Protein 7DEG (pdb70)

Nearest PDB structures (foldseek):
  7deg-assembly1_E  TM=1.007E+00  e=3.283E-31  Aquifex aeolicus
  3qjs-assembly1_B  TM=8.628E-01  e=2.987E-12  Thermus thermophilus HB8
  2qpd-assembly1_B  TM=8.288E-01  e=4.804E-12  Thermus thermophilus HB8
  6ptt-assembly2_B  TM=8.425E-01  e=1.187E-10  Thermus thermophilus
  7jrp-assembly1_b  TM=5.704E-01  e=8.664E-08  Vigna radiata var. radiata

Foldseek 3Di:
DDDVLLVLLLCLLCVLVVLCVLLLVLVLVLLCLQLQNVADQDDPHQGNLLSQQSNQCSQQQLNLLSLLLSVLQQLLCVLLVHDWDNVQSVQLSVQLVQLVVLQVVQSSVVQPSCHVLNQPPAAGALSNLSSSLSNLVSSCSCVVPIPVPSVVPSDVVVPLDFRDLLNLLVVLLVLLSVLLVLLSVLLSVPARSCQHVPPDFWHLSLVSVVSRLLNVQLSLVSLVSNLLSCLQWFPLCLWPNVQFQEDPVLSLVLSLQNNALRRLQSCLLPLPQDFFDPVLLVVNLVSLVSNLVSVVSSVVRSVVSQVVSQCVVPVVCPPPPPPPVPPTLCQDDDDSNLLVVLQVQLVVLVVQLSVLSNQCSPSVSVVLFRQFLLVCLNVCSNCVRRSVSNSLSVSQVLLCQQQAQVWPPSNLSSCLSVLLSVLSVQASVLRNVLCRPVVRGHPDSNNNACPDCPHPNDVPVNSVSSNSNSVSSVSNVSSVVSSVVRSVVSNPDDHDDHRDSDGRTHHCPPDDSDPVRSCVVVSSLSSLVNSLVSCVRRSVTSPPSRDDTTDGRDHPPDDDPVSPVVSSVVSNVCNVVVVVD/DDCVPVVVVVVVPVVVVVVVVVVVVVVVVVPD/DVVVVVVVVVVVVVVVVVVVVVCVCPPVNPPFWDADDDPDPADADWACDVPQAEIEWRFEFEQQEIPGHPRALEEEHEAFHKYWYKYAYDDAWKWWQFPPDRDTDIHHHPGITIDIGTHHDFDKTKGQIDDDRDPSNVRYIGIYGHD/DDDVLLVLLLCLLCVLVVLCVLLLVLVLVLLCLQLQNVADQDDPHQGNLLSQQSNQCSQQQLNLLSLLLSVLQQLLCVLLVHDWDNVQSVQLSVQLVQLVVLQVVQSSVVQPSCHVLNQPPAAGALSNLSSSLSNLVSSCSCVVPIPVPSVVPSDVVVPLDFRDLLNLLVVLLVLLSVLLVLLSVLLSVPARSCQHVPPDFWHLSLVSVVSRLLNVQLSLVSLVSNLLSCLQWFPLCLWPNVQFQEDPVLSLVLSLQNNALRRLQSCLLPLPQDFFDPVLLVVNLVSLVSNLVSVVSSVVRSVVSQVVSQCVVPVVCPPPPPPPVPPTLCQDDDDSNLLVVLQVQLVVLVVQLSVLSNQCSPSVSVVLFRQFLLVCLNVCSNCVRRSVSNSLSVSQVLLCQQQAQVWPPSNLSSCLSVLLSVLSVQASVLRNVLCRPVVRGHPDSNNNACPDCPHPNDVPVNSVSSNSNSVSSVSNVSSVVSSVVRSVVSNPDDHDDHRDSDGRTHHCPPDDSDPVRSCVVVSSLSSLVNSLVSCVRRSVTSPPSRDDTTDGRDHPPDDDPVSPVVSSVVSNVCNVVVVVD/DDCPPVVVVVVVPVVVVVVVVVVVVVVVVVPD/DVVVVVVVVVVVVVVVVVVVVVCVCPPVNPPFWDADDDPDPADADWACDVPQAEIEWRFEFEQQEIPGHPRALEEEHEAFHKYWYKYAYDDAWKWWQFPPDRDTDIHHHPGITIDIGTHHDFDKTKGQIDDDRDPSNVRYIGIYGHD

CATH classification: 1.20.210.10

InterPro domains:
  IPR000883 Cytochrome c oxidase subunit I [PF00115] (15-480)
  IPR000883 Cytochrome c oxidase subunit I [PR01165] (117-129)
  IPR000883 Cytochrome c oxidase subunit I [PR01165] (179-198)
  IPR000883 Cytochrome c oxidase subunit I [PR01165] (347-365)
  IPR000883 Cytochrome c oxidase subunit I [PR01165] (375-394)
  IPR000883 Cytochrome c oxidase subunit I [PTHR10422] (6-512)
  IPR023615 Cytochrome c oxidase, subunit I, copper-binding site [PS00077] (218-274)
  IPR023616 Cytochrome c oxidase-like, subunit I domain [PS50855] (1-520)
  IPR033943 Ba3-like heme-copper oxidase subunit I [cd01660] (9-497)
  IPR036927 Cytochrome c oxidase-like, subunit I superfamily [G3DSA:1.20.210.10] (2-557)
  IPR036927 Cytochrome c oxidase-like, subunit I superfamily [SSF81442] (12-551)

Secondary structure (DSSP, 8-state):
--SSHHHHHHHHHHHHHHHHHHHHHHHHHHHHHTTTSS-TT-STT--HHHHHHHHHHIIIIISHHHHHHHHHHHHHHHHTTPPPPHHHHHHHHHHHHHHHHHHHTTTSSSTT-S-TT--TTS---HHHHHHHHHHHHTTHHHHHHTSSTTTHHHHHTS-S-PPPHHHHHHHHHHHHHHHTTHHHHHHIIIIIHHHTTTS-----TTTTTTTTTTTTTHHHHHHHHHHHHHHHHTHHHHS-TT---S-HHHHHHHHHHHHHSSSTTGGGS-SS-SSS-TTTHHHHHHHHHHHTSHHHHHHHHHHHHHHHHHHHH-GGGTT-SSSTTSSS-TT--SSS-SHHHHHHHHHHHHHHHHHHHHHHHSTTTHHHHTTBTHHHHHHHHTIIIIIHHHHHHHHHHHHHHTT----SSHHHHHHHHHHHHHHHHHHHHHHHHHHHSS--BSS---SSSTT-TTSS---GGGHHHHHSSHHHHHHHHHHHHHHHHHHHHHHHS---S-----------SS----SSSS--TTTHHHHHHTTTTTTHHHHHTTTSSS-SS------TTS---HHHHHHHHHHTTHHHHHHH-/--HHHHHHHHHHHHHHHHHHHHHHHHSS--PPP----S----S--EE--STTSB-EEEEEEETTEEESSTT-S-EEE-TT-B--EEEEESSS-EEEEETTTTEEEEE-TT--EEE--B--S-EEEEEE--S--STT-TT---EEEE-/---HHHHHHHHHTTTSTTTHHHHHHHHHHT--/--SSHHHHHHHHHHHHHHHHHHHHHHHHHHHHHTTTSS-TT-STT--HHHHHHHHHHIIIIISHHHHHHHHHHHHHHHHTTPPPPHHHHHHHHHHHHHHHHHHHTTTSSSTT-S-TT--TTS---HHHHHHHHHHHHTTHHHHHHTSSTTTHHHHHTS-S-PPPHHHHHHHHHHHHHHHTTHHHHHHIIIIIHHHTTTS-----TTTTTTTTTTTTTHHHHHHHHHHHHIIIIIHHHHS-TT---S-HHHHHHHHHHHHHSSSTTGGGS-SS-SSS-TTTHHHHHHHHHHHTSHHHHHHHHHHHHHHHHHHHH-GGGTT-SSSTTSSS-TT--SSS-SHHHHHHHHHHHHHHHHHHHHHHHSTTTHHHHTTBTHHHHHHHHTIIIIIHHHHHHHHHHHHHHTT----SSHHHHHHHHHHHHHHHHHHHHHHHHHHHSS--BSS---SSSTT-TTSS---GGGHHHHHSSHHHHHHHHHHHHHHHHHHHHHHHS---S-----------SS----SSSS--TTTHHHHHHTTTTTTHHHHHTTTSSS-SS------TTS---HHHHHHHHHHTTHHHHHHH-/--HHHHHHHHHHHHHHHHHHHHHHHHSS--PPP----S----S--EE--STTSB-EEEEEEETTEEESSTT-S-EEE-TT-B--EEEEESSS-EEEEETTTTEEEEE-TT--EEE--B--S-EEEEEE--S--STT-TT---EEEE-/---HHHHHHHHHTTTSTTTHHHHHHHHHHT--

Sequence (1520 aa):
VSNAIKFIILTEIIFPTLLLVFGIYHGVMQVFYRSGIIKAESFLGIDYYQGLTLHGVINVIVYTTIFIVGFSNAIVAYSLKKPLREKVQWIALGMMVIGTLMAAWAMFTGRATVLYTFYPPLIAHWTFYLGAVLLVLGSLVPFFFDWIPSAIQWKRENPDQKLPLAVFGTFVNFILWTIMIVPVAIEILFQLLPLSLGLVDEINPLLARTLFWFFGHPVVYFWLLPAYVALYTILPKIVSEKGKLYSDPAARLAFILFLIFSLPVGLHHQFTDPGITNTWKLIHALFTFGVALPSMITAFTVATSLEYSVKAEHPELKNSKFYWWTFLPFMRLEGNKWMFSYFFAGLVLFFIGGITGIVNASYNVNLVVHNTAYVPGHFHTTVGGLVLLVFFALSLYMVSKLRGSEVKLKGLAVLAPYFWMQGMFMFSYAMMVGGVVVGFPRRTNAGLTYLNPDSPLYRPEWTGYAQLAAVGGVLLAIGFAFYFASLIATALAPKVRESTLEFPIADAYHDAPAPLLNNLKTWTVAAIILAVLSYIPPLYDASVRGVFFKSPAYNEKFPMGAEKKEEKKELSKAEGGITQKFFPSGTIAFFIFMMVFYAVLWFMIYWVLLERGRAEKTGLTLALILLLTFFSLIVYAAKGLKIDIPTCVTDVEPFQEGKLIKHGDKRYELHILARMWYFDFNKGATEIKIPVGSVVDIFTTSKDVVHGVHIHGTNYNVMAIPGTVGYMRIKFEKPGVYHVVCHEFCGVGHHAMQGKIIVEVSNAIKFIILTEIIFPTLLLVFGIYHGVMQVFYRSGIIKAESFLGIDYYQGLTLHGVINVIVYTTIFIVGFSNAIVAYSLKKPLREKVQWIALGMMVIGTLMAAWAMFTGRATVLYTFYPPLIAHWTFYLGAVLLVLGSLVPFFFDWIPSAIQWKRENPDQKLPLAVFGTFVNFILWTIMIVPVAIEILFQLLPLSLGLVDEINPLLARTLFWFFGHPVVYFWLLPAYVALYTILPKIVSEKGKLYSDPAARLAFILFLIFSLPVGLHHQFTDPGITNTWKLIHALFTFGVALPSMITAFTVATSLEYSVKAEHPELKNSKFYWWTFLPFMRLEGNKWMFSYFFAGLVLFFIGGITGIVNASYNVNLVVHNTAYVPGHFHTTVGGLVLLVFFALSLYMVSKLRGSEVKLKGLAVLAPYFWMQGMFMFSYAMMVGGVVVGFPRRTNAGLTYLNPDSPLYRPEWTGYAQLAAVGGVLLAIGFAFYFASLIATALAPKVRESTLEFPIADAYHDAPAPLLNNLKTWTVAAIILAVLSYIPPLYDASVRGVFFKSPAYNEKFPMGAEKKEEKKELSKAEGGITQKFFPSGTIAFFIFMMVFYAVLWFMIYWVLLERGRAEKTGLTLALILLLTFFSLIVYAAKGLKIDIPTCVTDVEPFQEGKLIKHGDKRYELHILARMWYFDFNKGATEIKIPVGSVVDIFTTSKDVVHGVHIHGTNYNVMAIPGTVGYMRIKFEKPGVYHVVCHEFCGVGHHAMQGKIIVE

Radius of gyration: 34.76 Å; Cα contacts (8 Å, |Δi|>4): 3144; chains: 6; bounding box: 66×97×76 Å

B-factor: mean 35.41, std 10.67, range [16.81, 74.45]

Organism: Aquifex aeolicus (strain VF5) (NCBI:txid224324)

Solvent-accessible surface area: 48418 Å² total; per-residue (Å²): 79,53,125,30,4,46,110,0,0,26,27,0,0,34,41,0,0,84,34,0,58,32,0,14,76,4,17,19,21,16,10,39,0,23,1,8,95,40,66,62,83,51,76,144,68,24,36,3,5,11,0,23,0,0,30,10,6,2,19,20,16,2,0,1,3,0,0,0,0,0,0,0,0,0,0,2,8,42,16,1,145,46,108,19,92,84,169,24,0,98,94,0,12,32,56,0,36,96,0,0,97,47,1,12,123,0,1,70,73,19,112,0,8,2,5,55,1,11,17,2,0,2,33,7,55,95,10,1,0,56,0,11,12,38,0,10,80,0,1,28,12,0,1,63,129,1,0,11,50,6,3,89,75,32,63,153,93,59,94,142,96,38,18,34,13,2,0,1,1,0,7,0,0,0,0,0,1,19,1,0,8,20,0,7,13,18,0,4,67,105,12,0,32,21,10,8,91,56,136,59,107,72,7,9,1,0,0,0,2,1,0,4,21,1,10,7,11,0,7,33,24,1,10,9,1,1,0,5,0,0,0,1,1,0,0,0,52,1,2,8,146,109,2,68,2,15,5,10,28,5,0,2,50,1,1,3,20,0,0,19,54,0,0,0,0,0,0,18,40,0,0,0,0,2,1,0,28,17,69,90,0,22,66,3,0,79,35,10,11,19,1,22,27,0,23,11,6,2,20,6,2,4,9,0,0,6,0,50,0,0,21,26,46,56,104,130,3,144,127,29,106,121,35,0,58,27,37,9,8,62,58,53,45,91,44,44,58,8,0,0,0,0,0,46,0,0,38,38,0,28,32,33,0,21,0,3,17,9,0,15,1,0,1,0,0,9,0,0,0,15,4,0,0,10,24,18,0,37,60,37,1,8,14,7,0,0,2,6,2,0,0,2,0,0,0,0,4,1,0,4,55,0,47,1,0,66,7,62,87,42,29,59,0,2,65,2,0,40,62,7,35,52,0,5,48,21,24,4,57,2,5,22,32,0,0,12,62,27,2,0,0,30,17,0,0,0,0,40,11,0,9,31,81,128,25,124,34,47,14,29,48,2,13,0,0,0,65,6,0,19,48,0,3,64,37,20,28,75,2,9,55,45,1,37,42,0,0,57,24,0,22,126,49,72,126,78,114,112,11,42,19,76,6,17,46,5,68,19,71,91,88,29,111,29,114,138,25,39,47,14,97,92,59,2,48,39,0,1,69,49,1,9,119,8,1,66,30,0,0,113,3,0,18,74,124,2,26,75,101,120,2,54,13,15,52,1,104,131,78,154,36,82,61,23,90,76,0,6,119,66,1,24,144,19,32,48,45,7,50,167,51,103,118,2,24,0,0,29,9,38,1,97,112,6,10,91,75,10,30,71,39,0,76,114,12,13,148,22,0,66,95,29,41,178,1,17,108,48,3,34,74,50,0,79,102,10,9,114,51,0,34,64,44,0,39,126,0,8,107,32,89,163,24,40,1,0,40,21,35,78,114,118,23,94,12,98,93,7,45,106,110,91,121,32,109,100,48,8,38,0,31,0,4,0,107,11,58,85,0,11,0,68,126,55,42,56,85,17,113,0,54,52,30,0,13,0,10,0,20,0,6,2,88,7,0,0,0,0,0,0,0,26,35,0,6,0,0,0,0,0,0,0,2,2,6,0,47,5,110,10,94,0,102,142,78,39,68,20,31,0,0,0,0,0,4,0,0,36,20,0,11,46,0,10,4,59,0,49,0,134,83,53,125,30,2,47,109,0,0,26,28,0,0,34,42,0,0,86,34,0,58,32,0,14,74,3,16,21,20,16,10,38,0,23,1,9,97,38,66,62,82,50,76,144,70,22,34,3,4,11,0,23,0,0,31,10,6,2,19,19,17,3,0,0,4,0,0,0,0,0,0,0,0,0,0,2,8,41,17,1,146,45,107,20,88,84,167,24,0,100,95,0,12,31,56,0,36,97,0,0,95,48,2,12,121,0,1,72,72,19,113,0,7,2,5,55,1,11,16,2,0,2,34,7,56,95,9,1,0,56,0,12,12,38,0,10,80,0,1,27,13,0,1,64,127,1,0,11,50,7,2,90,77,32,64,155,92,59,93,142,96,39,16,33,14,2,0,2,1,0,8,0,0,0,0,0,1,19,2,0,8,20,0,7,12,18,0,3,67,101,13,0,33,20,10,8,91,59,135,60,103,74,6,9,0,0,0,0,2,1,0,4,19,0,10,7,10,0,8,31,25,1,11,8,0,0,0,4,1,0,0,1,1,0,0,0,53,1,1,6,146,109,2,69,2,15,5,9,28,3,0,2,50,1,1,2,20,0,0,20,54,0,0,0,0,0,0,19,39,0,0,0,0,3,2,0,28,20,69,91,0,22,67,3,0,78,34,9,11,20,1,22,27,0,22,11,6,2,21,6,2,4,10,0,0,7,0,48,0,0,21,26,47,57,104,129,3,148,125,28,106,121,35,0,57,26,38,10,8,61,60,54,45,93,44,43,58,7,0,0,0,0,0,44,0,0,37,39,0,27,30,34,0,21,1,3,16,9,0,15,1,0,1,0,0,9,0,0,0,15,4,0,0,11,23,18,0,38,60,36,0,8,12,6,0,0,3,6,2,0,0,2,0,0,0,0,5,2,0,4,56,0,47,1,0,65,7,63,86,43,30,58,0,1,66,2,0,40,63,7,35,50,0,4,48,21,24,5,59,2,6,22,31,0,0,12,61,28,2,0,0,28,18,0,0,0,0,39,12,0,10,31,84,128,26,121,34,46,14,29,46,1,13,0,0,0,64,6,0,19,49,0,3,62,38,20,28,75,2,9,55,45,1,38,44,0,0,56,24,0,23,126,48,70,124,79,118,113,11,44,19,77,6,15,45,5,68,20,70,90,86,29,111,29,114,137,24,39,49,16,97,92,59,2,50,37,0,2,69,50,1,8,119,8,1,67,29,0,0,113,3,0,18,72,126,2,25,73,102,119,3,56,13,15,53,2,103,132,79,156,36,82,62,23,90,76,0,6,118,67,2,23,145,20,35,48,44,7,52,167,51,105,118,2,22,0,0,30,9,39,2,97,110,6,11,92,73,10,29,70,38,0,76,114,12,12,147,22,0,65,96,27,41,180,1,17,106,47,2,34,74,52,0,80,102,10,9,113,49,0,33,64,44,0,40,124,0,8,106,33,87,163,23,41,0,0,39,22,35,76,115,117,25,96,11,98,92,7,46,105,111,91,123,31,109,99,48,9,38,0,30,0,6,0,108,11,58,82,0,11,0,67,125,54,42,56,84,16,115,0,54,51,31,0,12,0,11,0,20,0,7,2,89,6,0,0,0,0,0,0,0,26,35,0,6,0,0,0,0,0,0,0,1,3,4,0,47,5,109,9,93,0,103,142,80,38,68,18,32,0,0,0,0,0,6,0,0,36,20,0,11,46,0,10,3,58,0,50,0,134

Structure (mmCIF, N/CA/C/O backbone):
data_7DEG
#
_entry.id   7DEG
#
_cell.length_a   1.00
_cell.length_b   1.00
_cell.length_c   1.00
_cell.angle_alpha   90.00
_cell.angle_beta   90.00
_cell.angle_gamma   90.00
#
_symmetry.space_group_name_H-M   'P 1'
#
loop_
_entity.id
_entity.type
_entity.pdbx_description
1 polymer 'Cytochrome c oxidase subunit I'
2 polymer 'Cytochrome oxidase subunit IIa'
3 polymer 'Cytochrome oxidase subunit II'
4 non-polymer HEME-AS
5 non-polymer 'PROTOPORPHYRIN IX CONTAINING FE'
6 non-polymer 'COPPER (II) ION'
7 non-polymer 2-[(2~{E},6~{E},10~{Z},14~{Z},18~{Z},23~{R})-3,7,11,15,19,23,27-heptamethyloctacosa-2,6,10,14,18-pentaenyl]naphthalene-1,4-dione
8 non-polymer '(1R)-2-{[{[(2S)-2,3-DIHYDROXYPROPYL]OXY}(HYDROXY)PHOSPHORYL]OXY}-1-[(PALMITOYLOXY)METHYL]ETHYL (11E)-OCTADEC-11-ENOATE'
9 non-polymer 1,2-Distearoyl-sn-glycerophosphoethanolamine
10 non-polymer 'DINUCLEAR COPPER ION'
#
loop_
_atom_site.group_PDB
_atom_site.id
_atom_site.type_symbol
_atom_site.label_atom_id
_atom_site.label_alt_id
_atom_site.label_comp_id
_atom_site.label_asym_id
_atom_site.label_entity_id
_atom_site.label_seq_id
_atom_site.pdbx_PDB_ins_code
_atom_site.Cartn_x
_atom_site.Cartn_y
_atom_site.Cartn_z
_atom_site.occupancy
_atom_site.B_iso_or_equiv
_atom_site.auth_seq_id
_atom_site.auth_comp_id
_atom_site.auth_asym_id
_atom_site.auth_atom_id
_atom_site.pdbx_PDB_model_num
ATOM 1 N N . VAL A 1 1 ? 127.273 168.069 167.495 1.00 47.97 6 VAL A N 1
ATOM 2 C CA . VAL A 1 1 ? 127.220 168.578 166.132 1.00 47.97 6 VAL A CA 1
ATOM 3 C C . VAL A 1 1 ? 126.208 169.699 166.077 1.00 47.97 6 VAL A C 1
ATOM 4 O O . VAL A 1 1 ? 125.433 169.884 167.005 1.00 47.97 6 VAL A O 1
ATOM 8 N N . SER A 1 2 ? 126.218 170.447 164.982 1.00 46.70 7 SER A N 1
ATOM 9 C CA . SER A 1 2 ? 125.314 171.572 164.808 1.00 46.70 7 SER A CA 1
ATOM 10 C C . SER A 1 2 ? 123.965 171.082 164.308 1.00 46.70 7 SER A C 1
ATOM 11 O O . SER A 1 2 ? 123.652 169.891 164.338 1.00 46.70 7 SER A O 1
ATOM 14 N N . ASN A 1 3 ? 123.142 172.015 163.850 1.00 45.19 8 ASN A N 1
ATOM 15 C CA . ASN A 1 3 ? 121.858 171.686 163.259 1.00 45.19 8 ASN A CA 1
ATOM 16 C C . ASN A 1 3 ? 121.864 171.792 161.751 1.00 45.19 8 ASN A C 1
ATOM 17 O O . ASN A 1 3 ? 121.144 171.048 161.086 1.00 45.19 8 ASN A O 1
ATOM 22 N N . ALA A 1 4 ? 122.655 172.704 161.203 1.00 44.52 9 ALA A N 1
ATOM 23 C CA . ALA A 1 4 ? 122.792 172.826 159.763 1.00 44.52 9 ALA A CA 1
ATOM 24 C C . ALA A 1 4 ? 123.949 172.008 159.225 1.00 44.52 9 ALA A C 1
ATOM 25 O O . ALA A 1 4 ? 123.878 171.518 158.096 1.00 44.52 9 ALA A O 1
ATOM 27 N N . ILE A 1 5 ? 125.016 171.848 160.006 1.00 43.93 10 ILE A N 1
ATOM 28 C CA . ILE A 1 5 ? 126.128 171.015 159.568 1.00 43.93 10 ILE A CA 1
ATOM 29 C C . ILE A 1 5 ? 125.675 169.579 159.395 1.00 43.93 10 ILE A C 1
ATOM 30 O O . ILE A 1 5 ? 126.115 168.882 158.476 1.00 43.93 10 ILE A O 1
ATOM 35 N N . LYS A 1 6 ? 124.790 169.107 160.268 1.00 42.96 11 LYS A N 1
ATOM 36 C CA . LYS A 1 6 ? 124.248 167.776 160.061 1.00 42.96 11 LYS A CA 1
ATOM 37 C C . LYS A 1 6 ? 123.462 167.717 158.772 1.00 42.96 11 LYS A C 1
ATOM 38 O O . LYS A 1 6 ? 123.501 166.704 158.077 1.00 42.96 11 LYS A O 1
ATOM 44 N N . PHE A 1 7 ? 122.800 168.808 158.398 1.00 41.66 12 PHE A N 1
ATOM 45 C CA . PHE A 1 7 ? 122.083 168.809 157.132 1.00 41.66 12 PHE A CA 1
ATOM 46 C C . PHE A 1 7 ? 123.045 168.829 155.956 1.00 41.66 12 PHE A C 1
ATOM 47 O O . PHE A 1 7 ? 122.816 168.153 154.952 1.00 41.66 12 PHE A O 1
ATOM 55 N N . ILE A 1 8 ? 124.128 169.594 156.062 1.00 39.79 13 ILE A N 1
ATOM 56 C CA . ILE A 1 8 ? 125.147 169.598 155.017 1.00 39.79 13 ILE A CA 1
ATOM 57 C C . ILE A 1 8 ? 125.681 168.195 154.799 1.00 39.79 13 ILE A C 1
ATOM 58 O O . ILE A 1 8 ? 125.689 167.681 153.679 1.00 39.79 13 ILE A O 1
ATOM 63 N N . ILE A 1 9 ? 126.175 167.576 155.866 1.00 37.18 14 ILE A N 1
ATOM 64 C CA . ILE A 1 9 ? 126.738 166.239 155.753 1.00 37.18 14 ILE A CA 1
ATOM 65 C C . ILE A 1 9 ? 125.694 165.261 155.242 1.00 37.18 14 ILE A C 1
ATOM 66 O O . ILE A 1 9 ? 125.994 164.377 154.437 1.00 37.18 14 ILE A O 1
ATOM 71 N N . LEU A 1 10 ? 124.447 165.410 155.669 1.00 36.24 15 LEU A N 1
ATOM 72 C CA . LEU A 1 10 ? 123.437 164.480 155.201 1.00 36.24 15 LEU A CA 1
ATOM 73 C C . LEU A 1 10 ? 123.195 164.648 153.717 1.00 36.24 15 LEU A C 1
ATOM 74 O O . LEU A 1 10 ? 123.021 163.661 153.000 1.00 36.24 15 LEU A O 1
ATOM 79 N N . THR A 1 11 ? 123.182 165.882 153.233 1.00 35.76 16 THR A N 1
ATOM 80 C CA . THR A 1 11 ? 123.037 166.077 151.802 1.00 35.76 16 THR A CA 1
ATOM 81 C C . THR A 1 11 ? 124.216 165.473 151.066 1.00 35.76 16 THR A C 1
ATOM 82 O O . THR A 1 11 ? 124.043 164.722 150.108 1.00 35.76 16 THR A O 1
ATOM 86 N N . GLU A 1 12 ? 125.422 165.748 151.525 1.00 34.87 17 GLU A N 1
ATOM 87 C CA . GLU A 1 12 ? 126.566 165.189 150.823 1.00 34.87 17 GLU A CA 1
ATOM 88 C C . GLU A 1 12 ? 126.740 163.704 151.047 1.00 34.87 17 GLU A C 1
ATOM 89 O O . GLU A 1 12 ? 127.701 163.146 150.531 1.00 34.87 17 GLU A O 1
ATOM 95 N N . ILE A 1 13 ? 125.890 163.049 151.821 1.00 33.02 18 ILE A N 1
ATOM 96 C CA . ILE A 1 13 ? 125.959 161.597 151.882 1.00 33.02 18 ILE A CA 1
ATOM 97 C C . ILE A 1 13 ? 124.824 161.001 151.068 1.00 33.02 18 ILE A C 1
ATOM 98 O O . ILE A 1 13 ? 124.958 159.906 150.519 1.00 33.02 18 ILE A O 1
ATOM 103 N N . ILE A 1 14 ? 123.705 161.708 150.967 1.00 31.99 19 ILE A N 1
ATOM 104 C CA . ILE A 1 14 ? 122.503 161.169 150.336 1.00 31.99 19 ILE A CA 1
ATOM 105 C C . ILE A 1 14 ? 122.383 161.590 148.878 1.00 31.99 19 ILE A C 1
ATOM 106 O O . ILE A 1 14 ? 122.119 160.761 148.009 1.00 31.99 19 ILE A O 1
ATOM 111 N N . PHE A 1 15 ? 122.541 162.877 148.592 1.00 31.16 20 PHE A N 1
ATOM 112 C CA . PHE A 1 15 ? 122.562 163.354 147.214 1.00 31.16 20 PHE A CA 1
ATOM 113 C C . PHE A 1 15 ? 123.559 162.625 146.326 1.00 31.16 20 PHE A C 1
ATOM 114 O O . PHE A 1 15 ? 123.191 162.289 145.189 1.00 31.16 20 PHE A O 1
ATOM 122 N N . PRO A 1 16 ? 124.790 162.334 146.751 1.00 28.77 21 PRO A N 1
ATOM 123 C CA . PRO A 1 16 ? 125.666 161.549 145.879 1.00 28.77 21 PRO A CA 1
ATOM 124 C C . PRO A 1 16 ? 125.173 160.144 145.645 1.00 28.77 21 PRO A C 1
ATOM 125 O O . PRO A 1 16 ? 125.307 159.646 144.531 1.00 28.77 21 PRO A O 1
ATOM 129 N N . THR A 1 17 ? 124.595 159.480 146.642 1.00 27.53 22 THR A N 1
ATOM 130 C CA . THR A 1 17 ? 124.113 158.126 146.399 1.00 27.53 22 THR A CA 1
ATOM 131 C C . THR A 1 17 ? 122.765 158.134 145.699 1.00 27.53 22 THR A C 1
ATOM 132 O O . THR A 1 17 ? 122.501 157.286 144.839 1.00 27.53 22 THR A O 1
ATOM 136 N N . LEU A 1 18 ? 121.899 159.081 146.038 1.00 27.09 23 LEU A N 1
ATOM 137 C CA . LEU A 1 18 ? 120.692 159.249 145.248 1.00 27.09 23 LEU A CA 1
ATOM 138 C C . LEU A 1 18 ? 120.999 159.558 143.798 1.00 27.09 23 LEU A C 1
ATOM 139 O O . LEU A 1 18 ? 120.154 159.319 142.936 1.00 27.09 23 LEU A O 1
ATOM 144 N N . LEU A 1 19 ? 122.173 160.094 143.502 1.00 24.29 24 LEU A N 1
ATOM 145 C CA . LEU A 1 19 ? 122.523 160.279 142.107 1.00 24.29 24 LEU A CA 1
ATOM 146 C C . LEU A 1 19 ? 123.215 159.062 141.532 1.00 24.29 24 LEU A C 1
ATOM 147 O O . LEU A 1 19 ? 122.965 158.700 140.386 1.00 24.29 24 LEU A O 1
ATOM 152 N N . LEU A 1 20 ? 124.068 158.412 142.316 1.00 22.50 25 LEU A N 1
ATOM 153 C CA . LEU A 1 20 ? 124.734 157.195 141.885 1.00 22.50 25 LEU A CA 1
ATOM 154 C C . LEU A 1 20 ? 123.755 156.078 141.595 1.00 22.50 25 LEU A C 1
ATOM 155 O O . LEU A 1 20 ? 124.125 155.098 140.948 1.00 22.50 25 LEU A O 1
ATOM 160 N N . VAL A 1 21 ? 122.517 156.176 142.070 1.00 23.44 26 VAL A N 1
ATOM 161 C CA . VAL A 1 21 ? 121.571 155.130 141.698 1.00 23.44 26 VAL A CA 1
ATOM 162 C C . VAL A 1 21 ? 121.409 155.066 140.185 1.00 23.44 26 VAL A C 1
ATOM 163 O O . VAL A 1 21 ? 121.284 153.977 139.619 1.00 23.44 26 VAL A O 1
ATOM 167 N N . PHE A 1 22 ? 121.484 156.201 139.489 1.00 21.15 27 PHE A N 1
ATOM 168 C CA . PHE A 1 22 ? 121.464 156.110 138.036 1.00 21.15 27 PHE A CA 1
ATOM 169 C C . PHE A 1 22 ? 122.778 155.572 137.493 1.00 21.15 27 PHE A C 1
ATOM 170 O O . PHE A 1 22 ? 122.787 154.859 136.488 1.00 21.15 27 PHE A O 1
ATOM 178 N N . GLY A 1 23 ? 123.899 155.945 138.090 1.00 20.56 28 GLY A N 1
ATOM 179 C CA . GLY A 1 23 ? 125.160 155.387 137.642 1.00 20.56 28 GLY A CA 1
ATOM 180 C C . GLY A 1 23 ? 125.146 153.874 137.656 1.00 20.56 28 GLY A C 1
ATOM 181 O O . GLY A 1 23 ? 125.574 153.227 136.705 1.00 20.56 28 GLY A O 1
ATOM 182 N N . ILE A 1 24 ? 124.598 153.293 138.711 1.00 20.88 29 ILE A N 1
ATOM 183 C CA . ILE A 1 24 ? 124.536 151.845 138.787 1.00 20.88 29 ILE A CA 1
ATOM 184 C C . ILE A 1 24 ? 123.489 151.301 137.832 1.00 20.88 29 ILE A C 1
ATOM 185 O O . ILE A 1 24 ? 123.683 150.244 137.218 1.00 20.88 29 ILE A O 1
ATOM 190 N N . TYR A 1 25 ? 122.352 151.987 137.702 1.00 21.17 30 TYR A N 1
ATOM 191 C CA . TYR A 1 25 ? 121.346 151.529 136.752 1.00 21.17 30 TYR A CA 1
ATOM 192 C C . TYR A 1 25 ? 121.939 151.405 135.364 1.00 21.17 30 TYR A C 1
ATOM 193 O O . TYR A 1 25 ? 121.820 150.364 134.709 1.00 21.17 30 TYR A O 1
ATOM 202 N N . HIS A 1 26 ? 122.596 152.450 134.898 1.00 19.02 31 HIS A N 1
ATOM 203 C CA . HIS A 1 26 ? 123.161 152.337 133.574 1.00 19.02 31 HIS A CA 1
ATOM 204 C C . HIS A 1 26 ? 124.412 151.491 133.543 1.00 19.02 31 HIS A C 1
ATOM 205 O O . HIS A 1 26 ? 124.782 151.028 132.473 1.00 19.02 31 HIS A O 1
ATOM 212 N N . GLY A 1 27 ? 125.060 151.233 134.669 1.00 17.88 32 GLY A N 1
ATOM 213 C CA . GLY A 1 27 ? 126.105 150.232 134.644 1.00 17.88 32 GLY A CA 1
ATOM 214 C C . GLY A 1 27 ? 125.550 148.873 134.290 1.00 17.88 32 GLY A C 1
ATOM 215 O O . GLY A 1 27 ? 126.105 148.150 133.460 1.00 17.88 32 GLY A O 1
ATOM 216 N N . VAL A 1 28 ? 124.432 148.517 134.898 1.00 18.62 33 VAL A N 1
ATOM 217 C CA . VAL A 1 28 ? 123.814 147.246 134.563 1.00 18.62 33 VAL A CA 1
ATOM 218 C C . VAL A 1 28 ? 123.370 147.252 133.115 1.00 18.62 33 VAL A C 1
ATOM 219 O O . VAL A 1 28 ? 123.621 146.303 132.364 1.00 18.62 33 VAL A O 1
ATOM 223 N N . MET A 1 29 ? 122.718 148.329 132.687 1.00 19.38 34 MET A N 1
ATOM 224 C CA . MET A 1 29 ? 122.292 148.366 131.297 1.00 19.38 34 MET A CA 1
ATOM 225 C C . MET A 1 29 ? 123.468 148.327 130.347 1.00 19.38 34 MET A C 1
ATOM 226 O O . MET A 1 29 ? 123.319 147.874 129.221 1.00 19.38 34 MET A O 1
ATOM 231 N N . GLN A 1 30 ? 124.645 148.735 130.777 1.00 17.96 35 GLN A N 1
ATOM 232 C CA . GLN A 1 30 ? 125.788 148.630 129.891 1.00 17.96 35 GLN A CA 1
ATOM 233 C C . GLN A 1 30 ? 126.307 147.215 129.808 1.00 17.96 35 GLN A C 1
ATOM 234 O O . GLN A 1 30 ? 126.713 146.761 128.738 1.00 17.96 35 GLN A O 1
ATOM 240 N N . VAL A 1 31 ? 126.325 146.500 130.917 1.00 18.17 36 VAL A N 1
ATOM 241 C CA . VAL A 1 31 ? 126.847 145.147 130.833 1.00 18.17 36 VAL A CA 1
ATOM 242 C C . VAL A 1 31 ? 125.779 144.304 130.166 1.00 18.17 36 VAL A C 1
ATOM 243 O O . VAL A 1 31 ? 125.963 143.108 129.943 1.00 18.17 36 VAL A O 1
ATOM 247 N N . PHE A 1 32 ? 124.637 144.911 129.870 1.00 18.36 37 PHE A N 1
ATOM 248 C CA . PHE A 1 32 ? 123.701 144.240 128.978 1.00 18.36 37 PHE A CA 1
ATOM 249 C C . PHE A 1 32 ? 123.864 144.672 127.533 1.00 18.36 37 PHE A C 1
ATOM 250 O O . PHE A 1 32 ? 123.665 143.863 126.634 1.00 18.36 37 PHE A O 1
ATOM 258 N N . TYR A 1 33 ? 124.234 145.929 127.317 1.00 18.29 38 TYR A N 1
ATOM 259 C CA . TYR A 1 33 ? 124.440 146.449 125.973 1.00 18.29 38 TYR A CA 1
ATOM 260 C C . TYR A 1 33 ? 125.639 145.766 125.343 1.00 18.29 38 TYR A C 1
ATOM 261 O O . TYR A 1 33 ? 125.568 145.260 124.228 1.00 18.29 38 TYR A O 1
ATOM 270 N N . ARG A 1 34 ? 126.743 145.753 126.081 1.00 18.96 39 ARG A N 1
ATOM 271 C CA . ARG A 1 34 ? 127.997 145.166 125.622 1.00 18.96 39 ARG A CA 1
ATOM 272 C C . ARG A 1 34 ? 127.969 143.652 125.443 1.00 18.96 39 ARG A C 1
ATOM 273 O O . ARG A 1 34 ? 128.750 143.106 124.669 1.00 18.96 39 ARG A O 1
ATOM 281 N N . SER A 1 35 ? 127.079 142.972 126.155 1.00 20.65 40 SER A N 1
ATOM 282 C CA . SER A 1 35 ? 126.984 141.521 126.053 1.00 20.65 40 SER A CA 1
ATOM 283 C C . SER A 1 35 ? 125.881 141.090 125.093 1.00 20.65 40 SER A C 1
ATOM 284 O O . SER A 1 35 ? 125.471 139.933 125.084 1.00 20.65 40 SER A O 1
ATOM 287 N N . GLY A 1 36 ? 125.406 142.031 124.286 1.00 19.48 41 GLY A N 1
ATOM 288 C CA . GLY A 1 36 ? 124.664 141.710 123.083 1.00 19.48 41 GLY A CA 1
ATOM 289 C C . GLY A 1 36 ? 123.271 141.177 123.337 1.00 19.48 41 GLY A C 1
ATOM 290 O O . GLY A 1 36 ? 122.746 140.409 122.533 1.00 19.48 41 GLY A O 1
ATOM 291 N N . ILE A 1 37 ? 122.666 141.578 124.450 1.00 19.26 42 ILE A N 1
ATOM 292 C CA . ILE A 1 37 ? 121.319 141.121 124.774 1.00 19.26 42 ILE A CA 1
ATOM 293 C C . ILE A 1 37 ? 120.290 142.244 124.711 1.00 19.26 42 ILE A C 1
ATOM 294 O O . ILE A 1 37 ? 119.099 141.982 124.560 1.00 19.26 42 ILE A O 1
ATOM 299 N N . ILE A 1 38 ? 120.737 143.490 124.833 1.00 19.85 43 ILE A N 1
ATOM 300 C CA . ILE A 1 38 ? 119.808 144.605 124.769 1.00 19.85 43 ILE A CA 1
ATOM 301 C C . ILE A 1 38 ? 120.166 145.418 123.542 1.00 19.85 43 ILE A C 1
ATOM 302 O O . ILE A 1 38 ? 119.983 146.635 123.505 1.00 19.85 43 ILE A O 1
ATOM 307 N N . LYS A 1 39 ? 120.695 144.716 122.544 1.00 21.73 44 LYS A N 1
ATOM 308 C CA . LYS A 1 39 ? 121.110 145.319 121.288 1.00 21.73 44 LYS A CA 1
ATOM 309 C C . LYS A 1 39 ? 120.521 146.708 121.111 1.00 21.73 44 LYS A C 1
ATOM 310 O O . LYS A 1 39 ? 120.758 147.600 121.924 1.00 21.73 44 LYS A O 1
ATOM 316 N N . ALA A 1 40 ? 119.772 146.885 120.028 1.00 23.93 45 ALA A N 1
ATOM 317 C CA . ALA A 1 40 ? 119.356 148.204 119.563 1.00 23.93 45 ALA A CA 1
ATOM 318 C C . ALA A 1 40 ? 120.492 149.224 119.573 1.00 23.93 45 ALA A C 1
ATOM 319 O O . ALA A 1 40 ? 121.594 148.952 119.081 1.00 23.93 45 ALA A O 1
ATOM 321 N N . GLU A 1 41 ? 120.200 150.395 120.133 1.00 26.10 46 GLU A N 1
ATOM 322 C CA . GLU A 1 41 ? 121.140 151.505 120.225 1.00 26.10 46 GLU A CA 1
ATOM 323 C C . GLU A 1 41 ? 120.545 152.551 121.149 1.00 26.10 46 GLU A C 1
ATOM 324 O O . GLU A 1 41 ? 120.735 153.746 120.938 1.00 26.10 46 GLU A O 1
ATOM 330 N N . SER A 1 42 ? 119.829 152.113 122.178 1.00 24.29 47 SER A N 1
ATOM 331 C CA . SER A 1 42 ? 119.182 153.067 123.066 1.00 24.29 47 SER A CA 1
ATOM 332 C C . SER A 1 42 ? 118.287 152.295 124.007 1.00 24.29 47 SER A C 1
ATOM 333 O O . SER A 1 42 ? 118.032 151.106 123.823 1.00 24.29 47 SER A O 1
ATOM 336 N N . PHE A 1 43 ? 117.818 152.990 125.025 1.00 24.33 48 PHE A N 1
ATOM 337 C CA . PHE A 1 43 ? 116.873 152.412 125.957 1.00 24.33 48 PHE A CA 1
ATOM 338 C C . PHE A 1 43 ? 116.264 153.520 126.789 1.00 24.33 48 PHE A C 1
ATOM 339 O O . PHE A 1 43 ? 116.991 154.286 127.419 1.00 24.33 48 PHE A O 1
ATOM 347 N N . LEU A 1 44 ? 114.944 153.620 126.794 1.00 23.81 49 LEU A N 1
ATOM 348 C CA . LEU A 1 44 ? 114.254 154.650 127.555 1.00 23.81 49 LEU A CA 1
ATOM 349 C C . LEU A 1 44 ? 114.785 156.031 127.214 1.00 23.81 49 LEU A C 1
ATOM 350 O O . LEU A 1 44 ? 114.774 156.936 128.044 1.00 23.81 49 LEU A O 1
ATOM 355 N N . GLY A 1 45 ? 115.268 156.193 125.988 1.00 23.40 50 GLY A N 1
ATOM 356 C CA . GLY A 1 45 ? 115.698 157.492 125.520 1.00 23.40 50 GLY A CA 1
ATOM 357 C C . GLY A 1 45 ? 117.060 157.920 125.990 1.00 23.40 50 GLY A C 1
ATOM 358 O O . GLY A 1 45 ? 117.338 159.118 126.028 1.00 23.40 50 GLY A O 1
ATOM 359 N N . ILE A 1 46 ? 117.916 156.976 126.360 1.00 22.59 51 ILE A N 1
ATOM 360 C CA . ILE A 1 46 ? 119.274 157.261 126.811 1.00 22.59 51 ILE A CA 1
ATOM 361 C C . ILE A 1 46 ? 120.177 156.292 126.059 1.00 22.59 51 ILE A C 1
ATOM 362 O O . ILE A 1 46 ? 120.396 155.165 126.501 1.00 22.59 51 ILE A O 1
ATOM 367 N N . ASP A 1 47 ? 120.718 156.726 124.927 1.00 23.32 52 ASP A N 1
ATOM 368 C CA . ASP A 1 47 ? 121.509 155.811 124.125 1.00 23.32 52 ASP A CA 1
ATOM 369 C C . ASP A 1 47 ? 122.777 155.433 124.866 1.00 23.32 52 ASP A C 1
ATOM 370 O O . ASP A 1 47 ? 123.048 155.915 125.960 1.00 23.32 52 ASP A O 1
ATOM 375 N N . TYR A 1 48 ? 123.541 154.522 124.276 1.00 19.15 53 TYR A N 1
ATOM 376 C CA . TYR A 1 48 ? 124.598 153.877 125.037 1.00 19.15 53 TYR A CA 1
ATOM 377 C C . TYR A 1 48 ? 125.658 154.867 125.453 1.00 19.15 53 TYR A C 1
ATOM 378 O O . TYR A 1 48 ? 126.073 154.889 126.605 1.00 19.15 53 TYR A O 1
ATOM 387 N N . TYR A 1 49 ? 126.119 155.693 124.533 1.00 21.04 54 TYR A N 1
ATOM 388 C CA . TYR A 1 49 ? 127.235 156.549 124.879 1.00 21.04 54 TYR A CA 1
ATOM 389 C C . TYR A 1 49 ? 126.820 157.662 125.815 1.00 21.04 54 TYR A C 1
ATOM 390 O O . TYR A 1 49 ? 127.622 158.104 126.632 1.00 21.04 54 TYR A O 1
ATOM 399 N N . GLN A 1 50 ? 125.574 158.101 125.760 1.00 22.32 55 GLN A N 1
ATOM 400 C CA . GLN A 1 50 ? 125.142 159.119 126.709 1.00 22.32 55 GLN A CA 1
ATOM 401 C C . GLN A 1 50 ? 124.927 158.526 128.086 1.00 22.32 55 GLN A C 1
ATOM 402 O O . GLN A 1 50 ? 125.341 159.104 129.092 1.00 22.32 55 GLN A O 1
ATOM 408 N N . GLY A 1 51 ? 124.314 157.357 128.155 1.00 20.06 56 GLY A N 1
ATOM 409 C CA . GLY A 1 51 ? 124.302 156.649 129.409 1.00 20.06 56 GLY A CA 1
ATOM 410 C C . GLY A 1 51 ? 125.681 156.291 129.905 1.00 20.06 56 GLY A C 1
ATOM 411 O O . GLY A 1 51 ? 125.867 156.117 131.103 1.00 20.06 56 GLY A O 1
ATOM 412 N N . LEU A 1 52 ? 126.662 156.205 129.021 1.00 17.89 57 LEU A N 1
ATOM 413 C CA . LEU A 1 52 ? 128.011 155.923 129.477 1.00 17.89 57 LEU A CA 1
ATOM 414 C C . LEU A 1 52 ? 128.664 157.169 130.031 1.00 17.89 57 LEU A C 1
ATOM 415 O O . LEU A 1 52 ? 129.354 157.111 131.049 1.00 17.89 57 LEU A O 1
ATOM 420 N N . THR A 1 53 ? 128.474 158.301 129.368 1.00 19.29 58 THR A N 1
ATOM 421 C CA . THR A 1 53 ? 128.868 159.561 129.968 1.00 19.29 58 THR A CA 1
ATOM 422 C C . THR A 1 53 ? 128.301 159.679 131.356 1.00 19.29 58 THR A C 1
ATOM 423 O O . THR A 1 53 ? 128.974 160.140 132.271 1.00 19.29 58 THR A O 1
ATOM 427 N N . LEU A 1 54 ? 127.065 159.249 131.542 1.00 18.42 59 LEU A N 1
ATOM 428 C CA . LEU A 1 54 ? 126.474 159.345 132.864 1.00 18.42 59 LEU A CA 1
ATOM 429 C C . LEU A 1 54 ? 127.105 158.351 133.823 1.00 18.42 59 LEU A C 1
ATOM 430 O O . LEU A 1 54 ? 127.534 158.725 134.910 1.00 18.42 59 LEU A O 1
ATOM 435 N N . HIS A 1 55 ? 127.189 157.084 133.444 1.00 16.81 60 HIS A N 1
ATOM 436 C CA . HIS A 1 55 ? 127.755 156.101 134.355 1.00 16.81 60 HIS A CA 1
ATOM 437 C C . HIS A 1 55 ? 129.186 156.421 134.708 1.00 16.81 60 HIS A C 1
ATOM 438 O O . HIS A 1 55 ? 129.669 155.962 135.736 1.00 16.81 60 HIS A O 1
ATOM 445 N N . GLY A 1 56 ? 129.860 157.227 133.914 1.00 17.55 61 GLY A N 1
ATOM 446 C CA . GLY A 1 56 ? 131.197 157.632 134.268 1.00 17.55 61 GLY A CA 1
ATOM 447 C C . GLY A 1 56 ? 131.224 158.882 135.105 1.00 17.55 61 GLY A C 1
ATOM 448 O O . GLY A 1 56 ? 131.820 158.891 136.178 1.00 17.55 61 GLY A O 1
ATOM 449 N N . VAL A 1 57 ? 130.593 159.949 134.629 1.00 18.12 62 VAL A N 1
ATOM 450 C CA . VAL A 1 57 ? 130.580 161.197 135.375 1.00 18.12 62 VAL A CA 1
ATOM 451 C C . VAL A 1 57 ? 129.921 160.996 136.726 1.00 18.12 62 VAL A C 1
ATOM 452 O O . VAL A 1 57 ? 130.534 161.213 137.767 1.00 18.12 62 VAL A O 1
ATOM 456 N N . ILE A 1 58 ? 128.664 160.574 136.734 1.00 18.67 63 ILE A N 1
ATOM 457 C CA . ILE A 1 58 ? 127.937 160.426 137.986 1.00 18.67 63 ILE A CA 1
ATOM 458 C C . ILE A 1 58 ? 128.749 159.643 139.002 1.00 18.67 63 ILE A C 1
ATOM 459 O O . ILE A 1 58 ? 128.773 159.980 140.186 1.00 18.67 63 ILE A O 1
ATOM 464 N N . ASN A 1 59 ? 129.465 158.623 138.559 1.00 18.54 64 ASN A N 1
ATOM 465 C CA . ASN A 1 59 ? 130.116 157.728 139.500 1.00 18.54 64 ASN A CA 1
ATOM 466 C C . ASN A 1 59 ? 131.491 158.174 139.945 1.00 18.54 64 ASN A C 1
ATOM 467 O O . ASN A 1 59 ? 131.927 157.775 141.023 1.00 18.54 64 ASN A O 1
ATOM 472 N N . VAL A 1 60 ? 132.230 158.933 139.152 1.00 19.15 65 VAL A N 1
ATOM 473 C CA . VAL A 1 60 ? 133.566 159.251 139.626 1.00 19.15 65 VAL A CA 1
ATOM 474 C C . VAL A 1 60 ? 133.816 160.743 139.613 1.00 19.15 65 VAL A C 1
ATOM 475 O O . VAL A 1 60 ? 134.945 161.192 139.805 1.00 19.15 65 VAL A O 1
ATOM 479 N N . ILE A 1 61 ? 132.788 161.535 139.396 1.00 22.13 66 ILE A N 1
ATOM 480 C CA . ILE A 1 61 ? 132.996 162.967 139.376 1.00 22.13 66 ILE A CA 1
ATOM 481 C C . ILE A 1 61 ? 132.019 163.621 140.331 1.00 22.13 66 ILE A C 1
ATOM 482 O O . ILE A 1 61 ? 132.404 164.483 141.119 1.00 22.13 66 ILE A O 1
ATOM 487 N N . VAL A 1 62 ? 130.749 163.233 140.273 1.00 22.63 67 VAL A N 1
ATOM 488 C CA . VAL A 1 62 ? 129.770 163.831 141.166 1.00 22.63 67 VAL A CA 1
ATOM 489 C C . VAL A 1 62 ? 129.485 162.955 142.366 1.00 22.63 67 VAL A C 1
ATOM 490 O O . VAL A 1 62 ? 128.924 163.451 143.348 1.00 22.63 67 VAL A O 1
ATOM 494 N N . TYR A 1 63 ? 129.807 161.671 142.315 1.00 23.48 68 TYR A N 1
ATOM 495 C CA . TYR A 1 63 ? 129.592 160.868 143.507 1.00 23.48 68 TYR A CA 1
ATOM 496 C C . TYR A 1 63 ? 130.753 161.003 144.469 1.00 23.48 68 TYR A C 1
ATOM 497 O O . TYR A 1 63 ? 130.583 161.467 145.596 1.00 23.48 68 TYR A O 1
ATOM 506 N N . THR A 1 64 ? 131.944 160.595 144.053 1.00 23.84 69 THR A N 1
ATOM 507 C CA . THR A 1 64 ? 133.064 160.655 144.973 1.00 23.84 69 THR A CA 1
ATOM 508 C C . THR A 1 64 ? 133.327 162.089 145.393 1.00 23.84 69 THR A C 1
ATOM 509 O O . THR A 1 64 ? 133.111 162.441 146.545 1.00 23.84 69 THR A O 1
ATOM 513 N N . THR A 1 65 ? 133.677 162.961 144.456 1.00 26.30 70 THR A N 1
ATOM 514 C CA . THR A 1 65 ? 134.068 164.322 144.820 1.00 26.30 70 THR A CA 1
ATOM 515 C C . THR A 1 65 ? 133.081 165.019 145.752 1.00 26.30 70 THR A C 1
ATOM 516 O O . THR A 1 65 ? 133.456 165.987 146.414 1.00 26.30 70 THR A O 1
ATOM 520 N N . ILE A 1 66 ? 131.842 164.553 145.851 1.00 27.32 71 ILE A N 1
ATOM 521 C CA . ILE A 1 66 ? 130.914 165.112 146.834 1.00 27.32 71 ILE A CA 1
ATOM 522 C C . ILE A 1 66 ? 130.940 164.321 148.129 1.00 27.32 71 ILE A C 1
ATOM 523 O O . ILE A 1 66 ? 130.960 164.887 149.224 1.00 27.32 71 ILE A O 1
ATOM 528 N N . PHE A 1 67 ? 130.917 162.999 148.051 1.00 27.13 72 PHE A N 1
ATOM 529 C CA . PHE A 1 67 ? 131.001 162.246 149.286 1.00 27.13 72 PHE A CA 1
ATOM 530 C C . PHE A 1 67 ? 132.303 162.525 150.012 1.00 27.13 72 PHE A C 1
ATOM 531 O O . PHE A 1 67 ? 132.354 162.452 151.236 1.00 27.13 72 PHE A O 1
ATOM 539 N N . ILE A 1 68 ? 133.366 162.832 149.281 1.00 27.55 73 ILE A N 1
ATOM 540 C CA . ILE A 1 68 ? 134.651 163.092 149.908 1.00 27.55 73 ILE A CA 1
ATOM 541 C C . ILE A 1 68 ? 134.569 164.340 150.756 1.00 27.55 73 ILE A C 1
ATOM 542 O O . ILE A 1 68 ? 135.029 164.360 151.896 1.00 27.55 73 ILE A O 1
ATOM 547 N N . VAL A 1 69 ? 133.987 165.407 150.218 1.00 29.91 74 VAL A N 1
ATOM 548 C CA . VAL A 1 69 ? 133.892 166.602 151.036 1.00 29.91 74 VAL A CA 1
ATOM 549 C C . VAL A 1 69 ? 132.915 166.389 152.180 1.00 29.91 74 VAL A C 1
ATOM 550 O O . VAL A 1 69 ? 133.127 166.906 153.279 1.00 29.91 74 VAL A O 1
ATOM 554 N N . GLY A 1 70 ? 131.877 165.583 151.990 1.00 31.13 75 GLY A N 1
ATOM 555 C CA . GLY A 1 70 ? 130.998 165.305 153.114 1.00 31.13 75 GLY A CA 1
ATOM 556 C C . GLY A 1 70 ? 131.697 164.583 154.248 1.00 31.13 75 GLY A C 1
ATOM 557 O O . GLY A 1 70 ? 131.751 165.051 155.390 1.00 31.13 75 GLY A O 1
ATOM 558 N N . PHE A 1 71 ? 132.258 163.428 153.920 1.00 32.17 76 PHE A N 1
ATOM 559 C CA . PHE A 1 71 ? 132.954 162.629 154.909 1.00 32.17 76 PHE A CA 1
ATOM 560 C C . PHE A 1 71 ? 134.143 163.367 155.486 1.00 32.17 76 PHE A C 1
ATOM 561 O O . PHE A 1 71 ? 134.495 163.147 156.643 1.00 32.17 76 PHE A O 1
ATOM 569 N N . SER A 1 72 ? 134.764 164.263 154.724 1.00 33.19 77 SER A N 1
ATOM 570 C CA . SER A 1 72 ? 135.892 164.994 155.276 1.00 33.19 77 SER A CA 1
ATOM 571 C C . SER A 1 72 ? 135.435 166.080 156.227 1.00 33.19 77 SER A C 1
ATOM 572 O O . SER A 1 72 ? 136.054 166.275 157.270 1.00 33.19 77 SER A O 1
ATOM 575 N N . ASN A 1 73 ? 134.372 166.806 155.887 1.00 36.16 78 ASN A N 1
ATOM 576 C CA . ASN A 1 73 ? 133.710 167.640 156.876 1.00 36.16 78 ASN A CA 1
ATOM 577 C C . ASN A 1 73 ? 133.576 166.874 158.175 1.00 36.16 78 ASN A C 1
ATOM 578 O O . ASN A 1 73 ? 134.033 167.320 159.233 1.00 36.16 78 ASN A O 1
ATOM 583 N N . ALA A 1 74 ? 132.993 165.682 158.090 1.00 36.40 79 ALA A N 1
ATOM 584 C CA . ALA A 1 74 ? 132.760 164.884 159.287 1.00 36.40 79 ALA A CA 1
ATOM 585 C C . ALA A 1 74 ? 134.059 164.588 160.020 1.00 36.40 79 ALA A C 1
ATOM 586 O O . ALA A 1 74 ? 134.220 164.940 161.193 1.00 36.40 79 ALA A O 1
ATOM 588 N N . ILE A 1 75 ? 135.003 163.939 159.340 1.00 35.30 80 ILE A N 1
ATOM 589 C CA . ILE A 1 75 ? 136.153 163.383 160.035 1.00 35.30 80 ILE A CA 1
ATOM 590 C C . ILE A 1 75 ? 137.063 164.478 160.536 1.00 35.30 80 ILE A C 1
ATOM 591 O O . ILE A 1 75 ? 137.734 164.309 161.553 1.00 35.30 80 ILE A O 1
ATOM 596 N N . VAL A 1 76 ? 137.085 165.630 159.880 1.00 37.69 81 VAL A N 1
ATOM 597 C CA . VAL A 1 76 ? 137.943 166.693 160.362 1.00 37.69 81 VAL A CA 1
ATOM 598 C C . VAL A 1 76 ? 137.304 167.396 161.538 1.00 37.69 81 VAL A C 1
ATOM 599 O O . VAL A 1 76 ? 137.953 167.609 162.565 1.00 37.69 81 VAL A O 1
ATOM 603 N N . ALA A 1 77 ? 136.027 167.760 161.424 1.00 40.32 82 ALA A N 1
ATOM 604 C CA . ALA A 1 77 ? 135.349 168.332 162.577 1.00 40.32 82 ALA A CA 1
ATOM 605 C C . ALA A 1 77 ? 135.483 167.436 163.792 1.00 40.32 82 ALA A C 1
ATOM 606 O O . ALA A 1 77 ? 135.576 167.921 164.923 1.00 40.32 82 ALA A O 1
ATOM 608 N N . TYR A 1 78 ? 135.498 166.125 163.582 1.00 41.32 83 TYR A N 1
ATOM 609 C CA . TYR A 1 78 ? 135.593 165.215 164.712 1.00 41.32 83 TYR A CA 1
ATOM 610 C C . TYR A 1 78 ? 137.014 165.136 165.246 1.00 41.32 83 TYR A C 1
ATOM 611 O O . TYR A 1 78 ? 137.260 165.420 166.419 1.00 41.32 83 TYR A O 1
ATOM 620 N N . SER A 1 79 ? 137.969 164.752 164.400 1.00 39.35 84 SER A N 1
ATOM 621 C CA . SER A 1 79 ? 139.321 164.518 164.886 1.00 39.35 84 SER A CA 1
ATOM 622 C C . SER A 1 79 ? 139.955 165.786 165.423 1.00 39.35 84 SER A C 1
ATOM 623 O O . SER A 1 79 ? 140.792 165.721 166.326 1.00 39.35 84 SER A O 1
ATOM 626 N N . LEU A 1 80 ? 139.583 166.943 164.894 1.00 42.61 85 LEU A N 1
ATOM 627 C CA . LEU A 1 80 ? 140.029 168.182 165.507 1.00 42.61 85 LEU A CA 1
ATOM 628 C C . LEU A 1 80 ? 139.121 168.626 166.633 1.00 42.61 85 LEU A C 1
ATOM 629 O O . LEU A 1 80 ? 139.446 169.593 167.323 1.00 42.61 85 LEU A O 1
ATOM 634 N N . LYS A 1 81 ? 137.988 167.954 166.819 1.00 44.37 86 LYS A N 1
ATOM 635 C CA . LYS A 1 81 ? 136.992 168.330 167.816 1.00 44.37 86 LYS A CA 1
ATOM 636 C C . LYS A 1 81 ? 136.509 169.761 167.620 1.00 44.37 86 LYS A C 1
ATOM 637 O O . LYS A 1 81 ? 136.035 170.398 168.559 1.00 44.37 86 LYS A O 1
ATOM 643 N N . LYS A 1 82 ? 136.613 170.262 166.420 1.00 46.47 87 LYS A N 1
ATOM 644 C CA . LYS A 1 82 ? 136.166 171.614 166.162 1.00 46.47 87 LYS A CA 1
ATOM 645 C C . LYS A 1 82 ? 134.769 171.611 165.572 1.00 46.47 87 LYS A C 1
ATOM 646 O O . LYS A 1 82 ? 134.354 170.631 164.952 1.00 46.47 87 LYS A O 1
ATOM 652 N N . PRO A 1 83 ? 134.028 172.684 165.760 1.00 47.51 88 PRO A N 1
ATOM 653 C CA . PRO A 1 83 ? 132.732 172.808 165.092 1.00 47.51 88 PRO A CA 1
ATOM 654 C C . PRO A 1 83 ? 132.866 173.441 163.725 1.00 47.51 88 PRO A C 1
ATOM 655 O O . PRO A 1 83 ? 133.499 174.488 163.583 1.00 47.51 88 PRO A O 1
ATOM 659 N N . LEU A 1 84 ? 132.268 172.819 162.716 1.00 46.44 89 LEU A N 1
ATOM 660 C CA . LEU A 1 84 ? 132.378 173.306 161.351 1.00 46.44 89 LEU A CA 1
ATOM 661 C C . LEU A 1 84 ? 131.764 174.693 161.208 1.00 46.44 89 LEU A C 1
ATOM 662 O O . LEU A 1 84 ? 130.989 175.154 162.049 1.00 46.44 89 LEU A O 1
ATOM 667 N N . ARG A 1 85 ? 132.119 175.358 160.115 1.00 46.89 90 ARG A N 1
ATOM 668 C CA . ARG A 1 85 ? 131.652 176.704 159.828 1.00 46.89 90 ARG A CA 1
ATOM 669 C C . ARG A 1 85 ? 130.490 176.616 158.855 1.00 46.89 90 ARG A C 1
ATOM 670 O O . ARG A 1 85 ? 130.636 176.058 157.768 1.00 46.89 90 ARG A O 1
ATOM 678 N N . GLU A 1 86 ? 129.341 177.164 159.236 1.00 47.43 91 GLU A N 1
ATOM 679 C CA . GLU A 1 86 ? 128.161 176.953 158.409 1.00 47.43 91 GLU A CA 1
ATOM 680 C C . GLU A 1 86 ? 128.164 177.846 157.176 1.00 47.43 91 GLU A C 1
ATOM 681 O O . GLU A 1 86 ? 127.863 177.382 156.073 1.00 47.43 91 GLU A O 1
ATOM 687 N N . LYS A 1 87 ? 128.522 179.118 157.324 1.00 46.52 92 LYS A N 1
ATOM 688 C CA . LYS A 1 87 ? 128.471 180.009 156.177 1.00 46.52 92 LYS A CA 1
ATOM 689 C C . LYS A 1 87 ? 129.488 179.646 155.110 1.00 46.52 92 LYS A C 1
ATOM 690 O O . LYS A 1 87 ? 129.491 180.276 154.051 1.00 46.52 92 LYS A O 1
ATOM 696 N N . VAL A 1 88 ? 130.350 178.668 155.366 1.00 42.88 93 VAL A N 1
ATOM 697 C CA . VAL A 1 88 ? 131.268 178.143 154.366 1.00 42.88 93 VAL A CA 1
ATOM 698 C C . VAL A 1 88 ? 130.769 176.837 153.797 1.00 42.88 93 VAL A C 1
ATOM 699 O O . VAL A 1 88 ? 130.745 176.654 152.582 1.00 42.88 93 VAL A O 1
ATOM 703 N N . GLN A 1 89 ? 130.394 175.905 154.671 1.00 42.27 94 GLN A N 1
ATOM 704 C CA . GLN A 1 89 ? 129.770 174.675 154.215 1.00 42.27 94 GLN A CA 1
ATOM 705 C C . GLN A 1 89 ? 128.606 174.971 153.298 1.00 42.27 94 GLN A C 1
ATOM 706 O O . GLN A 1 89 ? 128.375 174.254 152.323 1.00 42.27 94 GLN A O 1
ATOM 712 N N . TRP A 1 90 ? 127.858 176.026 153.591 1.00 41.62 95 TRP A N 1
ATOM 713 C CA . TRP A 1 90 ? 126.671 176.296 152.802 1.00 41.62 95 TRP A CA 1
ATOM 714 C C . TRP A 1 90 ? 127.037 176.646 151.373 1.00 41.62 95 TRP A C 1
ATOM 715 O O . TRP A 1 90 ? 126.465 176.097 150.432 1.00 41.62 95 TRP A O 1
ATOM 726 N N . ILE A 1 91 ? 128.010 177.535 151.184 1.00 38.99 96 ILE A N 1
ATOM 727 C CA . ILE A 1 91 ? 128.357 177.902 149.820 1.00 38.99 96 ILE A CA 1
ATOM 728 C C . ILE A 1 91 ? 129.093 176.764 149.140 1.00 38.99 96 ILE A C 1
ATOM 729 O O . ILE A 1 91 ? 129.002 176.605 147.919 1.00 38.99 96 ILE A O 1
ATOM 734 N N . ALA A 1 92 ? 129.780 175.918 149.905 1.00 37.07 97 ALA A N 1
ATOM 735 C CA . ALA A 1 92 ? 130.419 174.756 149.304 1.00 37.07 97 ALA A CA 1
ATOM 736 C C . ALA A 1 92 ? 129.385 173.801 148.742 1.00 37.07 97 ALA A C 1
ATOM 737 O O . ALA A 1 92 ? 129.470 173.380 147.583 1.00 37.07 97 ALA A O 1
ATOM 739 N N . LEU A 1 93 ? 128.404 173.434 149.556 1.00 37.27 98 LEU A N 1
ATOM 740 C CA . LEU A 1 93 ? 127.348 172.562 149.071 1.00 37.27 98 LEU A CA 1
ATOM 741 C C . LEU A 1 93 ? 126.566 173.222 147.949 1.00 37.27 98 LEU A C 1
ATOM 742 O O . LEU A 1 93 ? 126.155 172.554 146.998 1.00 37.27 98 LEU A O 1
ATOM 747 N N . GLY A 1 94 ? 126.352 174.532 148.032 1.00 36.39 99 GLY A N 1
ATOM 748 C CA . GLY A 1 94 ? 125.636 175.211 146.968 1.00 36.39 99 GLY A CA 1
ATOM 749 C C . GLY A 1 94 ? 126.348 175.092 145.639 1.00 36.39 99 GLY A C 1
ATOM 750 O O . GLY A 1 94 ? 125.734 174.793 144.616 1.00 36.39 99 GLY A O 1
ATOM 751 N N . MET A 1 95 ? 127.662 175.301 145.640 1.00 37.00 100 MET A N 1
ATOM 752 C CA . MET A 1 95 ? 128.397 175.178 144.392 1.00 37.00 100 MET A CA 1
ATOM 753 C C . MET A 1 95 ? 128.438 173.740 143.906 1.00 37.00 100 MET A C 1
ATOM 754 O O . MET A 1 95 ? 128.268 173.491 142.715 1.00 37.00 100 MET A O 1
ATOM 759 N N . MET A 1 96 ? 128.625 172.770 144.791 1.00 35.47 101 MET A N 1
ATOM 760 C CA . MET A 1 96 ? 128.666 171.401 144.290 1.00 35.47 101 MET A CA 1
ATOM 761 C C . MET A 1 96 ? 127.315 170.971 143.749 1.00 35.47 101 MET A C 1
ATOM 762 O O . MET A 1 96 ? 127.241 170.284 142.729 1.00 35.47 101 MET A O 1
ATOM 767 N N . VAL A 1 97 ? 126.232 171.395 144.383 1.00 35.15 102 VAL A N 1
ATOM 768 C CA . VAL A 1 97 ? 124.915 170.993 143.919 1.00 35.15 102 VAL A CA 1
ATOM 769 C C . VAL A 1 97 ? 124.575 171.677 142.603 1.00 35.15 102 VAL A C 1
ATOM 770 O O . VAL A 1 97 ? 124.089 171.036 141.668 1.00 35.15 102 VAL A O 1
ATOM 774 N N . ILE A 1 98 ? 124.818 172.983 142.499 1.00 34.39 103 ILE A N 1
ATOM 775 C CA . ILE A 1 98 ? 124.569 173.671 141.238 1.00 34.39 103 ILE A CA 1
ATOM 776 C C . ILE A 1 98 ? 125.432 173.085 140.134 1.00 34.39 103 ILE A C 1
ATOM 777 O O . ILE A 1 98 ? 124.976 172.898 139.004 1.00 34.39 103 ILE A O 1
ATOM 782 N N . GLY A 1 99 ? 126.687 172.775 140.438 1.00 32.52 104 GLY A N 1
ATOM 783 C CA . GLY A 1 99 ? 127.557 172.232 139.418 1.00 32.52 104 GLY A CA 1
ATOM 784 C C . GLY A 1 99 ? 127.099 170.876 138.938 1.00 32.52 104 GLY A C 1
ATOM 785 O O . GLY A 1 99 ? 127.069 170.610 137.738 1.00 32.52 104 GLY A O 1
ATOM 786 N N . THR A 1 100 ? 126.725 170.003 139.864 1.00 31.53 105 THR A N 1
ATOM 787 C CA . THR A 1 100 ? 126.248 168.694 139.458 1.00 31.53 105 THR A CA 1
ATOM 788 C C . THR A 1 100 ? 124.937 168.796 138.701 1.00 31.53 105 THR A C 1
ATOM 789 O O . THR A 1 100 ? 124.701 168.030 137.769 1.00 31.53 105 THR A O 1
ATOM 793 N N . LEU A 1 101 ? 124.075 169.741 139.061 1.00 32.02 106 LEU A N 1
ATOM 794 C CA . LEU A 1 101 ? 122.824 169.870 138.326 1.00 32.02 106 LEU A CA 1
ATOM 795 C C . LEU A 1 101 ? 123.066 170.399 136.921 1.00 32.02 106 LEU A C 1
ATOM 796 O O . LEU A 1 101 ? 122.415 169.958 135.973 1.00 32.02 106 LEU A O 1
ATOM 801 N N . MET A 1 102 ? 124.008 171.333 136.763 1.00 31.53 107 MET A N 1
ATOM 802 C CA . MET A 1 102 ? 124.350 171.824 135.432 1.00 31.53 107 MET A CA 1
ATOM 803 C C . MET A 1 102 ? 125.052 170.765 134.607 1.00 31.53 107 MET A C 1
ATOM 804 O O . MET A 1 102 ? 124.932 170.761 133.382 1.00 31.53 107 MET A O 1
ATOM 809 N N . ALA A 1 103 ? 125.801 169.876 135.244 1.00 29.02 108 ALA A N 1
ATOM 810 C CA . ALA A 1 103 ? 126.438 168.811 134.491 1.00 29.02 108 ALA A CA 1
ATOM 811 C C . ALA A 1 103 ? 125.464 167.704 134.154 1.00 29.02 108 ALA A C 1
ATOM 812 O O . ALA A 1 103 ? 125.598 167.080 133.106 1.00 29.02 108 ALA A O 1
ATOM 814 N N . ALA A 1 104 ? 124.478 167.449 135.003 1.00 28.01 109 ALA A N 1
ATOM 815 C CA . ALA A 1 104 ? 123.544 166.366 134.757 1.00 28.01 109 ALA A CA 1
ATOM 816 C C . ALA A 1 104 ? 122.430 166.784 133.813 1.00 28.01 109 ALA A C 1
ATOM 817 O O . ALA A 1 104 ? 121.994 165.983 132.988 1.00 28.01 109 ALA A O 1
ATOM 819 N N . TRP A 1 105 ? 121.939 168.010 133.910 1.00 29.43 110 TRP A N 1
ATOM 820 C CA . TRP A 1 105 ? 121.344 168.592 132.730 1.00 29.43 110 TRP A CA 1
ATOM 821 C C . TRP A 1 105 ? 122.419 168.704 131.667 1.00 29.43 110 TRP A C 1
ATOM 822 O O . TRP A 1 105 ? 123.611 168.728 131.963 1.00 29.43 110 TRP A O 1
ATOM 833 N N . ALA A 1 106 ? 121.998 168.746 130.414 1.00 27.66 111 ALA A N 1
ATOM 834 C CA . ALA A 1 106 ? 122.957 168.722 129.319 1.00 27.66 111 ALA A CA 1
ATOM 835 C C . ALA A 1 106 ? 123.890 167.537 129.409 1.00 27.66 111 ALA A C 1
ATOM 836 O O . ALA A 1 106 ? 125.009 167.606 128.912 1.00 27.66 111 ALA A O 1
ATOM 838 N N . MET A 1 107 ? 123.486 166.492 130.105 1.00 24.80 112 MET A N 1
ATOM 839 C CA . MET A 1 107 ? 124.119 165.202 129.921 1.00 24.80 112 MET A CA 1
ATOM 840 C C . MET A 1 107 ? 123.012 164.176 129.850 1.00 24.80 112 MET A C 1
ATOM 841 O O . MET A 1 107 ? 123.152 163.137 129.208 1.00 24.80 112 MET A O 1
ATOM 846 N N . PHE A 1 108 ? 121.897 164.473 130.507 1.00 23.98 113 PHE A N 1
ATOM 847 C CA . PHE A 1 108 ? 120.712 163.648 130.352 1.00 23.98 113 PHE A CA 1
ATOM 848 C C . PHE A 1 108 ? 119.987 163.995 129.071 1.00 23.98 113 PHE A C 1
ATOM 849 O O . PHE A 1 108 ? 119.546 163.105 128.343 1.00 23.98 113 PHE A O 1
ATOM 857 N 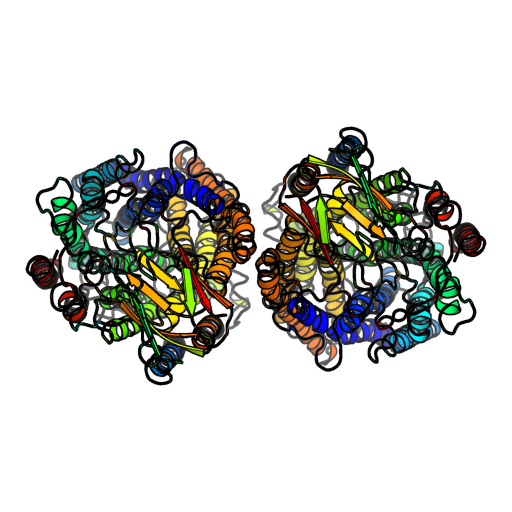N . THR A 1 109 ? 119.871 165.285 128.775 1.00 27.90 114 THR A N 1
ATOM 858 C CA . THR A 1 109 ? 119.150 165.694 127.584 1.00 27.90 114 THR A CA 1
ATOM 859 C C . THR A 1 109 ? 119.877 165.267 126.322 1.00 27.90 114 THR A C 1
ATOM 860 O O . THR A 1 109 ? 119.240 165.028 125.292 1.00 27.90 114 THR A O 1
ATOM 864 N N . GLY A 1 110 ? 121.192 165.154 126.381 1.00 27.99 115 GLY A N 1
ATOM 865 C CA . GLY A 1 110 ? 121.981 164.688 125.271 1.00 27.99 115 GLY A CA 1
ATOM 866 C C . GLY A 1 110 ? 122.935 165.695 124.701 1.00 27.99 115 GLY A C 1
ATOM 867 O O . GLY A 1 110 ? 123.450 165.470 123.606 1.00 27.99 115 GLY A O 1
ATOM 868 N N . ARG A 1 111 ? 123.177 166.799 125.393 1.00 29.46 116 ARG A N 1
ATOM 869 C CA . ARG A 1 111 ? 124.068 167.840 124.914 1.00 29.46 116 ARG A CA 1
ATOM 870 C C . ARG A 1 111 ? 125.533 167.520 125.146 1.00 29.46 116 ARG A C 1
ATOM 871 O O . ARG A 1 111 ? 126.388 168.188 124.566 1.00 29.46 116 ARG A O 1
ATOM 879 N N . ALA A 1 112 ? 125.850 166.532 125.969 1.00 27.78 117 ALA A N 1
ATOM 880 C CA . ALA A 1 112 ? 127.236 166.228 126.285 1.00 27.78 117 ALA A CA 1
ATOM 881 C C . ALA A 1 112 ? 127.467 164.736 126.354 1.00 27.78 117 ALA A C 1
ATOM 882 O O . ALA A 1 112 ? 128.082 164.229 127.288 1.00 27.78 117 ALA A O 1
ATOM 884 N N . THR A 1 113 ? 126.990 163.996 125.369 1.00 27.51 118 THR A N 1
ATOM 885 C CA . THR A 1 113 ? 127.400 162.606 125.332 1.00 27.51 118 THR A CA 1
ATOM 886 C C . THR A 1 113 ? 128.827 162.533 124.823 1.00 27.51 118 THR A C 1
ATOM 887 O O . THR A 1 113 ? 129.120 161.813 123.869 1.00 27.51 118 THR A O 1
ATOM 891 N N . VAL A 1 114 ? 129.741 163.228 125.495 1.00 26.21 119 VAL A N 1
ATOM 892 C CA . VAL A 1 114 ? 131.103 163.294 125.006 1.00 26.21 119 VAL A CA 1
ATOM 893 C C . VAL A 1 114 ? 131.902 162.145 125.582 1.00 26.21 119 VAL A C 1
ATOM 894 O O . VAL A 1 114 ? 132.315 161.261 124.833 1.00 26.21 119 VAL A O 1
ATOM 898 N N . LEU A 1 115 ? 132.163 162.161 126.886 1.00 24.38 120 LEU A N 1
ATOM 899 C CA . LEU A 1 115 ? 132.357 160.972 127.707 1.00 24.38 120 LEU A CA 1
ATOM 900 C C . LEU A 1 115 ? 132.800 161.507 129.053 1.00 24.38 120 LEU A C 1
ATOM 901 O O . LEU A 1 115 ? 132.951 162.722 129.189 1.00 24.38 120 LEU A O 1
ATOM 906 N N . TYR A 1 116 ? 133.033 160.675 130.056 1.00 23.58 121 TYR A N 1
ATOM 907 C CA . TYR A 1 116 ? 133.429 161.316 131.300 1.00 23.58 121 TYR A CA 1
ATOM 908 C C . TYR A 1 116 ? 134.828 161.897 131.254 1.00 23.58 121 TYR A C 1
ATOM 909 O O . TYR A 1 116 ? 135.186 162.652 132.159 1.00 23.58 121 TYR A O 1
ATOM 918 N N . THR A 1 117 ? 135.632 161.565 130.246 1.00 27.47 122 THR A N 1
ATOM 919 C CA . THR A 1 117 ? 136.938 162.178 130.073 1.00 27.47 122 THR A CA 1
ATOM 920 C C . THR A 1 117 ? 136.922 163.341 129.096 1.00 27.47 122 THR A C 1
ATOM 921 O O . THR A 1 117 ? 137.915 164.062 129.009 1.00 27.47 122 THR A O 1
ATOM 925 N N . PHE A 1 118 ? 135.827 163.545 128.379 1.00 29.59 123 PHE A N 1
ATOM 926 C CA . PHE A 1 118 ? 135.683 164.586 127.361 1.00 29.59 123 PHE A CA 1
ATOM 927 C C . PHE A 1 118 ? 136.953 164.768 126.545 1.00 29.59 123 PHE A C 1
ATOM 928 O O . PHE A 1 118 ? 137.492 165.860 126.413 1.00 29.59 123 PHE A O 1
ATOM 936 N N . TYR A 1 119 ? 137.426 163.670 126.006 1.00 31.76 124 TYR A N 1
ATOM 937 C CA . TYR A 1 119 ? 138.495 163.720 125.030 1.00 31.76 124 TYR A CA 1
ATOM 938 C C . TYR A 1 119 ? 138.125 164.653 123.895 1.00 31.76 124 TYR A C 1
ATOM 939 O O . TYR A 1 119 ? 137.255 164.314 123.092 1.00 31.76 124 TYR A O 1
ATOM 948 N N . PRO A 1 120 ? 138.771 165.801 123.763 1.00 33.09 125 PRO A N 1
ATOM 949 C CA . PRO A 1 120 ? 138.514 166.661 122.632 1.00 33.09 125 PRO A CA 1
ATOM 950 C C . PRO A 1 120 ? 138.986 165.990 121.361 1.00 33.09 125 PRO A C 1
ATOM 951 O O . PRO A 1 120 ? 139.625 164.933 121.421 1.00 33.09 125 PRO A O 1
ATOM 955 N N . PRO A 1 121 ? 138.693 166.547 120.191 1.00 33.24 126 PRO A N 1
ATOM 956 C CA . PRO A 1 121 ? 137.969 167.741 119.812 1.00 33.24 126 PRO A CA 1
ATOM 957 C C . PRO A 1 121 ? 136.535 167.394 119.663 1.00 33.24 126 PRO A C 1
ATOM 958 O O . PRO A 1 121 ? 135.924 167.723 118.667 1.00 33.24 126 PRO A O 1
ATOM 962 N N . LEU A 1 122 ? 136.008 166.722 120.671 1.00 31.54 127 LEU A N 1
ATOM 963 C CA . LEU A 1 122 ? 134.703 166.089 120.638 1.00 31.54 127 LEU A CA 1
ATOM 964 C C . LEU A 1 122 ? 133.775 166.834 121.579 1.00 31.54 127 LEU A C 1
ATOM 965 O O . LEU A 1 122 ? 133.097 166.227 122.404 1.00 31.54 127 LEU A O 1
ATOM 970 N N . ILE A 1 123 ? 133.751 168.154 121.464 1.00 31.50 128 ILE A N 1
ATOM 971 C CA . ILE A 1 123 ? 133.265 169.035 122.512 1.00 31.50 128 ILE A CA 1
ATOM 972 C C . ILE A 1 123 ? 131.827 168.764 122.905 1.00 31.50 128 ILE A C 1
ATOM 973 O O . ILE A 1 123 ? 131.089 168.068 122.205 1.00 31.50 128 ILE A O 1
ATOM 978 N N . ALA A 1 124 ? 131.434 169.319 124.042 1.00 31.67 129 ALA A N 1
ATOM 979 C CA . ALA A 1 124 ? 130.120 169.165 124.630 1.00 31.67 129 ALA A CA 1
ATOM 980 C C . ALA A 1 124 ? 129.491 170.539 124.814 1.00 31.67 129 ALA A C 1
ATOM 981 O O . ALA A 1 124 ? 130.001 171.549 124.329 1.00 31.67 129 ALA A O 1
ATOM 983 N N . HIS A 1 125 ? 128.365 170.581 125.511 1.00 31.46 130 HIS A N 1
ATOM 984 C CA . HIS A 1 125 ? 127.714 171.845 125.798 1.00 31.46 130 HIS A CA 1
ATOM 985 C C . HIS A 1 125 ? 128.369 172.502 126.994 1.00 31.46 130 HIS A C 1
ATOM 986 O O . HIS A 1 125 ? 128.674 171.841 127.983 1.00 31.46 130 HIS A O 1
ATOM 993 N N . TRP A 1 126 ? 128.556 173.819 126.912 1.00 31.98 131 TRP A N 1
ATOM 994 C CA . TRP A 1 126 ? 129.329 174.525 127.930 1.00 31.98 131 TRP A CA 1
ATOM 995 C C . TRP A 1 126 ? 128.809 174.273 129.331 1.00 31.98 131 TRP A C 1
ATOM 996 O O . TRP A 1 126 ? 129.580 174.317 130.291 1.00 31.98 131 TRP A O 1
ATOM 1007 N N . THR A 1 127 ? 127.515 174.005 129.477 1.00 32.00 132 THR A N 1
ATOM 1008 C CA . THR A 1 127 ? 126.996 173.667 130.791 1.00 32.00 132 THR A CA 1
ATOM 1009 C C . THR A 1 127 ? 127.506 172.332 131.302 1.00 32.00 132 THR A C 1
ATOM 1010 O O . THR A 1 127 ? 127.245 172.002 132.459 1.00 32.00 132 THR A O 1
ATOM 1014 N N . PHE A 1 128 ? 128.202 171.550 130.483 1.00 28.80 133 PHE A N 1
ATOM 1015 C CA . PHE A 1 128 ? 128.864 170.371 131.020 1.00 28.80 133 PHE A CA 1
ATOM 1016 C C . PHE A 1 128 ? 130.233 170.732 131.557 1.00 28.80 133 PHE A C 1
ATOM 1017 O O . PHE A 1 128 ? 130.627 170.266 132.627 1.00 28.80 133 PHE A O 1
ATOM 1025 N N . TYR A 1 129 ? 130.959 171.585 130.849 1.00 30.94 134 TYR A N 1
ATOM 1026 C CA . TYR A 1 129 ? 132.301 171.934 131.284 1.00 30.94 134 TYR A CA 1
ATOM 1027 C C . TYR A 1 129 ? 132.272 172.901 132.451 1.00 30.94 134 TYR A C 1
ATOM 1028 O O . TYR A 1 129 ? 132.934 172.671 133.464 1.00 30.94 134 TYR A O 1
ATOM 1037 N N . LEU A 1 130 ? 131.531 173.998 132.326 1.00 32.46 135 LEU A N 1
ATOM 1038 C CA . LEU A 1 130 ? 131.369 174.873 133.475 1.00 32.46 135 LEU A CA 1
ATOM 1039 C C . LEU A 1 130 ? 130.746 174.128 134.635 1.00 32.46 135 LEU A C 1
ATOM 1040 O O . LEU A 1 130 ? 131.111 174.359 135.784 1.00 32.46 135 LEU A O 1
ATOM 1045 N N . GLY A 1 131 ? 129.837 173.203 134.354 1.00 30.62 136 GLY A N 1
ATOM 1046 C CA . GLY A 1 131 ? 129.246 172.425 135.425 1.00 30.62 136 GLY A CA 1
ATOM 1047 C C . GLY A 1 131 ? 130.264 171.585 136.165 1.00 30.62 136 GLY A C 1
ATOM 1048 O O . GLY A 1 131 ? 130.316 171.599 137.392 1.00 30.62 136 GLY A O 1
ATOM 1049 N N . ALA A 1 132 ? 131.093 170.846 135.431 1.00 31.87 137 ALA A N 1
ATOM 1050 C CA . ALA A 1 132 ? 132.065 169.983 136.092 1.00 31.87 137 ALA A CA 1
ATOM 1051 C C . ALA A 1 132 ? 133.140 170.800 136.795 1.00 31.87 137 ALA A C 1
ATOM 1052 O O . ALA A 1 132 ? 133.572 170.446 137.896 1.00 31.87 137 ALA A O 1
ATOM 1054 N N . VAL A 1 133 ? 133.573 171.904 136.189 1.00 32.98 138 VAL A N 1
ATOM 1055 C CA . VAL A 1 133 ? 134.548 172.763 136.848 1.00 32.98 138 VAL A CA 1
ATOM 1056 C C . VAL A 1 133 ? 133.969 173.353 138.116 1.00 32.98 138 VAL A C 1
ATOM 1057 O O . VAL A 1 133 ? 134.649 173.430 139.138 1.00 32.98 138 VAL A O 1
ATOM 1061 N N . LEU A 1 134 ? 132.726 173.817 138.072 1.00 33.24 139 LEU A N 1
ATOM 1062 C CA . LEU A 1 134 ? 132.147 174.405 139.264 1.00 33.24 139 LEU A CA 1
ATOM 1063 C C . LEU A 1 134 ? 131.985 173.346 140.335 1.00 33.24 139 LEU A C 1
ATOM 1064 O O . LEU A 1 134 ? 132.299 173.585 141.500 1.00 33.24 139 LEU A O 1
ATOM 1069 N N . LEU A 1 135 ? 131.548 172.149 139.948 1.00 31.80 140 LEU A N 1
ATOM 1070 C CA . LEU A 1 135 ? 131.490 171.025 140.875 1.00 31.80 140 LEU A CA 1
ATOM 1071 C C . LEU A 1 135 ? 132.821 170.809 141.566 1.00 31.80 140 LEU A C 1
ATOM 1072 O O . LEU A 1 135 ? 132.891 170.731 142.794 1.00 31.80 140 LEU A O 1
ATOM 1077 N N . VAL A 1 136 ? 133.891 170.692 140.790 1.00 33.53 141 VAL A N 1
ATOM 1078 C CA . VAL A 1 136 ? 135.185 170.377 141.377 1.00 33.53 141 VAL A CA 1
ATOM 1079 C C . VAL A 1 136 ? 135.680 171.547 142.208 1.00 33.53 141 VAL A C 1
ATOM 1080 O O . VAL A 1 136 ? 135.787 171.463 143.432 1.00 33.53 141 VAL A O 1
ATOM 1084 N N . LEU A 1 137 ? 135.912 172.677 141.563 1.00 35.64 142 LEU A N 1
ATOM 1085 C CA . LEU A 1 137 ? 136.419 173.865 142.219 1.00 35.64 142 LEU A CA 1
ATOM 1086 C C . LEU A 1 137 ? 135.552 174.328 143.380 1.00 35.64 142 LEU A C 1
ATOM 1087 O O . LEU A 1 137 ? 136.005 175.155 144.172 1.00 35.64 142 LEU A O 1
ATOM 1092 N N . GLY A 1 138 ? 134.340 173.816 143.524 1.00 36.59 143 GLY A N 1
ATOM 1093 C CA . GLY A 1 138 ? 133.543 174.199 144.659 1.00 36.59 143 GLY A CA 1
ATOM 1094 C C . GLY A 1 138 ? 133.641 173.289 145.840 1.00 36.59 143 GLY A C 1
ATOM 1095 O O . GLY A 1 138 ? 132.880 173.451 146.795 1.00 36.59 143 GLY A O 1
ATOM 1096 N N . SER A 1 139 ? 134.542 172.317 145.817 1.00 34.98 144 SER A N 1
ATOM 1097 C CA . SER A 1 139 ? 134.816 171.535 147.007 1.00 34.98 144 SER A CA 1
ATOM 1098 C C . SER A 1 139 ? 136.093 171.966 147.698 1.00 34.98 144 SER A C 1
ATOM 1099 O O . SER A 1 139 ? 136.415 171.428 148.754 1.00 34.98 144 SER A O 1
ATOM 1102 N N . LEU A 1 140 ? 136.822 172.918 147.125 1.00 37.18 145 LEU A N 1
ATOM 1103 C CA . LEU A 1 140 ? 137.984 173.471 147.796 1.00 37.18 145 LEU A CA 1
ATOM 1104 C C . LEU A 1 140 ? 137.587 174.473 148.862 1.00 37.18 145 LEU A C 1
ATOM 1105 O O . LEU A 1 140 ? 138.283 174.593 149.872 1.00 37.18 145 LEU A O 1
ATOM 1110 N N . VAL A 1 141 ? 136.484 175.198 148.664 1.00 38.72 146 VAL A N 1
ATOM 1111 C CA . VAL A 1 141 ? 136.107 176.233 149.621 1.00 38.72 146 VAL A CA 1
ATOM 1112 C C . VAL A 1 141 ? 136.005 175.695 151.039 1.00 38.72 146 VAL A C 1
ATOM 1113 O O . VAL A 1 141 ? 136.411 176.406 151.969 1.00 38.72 146 VAL A O 1
ATOM 1117 N N . PRO A 1 142 ? 135.565 174.451 151.291 1.00 39.38 147 PRO A N 1
ATOM 1118 C CA . PRO A 1 142 ? 135.770 173.902 152.630 1.00 39.38 147 PRO A CA 1
ATOM 1119 C C . PRO A 1 142 ? 137.236 173.877 152.995 1.00 39.38 147 PRO A C 1
ATOM 1120 O O . PRO A 1 142 ? 137.629 174.493 153.979 1.00 39.38 147 PRO A O 1
ATOM 1124 N N . PHE A 1 143 ? 138.056 173.196 152.202 1.00 36.99 148 PHE A N 1
ATOM 1125 C CA . PHE A 1 143 ? 139.458 173.039 152.557 1.00 36.99 148 PHE A CA 1
ATOM 1126 C C . PHE A 1 143 ? 140.085 174.367 152.929 1.00 36.99 148 PHE A C 1
ATOM 1127 O O . PHE A 1 143 ? 140.678 174.509 154.000 1.00 36.99 148 PHE A O 1
ATOM 1135 N N . PHE A 1 144 ? 139.937 175.365 152.077 1.00 39.42 149 PHE A N 1
ATOM 1136 C CA . PHE A 1 144 ? 140.704 176.582 152.254 1.00 39.42 149 PHE A CA 1
ATOM 1137 C C . PHE A 1 144 ? 140.048 177.597 153.162 1.00 39.42 149 PHE A C 1
ATOM 1138 O O . PHE A 1 144 ? 140.738 178.503 153.637 1.00 39.42 149 PHE A O 1
ATOM 1146 N N . PHE A 1 145 ? 138.751 177.483 153.429 1.00 41.09 150 PHE A N 1
ATOM 1147 C CA . PHE A 1 145 ? 138.085 178.490 154.231 1.00 41.09 150 PHE A CA 1
ATOM 1148 C C . PHE A 1 145 ? 137.471 177.952 155.506 1.00 41.09 150 PHE A C 1
ATOM 1149 O O . PHE A 1 145 ? 136.949 178.742 156.296 1.00 41.09 150 PHE A O 1
ATOM 1157 N N . ASP A 1 146 ? 137.509 176.648 155.733 1.00 43.55 151 ASP A N 1
ATOM 1158 C CA . ASP A 1 146 ? 136.883 176.031 156.887 1.00 43.55 151 ASP A CA 1
ATOM 1159 C C . ASP A 1 146 ? 137.867 175.275 157.755 1.00 43.55 151 ASP A C 1
ATOM 1160 O O . ASP A 1 146 ? 137.902 175.498 158.967 1.00 43.55 151 ASP A O 1
ATOM 1165 N N . TRP A 1 147 ? 138.655 174.367 157.184 1.00 39.48 152 TRP A N 1
ATOM 1166 C CA . TRP A 1 147 ? 139.504 173.553 158.036 1.00 39.48 152 TRP A CA 1
ATOM 1167 C C . TRP A 1 147 ? 140.969 173.602 157.627 1.00 39.48 152 TRP A C 1
ATOM 1168 O O . TRP A 1 147 ? 141.734 172.703 157.956 1.00 39.48 152 TRP A O 1
ATOM 1179 N N . ILE A 1 148 ? 141.384 174.646 156.924 1.00 42.46 153 ILE A N 1
ATOM 1180 C CA . ILE A 1 148 ? 142.775 175.081 157.013 1.00 42.46 153 ILE A CA 1
ATOM 1181 C C . ILE A 1 148 ? 142.899 175.972 158.242 1.00 42.46 153 ILE A C 1
ATOM 1182 O O . ILE A 1 148 ? 143.822 175.776 159.042 1.00 42.46 153 ILE A O 1
ATOM 1187 N N . PRO A 1 149 ? 142.011 176.942 158.458 1.00 44.11 154 PRO A N 1
ATOM 1188 C CA . PRO A 1 149 ? 141.814 177.424 159.822 1.00 44.11 154 PRO A CA 1
ATOM 1189 C C . PRO A 1 149 ? 141.215 176.299 160.640 1.00 44.11 154 PRO A C 1
ATOM 1190 O O . PRO A 1 149 ? 140.849 175.251 160.114 1.00 44.11 154 PRO A O 1
ATOM 1194 N N . SER A 1 150 ? 141.161 176.488 161.948 1.00 47.49 155 SER A N 1
ATOM 1195 C CA . SER A 1 150 ? 140.583 175.470 162.814 1.00 47.49 155 SER A CA 1
ATOM 1196 C C . SER A 1 150 ? 141.385 174.180 162.740 1.00 47.49 155 SER A C 1
ATOM 1197 O O . SER A 1 150 ? 141.048 173.193 163.394 1.00 47.49 155 SER A O 1
ATOM 1200 N N . ALA A 1 151 ? 142.420 174.169 161.926 1.00 46.33 156 ALA A N 1
ATOM 1201 C CA . ALA A 1 151 ? 143.517 173.237 162.064 1.00 46.33 156 ALA A CA 1
ATOM 1202 C C . ALA A 1 151 ? 144.828 173.957 162.231 1.00 46.33 156 ALA A C 1
ATOM 1203 O O . ALA A 1 151 ? 145.731 173.430 162.873 1.00 46.33 156 ALA A O 1
ATOM 1205 N N . ILE A 1 152 ? 144.949 175.157 161.667 1.00 49.76 157 ILE A N 1
ATOM 1206 C CA . ILE A 1 152 ? 146.020 176.051 162.072 1.00 49.76 157 ILE A CA 1
ATOM 1207 C C . ILE A 1 152 ? 145.749 176.583 163.467 1.00 49.76 157 ILE A C 1
ATOM 1208 O O . ILE A 1 152 ? 146.681 176.887 164.218 1.00 49.76 157 ILE A O 1
ATOM 1213 N N . GLN A 1 153 ? 144.480 176.670 163.856 1.00 50.97 158 GLN A N 1
ATOM 1214 C CA . GLN A 1 153 ? 144.168 177.069 165.219 1.00 50.97 158 GLN A CA 1
ATOM 1215 C C . GLN A 1 153 ? 144.342 175.915 166.189 1.00 50.97 158 GLN A C 1
ATOM 1216 O O . GLN A 1 153 ? 144.875 176.099 167.284 1.00 50.97 158 GLN A O 1
ATOM 1222 N N . TRP A 1 154 ? 143.904 174.721 165.807 1.00 49.31 159 TRP A N 1
ATOM 1223 C CA . TRP A 1 154 ? 144.047 173.577 166.695 1.00 49.31 159 TRP A CA 1
ATOM 1224 C C . TRP A 1 154 ? 145.506 173.212 166.885 1.00 49.31 159 TRP A C 1
ATOM 1225 O O . TRP A 1 154 ? 145.909 172.785 167.970 1.00 49.31 159 TRP A O 1
ATOM 1236 N N . LYS A 1 155 ? 146.309 173.343 165.837 1.00 51.92 160 LYS A N 1
ATOM 1237 C CA . LYS A 1 155 ? 147.724 173.036 165.963 1.00 51.92 160 LYS A CA 1
ATOM 1238 C C . LYS A 1 155 ? 148.389 173.963 166.968 1.00 51.92 160 LYS A C 1
ATOM 1239 O O . LYS A 1 155 ? 148.845 173.528 168.029 1.00 51.92 160 LYS A O 1
ATOM 1245 N N . ARG A 1 156 ? 148.410 175.261 166.662 1.00 56.51 161 ARG A N 1
ATOM 1246 C CA . ARG A 1 156 ? 149.217 176.199 167.432 1.00 56.51 161 ARG A CA 1
ATOM 1247 C C . ARG A 1 156 ? 148.807 176.244 168.893 1.00 56.51 161 ARG A C 1
ATOM 1248 O O . ARG A 1 156 ? 149.616 176.605 169.752 1.00 56.51 161 ARG A O 1
ATOM 1256 N N . GLU A 1 157 ? 147.570 175.889 169.202 1.00 57.86 162 GLU A N 1
ATOM 1257 C CA . GLU A 1 157 ? 147.143 175.989 170.583 1.00 57.86 162 GLU A CA 1
ATOM 1258 C C . GLU A 1 157 ? 147.630 174.831 171.438 1.00 57.86 162 GLU A C 1
ATOM 1259 O O . GLU A 1 157 ? 147.544 174.920 172.664 1.00 57.86 162 GLU A O 1
ATOM 1265 N N . ASN A 1 158 ? 148.160 173.766 170.838 1.00 58.26 163 ASN A N 1
ATOM 1266 C CA . ASN A 1 158 ? 148.529 172.600 171.636 1.00 58.26 163 ASN A CA 1
ATOM 1267 C C . ASN A 1 158 ? 149.841 172.798 172.393 1.00 58.26 163 ASN A C 1
ATOM 1268 O O . ASN A 1 158 ? 149.855 172.635 173.618 1.00 58.26 163 ASN A O 1
ATOM 1273 N N . PRO A 1 159 ? 150.964 173.144 171.740 1.00 61.68 164 PRO A N 1
ATOM 1274 C CA . PRO A 1 159 ? 151.338 173.270 170.330 1.00 61.68 164 PRO A CA 1
ATOM 1275 C C . PRO A 1 159 ? 152.258 172.149 169.864 1.00 61.68 164 PRO A C 1
ATOM 1276 O O . PRO A 1 159 ? 152.479 171.982 168.668 1.00 61.68 164 PRO A O 1
ATOM 1280 N N . ASP A 1 160 ? 152.806 171.397 170.814 1.00 62.99 165 ASP A N 1
ATOM 1281 C CA . ASP A 1 160 ? 153.683 170.276 170.503 1.00 62.99 165 ASP A CA 1
ATOM 1282 C C . ASP A 1 160 ? 152.819 169.025 170.466 1.00 62.99 165 ASP A C 1
ATOM 1283 O O . ASP A 1 160 ? 152.709 168.276 171.435 1.00 62.99 165 ASP A O 1
ATOM 1288 N N . GLN A 1 161 ? 152.192 168.810 169.316 1.00 57.91 166 GLN A N 1
ATOM 1289 C CA . GLN A 1 161 ? 151.327 167.658 169.139 1.00 57.91 166 GLN A CA 1
ATOM 1290 C C . GLN A 1 161 ? 151.162 167.414 167.654 1.00 57.91 166 GLN A C 1
ATOM 1291 O O . GLN A 1 161 ? 150.884 168.349 166.902 1.00 57.91 166 GLN A O 1
ATOM 1297 N N . LYS A 1 162 ? 151.350 166.168 167.237 1.00 50.72 167 LYS A N 1
ATOM 1298 C CA . LYS A 1 162 ? 151.186 165.827 165.837 1.00 50.72 167 LYS A CA 1
ATOM 1299 C C . LYS A 1 162 ? 149.756 166.074 165.397 1.00 50.72 167 LYS A C 1
ATOM 1300 O O . LYS A 1 162 ? 148.814 166.034 166.188 1.00 50.72 167 LYS A O 1
ATOM 1306 N N . LEU A 1 163 ? 149.599 166.315 164.121 1.00 44.14 168 LEU A N 1
ATOM 1307 C CA . LEU A 1 163 ? 148.270 166.428 163.567 1.00 44.14 168 LEU A CA 1
ATOM 1308 C C . LEU A 1 163 ? 147.647 165.039 163.524 1.00 44.14 168 LEU A C 1
ATOM 1309 O O . LEU A 1 163 ? 148.312 164.088 163.105 1.00 44.14 168 LEU A O 1
ATOM 1314 N N . PRO A 1 164 ? 146.405 164.871 163.972 1.00 40.54 169 PRO A N 1
ATOM 1315 C CA . PRO A 1 164 ? 145.801 163.541 163.994 1.00 40.54 169 PRO A CA 1
ATOM 1316 C C . PRO A 1 164 ? 145.900 162.871 162.641 1.00 40.54 169 PRO A C 1
ATOM 1317 O O . PRO A 1 164 ? 145.924 163.529 161.605 1.00 40.54 169 PRO A O 1
ATOM 1321 N N . LEU A 1 165 ? 145.955 161.547 162.653 1.00 36.82 170 LEU A N 1
ATOM 1322 C CA . LEU A 1 165 ? 146.082 160.833 161.394 1.00 36.82 170 LEU A CA 1
ATOM 1323 C C . LEU A 1 165 ? 144.871 161.063 160.509 1.00 36.82 170 LEU A C 1
ATOM 1324 O O . LEU A 1 165 ? 144.998 161.189 159.291 1.00 36.82 170 LEU A O 1
ATOM 1329 N N . ALA A 1 166 ? 143.690 161.151 161.101 1.00 35.25 171 ALA A N 1
ATOM 1330 C CA . ALA A 1 166 ? 142.494 161.291 160.288 1.00 35.25 171 ALA A CA 1
ATOM 1331 C C . ALA A 1 166 ? 142.451 162.623 159.564 1.00 35.25 171 ALA A C 1
ATOM 1332 O O . ALA A 1 166 ? 141.806 162.735 158.521 1.00 35.25 171 ALA A O 1
ATOM 1334 N N . VAL A 1 167 ? 143.116 163.641 160.090 1.00 35.87 172 VAL A N 1
ATOM 1335 C CA . VAL A 1 167 ? 143.031 164.965 159.494 1.00 35.87 172 VAL A CA 1
ATOM 1336 C C . VAL A 1 167 ? 144.306 165.244 158.721 1.00 35.87 172 VAL A C 1
ATOM 1337 O O . VAL A 1 167 ? 144.304 166.010 157.757 1.00 35.87 172 VAL A O 1
ATOM 1341 N N . PHE A 1 168 ? 145.398 164.597 159.101 1.00 36.19 173 PHE A N 1
ATOM 1342 C CA . PHE A 1 168 ? 146.569 164.633 158.241 1.00 36.19 173 PHE A CA 1
ATOM 1343 C C . PHE A 1 168 ? 146.307 163.908 156.936 1.00 36.19 173 PHE A C 1
ATOM 1344 O O . PHE A 1 168 ? 146.826 164.307 155.893 1.00 36.19 173 PHE A O 1
ATOM 1352 N N . GLY A 1 169 ? 145.485 162.861 156.971 1.00 32.85 174 GLY A N 1
ATOM 1353 C CA . GLY A 1 169 ? 145.097 162.196 155.739 1.00 32.85 174 GLY A CA 1
ATOM 1354 C C . GLY A 1 169 ? 144.248 163.080 154.847 1.00 32.85 174 GLY A C 1
ATOM 1355 O O . GLY A 1 169 ? 144.477 163.161 153.642 1.00 32.85 174 GLY A O 1
ATOM 1356 N N . THR A 1 170 ? 143.268 163.768 155.422 1.00 32.71 175 THR A N 1
ATOM 1357 C CA . THR A 1 170 ? 142.483 164.673 154.599 1.00 32.71 175 THR A CA 1
ATOM 1358 C C . THR A 1 170 ? 143.304 165.868 154.143 1.00 32.71 175 THR A C 1
ATOM 1359 O O . THR A 1 170 ? 143.043 166.417 153.075 1.00 32.71 175 THR A O 1
ATOM 1363 N N . PHE A 1 171 ? 144.319 166.270 154.897 1.00 35.08 176 PHE A N 1
ATOM 1364 C CA . PHE A 1 171 ? 145.159 167.355 154.415 1.00 35.08 176 PHE A CA 1
ATOM 1365 C C . PHE A 1 171 ? 146.019 166.918 153.246 1.00 35.08 176 PHE A C 1
ATOM 1366 O O . PHE A 1 171 ? 146.109 167.629 152.247 1.00 35.08 176 PHE A O 1
ATOM 1374 N N . VAL A 1 172 ? 146.695 165.779 153.355 1.00 30.90 177 VAL A N 1
ATOM 1375 C CA . VAL A 1 172 ? 147.430 165.290 152.197 1.00 30.90 177 VAL A CA 1
ATOM 1376 C C . VAL A 1 172 ? 146.496 165.151 151.013 1.00 30.90 177 VAL A C 1
ATOM 1377 O O . VAL A 1 172 ? 146.821 165.553 149.891 1.00 30.90 177 VAL A O 1
ATOM 1381 N N . ASN A 1 173 ? 145.305 164.617 151.251 1.00 28.84 178 ASN A N 1
ATOM 1382 C CA . ASN A 1 173 ? 144.359 164.386 150.173 1.00 28.84 178 ASN A CA 1
ATOM 1383 C C . ASN A 1 173 ? 143.969 165.686 149.488 1.00 28.84 178 ASN A C 1
ATOM 1384 O O . ASN A 1 173 ? 144.024 165.803 148.260 1.00 28.84 178 ASN A O 1
ATOM 1389 N N . PHE A 1 174 ? 143.588 166.688 150.261 1.00 30.37 179 PHE A N 1
ATOM 1390 C CA . PHE A 1 174 ? 143.108 167.894 149.624 1.00 30.37 179 PHE A CA 1
ATOM 1391 C C . PHE A 1 174 ? 144.232 168.785 149.143 1.00 30.37 179 PHE A C 1
ATOM 1392 O O . PHE A 1 174 ? 144.005 169.614 148.268 1.00 30.37 179 PHE A O 1
ATOM 1400 N N . ILE A 1 175 ? 145.447 168.602 149.634 1.00 31.77 180 ILE A N 1
ATOM 1401 C CA . ILE A 1 175 ? 146.580 169.254 149.006 1.00 31.77 180 ILE A CA 1
ATOM 1402 C C . ILE A 1 175 ? 146.805 168.666 147.629 1.00 31.77 180 ILE A C 1
ATOM 1403 O O . ILE A 1 175 ? 146.971 169.395 146.644 1.00 31.77 180 ILE A O 1
ATOM 1408 N N . LEU A 1 176 ? 146.807 167.334 147.542 1.00 31.64 181 LEU A N 1
ATOM 1409 C CA . LEU A 1 176 ? 146.824 166.658 146.250 1.00 31.64 181 LEU A CA 1
ATOM 1410 C C . LEU A 1 176 ? 145.808 167.261 145.312 1.00 31.64 181 LEU A C 1
ATOM 1411 O O . LEU A 1 176 ? 146.130 167.659 144.196 1.00 31.64 181 LEU A O 1
ATOM 1416 N N . TRP A 1 177 ? 144.578 167.368 145.780 1.00 31.16 182 TRP A N 1
ATOM 1417 C CA . TRP A 1 177 ? 143.481 167.795 144.928 1.00 31.16 182 TRP A CA 1
ATOM 1418 C C . TRP A 1 177 ? 143.628 169.257 144.524 1.00 31.16 182 TRP A C 1
ATOM 1419 O O . TRP A 1 177 ? 143.414 169.616 143.361 1.00 31.16 182 TRP A O 1
ATOM 1430 N N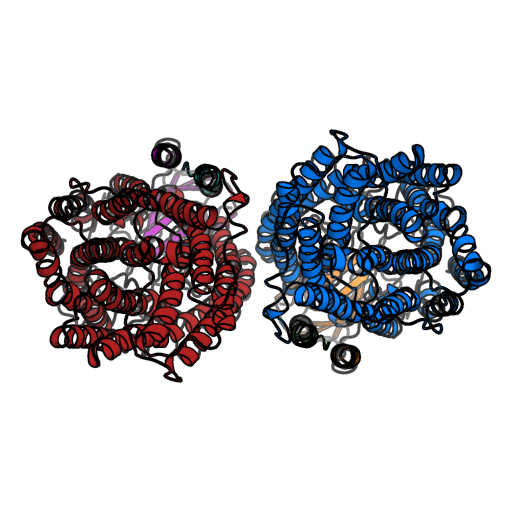 . THR A 1 178 ? 143.974 170.122 145.474 1.00 32.62 183 THR A N 1
ATOM 1431 C CA . THR A 1 178 ? 144.228 171.522 145.162 1.00 32.62 183 THR A CA 1
ATOM 1432 C C . THR A 1 178 ? 145.273 171.662 144.077 1.00 32.62 183 THR A C 1
ATOM 1433 O O . THR A 1 178 ? 145.178 172.546 143.223 1.00 32.62 183 THR A O 1
ATOM 1437 N N . ILE A 1 179 ? 146.285 170.801 144.095 1.00 33.02 184 ILE A N 1
ATOM 1438 C CA . ILE A 1 179 ? 147.309 170.867 143.062 1.00 33.02 184 ILE A CA 1
ATOM 1439 C C . ILE A 1 179 ? 146.755 170.391 141.733 1.00 33.02 184 ILE A C 1
ATOM 1440 O O . ILE A 1 179 ? 146.858 171.083 140.719 1.00 33.02 184 ILE A O 1
ATOM 1445 N N . MET A 1 180 ? 146.163 169.204 141.710 1.00 33.81 185 MET A N 1
ATOM 1446 C CA . MET A 1 180 ? 145.769 168.582 140.454 1.00 33.81 185 MET A CA 1
ATOM 1447 C C . MET A 1 180 ? 144.430 169.068 139.941 1.00 33.81 185 MET A C 1
ATOM 1448 O O . MET A 1 180 ? 143.832 168.411 139.089 1.00 33.81 185 MET A O 1
ATOM 1453 N N . ILE A 1 181 ? 143.908 170.159 140.479 1.00 34.54 186 ILE A N 1
ATOM 1454 C CA . ILE A 1 181 ? 142.839 170.824 139.746 1.00 34.54 186 ILE A CA 1
ATOM 1455 C C . ILE A 1 181 ? 143.409 171.814 138.758 1.00 34.54 186 ILE A C 1
ATOM 1456 O O . ILE A 1 181 ? 142.818 172.046 137.702 1.00 34.54 186 ILE A O 1
ATOM 1461 N N . VAL A 1 182 ? 144.567 172.375 139.058 1.00 37.32 187 VAL A N 1
ATOM 1462 C CA . VAL A 1 182 ? 145.208 173.307 138.139 1.00 37.32 187 VAL A CA 1
ATOM 1463 C C . VAL A 1 182 ? 145.238 172.784 136.707 1.00 37.32 187 VAL A C 1
ATOM 1464 O O . VAL A 1 182 ? 144.821 173.516 135.801 1.00 37.32 187 VAL A O 1
ATOM 1468 N N . PRO A 1 183 ? 145.677 171.558 136.432 1.00 36.11 188 PRO A N 1
ATOM 1469 C CA . PRO A 1 183 ? 145.711 171.097 135.045 1.00 36.11 188 PRO A CA 1
ATOM 1470 C C . PRO A 1 183 ? 144.352 171.108 134.389 1.00 36.11 188 PRO A C 1
ATOM 1471 O O . PRO A 1 183 ? 144.192 171.738 133.347 1.00 36.11 188 PRO A O 1
ATOM 1475 N N . VAL A 1 184 ? 143.368 170.425 134.968 1.00 35.29 189 VAL A N 1
ATOM 1476 C CA . VAL A 1 184 ? 142.098 170.331 134.267 1.00 35.29 189 VAL A CA 1
ATOM 1477 C C . VAL A 1 184 ? 141.356 171.653 134.333 1.00 35.29 189 VAL A C 1
ATOM 1478 O O . VAL A 1 184 ? 140.602 171.986 133.419 1.00 35.29 189 VAL A O 1
ATOM 1482 N N . ALA A 1 185 ? 141.561 172.445 135.376 1.00 35.66 190 ALA A N 1
ATOM 1483 C CA . ALA A 1 185 ? 140.906 173.740 135.374 1.00 35.66 190 ALA A CA 1
ATOM 1484 C C . ALA A 1 185 ? 141.573 174.713 134.428 1.00 35.66 190 ALA A C 1
ATOM 1485 O O . ALA A 1 185 ? 141.012 175.779 134.173 1.00 35.66 190 ALA A O 1
ATOM 1487 N N . ILE A 1 186 ? 142.755 174.392 133.919 1.00 38.06 191 ILE A N 1
ATOM 1488 C CA . ILE A 1 186 ? 143.314 175.155 132.811 1.00 38.06 191 ILE A CA 1
ATOM 1489 C C . ILE A 1 186 ? 142.831 174.605 131.485 1.00 38.06 191 ILE A C 1
ATOM 1490 O O . ILE A 1 186 ? 142.406 175.360 130.610 1.00 38.06 191 ILE A O 1
ATOM 1495 N N . GLU A 1 187 ? 142.865 173.282 131.339 1.00 37.55 192 GLU A N 1
ATOM 1496 C CA . GLU A 1 187 ? 142.413 172.655 130.104 1.00 37.55 192 GLU A CA 1
ATOM 1497 C C . GLU A 1 187 ? 140.985 173.047 129.790 1.00 37.55 192 GLU A C 1
ATOM 1498 O O . GLU A 1 187 ? 140.701 173.556 128.707 1.00 37.55 192 GLU A O 1
ATOM 1504 N N . ILE A 1 188 ? 140.067 172.825 130.726 1.00 34.66 193 ILE A N 1
ATOM 1505 C CA . ILE A 1 188 ? 138.677 173.165 130.471 1.00 34.66 193 ILE A CA 1
ATOM 1506 C C . ILE A 1 188 ? 138.548 174.647 130.182 1.00 34.66 193 ILE A C 1
ATOM 1507 O O . ILE A 1 188 ? 138.237 175.043 129.058 1.00 34.66 193 ILE A O 1
ATOM 1512 N N . LEU A 1 189 ? 138.887 175.480 131.159 1.00 36.77 194 LEU A N 1
ATOM 1513 C CA . LEU A 1 189 ? 138.627 176.906 131.049 1.00 36.77 194 LEU A CA 1
ATOM 1514 C C . LEU A 1 189 ? 139.322 177.564 129.872 1.00 36.77 194 LEU A C 1
ATOM 1515 O O . LEU A 1 189 ? 138.907 178.652 129.471 1.00 36.77 194 LEU A O 1
ATOM 1520 N N . PHE A 1 190 ? 140.374 176.973 129.317 1.00 39.63 195 PHE A N 1
ATOM 1521 C CA . PHE A 1 190 ? 141.120 177.644 128.268 1.00 39.63 195 PHE A CA 1
ATOM 1522 C C . PHE A 1 190 ? 141.137 176.892 126.951 1.00 39.63 195 PHE A C 1
ATOM 1523 O O . PHE A 1 190 ? 141.714 177.390 125.982 1.00 39.63 195 PHE A O 1
ATOM 1531 N N . GLN A 1 191 ? 140.562 175.732 126.885 1.00 37.43 196 GLN A N 1
ATOM 1532 C CA . GLN A 1 191 ? 140.514 175.009 125.633 1.00 37.43 196 GLN A CA 1
ATOM 1533 C C . GLN A 1 191 ? 139.119 174.552 125.278 1.00 37.43 196 GLN A C 1
ATOM 1534 O O . GLN A 1 191 ? 138.753 174.590 124.110 1.00 37.43 196 GLN A O 1
ATOM 1540 N N . LEU A 1 192 ? 138.329 174.122 126.250 1.00 34.00 197 LEU A N 1
ATOM 1541 C CA . LEU A 1 192 ? 137.045 173.531 125.942 1.00 34.00 197 LEU A CA 1
ATOM 1542 C C . LEU A 1 192 ? 135.884 174.436 126.280 1.00 34.00 197 LEU A C 1
ATOM 1543 O O . LEU A 1 192 ? 134.850 174.364 125.626 1.00 34.00 197 LEU A O 1
ATOM 1548 N N . LEU A 1 193 ? 136.019 175.260 127.281 1.00 36.13 198 LEU A N 1
ATOM 1549 C CA . LEU A 1 193 ? 135.054 176.321 127.480 1.00 36.13 198 LEU A CA 1
ATOM 1550 C C . LEU A 1 193 ? 135.217 177.430 126.444 1.00 36.13 198 LEU A C 1
ATOM 1551 O O . LEU A 1 193 ? 134.242 178.131 126.164 1.00 36.13 198 LEU A O 1
ATOM 1556 N N . PRO A 1 194 ? 136.401 177.683 125.886 1.00 36.07 199 PRO A N 1
ATOM 1557 C CA . PRO A 1 194 ? 136.440 178.594 124.744 1.00 36.07 199 PRO A CA 1
ATOM 1558 C C . PRO A 1 194 ? 135.954 177.940 123.469 1.00 36.07 199 PRO A C 1
ATOM 1559 O O . PRO A 1 194 ? 135.282 178.587 122.667 1.00 36.07 199 PRO A O 1
ATOM 1563 N N . LEU A 1 195 ? 136.274 176.666 123.259 1.00 36.13 200 LEU A N 1
ATOM 1564 C CA . LEU A 1 195 ? 135.887 176.028 122.007 1.00 36.13 200 LEU A CA 1
ATOM 1565 C C . LEU A 1 195 ? 134.382 175.849 121.930 1.00 36.13 200 LEU A C 1
ATOM 1566 O O . LEU A 1 195 ? 133.757 176.212 120.931 1.00 36.13 200 LEU A O 1
ATOM 1571 N N . SER A 1 196 ? 133.779 175.286 122.966 1.00 35.59 201 SER A N 1
ATOM 1572 C CA . SER A 1 196 ? 132.340 175.404 123.066 1.00 35.59 201 SER A CA 1
ATOM 1573 C C . SER A 1 196 ? 131.984 176.876 123.171 1.00 35.59 201 SER A C 1
ATOM 1574 O O . SER A 1 196 ? 132.831 177.718 123.465 1.00 35.59 201 SER A O 1
ATOM 1577 N N . LEU A 1 197 ? 130.719 177.186 122.928 1.00 37.25 202 LEU A N 1
ATOM 1578 C CA . LEU A 1 197 ? 130.275 178.565 122.766 1.00 37.25 202 LEU A CA 1
ATOM 1579 C C . LEU A 1 197 ? 131.318 179.335 121.973 1.00 37.25 202 LEU A C 1
ATOM 1580 O O . LEU A 1 197 ? 131.936 180.279 122.453 1.00 37.25 202 LEU A O 1
ATOM 1585 N N . GLY A 1 198 ? 131.513 178.890 120.739 1.00 37.44 203 GLY A N 1
ATOM 1586 C CA . GLY A 1 198 ? 132.746 179.144 120.028 1.00 37.44 203 GLY A CA 1
ATOM 1587 C C . GLY A 1 198 ? 133.291 180.544 120.169 1.00 37.44 203 GLY A C 1
ATOM 1588 O O . GLY A 1 198 ? 132.699 181.511 119.690 1.00 37.44 203 GLY A O 1
ATOM 1589 N N . LEU A 1 199 ? 134.412 180.650 120.872 1.00 38.14 204 LEU A N 1
ATOM 1590 C CA . LEU A 1 199 ? 135.239 181.842 120.905 1.00 38.14 204 LEU A CA 1
ATOM 1591 C C . LEU A 1 199 ? 136.556 181.602 120.197 1.00 38.14 204 LEU A C 1
ATOM 1592 O O . LEU A 1 199 ? 136.991 182.423 119.387 1.00 38.14 204 LEU A O 1
ATOM 1597 N N . VAL A 1 200 ? 137.203 180.495 120.503 1.00 39.29 205 VAL A N 1
ATOM 1598 C CA . VAL A 1 200 ? 138.245 179.963 119.654 1.00 39.29 205 VAL A CA 1
ATOM 1599 C C . VAL A 1 200 ? 137.587 179.037 118.652 1.00 39.29 205 VAL A C 1
ATOM 1600 O O . VAL A 1 200 ? 136.439 178.627 118.811 1.00 39.29 205 VAL A O 1
ATOM 1604 N N . ASP A 1 201 ? 138.316 178.713 117.601 1.00 42.65 206 ASP A N 1
ATOM 1605 C CA . ASP A 1 201 ? 137.821 177.807 116.587 1.00 42.65 206 ASP A CA 1
ATOM 1606 C C . ASP A 1 201 ? 138.723 176.601 116.421 1.00 42.65 206 ASP A C 1
ATOM 1607 O O . ASP A 1 201 ? 138.481 175.779 115.537 1.00 42.65 206 ASP A O 1
ATOM 1612 N N . GLU A 1 202 ? 139.755 176.479 117.245 1.00 42.56 207 GLU A N 1
ATOM 1613 C CA . GLU A 1 202 ? 140.749 175.432 117.137 1.00 42.56 207 GLU A CA 1
ATOM 1614 C C . GLU A 1 202 ? 141.069 174.908 118.524 1.00 42.56 207 GLU A C 1
ATOM 1615 O O . GLU A 1 202 ? 140.662 175.475 119.536 1.00 42.56 207 GLU A O 1
ATOM 1621 N N . ILE A 1 203 ? 141.831 173.820 118.565 1.00 41.14 208 ILE A N 1
ATOM 1622 C CA . ILE A 1 203 ? 142.143 173.141 119.813 1.00 41.14 208 ILE A CA 1
ATOM 1623 C C . ILE A 1 203 ? 143.362 172.282 119.544 1.00 41.14 208 ILE A C 1
ATOM 1624 O O . ILE A 1 203 ? 143.670 171.966 118.400 1.00 41.14 208 ILE A O 1
ATOM 1629 N N . ASN A 1 204 ? 144.080 171.915 120.601 1.00 39.11 209 ASN A N 1
ATOM 1630 C CA . ASN A 1 204 ? 145.242 171.046 120.457 1.00 39.11 209 ASN A CA 1
ATOM 1631 C C . ASN A 1 204 ? 144.884 169.676 120.998 1.00 39.11 209 ASN A C 1
ATOM 1632 O O . ASN A 1 204 ? 145.146 169.375 122.167 1.00 39.11 209 ASN A O 1
ATOM 1637 N N . PRO A 1 205 ? 144.340 168.807 120.192 1.00 38.85 210 PRO A N 1
ATOM 1638 C CA . PRO A 1 205 ? 143.710 167.596 120.715 1.00 38.85 210 PRO A CA 1
ATOM 1639 C C . PRO A 1 205 ? 144.678 166.595 121.297 1.00 38.85 210 PRO A C 1
ATOM 1640 O O . PRO A 1 205 ? 144.285 165.461 121.581 1.00 38.85 210 PRO A O 1
ATOM 1644 N N . LEU A 1 206 ? 145.940 166.975 121.444 1.00 38.50 211 LEU A N 1
ATOM 1645 C CA . LEU A 1 206 ? 146.892 166.219 122.245 1.00 38.50 211 LEU A CA 1
ATOM 1646 C C . LEU A 1 206 ? 147.246 166.923 123.538 1.00 38.50 211 LEU A C 1
ATOM 1647 O O . LEU A 1 206 ? 147.449 166.276 124.563 1.00 38.50 211 LEU A O 1
ATOM 1652 N N . LEU A 1 207 ? 147.320 168.245 123.509 1.00 37.42 212 LEU A N 1
ATOM 1653 C CA . LEU A 1 207 ? 147.547 168.998 124.725 1.00 37.42 212 LEU A CA 1
ATOM 1654 C C . LEU A 1 207 ? 146.346 168.958 125.637 1.00 37.42 212 LEU A C 1
ATOM 1655 O O . LEU A 1 207 ? 146.482 169.217 126.830 1.00 37.42 212 LEU A O 1
ATOM 1660 N N . ALA A 1 208 ? 145.170 168.661 125.112 1.00 34.97 213 ALA A N 1
ATOM 1661 C CA . ALA A 1 208 ? 143.999 168.523 125.951 1.00 34.97 213 ALA A CA 1
ATOM 1662 C C . ALA A 1 208 ? 143.728 167.077 126.310 1.00 34.97 213 ALA A C 1
ATOM 1663 O O . ALA A 1 208 ? 142.697 166.779 126.908 1.00 34.97 213 ALA A O 1
ATOM 1665 N N . ARG A 1 209 ? 144.625 166.174 125.952 1.00 34.68 214 ARG A N 1
ATOM 1666 C CA . ARG A 1 209 ? 144.638 164.819 126.469 1.00 34.68 214 ARG A CA 1
ATOM 1667 C C . ARG A 1 209 ? 145.725 164.646 127.513 1.00 34.68 214 ARG A C 1
ATOM 1668 O O . ARG A 1 209 ? 145.490 164.054 128.570 1.00 34.68 214 ARG A O 1
ATOM 1676 N N . THR A 1 210 ? 146.908 165.191 127.262 1.00 35.01 215 THR A N 1
ATOM 1677 C CA . THR A 1 210 ? 147.681 165.686 128.382 1.00 35.01 215 THR A CA 1
ATOM 1678 C C . THR A 1 210 ? 146.937 166.883 128.963 1.00 35.01 215 THR A C 1
ATOM 1679 O O . THR A 1 210 ? 145.923 167.319 128.422 1.00 35.01 215 THR A O 1
ATOM 1683 N N . LEU A 1 211 ? 147.363 167.348 130.129 1.00 34.95 216 LEU A N 1
ATOM 1684 C CA . LEU A 1 211 ? 146.614 168.351 130.879 1.00 34.95 216 LEU A CA 1
ATOM 1685 C C . LEU A 1 211 ? 145.263 167.804 131.283 1.00 34.95 216 LEU A C 1
ATOM 1686 O O . LEU A 1 211 ? 144.544 168.420 132.069 1.00 34.95 216 LEU A O 1
ATOM 1691 N N . PHE A 1 212 ? 144.899 166.652 130.759 1.00 30.52 217 PHE A N 1
ATOM 1692 C CA . PHE A 1 212 ? 143.833 165.913 131.378 1.00 30.52 217 PHE A CA 1
ATOM 1693 C C . PHE A 1 212 ? 144.406 164.768 132.165 1.00 30.52 217 PHE A C 1
ATOM 1694 O O . PHE A 1 212 ? 144.125 164.649 133.342 1.00 30.52 217 PHE A O 1
ATOM 1702 N N . TRP A 1 213 ? 145.255 163.990 131.577 1.00 30.57 218 TRP A N 1
ATOM 1703 C CA . TRP A 1 213 ? 145.729 162.951 132.476 1.00 30.57 218 TRP A CA 1
ATOM 1704 C C . TRP A 1 213 ? 146.722 163.457 133.506 1.00 30.57 218 TRP A C 1
ATOM 1705 O O . TRP A 1 213 ? 147.353 162.674 134.184 1.00 30.57 218 TRP A O 1
ATOM 1716 N N . PHE A 1 214 ? 146.856 164.770 133.631 1.00 35.10 219 PHE A N 1
ATOM 1717 C CA . PHE A 1 214 ? 147.407 165.423 134.804 1.00 35.10 219 PHE A CA 1
ATOM 1718 C C . PHE A 1 214 ? 146.315 165.738 135.813 1.00 35.10 219 PHE A C 1
ATOM 1719 O O . PHE A 1 214 ? 146.567 166.389 136.821 1.00 35.10 219 PHE A O 1
ATOM 1727 N N . PHE A 1 215 ? 145.130 165.328 135.551 1.00 31.30 220 PHE A N 1
ATOM 1728 C CA . PHE A 1 215 ? 144.056 165.417 136.519 1.00 31.30 220 PHE A CA 1
ATOM 1729 C C . PHE A 1 215 ? 143.343 164.098 136.672 1.00 31.30 220 PHE A C 1
ATOM 1730 O O . PHE A 1 215 ? 142.925 163.746 137.766 1.00 31.30 220 PHE A O 1
ATOM 1738 N N . GLY A 1 216 ? 143.186 163.366 135.587 1.00 28.76 221 GLY A N 1
ATOM 1739 C CA . GLY A 1 216 ? 142.610 162.057 135.651 1.00 28.76 221 GLY A CA 1
ATOM 1740 C C . GLY A 1 216 ? 143.423 161.091 136.457 1.00 28.76 221 GLY A C 1
ATOM 1741 O O . GLY A 1 216 ? 142.871 160.101 136.933 1.00 28.76 221 GLY A O 1
ATOM 1742 N N . HIS A 1 217 ? 144.728 161.284 136.545 1.00 30.05 222 HIS A N 1
ATOM 1743 C CA . HIS A 1 217 ? 145.379 160.308 137.401 1.00 30.05 222 HIS A CA 1
ATOM 1744 C C . HIS A 1 217 ? 145.572 160.661 138.867 1.00 30.05 222 HIS A C 1
ATOM 1745 O O . HIS A 1 217 ? 145.484 159.768 139.708 1.00 30.05 222 HIS A O 1
ATOM 1752 N N . PRO A 1 218 ? 145.938 161.883 139.232 1.00 29.07 223 PRO A N 1
ATOM 1753 C CA . PRO A 1 218 ? 145.887 162.234 140.648 1.00 29.07 223 PRO A CA 1
ATOM 1754 C C . PRO A 1 218 ? 144.508 162.156 141.230 1.00 29.07 223 PRO A C 1
ATOM 1755 O O . PRO A 1 218 ? 144.378 162.179 142.452 1.00 29.07 223 PRO A O 1
ATOM 1759 N N . VAL A 1 219 ? 143.462 162.018 140.426 1.00 25.30 224 VAL A N 1
ATOM 1760 C CA . VAL A 1 219 ? 142.154 161.956 141.045 1.00 25.30 224 VAL A CA 1
ATOM 1761 C C . VAL A 1 219 ? 141.867 160.549 141.541 1.00 25.30 224 VAL A C 1
ATOM 1762 O O . VAL A 1 219 ? 141.113 160.378 142.501 1.00 25.30 224 VAL A O 1
ATOM 1766 N N . VAL A 1 220 ? 142.487 159.519 140.965 1.00 23.88 225 VAL A N 1
ATOM 1767 C CA . VAL A 1 220 ? 142.319 158.195 141.549 1.00 23.88 225 VAL A CA 1
ATOM 1768 C C . VAL A 1 220 ? 142.896 158.174 142.949 1.00 23.88 225 VAL A C 1
ATOM 1769 O O . VAL A 1 220 ? 142.289 157.632 143.872 1.00 23.88 225 VAL A O 1
ATOM 1773 N N . TYR A 1 221 ? 144.053 158.786 143.146 1.00 25.69 226 TYR A N 1
ATOM 1774 C CA . TYR A 1 221 ? 144.622 158.806 144.481 1.00 25.69 226 TYR A CA 1
ATOM 1775 C C . TYR A 1 221 ? 143.941 159.816 145.373 1.00 25.69 226 TYR A C 1
ATOM 1776 O O . TYR A 1 221 ? 143.942 159.640 146.590 1.00 25.69 226 TYR A O 1
ATOM 1785 N N . PHE A 1 222 ? 143.299 160.825 144.803 1.00 24.83 227 PHE A N 1
ATOM 1786 C CA . PHE A 1 222 ? 142.454 161.679 145.617 1.00 24.83 227 PHE A CA 1
ATOM 1787 C C . PHE A 1 222 ? 141.271 160.916 146.180 1.00 24.83 227 PHE A C 1
ATOM 1788 O O . PHE A 1 222 ? 140.861 161.159 147.314 1.00 24.83 227 PHE A O 1
ATOM 1796 N N . TRP A 1 223 ? 140.682 160.013 145.398 1.00 22.26 228 TRP A N 1
ATOM 1797 C CA . TRP A 1 223 ? 139.645 159.154 145.961 1.00 22.26 228 TRP A CA 1
ATOM 1798 C C . TRP A 1 223 ? 140.240 158.155 146.931 1.00 22.26 228 TRP A C 1
ATOM 1799 O O . TRP A 1 223 ? 139.696 157.927 148.008 1.00 22.26 228 TRP A O 1
ATOM 1810 N N . LEU A 1 224 ? 141.359 157.550 146.560 1.00 23.98 229 LEU A N 1
ATOM 1811 C CA . LEU A 1 224 ? 141.939 156.475 147.349 1.00 23.98 229 LEU A CA 1
ATOM 1812 C C . LEU A 1 224 ? 142.379 156.936 148.723 1.00 23.98 229 LEU A C 1
ATOM 1813 O O . LEU A 1 224 ? 142.438 156.127 149.645 1.00 23.98 229 LEU A O 1
ATOM 1818 N N . LEU A 1 225 ? 142.710 158.200 148.887 1.00 25.13 230 LEU A N 1
ATOM 1819 C CA . LEU A 1 225 ? 143.238 158.590 150.184 1.00 25.13 230 LEU A CA 1
ATOM 1820 C C . LEU A 1 225 ? 142.194 158.618 151.294 1.00 25.13 230 LEU A C 1
ATOM 1821 O O . LEU A 1 225 ? 142.531 158.318 152.439 1.00 25.13 230 LEU A O 1
ATOM 1826 N N . PRO A 1 226 ? 140.944 158.995 151.048 1.00 25.05 231 PRO A N 1
ATOM 1827 C CA . PRO A 1 226 ? 139.955 158.808 152.111 1.00 25.05 231 PRO A CA 1
ATOM 1828 C C . PRO A 1 226 ? 139.631 157.359 152.386 1.00 25.05 231 PRO A C 1
ATOM 1829 O O . PRO A 1 226 ? 139.422 156.990 153.544 1.00 25.05 231 PRO A O 1
ATOM 1833 N N . ALA A 1 227 ? 139.583 156.514 151.369 1.00 23.31 232 ALA A N 1
ATOM 1834 C CA . ALA A 1 227 ? 139.490 155.095 151.656 1.00 23.31 232 ALA A CA 1
ATOM 1835 C C . ALA A 1 227 ? 140.625 154.661 152.566 1.00 23.31 232 ALA A C 1
ATOM 1836 O O . ALA A 1 227 ? 140.435 153.822 153.446 1.00 23.31 232 ALA A O 1
ATOM 1838 N N . TYR A 1 228 ? 141.802 155.255 152.407 1.00 25.70 233 TYR A N 1
ATOM 1839 C CA . TYR A 1 228 ? 142.921 154.849 153.240 1.00 25.70 233 TYR A CA 1
ATOM 1840 C C . TYR A 1 228 ? 142.870 155.451 154.623 1.00 25.70 233 TYR A C 1
ATOM 1841 O O . TYR A 1 228 ? 143.323 154.816 155.572 1.00 25.70 233 TYR A O 1
ATOM 1850 N N . VAL A 1 229 ? 142.339 156.659 154.780 1.00 26.24 234 VAL A N 1
ATOM 1851 C CA . VAL A 1 229 ? 142.225 157.163 156.137 1.00 26.24 234 VAL A CA 1
ATOM 1852 C C . VAL A 1 229 ? 141.165 156.379 156.883 1.00 26.24 234 VAL A C 1
ATOM 1853 O O . VAL A 1 229 ? 141.295 156.144 158.086 1.00 26.24 234 VAL A O 1
ATOM 1857 N N . ALA A 1 230 ? 140.147 155.889 156.185 1.00 25.46 235 ALA A N 1
ATOM 1858 C CA . ALA A 1 230 ? 139.265 154.908 156.798 1.00 25.46 235 ALA A CA 1
ATOM 1859 C C . ALA A 1 230 ? 140.041 153.663 157.197 1.00 25.46 235 ALA A C 1
ATOM 1860 O O . ALA A 1 230 ? 140.135 153.335 158.375 1.00 25.46 235 ALA A O 1
ATOM 1862 N N . LEU A 1 231 ? 140.643 152.976 156.232 1.00 26.34 236 LEU A N 1
ATOM 1863 C CA . LEU A 1 231 ? 141.373 151.750 156.541 1.00 26.34 236 LEU A CA 1
ATOM 1864 C C . LEU A 1 231 ? 142.386 151.918 157.657 1.00 26.34 236 LEU A C 1
ATOM 1865 O O . LEU A 1 231 ? 142.742 150.936 158.304 1.00 26.34 236 LEU A O 1
ATOM 1870 N N . TYR A 1 232 ? 142.881 153.121 157.887 1.00 30.33 237 TYR A N 1
ATOM 1871 C CA . TYR A 1 232 ? 143.871 153.287 158.937 1.00 30.33 237 TYR A CA 1
ATOM 1872 C C . TYR A 1 232 ? 143.232 153.568 160.281 1.00 30.33 237 TYR A C 1
ATOM 1873 O O . TYR A 1 232 ? 143.621 152.974 161.282 1.00 30.33 237 TYR A O 1
ATOM 1882 N N . THR A 1 233 ? 142.260 154.466 160.332 1.00 30.15 238 THR A N 1
ATOM 1883 C CA . THR A 1 233 ? 141.733 154.887 161.616 1.00 30.15 238 THR A CA 1
ATOM 1884 C C . THR A 1 233 ? 140.480 154.141 162.038 1.00 30.15 238 THR A C 1
ATOM 1885 O O . THR A 1 233 ? 140.294 153.903 163.229 1.00 30.15 238 THR A O 1
ATOM 1889 N N . ILE A 1 234 ? 139.616 153.760 161.105 1.00 28.88 239 ILE A N 1
ATOM 1890 C CA . ILE A 1 234 ? 138.330 153.173 161.437 1.00 28.88 239 ILE A CA 1
ATOM 1891 C C . ILE A 1 234 ? 138.306 151.655 161.338 1.00 28.88 239 ILE A C 1
ATOM 1892 O O . ILE A 1 234 ? 137.483 151.020 162.006 1.00 28.88 239 ILE A O 1
ATOM 1897 N N . LEU A 1 235 ? 139.177 151.049 160.548 1.00 29.44 240 LEU A N 1
ATOM 1898 C CA . LEU A 1 235 ? 139.146 149.591 160.460 1.00 29.44 240 LEU A CA 1
ATOM 1899 C C . LEU A 1 235 ? 139.597 148.930 161.751 1.00 29.44 240 LEU A C 1
ATOM 1900 O O . LEU A 1 235 ? 138.867 148.061 162.263 1.00 29.44 240 LEU A O 1
ATOM 1905 N N . PRO A 1 236 ? 140.752 149.263 162.332 1.00 32.18 241 PRO A N 1
ATOM 1906 C CA . PRO A 1 236 ? 141.157 148.589 163.560 1.00 32.18 241 PRO A CA 1
ATOM 1907 C C . PRO A 1 236 ? 140.275 148.882 164.747 1.00 32.18 241 PRO A C 1
ATOM 1908 O O . PRO A 1 236 ? 140.534 148.344 165.819 1.00 32.18 241 PRO A O 1
ATOM 1912 N N . LYS A 1 237 ? 139.236 149.691 164.628 1.00 33.23 242 LYS A N 1
ATOM 1913 C CA . LYS A 1 237 ? 138.302 149.803 165.731 1.00 33.23 242 LYS A CA 1
ATOM 1914 C C . LYS A 1 237 ? 136.955 149.173 165.441 1.00 33.23 242 LYS A C 1
ATOM 1915 O O . LYS A 1 237 ? 136.206 148.901 166.380 1.00 33.23 242 LYS A O 1
ATOM 1921 N N . ILE A 1 238 ? 136.619 148.933 164.175 1.00 31.15 243 ILE A N 1
ATOM 1922 C CA . ILE A 1 238 ? 135.451 148.109 163.890 1.00 31.15 243 ILE A CA 1
ATOM 1923 C C . ILE A 1 238 ? 135.792 146.636 163.925 1.00 31.15 243 ILE A C 1
ATOM 1924 O O . ILE A 1 238 ? 134.891 145.800 163.933 1.00 31.15 243 ILE A O 1
ATOM 1929 N N . VAL A 1 239 ? 137.070 146.296 163.914 1.00 34.29 244 VAL A N 1
ATOM 1930 C CA . VAL A 1 239 ? 137.496 145.015 164.447 1.00 34.29 244 VAL A CA 1
ATOM 1931 C C . VAL A 1 239 ? 137.510 145.245 165.949 1.00 34.29 244 VAL A C 1
ATOM 1932 O O . VAL A 1 239 ? 137.238 146.364 166.398 1.00 34.29 244 VAL A O 1
ATOM 1936 N N . SER A 1 240 ? 137.765 144.197 166.731 1.00 41.57 245 SER A N 1
ATOM 1937 C CA . SER A 1 240 ? 137.678 144.260 168.188 1.00 41.57 245 SER A CA 1
ATOM 1938 C C . SER A 1 240 ? 138.190 145.566 168.761 1.00 41.57 245 SER A C 1
ATOM 1939 O O . SER A 1 240 ? 139.211 146.082 168.316 1.00 41.57 245 SER A O 1
ATOM 1942 N N . GLU A 1 241 ? 137.541 146.028 169.814 1.00 47.66 246 GLU A N 1
ATOM 1943 C CA . GLU A 1 241 ? 137.790 147.337 170.420 1.00 47.66 246 GLU A CA 1
ATOM 1944 C C . GLU A 1 241 ? 139.142 147.448 171.066 1.00 47.66 246 GLU A C 1
ATOM 1945 O O . GLU A 1 241 ? 139.411 148.394 171.800 1.00 47.66 246 GLU A O 1
ATOM 1951 N N . LYS A 1 242 ? 140.047 146.498 170.877 1.00 47.37 247 LYS A N 1
ATOM 1952 C CA . LYS A 1 242 ? 141.432 146.670 171.273 1.00 47.37 247 LYS A CA 1
ATOM 1953 C C . LYS A 1 242 ? 142.341 146.947 170.089 1.00 47.37 247 LYS A C 1
ATOM 1954 O O . LYS A 1 242 ? 143.558 146.834 170.226 1.00 47.37 247 LYS A O 1
ATOM 1960 N N . GLY A 1 243 ? 141.783 147.296 168.932 1.00 43.33 248 GLY A N 1
ATOM 1961 C CA . GLY A 1 243 ? 142.605 147.512 167.758 1.00 43.33 248 GLY A CA 1
ATOM 1962 C C . GLY A 1 243 ? 143.394 148.801 167.848 1.00 43.33 248 GLY A C 1
ATOM 1963 O O . GLY A 1 243 ? 143.018 149.738 168.545 1.00 43.33 248 GLY A O 1
ATOM 1964 N N . LYS A 1 244 ? 144.513 148.851 167.129 1.00 42.53 249 LYS A N 1
ATOM 1965 C CA . LYS A 1 244 ? 145.489 149.875 167.454 1.00 42.53 249 LYS A CA 1
ATOM 1966 C C . LYS A 1 244 ? 146.143 150.593 166.289 1.00 42.53 249 LYS A C 1
ATOM 1967 O O . LYS A 1 244 ? 146.814 151.595 166.545 1.00 42.53 249 LYS A O 1
ATOM 1973 N N . LEU A 1 245 ? 146.003 150.149 165.042 1.00 40.99 250 LEU A N 1
ATOM 1974 C CA . LEU A 1 245 ? 146.701 150.796 163.930 1.00 40.99 250 LEU A CA 1
ATOM 1975 C C . LEU A 1 245 ? 148.213 150.772 164.154 1.00 40.99 250 LEU A C 1
ATOM 1976 O O . LEU A 1 245 ? 148.836 151.755 164.539 1.00 40.99 250 LEU A O 1
ATOM 1981 N N . TYR A 1 246 ? 148.760 149.574 164.016 1.00 43.44 251 TYR A N 1
ATOM 1982 C CA . TYR A 1 246 ? 150.200 149.394 164.009 1.00 43.44 251 TYR A CA 1
ATOM 1983 C C . TYR A 1 246 ? 150.889 150.466 163.176 1.00 43.44 251 TYR A C 1
ATOM 1984 O O . TYR A 1 246 ? 150.515 150.714 162.032 1.00 43.44 251 TYR A O 1
ATOM 1993 N N . SER A 1 247 ? 151.890 151.109 163.770 1.00 42.49 252 SER A N 1
ATOM 1994 C CA . SER A 1 247 ? 152.834 151.973 163.065 1.00 42.49 252 SER A CA 1
ATOM 1995 C C . SER A 1 247 ? 152.147 153.175 162.417 1.00 42.49 252 SER A C 1
ATOM 1996 O O . SER A 1 247 ? 152.081 153.304 161.202 1.00 42.49 252 SER A O 1
ATOM 1999 N N . ASP A 1 248 ? 151.639 154.053 163.269 1.00 42.38 253 ASP A N 1
ATOM 2000 C CA . ASP A 1 248 ? 151.215 155.373 162.810 1.00 42.38 253 ASP A CA 1
ATOM 2001 C C . ASP A 1 248 ? 152.230 156.078 161.908 1.00 42.38 253 ASP A C 1
ATOM 2002 O O . ASP A 1 248 ? 151.808 156.645 160.884 1.00 42.38 253 ASP A O 1
ATOM 2007 N N . PRO A 1 249 ? 153.535 156.109 162.202 1.00 41.17 254 PRO A N 1
ATOM 2008 C CA . PRO A 1 249 ? 154.462 156.713 161.240 1.00 41.17 254 PRO A CA 1
ATOM 2009 C C . PRO A 1 249 ? 154.441 156.045 159.888 1.00 41.17 254 PRO A C 1
ATOM 2010 O O . PRO A 1 249 ? 154.699 156.711 158.884 1.00 41.17 254 PRO A O 1
ATOM 2014 N N . ALA A 1 250 ? 154.127 154.755 159.811 1.00 39.01 255 ALA A N 1
ATOM 2015 C CA . ALA A 1 250 ? 154.038 154.124 158.502 1.00 39.01 255 ALA A CA 1
ATOM 2016 C C . ALA A 1 250 ? 152.843 154.646 157.728 1.00 39.01 255 ALA A C 1
ATOM 2017 O O . ALA A 1 250 ? 152.916 154.833 156.511 1.00 39.01 255 ALA A O 1
ATOM 2019 N N . ALA A 1 251 ? 151.740 154.906 158.411 1.00 36.28 256 ALA A N 1
ATOM 2020 C CA . ALA A 1 251 ? 150.614 155.514 157.725 1.00 36.28 256 ALA A CA 1
ATOM 2021 C C . ALA A 1 251 ? 150.959 156.917 157.250 1.00 36.28 256 ALA A C 1
ATOM 2022 O O . ALA A 1 251 ? 150.650 157.290 156.111 1.00 36.28 256 ALA A O 1
ATOM 2024 N N . ARG A 1 252 ? 151.599 157.712 158.102 1.00 38.60 257 ARG A N 1
ATOM 2025 C CA . ARG A 1 252 ? 151.976 159.054 157.676 1.00 38.60 257 ARG A CA 1
ATOM 2026 C C . ARG A 1 252 ? 152.936 159.011 156.496 1.00 38.60 257 ARG A C 1
ATOM 2027 O O . ARG A 1 252 ? 152.862 159.852 155.592 1.00 38.60 257 ARG A O 1
ATOM 2035 N N . LEU A 1 253 ? 153.830 158.024 156.469 1.00 35.74 258 LEU A N 1
ATOM 2036 C CA . LEU A 1 253 ? 154.732 157.885 155.335 1.00 35.74 258 LEU A CA 1
ATOM 2037 C C . LEU A 1 253 ? 153.972 157.544 154.064 1.00 35.74 258 LEU A C 1
ATOM 2038 O O . LEU A 1 253 ? 154.247 158.108 153.004 1.00 35.74 258 LEU A O 1
ATOM 2043 N N . ALA A 1 254 ? 153.033 156.600 154.141 1.00 32.42 259 ALA A N 1
ATOM 2044 C CA . ALA A 1 254 ? 152.252 156.263 152.956 1.00 32.42 259 ALA A CA 1
ATOM 2045 C C . ALA A 1 254 ? 151.517 157.481 152.428 1.00 32.42 259 ALA A C 1
ATOM 2046 O O . ALA A 1 254 ? 151.426 157.694 151.213 1.00 32.42 259 ALA A O 1
ATOM 2048 N N . PHE A 1 255 ? 151.001 158.310 153.321 1.00 31.97 260 PHE A N 1
ATOM 2049 C CA . PHE A 1 255 ? 150.342 159.515 152.843 1.00 31.97 260 PHE A CA 1
ATOM 2050 C C . PHE A 1 255 ? 151.333 160.460 152.183 1.00 31.97 260 PHE A C 1
ATOM 2051 O O . PHE A 1 255 ? 151.023 161.073 151.160 1.00 31.97 260 PHE A O 1
ATOM 2059 N N . ILE A 1 256 ? 152.533 160.592 152.739 1.00 32.34 261 ILE A N 1
ATOM 2060 C CA . ILE A 1 256 ? 153.499 161.492 152.118 1.00 32.34 261 ILE A CA 1
ATOM 2061 C C . ILE A 1 256 ? 153.897 160.990 150.739 1.00 32.34 261 ILE A C 1
ATOM 2062 O O . ILE A 1 256 ? 154.145 161.784 149.820 1.00 32.34 261 ILE A O 1
ATOM 2067 N N . LEU A 1 257 ? 153.938 159.674 150.555 1.00 30.99 262 LEU A N 1
ATOM 2068 C CA . LEU A 1 257 ? 154.198 159.133 149.225 1.00 30.99 262 LEU A CA 1
ATOM 2069 C C . LEU A 1 257 ? 153.064 159.451 148.268 1.00 30.99 262 LEU A C 1
ATOM 2070 O O . LEU A 1 257 ? 153.301 159.877 147.139 1.00 30.99 262 LEU A O 1
ATOM 2075 N N . PHE A 1 258 ? 151.823 159.258 148.691 1.00 28.81 263 PHE A N 1
ATOM 2076 C CA . PHE A 1 258 ? 150.737 159.627 147.794 1.00 28.81 263 PHE A CA 1
ATOM 2077 C C . PHE A 1 258 ? 150.716 161.109 147.532 1.00 28.81 263 PHE A C 1
ATOM 2078 O O . PHE A 1 258 ? 150.058 161.550 146.594 1.00 28.81 263 PHE A O 1
ATOM 2086 N N . LEU A 1 259 ? 151.386 161.890 148.360 1.00 31.83 264 LEU A N 1
ATOM 2087 C CA . LEU A 1 259 ? 151.504 163.305 148.059 1.00 31.83 264 LEU A CA 1
ATOM 2088 C C . LEU A 1 259 ? 152.518 163.543 146.954 1.00 31.83 264 LEU A C 1
ATOM 2089 O O . LEU A 1 259 ? 152.227 164.237 145.980 1.00 31.83 264 LEU A O 1
ATOM 2094 N N . ILE A 1 260 ? 153.715 162.971 147.083 1.00 32.46 265 ILE A N 1
ATOM 2095 C CA . ILE A 1 260 ? 154.767 163.330 146.135 1.00 32.46 265 ILE A CA 1
ATOM 2096 C C . ILE A 1 260 ? 154.619 162.570 144.825 1.00 32.46 265 ILE A C 1
ATOM 2097 O O . ILE A 1 260 ? 154.781 163.146 143.749 1.00 32.46 265 ILE A O 1
ATOM 2102 N N . PHE A 1 261 ? 154.299 161.286 144.879 1.00 32.58 266 PHE A N 1
ATOM 2103 C CA . PHE A 1 261 ? 154.405 160.422 143.715 1.00 32.58 266 PHE A CA 1
ATOM 2104 C C . PHE A 1 261 ? 153.099 160.187 142.985 1.00 32.58 266 PHE A C 1
ATOM 2105 O O . PHE A 1 261 ? 153.077 159.387 142.053 1.00 32.58 266 PHE A O 1
ATOM 2113 N N . SER A 1 262 ? 152.008 160.824 143.380 1.00 31.31 267 SER A N 1
ATOM 2114 C CA . SER A 1 262 ? 150.763 160.600 142.664 1.00 31.31 267 SER A CA 1
ATOM 2115 C C . SER A 1 262 ? 150.545 161.658 141.604 1.00 31.31 267 SER A C 1
ATOM 2116 O O . SER A 1 262 ? 149.707 161.493 140.717 1.00 31.31 267 SER A O 1
ATOM 2119 N N . LEU A 1 263 ? 151.265 162.771 141.698 1.00 33.22 268 LEU A N 1
ATOM 2120 C CA . LEU A 1 263 ? 151.102 163.837 140.710 1.00 33.22 268 LEU A CA 1
ATOM 2121 C C . LEU A 1 263 ? 151.891 163.591 139.428 1.00 33.22 268 LEU A C 1
ATOM 2122 O O . LEU A 1 263 ? 151.331 163.775 138.335 1.00 33.22 268 LEU A O 1
ATOM 2127 N N . PRO A 1 264 ? 153.170 163.202 139.468 1.00 33.05 269 PRO A N 1
ATOM 2128 C CA . PRO A 1 264 ? 153.938 163.117 138.225 1.00 33.05 269 PRO A CA 1
ATOM 2129 C C . PRO A 1 264 ? 153.640 161.904 137.384 1.00 33.05 269 PRO A C 1
ATOM 2130 O O . PRO A 1 264 ? 154.346 161.682 136.401 1.00 33.05 269 PRO A O 1
ATOM 2134 N N . VAL A 1 265 ? 152.629 161.105 137.720 1.00 32.81 270 VAL A N 1
ATOM 2135 C CA . VAL A 1 265 ? 152.490 159.782 137.131 1.00 32.81 270 VAL A CA 1
ATOM 2136 C C . VAL A 1 265 ? 151.499 159.752 135.978 1.00 32.81 270 VAL A C 1
ATOM 2137 O O . VAL A 1 265 ? 151.379 158.731 135.294 1.00 32.81 270 VAL A O 1
ATOM 2141 N N . GLY A 1 266 ? 150.841 160.862 135.685 1.00 32.06 271 GLY A N 1
ATOM 2142 C CA . GLY A 1 266 ? 149.661 160.800 134.845 1.00 32.06 271 GLY A CA 1
ATOM 2143 C C . GLY A 1 266 ? 149.940 160.511 133.384 1.00 32.06 271 GLY A C 1
ATOM 2144 O O . GLY A 1 266 ? 149.014 160.432 132.581 1.00 32.06 271 GLY A O 1
ATOM 2145 N N . LEU A 1 267 ? 151.203 160.366 133.007 1.00 34.52 272 LEU A N 1
ATOM 2146 C CA . LEU A 1 267 ? 151.471 160.140 131.590 1.00 34.52 272 LEU A CA 1
ATOM 2147 C C . LEU A 1 267 ? 151.357 158.670 131.249 1.00 34.52 272 LEU A C 1
ATOM 2148 O O . LEU A 1 267 ? 151.508 158.283 130.091 1.00 34.52 272 LEU A O 1
ATOM 2153 N N . HIS A 1 268 ? 151.102 157.842 132.240 1.00 32.62 273 HIS A N 1
ATOM 2154 C CA . HIS A 1 268 ? 150.955 156.429 131.971 1.00 32.62 273 HIS A CA 1
ATOM 2155 C C . HIS A 1 268 ? 149.542 156.048 131.608 1.00 32.62 273 HIS A C 1
ATOM 2156 O O . HIS A 1 268 ? 149.244 154.861 131.537 1.00 32.62 273 HIS A O 1
ATOM 2163 N N . HIS A 1 269 ? 148.673 157.019 131.387 1.00 30.52 274 HIS A N 1
ATOM 2164 C CA . HIS A 1 269 ? 147.371 156.745 130.812 1.00 30.52 274 HIS A CA 1
ATOM 2165 C C . HIS A 1 269 ? 147.405 156.905 129.309 1.00 30.52 274 HIS A C 1
ATOM 2166 O O . HIS A 1 269 ? 146.714 156.185 128.593 1.00 30.52 274 HIS A O 1
ATOM 2173 N N . GLN A 1 270 ? 148.186 157.853 128.812 1.00 34.05 275 GLN A N 1
ATOM 2174 C CA . GLN A 1 270 ? 148.437 157.963 127.386 1.00 34.05 275 GLN A CA 1
ATOM 2175 C C . GLN A 1 270 ? 149.814 157.385 127.090 1.00 34.05 275 GLN A C 1
ATOM 2176 O O . GLN A 1 270 ? 150.781 158.098 126.853 1.00 34.05 275 GLN A O 1
ATOM 2182 N N . PHE A 1 271 ? 149.898 156.061 127.103 1.00 33.05 276 PHE A N 1
ATOM 2183 C CA . PHE A 1 271 ? 151.130 155.423 126.671 1.00 33.05 276 PHE A CA 1
ATOM 2184 C C . PHE A 1 271 ? 151.194 155.264 125.178 1.00 33.05 276 PHE A C 1
ATOM 2185 O O . PHE A 1 271 ? 152.290 155.228 124.611 1.00 33.05 276 PHE A O 1
ATOM 2193 N N . THR A 1 272 ? 150.053 155.155 124.532 1.00 32.98 277 THR A N 1
ATOM 2194 C CA . THR A 1 272 ? 150.003 154.882 123.115 1.00 32.98 277 THR A CA 1
ATOM 2195 C C . THR A 1 272 ? 149.733 156.120 122.287 1.00 32.98 277 THR A C 1
ATOM 2196 O O . THR A 1 272 ? 149.749 156.038 121.062 1.00 32.98 277 THR A O 1
ATOM 2200 N N . ASP A 1 273 ? 149.480 157.254 122.915 1.00 38.47 278 ASP A N 1
ATOM 2201 C CA . ASP A 1 273 ? 149.375 158.485 122.156 1.00 38.47 278 ASP A CA 1
ATOM 2202 C C . ASP A 1 273 ? 150.678 158.742 121.408 1.00 38.47 278 ASP A C 1
ATOM 2203 O O . ASP A 1 273 ? 151.764 158.519 121.952 1.00 38.47 278 ASP A O 1
ATOM 2208 N N . PRO A 1 274 ? 150.607 159.200 120.186 1.00 39.88 279 PRO A N 1
ATOM 2209 C CA . PRO A 1 274 ? 151.789 159.215 119.331 1.00 39.88 279 PRO A CA 1
ATOM 2210 C C . PRO A 1 274 ? 152.634 160.464 119.444 1.00 39.88 279 PRO A C 1
ATOM 2211 O O . PRO A 1 274 ? 153.785 160.472 119.002 1.00 39.88 279 PRO A O 1
ATOM 2215 N N . GLY A 1 275 ? 152.087 161.529 120.001 1.00 43.92 280 GLY A N 1
ATOM 2216 C CA . GLY A 1 275 ? 152.860 162.745 120.113 1.00 43.92 280 GLY A CA 1
ATOM 2217 C C . GLY A 1 275 ? 153.963 162.644 121.141 1.00 43.92 280 GLY A C 1
ATOM 2218 O O . GLY A 1 275 ? 155.141 162.729 120.796 1.00 43.92 280 GLY A O 1
ATOM 2219 N N . ILE A 1 276 ? 153.577 162.445 122.402 1.00 42.37 281 ILE A N 1
ATOM 2220 C CA . ILE A 1 276 ? 154.489 162.464 123.539 1.00 42.37 281 ILE A CA 1
ATOM 2221 C C . ILE A 1 276 ? 155.745 161.685 123.220 1.00 42.37 281 ILE A C 1
ATOM 2222 O O . ILE A 1 276 ? 155.680 160.542 122.766 1.00 42.37 281 ILE A O 1
ATOM 2227 N N . THR A 1 277 ? 156.893 162.301 123.440 1.00 45.47 282 THR A N 1
ATOM 2228 C CA . THR A 1 277 ? 158.146 161.619 123.172 1.00 45.47 282 THR A CA 1
ATOM 2229 C C . THR A 1 277 ? 158.295 160.441 124.106 1.00 45.47 282 THR A C 1
ATOM 2230 O O . THR A 1 277 ? 158.266 160.604 125.326 1.00 45.47 282 THR A O 1
ATOM 2234 N N . ASN A 1 278 ? 158.462 159.258 123.536 1.00 43.98 283 ASN A N 1
ATOM 2235 C CA . ASN A 1 278 ? 158.831 158.095 124.320 1.00 43.98 283 ASN A CA 1
ATOM 2236 C C . ASN A 1 278 ? 160.103 158.416 125.095 1.00 43.98 283 ASN A C 1
ATOM 2237 O O . ASN A 1 278 ? 160.806 159.372 124.755 1.00 43.98 283 ASN A O 1
ATOM 2242 N N . THR A 1 279 ? 160.414 157.628 126.126 1.00 43.39 284 THR A N 1
ATOM 2243 C CA . THR A 1 279 ? 161.416 157.879 127.165 1.00 43.39 284 THR A CA 1
ATOM 2244 C C . THR A 1 279 ? 160.987 158.973 128.118 1.00 43.39 284 THR A C 1
ATOM 2245 O O . THR A 1 279 ? 161.745 159.306 129.020 1.00 43.39 284 THR A O 1
ATOM 2249 N N . TRP A 1 280 ? 159.823 159.577 127.921 1.00 40.84 285 TRP A N 1
ATOM 2250 C CA . TRP A 1 280 ? 159.113 160.225 129.008 1.00 40.84 285 TRP A CA 1
ATOM 2251 C C . TRP A 1 280 ? 157.995 159.347 129.522 1.00 40.84 285 TRP A C 1
ATOM 2252 O O . TRP A 1 280 ? 157.764 159.271 130.734 1.00 40.84 285 TRP A O 1
ATOM 2263 N N . LYS A 1 281 ? 157.312 158.659 128.615 1.00 37.20 286 LYS A N 1
ATOM 2264 C CA . LYS A 1 281 ? 156.408 157.610 129.043 1.00 37.20 286 LYS A CA 1
ATOM 2265 C C . LYS A 1 281 ? 157.139 156.578 129.878 1.00 37.20 286 LYS A C 1
ATOM 2266 O O . LYS A 1 281 ? 156.538 155.963 130.755 1.00 37.20 286 LYS A O 1
ATOM 2272 N N . LEU A 1 282 ? 158.442 156.402 129.665 1.00 37.66 287 LEU A N 1
ATOM 2273 C CA . LEU A 1 282 ? 159.176 155.437 130.478 1.00 37.66 287 LEU A CA 1
ATOM 2274 C C . LEU A 1 282 ? 159.407 155.970 131.885 1.00 37.66 287 LEU A C 1
ATOM 2275 O O . LEU A 1 282 ? 159.221 155.247 132.868 1.00 37.66 287 LEU A O 1
ATOM 2280 N N . ILE A 1 283 ? 159.794 157.237 132.004 1.00 36.92 288 ILE A N 1
ATOM 2281 C CA . ILE A 1 283 ? 159.929 157.847 133.321 1.00 36.92 288 ILE A CA 1
ATOM 2282 C C . ILE A 1 283 ? 158.615 157.770 134.079 1.00 36.92 288 ILE A C 1
ATOM 2283 O O . ILE A 1 283 ? 158.599 157.585 135.298 1.00 36.92 288 ILE A O 1
ATOM 2288 N N . HIS A 1 284 ? 157.493 157.897 133.380 1.00 35.22 289 HIS A N 1
ATOM 2289 C CA . HIS A 1 284 ? 156.230 157.836 134.104 1.00 35.22 289 HIS A CA 1
ATOM 2290 C C . HIS A 1 284 ? 155.754 156.416 134.358 1.00 35.22 289 HIS A C 1
ATOM 2291 O O . HIS A 1 284 ? 155.045 156.185 135.336 1.00 35.22 289 HIS A O 1
ATOM 2298 N N . ALA A 1 285 ? 156.163 155.451 133.553 1.00 34.45 290 ALA A N 1
ATOM 2299 C CA . ALA A 1 285 ? 155.990 154.068 133.958 1.00 34.45 290 ALA A CA 1
ATOM 2300 C C . ALA A 1 285 ? 156.984 153.656 135.028 1.00 34.45 290 ALA A C 1
ATOM 2301 O O . ALA A 1 285 ? 156.931 152.517 135.489 1.00 34.45 290 ALA A O 1
ATOM 2303 N N . LEU A 1 286 ? 157.917 154.533 135.389 1.00 34.99 291 LEU A N 1
ATOM 2304 C CA . LEU A 1 286 ? 158.734 154.349 136.584 1.00 34.99 291 LEU A CA 1
ATOM 2305 C C . LEU A 1 286 ? 158.089 154.982 137.808 1.00 34.99 291 LEU A C 1
ATOM 2306 O O . LEU A 1 286 ? 157.988 154.358 138.864 1.00 34.99 291 LEU A O 1
ATOM 2311 N N . PHE A 1 287 ? 157.647 156.228 137.683 1.00 33.43 292 PHE A N 1
ATOM 2312 C CA . PHE A 1 287 ? 156.911 156.851 138.774 1.00 33.43 292 PHE A CA 1
ATOM 2313 C C . PHE A 1 287 ? 155.615 156.133 139.063 1.00 33.43 292 PHE A C 1
ATOM 2314 O O . PHE A 1 287 ? 155.086 156.271 140.162 1.00 33.43 292 PHE A O 1
ATOM 2322 N N . THR A 1 288 ? 155.090 155.353 138.124 1.00 32.31 293 THR A N 1
ATOM 2323 C CA . THR A 1 288 ? 153.917 154.561 138.458 1.00 32.31 293 THR A CA 1
ATOM 2324 C C . THR A 1 288 ? 154.281 153.375 139.325 1.00 32.31 293 THR A C 1
ATOM 2325 O O . THR A 1 288 ? 153.589 153.078 140.302 1.00 32.31 293 THR A O 1
ATOM 2329 N N . PHE A 1 289 ? 155.358 152.680 138.992 1.00 32.98 294 PHE A N 1
ATOM 2330 C CA . PHE A 1 289 ? 155.843 151.666 139.907 1.00 32.98 294 PHE A CA 1
ATOM 2331 C C . PHE A 1 289 ? 156.370 152.270 141.195 1.00 32.98 294 PHE A C 1
ATOM 2332 O O . PHE A 1 289 ? 156.690 151.531 142.124 1.00 32.98 294 PHE A O 1
ATOM 2340 N N . GLY A 1 290 ? 156.490 153.582 141.261 1.00 31.37 295 GLY A N 1
ATOM 2341 C CA . GLY A 1 290 ? 156.812 154.224 142.514 1.00 31.37 295 GLY A CA 1
ATOM 2342 C C . GLY A 1 290 ? 155.595 154.579 143.339 1.00 31.37 295 GLY A C 1
ATOM 2343 O O . GLY A 1 290 ? 155.625 154.464 144.562 1.00 31.37 295 GLY A O 1
ATOM 2344 N N . VAL A 1 291 ? 154.522 155.037 142.695 1.00 30.37 296 VAL A N 1
ATOM 2345 C CA . VAL A 1 291 ? 153.308 155.374 143.434 1.00 30.37 296 VAL A CA 1
ATOM 2346 C C . VAL A 1 291 ? 152.471 154.146 143.723 1.00 30.37 296 VAL A C 1
ATOM 2347 O O . VAL A 1 291 ? 151.512 154.223 144.493 1.00 30.37 296 VAL A O 1
ATOM 2351 N N . ALA A 1 292 ? 152.789 153.016 143.119 1.00 30.93 297 ALA A N 1
ATOM 2352 C CA . ALA A 1 292 ? 152.178 151.782 143.563 1.00 30.93 297 ALA A CA 1
ATOM 2353 C C . ALA A 1 292 ? 152.900 151.191 144.739 1.00 30.93 297 ALA A C 1
ATOM 2354 O O . ALA A 1 292 ? 152.583 150.075 145.141 1.00 30.93 297 ALA A O 1
ATOM 2356 N N . LEU A 1 293 ? 153.889 151.882 145.266 1.00 32.94 298 LEU A N 1
ATOM 2357 C CA . LEU A 1 293 ? 154.580 151.423 146.456 1.00 32.94 298 LEU A CA 1
ATOM 2358 C C . LEU A 1 293 ? 153.814 151.783 147.721 1.00 32.94 298 LEU A C 1
ATOM 2359 O O . LEU A 1 293 ? 153.580 150.899 148.548 1.00 32.94 298 LEU A O 1
ATOM 2364 N N . PRO A 1 294 ? 153.394 153.036 147.921 1.00 31.79 299 PRO A N 1
ATOM 2365 C CA . PRO A 1 294 ? 152.662 153.347 149.149 1.00 31.79 299 PRO A CA 1
ATOM 2366 C C . PRO A 1 294 ? 151.449 152.485 149.347 1.00 31.79 299 PRO A C 1
ATOM 2367 O O . PRO A 1 294 ? 151.081 152.202 150.488 1.00 31.79 299 PRO A O 1
ATOM 2371 N N . SER A 1 295 ? 150.810 152.038 148.278 1.00 30.74 300 SER A N 1
ATOM 2372 C CA . SER A 1 295 ? 149.721 151.110 148.481 1.00 30.74 300 SER A CA 1
ATOM 2373 C C . SER A 1 295 ? 150.220 149.748 148.919 1.00 30.74 300 SER A C 1
ATOM 2374 O O . SER A 1 295 ? 149.501 149.042 149.620 1.00 30.74 300 SER A O 1
ATOM 2377 N N . MET A 1 296 ? 151.450 149.380 148.599 1.00 33.71 301 MET A N 1
ATOM 2378 C CA . MET A 1 296 ? 151.998 148.151 149.151 1.00 33.71 301 MET A CA 1
ATOM 2379 C C . MET A 1 296 ? 152.630 148.352 150.516 1.00 33.71 301 MET A C 1
ATOM 2380 O O . MET A 1 296 ? 153.097 147.383 151.113 1.00 33.71 301 MET A O 1
ATOM 2385 N N . ILE A 1 297 ? 152.704 149.585 150.995 1.00 33.48 302 ILE A N 1
ATOM 2386 C CA . ILE A 1 297 ? 152.979 149.834 152.402 1.00 33.48 302 ILE A CA 1
ATOM 2387 C C . ILE A 1 297 ? 151.683 149.834 153.190 1.00 33.48 302 ILE A C 1
ATOM 2388 O O . ILE A 1 297 ? 151.654 149.416 154.350 1.00 33.48 302 ILE A O 1
ATOM 2393 N N . THR A 1 298 ? 150.607 150.296 152.577 1.00 31.24 303 THR A N 1
ATOM 2394 C CA . THR A 1 298 ? 149.312 150.205 153.221 1.00 31.24 303 THR A CA 1
ATOM 2395 C C . THR A 1 298 ? 148.850 148.762 153.309 1.00 31.24 303 THR A C 1
ATOM 2396 O O . THR A 1 298 ? 148.273 148.355 154.315 1.00 31.24 303 THR A O 1
ATOM 2400 N N . ALA A 1 299 ? 149.131 147.958 152.294 1.00 33.27 304 ALA A N 1
ATOM 2401 C CA . ALA A 1 299 ? 148.813 146.545 152.388 1.00 33.27 304 ALA A CA 1
ATOM 2402 C C . ALA A 1 299 ? 149.556 145.849 153.508 1.00 33.27 304 ALA A C 1
ATOM 2403 O O . ALA A 1 299 ? 149.266 144.683 153.782 1.00 33.27 304 ALA A O 1
ATOM 2405 N N . PHE A 1 300 ? 150.524 146.504 154.130 1.00 36.78 305 PHE A N 1
ATOM 2406 C CA . PHE A 1 300 ? 151.245 145.961 155.267 1.00 36.78 305 PHE A CA 1
ATOM 2407 C C . PHE A 1 300 ? 150.749 146.563 156.563 1.00 36.78 305 PHE A C 1
ATOM 2408 O O . PHE A 1 300 ? 150.504 145.853 157.531 1.00 36.78 305 PHE A O 1
ATOM 2416 N N . THR A 1 301 ? 150.575 147.873 156.591 1.00 34.20 306 THR A N 1
ATOM 2417 C CA . THR A 1 301 ? 150.107 148.493 157.817 1.00 34.20 306 THR A CA 1
ATOM 2418 C C . THR A 1 301 ? 148.681 148.077 158.142 1.00 34.20 306 THR A C 1
ATOM 2419 O O . THR A 1 301 ? 148.370 147.790 159.298 1.00 34.20 306 THR A O 1
ATOM 2423 N N . VAL A 1 302 ? 147.797 148.005 157.143 1.00 31.94 307 VAL A N 1
ATOM 2424 C CA . VAL A 1 302 ? 146.412 147.639 157.398 1.00 31.94 307 VAL A CA 1
ATOM 2425 C C . VAL A 1 302 ? 146.196 146.144 157.342 1.00 31.94 307 VAL A C 1
ATOM 2426 O O . VAL A 1 302 ? 145.056 145.680 157.440 1.00 31.94 307 VAL A O 1
ATOM 2430 N N . ALA A 1 303 ? 147.246 145.367 157.163 1.00 33.83 308 ALA A N 1
ATOM 2431 C CA . ALA A 1 303 ? 147.170 143.940 157.397 1.00 33.83 308 ALA A CA 1
ATOM 2432 C C . ALA A 1 303 ? 147.886 143.541 158.664 1.00 33.83 308 ALA A C 1
ATOM 2433 O O . ALA A 1 303 ? 147.785 142.388 159.069 1.00 33.83 308 ALA A O 1
ATOM 2435 N N . THR A 1 304 ? 148.633 144.454 159.271 1.00 36.39 309 THR A N 1
ATOM 2436 C CA . THR A 1 304 ? 149.135 144.252 160.618 1.00 36.39 309 THR A CA 1
ATOM 2437 C C . THR A 1 304 ? 148.161 144.787 161.651 1.00 36.39 309 THR A C 1
ATOM 2438 O O . THR A 1 304 ? 147.848 144.103 162.625 1.00 36.39 309 THR A O 1
ATOM 2442 N N . SER A 1 305 ? 147.670 146.005 161.458 1.00 34.85 310 SER A N 1
ATOM 2443 C CA . SER A 1 305 ? 146.633 146.506 162.337 1.00 34.85 310 SER A CA 1
ATOM 2444 C C . SER A 1 305 ? 145.411 145.614 162.320 1.00 34.85 310 SER A C 1
ATOM 2445 O O . SER A 1 305 ? 144.609 145.663 163.252 1.00 34.85 310 SER A O 1
ATOM 2448 N N . LEU A 1 306 ? 145.245 144.801 161.287 1.00 35.55 311 LEU A N 1
ATOM 2449 C CA . LEU A 1 306 ? 144.244 143.754 161.337 1.00 35.55 311 LEU A CA 1
ATOM 2450 C C . LEU A 1 306 ? 144.728 142.553 162.111 1.00 35.55 311 LEU A C 1
ATOM 2451 O O . LEU A 1 306 ? 143.909 141.824 162.668 1.00 35.55 311 LEU A O 1
ATOM 2456 N N . GLU A 1 307 ? 146.029 142.317 162.147 1.00 39.18 312 GLU A N 1
ATOM 2457 C CA . GLU A 1 307 ? 146.535 141.211 162.939 1.00 39.18 312 GLU A CA 1
ATOM 2458 C C . GLU A 1 307 ? 146.703 141.597 164.390 1.00 39.18 312 GLU A C 1
ATOM 2459 O O . GLU A 1 307 ? 146.337 140.826 165.274 1.00 39.18 312 GLU A O 1
ATOM 2465 N N . TYR A 1 308 ? 147.236 142.782 164.665 1.00 42.28 313 TYR A N 1
ATOM 2466 C CA . TYR A 1 308 ? 147.352 143.188 166.052 1.00 42.28 313 TYR A CA 1
ATOM 2467 C C . TYR A 1 308 ? 145.992 143.263 166.709 1.00 42.28 313 TYR A C 1
ATOM 2468 O O . TYR A 1 308 ? 145.845 142.911 167.880 1.00 42.28 313 TYR A O 1
ATOM 2477 N N . SER A 1 309 ? 144.988 143.743 165.990 1.00 40.54 314 SER A N 1
ATOM 2478 C CA . SER A 1 309 ? 143.679 143.869 166.606 1.00 40.54 314 SER A CA 1
ATOM 2479 C C . SER A 1 309 ? 143.098 142.502 166.911 1.00 40.54 314 SER A C 1
ATOM 2480 O O . SER A 1 309 ? 142.605 142.262 168.016 1.00 40.54 314 SER A O 1
ATOM 2483 N N . VAL A 1 310 ? 143.154 141.586 165.949 1.00 39.97 315 VAL A N 1
ATOM 2484 C CA . VAL A 1 310 ? 142.588 140.260 166.165 1.00 39.97 315 VAL A CA 1
ATOM 2485 C C . VAL A 1 310 ? 143.360 139.523 167.244 1.00 39.97 315 VAL A C 1
ATOM 2486 O O . VAL A 1 310 ? 142.778 139.032 168.214 1.00 39.97 315 VAL A O 1
ATOM 2490 N N . LYS A 1 311 ? 144.659 139.459 167.118 1.00 41.58 316 LYS A N 1
ATOM 2491 C CA . LYS A 1 311 ? 145.404 138.761 168.150 1.00 41.58 316 LYS A CA 1
ATOM 2492 C C . LYS A 1 311 ? 145.473 139.495 169.418 1.00 41.58 316 LYS A C 1
ATOM 2493 O O . LYS A 1 311 ? 146.193 139.038 170.295 1.00 41.58 316 LYS A O 1
ATOM 2499 N N . ALA A 1 312 ? 144.805 140.624 169.592 1.00 44.06 317 ALA A N 1
ATOM 2500 C CA . ALA A 1 312 ? 144.675 141.205 170.915 1.00 44.06 317 ALA A CA 1
ATOM 2501 C C . ALA A 1 312 ? 143.422 140.729 171.618 1.00 44.06 317 ALA A C 1
ATOM 2502 O O . ALA A 1 312 ? 143.413 140.644 172.847 1.00 44.06 317 ALA A O 1
ATOM 2504 N N . GLU A 1 313 ? 142.367 140.404 170.874 1.00 47.22 318 GLU A N 1
ATOM 2505 C CA . GLU A 1 313 ? 141.153 139.876 171.477 1.00 47.22 318 GLU A CA 1
ATOM 2506 C C . GLU A 1 313 ? 141.120 138.361 171.503 1.00 47.22 318 GLU A C 1
ATOM 2507 O O . GLU A 1 313 ? 140.105 137.787 171.903 1.00 47.22 318 GLU A O 1
ATOM 2513 N N . HIS A 1 314 ? 142.183 137.695 171.077 1.00 47.26 319 HIS A N 1
ATOM 2514 C CA . HIS A 1 314 ? 142.229 136.236 171.054 1.00 47.26 319 HIS A CA 1
ATOM 2515 C C . HIS A 1 314 ? 143.631 135.788 171.407 1.00 47.26 319 HIS A C 1
ATOM 2516 O O . HIS A 1 314 ? 144.345 135.212 170.584 1.00 47.26 319 HIS A O 1
ATOM 2523 N N . PRO A 1 315 ? 144.039 135.996 172.641 1.00 49.50 320 PRO A N 1
ATOM 2524 C CA . PRO A 1 315 ? 145.414 135.680 173.035 1.00 49.50 320 PRO A CA 1
ATOM 2525 C C . PRO A 1 315 ? 145.807 134.253 172.715 1.00 49.50 320 PRO A C 1
ATOM 2526 O O . PRO A 1 315 ? 146.991 133.913 172.731 1.00 49.50 320 PRO A O 1
ATOM 2530 N N . GLU A 1 316 ? 144.823 133.405 172.429 1.00 50.13 321 GLU A N 1
ATOM 2531 C CA . GLU A 1 316 ? 145.127 132.074 171.925 1.00 50.13 321 GLU A CA 1
ATOM 2532 C C . GLU A 1 316 ? 145.915 132.163 170.627 1.00 50.13 321 GLU A C 1
ATOM 2533 O O . GLU A 1 316 ? 146.944 131.502 170.461 1.00 50.13 321 GLU A O 1
ATOM 2539 N N . LEU A 1 317 ? 145.464 133.014 169.712 1.00 44.78 322 LEU A N 1
ATOM 2540 C CA . LEU A 1 317 ? 146.021 133.109 168.372 1.00 44.78 322 LEU A CA 1
ATOM 2541 C C . LEU A 1 317 ? 147.438 133.642 168.360 1.00 44.78 322 LEU A C 1
ATOM 2542 O O . LEU A 1 317 ? 148.019 133.812 167.286 1.00 44.78 322 LEU A O 1
ATOM 2547 N N . LYS A 1 318 ? 147.982 133.948 169.529 1.00 46.23 323 LYS A N 1
ATOM 2548 C CA . LYS A 1 318 ? 149.301 134.548 169.594 1.00 46.23 323 LYS A CA 1
ATOM 2549 C C . LYS A 1 318 ? 150.286 133.733 168.772 1.00 46.23 323 LYS A C 1
ATOM 2550 O O . LYS A 1 318 ? 150.199 132.508 168.711 1.00 46.23 323 LYS A O 1
ATOM 2556 N N . ASN A 1 319 ? 151.189 134.435 168.093 1.00 46.23 324 ASN A N 1
ATOM 2557 C CA . ASN A 1 319 ? 152.231 133.843 167.261 1.00 46.23 324 ASN A CA 1
ATOM 2558 C C . ASN A 1 319 ? 151.706 132.755 166.335 1.00 46.23 324 ASN A C 1
ATOM 2559 O O . ASN A 1 319 ? 152.376 131.742 166.114 1.00 46.23 324 ASN A O 1
ATOM 2564 N N . SER A 1 320 ? 150.531 132.964 165.758 1.00 42.29 325 SER A N 1
ATOM 2565 C CA . SER A 1 320 ? 149.973 132.045 164.778 1.00 42.29 325 SER A CA 1
ATOM 2566 C C . SER A 1 320 ? 149.778 132.795 163.476 1.00 42.29 325 SER A C 1
ATOM 2567 O O . SER A 1 320 ? 148.973 133.723 163.409 1.00 42.29 325 SER A O 1
ATOM 2570 N N . LYS A 1 321 ? 150.504 132.390 162.447 1.00 42.73 326 LYS A N 1
ATOM 2571 C CA . LYS A 1 321 ? 150.314 132.932 161.117 1.00 42.73 326 LYS A CA 1
ATOM 2572 C C . LYS A 1 321 ? 149.309 132.094 160.347 1.00 42.73 326 LYS A C 1
ATOM 2573 O O . LYS A 1 321 ? 149.353 130.865 160.387 1.00 42.73 326 LYS A O 1
ATOM 2579 N N . PHE A 1 322 ? 148.418 132.770 159.632 1.00 42.52 327 PHE A N 1
ATOM 2580 C CA . PHE A 1 322 ? 147.352 132.263 158.778 1.00 42.52 327 PHE A CA 1
ATOM 2581 C C . PHE A 1 322 ? 146.109 131.784 159.502 1.00 42.52 327 PHE A C 1
ATOM 2582 O O . PHE A 1 322 ? 145.118 131.544 158.836 1.00 42.52 327 PHE A O 1
ATOM 2590 N N . TYR A 1 323 ? 146.092 131.631 160.817 1.00 38.10 328 TYR A N 1
ATOM 2591 C CA . TYR A 1 323 ? 144.846 131.111 161.364 1.00 38.10 328 TYR A CA 1
ATOM 2592 C C . TYR A 1 323 ? 143.895 132.209 161.769 1.00 38.10 328 TYR A C 1
ATOM 2593 O O . TYR A 1 323 ? 142.682 132.012 161.723 1.00 38.10 328 TYR A O 1
ATOM 2602 N N . TRP A 1 324 ? 144.402 133.375 162.127 1.00 38.17 329 TRP A N 1
ATOM 2603 C CA . TRP A 1 324 ? 143.555 134.548 162.076 1.00 38.17 329 TRP A CA 1
ATOM 2604 C C . TRP A 1 324 ? 143.268 134.777 160.598 1.00 38.17 329 TRP A C 1
ATOM 2605 O O . TRP A 1 324 ? 143.713 133.985 159.769 1.00 38.17 329 TRP A O 1
ATOM 2616 N N . TRP A 1 325 ? 142.540 135.829 160.249 1.00 38.22 330 TRP A N 1
ATOM 2617 C CA . TRP A 1 325 ? 141.868 135.954 158.957 1.00 38.22 330 TRP A CA 1
ATOM 2618 C C . TRP A 1 325 ? 140.664 135.048 158.958 1.00 38.22 330 TRP A C 1
ATOM 2619 O O . TRP A 1 325 ? 139.852 135.088 158.035 1.00 38.22 330 TRP A O 1
ATOM 2630 N N . THR A 1 326 ? 140.542 134.220 159.979 1.00 36.70 331 THR A N 1
ATOM 2631 C CA . THR A 1 326 ? 139.340 133.447 160.185 1.00 36.70 331 THR A CA 1
ATOM 2632 C C . THR A 1 326 ? 138.542 133.958 161.361 1.00 36.70 331 THR A C 1
ATOM 2633 O O . THR A 1 326 ? 137.325 133.772 161.393 1.00 36.70 331 THR A O 1
ATOM 2637 N N . PHE A 1 327 ? 139.190 134.640 162.294 1.00 37.28 332 PHE A N 1
ATOM 2638 C CA . PHE A 1 327 ? 138.519 135.253 163.419 1.00 37.28 332 PHE A CA 1
ATOM 2639 C C . PHE A 1 327 ? 138.156 136.690 163.162 1.00 37.28 332 PHE A C 1
ATOM 2640 O O . PHE A 1 327 ? 137.941 137.441 164.115 1.00 37.28 332 PHE A O 1
ATOM 2648 N N . LEU A 1 328 ? 138.088 137.059 162.002 1.00 33.01 333 LEU A N 1
ATOM 2649 C CA . LEU A 1 328 ? 137.669 138.414 161.724 1.00 33.01 333 LEU A CA 1
ATOM 2650 C C . LEU A 1 328 ? 136.159 138.460 161.542 1.00 33.01 333 LEU A C 1
ATOM 2651 O O . LEU A 1 328 ? 135.559 137.502 161.057 1.00 33.01 333 LEU A O 1
ATOM 2656 N N . PRO A 1 329 ? 135.512 139.534 161.931 1.00 32.69 334 PRO A N 1
ATOM 2657 C CA . PRO A 1 329 ? 134.062 139.607 161.768 1.00 32.69 334 PRO A CA 1
ATOM 2658 C C . PRO A 1 329 ? 133.648 139.796 160.325 1.00 32.69 334 PRO A C 1
ATOM 2659 O O . PRO A 1 329 ? 133.289 140.908 159.934 1.00 32.69 334 PRO A O 1
ATOM 2663 N N . PHE A 1 330 ? 133.681 138.727 159.527 1.00 32.60 335 PHE A N 1
ATOM 2664 C CA . PHE A 1 330 ? 133.347 138.858 158.116 1.00 32.60 335 PHE A CA 1
ATOM 2665 C C . PHE A 1 330 ? 131.898 139.248 157.935 1.00 32.60 335 PHE A C 1
ATOM 2666 O O . PHE A 1 330 ? 131.582 140.150 157.161 1.00 32.60 335 PHE A O 1
ATOM 2674 N N . MET A 1 331 ? 130.998 138.581 158.634 1.00 36.64 336 MET A N 1
ATOM 2675 C CA . MET A 1 331 ? 129.576 138.824 158.462 1.00 36.64 336 MET A CA 1
ATOM 2676 C C . MET A 1 331 ? 128.896 138.978 159.803 1.00 36.64 336 MET A C 1
ATOM 2677 O O . MET A 1 331 ? 127.887 138.338 160.088 1.00 36.64 336 MET A O 1
ATOM 2682 N N . ARG A 1 332 ? 129.445 139.825 160.659 1.00 36.64 337 ARG A N 1
ATOM 2683 C CA . ARG A 1 332 ? 128.841 140.100 161.950 1.00 36.64 337 ARG A CA 1
ATOM 2684 C C . ARG A 1 332 ? 127.978 141.340 161.869 1.00 36.64 337 ARG A C 1
ATOM 2685 O O . ARG A 1 332 ? 128.402 142.367 161.340 1.00 36.64 337 ARG A O 1
ATOM 2693 N N . LEU A 1 333 ? 126.778 141.240 162.408 1.00 36.76 338 LEU A N 1
ATOM 2694 C CA . LEU A 1 333 ? 125.940 142.390 162.684 1.00 36.76 338 LEU A CA 1
ATOM 2695 C C . LEU A 1 333 ? 126.431 143.015 163.973 1.00 36.76 338 LEU A C 1
ATOM 2696 O O . LEU A 1 333 ? 127.599 142.865 164.328 1.00 36.76 338 LEU A O 1
ATOM 2701 N N . GLU A 1 334 ? 125.572 143.779 164.629 1.00 39.18 339 GLU A N 1
ATOM 2702 C CA . GLU A 1 334 ? 125.720 144.117 166.040 1.00 39.18 339 GLU A CA 1
ATOM 2703 C C . GLU A 1 334 ? 126.942 144.972 166.351 1.00 39.18 339 GLU A C 1
ATOM 2704 O O . GLU A 1 334 ? 127.864 144.561 167.059 1.00 39.18 339 GLU A O 1
ATOM 2710 N N . GLY A 1 335 ? 126.947 146.177 165.802 1.00 36.62 340 GLY A N 1
ATOM 2711 C CA . GLY A 1 335 ? 127.646 147.286 166.414 1.00 36.62 340 GLY A CA 1
ATOM 2712 C C . GLY A 1 335 ? 128.992 147.568 165.807 1.00 36.62 340 GLY A C 1
ATOM 2713 O O . GLY A 1 335 ? 129.992 146.968 166.203 1.00 36.62 340 GLY A O 1
ATOM 2714 N N . ASN A 1 336 ? 129.026 148.523 164.885 1.00 35.13 341 ASN A N 1
ATOM 2715 C CA . ASN A 1 336 ? 130.225 148.852 164.135 1.00 35.13 341 ASN A CA 1
ATOM 2716 C C . ASN A 1 336 ? 130.988 147.595 163.776 1.00 35.13 341 ASN A C 1
ATOM 2717 O O . ASN A 1 336 ? 132.204 147.545 163.931 1.00 35.13 341 ASN A O 1
ATOM 2722 N N . LYS A 1 337 ? 130.290 146.561 163.353 1.00 31.75 342 LYS A N 1
ATOM 2723 C CA . LYS A 1 337 ? 130.947 145.379 162.858 1.00 31.75 342 LYS A CA 1
ATOM 2724 C C . LYS A 1 337 ? 130.345 144.887 161.572 1.00 31.75 342 LYS A C 1
ATOM 2725 O O . LYS A 1 337 ? 130.881 143.948 160.988 1.00 31.75 342 LYS A O 1
ATOM 2731 N N . TRP A 1 338 ? 129.234 145.453 161.129 1.00 29.97 343 TRP A N 1
ATOM 2732 C CA . TRP A 1 338 ? 128.847 145.235 159.751 1.00 29.97 343 TRP A CA 1
ATOM 2733 C C . TRP A 1 338 ? 129.865 145.867 158.829 1.00 29.97 343 TRP A C 1
ATOM 2734 O O . TRP A 1 338 ? 130.209 145.301 157.790 1.00 29.97 343 TRP A O 1
ATOM 2745 N N . MET A 1 339 ? 130.400 147.016 159.231 1.00 28.54 344 MET A N 1
ATOM 2746 C CA . MET A 1 339 ? 131.335 147.747 158.400 1.00 28.54 344 MET A CA 1
ATOM 2747 C C . MET A 1 339 ? 132.542 146.916 158.028 1.00 28.54 344 MET A C 1
ATOM 2748 O O . MET A 1 339 ? 133.206 147.219 157.034 1.00 28.54 344 MET A O 1
ATOM 2753 N N . PHE A 1 340 ? 132.852 145.868 158.773 1.00 27.48 345 PHE A N 1
ATOM 2754 C CA . PHE A 1 340 ? 133.975 145.074 158.325 1.00 27.48 345 PHE A CA 1
ATOM 2755 C C . PHE A 1 340 ? 133.637 144.318 157.064 1.00 27.48 345 PHE A C 1
ATOM 2756 O O . PHE A 1 340 ? 134.530 144.037 156.269 1.00 27.48 345 PHE A O 1
ATOM 2764 N N . SER A 1 341 ? 132.375 143.986 156.842 1.00 24.91 346 SER A N 1
ATOM 2765 C CA . SER A 1 341 ? 132.043 143.349 155.578 1.00 24.91 346 SER A CA 1
ATOM 2766 C C . SER A 1 341 ? 132.431 144.240 154.414 1.00 24.91 346 SER A C 1
ATOM 2767 O O . SER A 1 341 ? 133.017 143.774 153.434 1.00 24.91 346 SER A O 1
ATOM 2770 N N . TYR A 1 342 ? 132.153 145.535 154.521 1.00 23.60 347 TYR A N 1
ATOM 2771 C CA . TYR A 1 342 ? 132.517 146.449 153.451 1.00 23.60 347 TYR A CA 1
ATOM 2772 C C . TYR A 1 342 ? 134.018 146.584 153.350 1.00 23.60 347 TYR A C 1
ATOM 2773 O O . TYR A 1 342 ? 134.581 146.494 152.260 1.00 23.60 347 TYR A O 1
ATOM 2782 N N . PHE A 1 343 ? 134.693 146.787 154.472 1.00 23.75 348 PHE A N 1
ATOM 2783 C CA . PHE A 1 343 ? 136.121 147.027 154.359 1.00 23.75 348 PHE A CA 1
ATOM 2784 C C . PHE A 1 343 ? 136.834 145.809 153.808 1.00 23.75 348 PHE A C 1
ATOM 2785 O O . PHE A 1 343 ? 137.794 145.949 153.052 1.00 23.75 348 PHE A O 1
ATOM 2793 N N . PHE A 1 344 ? 136.335 144.612 154.081 1.00 25.53 349 PHE A N 1
ATOM 2794 C CA . PHE A 1 344 ? 137.027 143.434 153.583 1.00 25.53 349 PHE A CA 1
ATOM 2795 C C . PHE A 1 344 ? 136.649 143.102 152.149 1.00 25.53 349 PHE A C 1
ATOM 2796 O O . PHE A 1 344 ? 137.522 142.777 151.336 1.00 25.53 349 PHE A O 1
ATOM 2804 N N . ALA A 1 345 ? 135.366 143.146 151.804 1.00 23.85 350 ALA A N 1
ATOM 2805 C CA . ALA A 1 345 ? 135.035 142.962 150.403 1.00 23.85 350 ALA A CA 1
ATOM 2806 C C . ALA A 1 345 ? 135.551 144.093 149.547 1.00 23.85 350 ALA A C 1
ATOM 2807 O O . ALA A 1 345 ? 135.455 144.011 148.326 1.00 23.85 350 ALA A O 1
ATOM 2809 N N . GLY A 1 346 ? 136.058 145.152 150.150 1.00 22.38 351 GLY A N 1
ATOM 2810 C CA . GLY A 1 346 ? 136.723 146.171 149.385 1.00 22.38 351 GLY A CA 1
ATOM 2811 C C . GLY A 1 346 ? 138.190 145.862 149.290 1.00 22.38 351 GLY A C 1
ATOM 2812 O O . GLY A 1 346 ? 138.807 146.076 148.253 1.00 22.38 351 GLY A O 1
ATOM 2813 N N . LEU A 1 347 ? 138.765 145.338 150.361 1.00 23.78 352 LEU A N 1
ATOM 2814 C CA . LEU A 1 347 ? 140.180 145.030 150.313 1.00 23.78 352 LEU A CA 1
ATOM 2815 C C . LEU A 1 347 ? 140.482 143.888 149.355 1.00 23.78 352 LEU A C 1
ATOM 2816 O O . LEU A 1 347 ? 141.552 143.869 148.755 1.00 23.78 352 LEU A O 1
ATOM 2821 N N . VAL A 1 348 ? 139.566 142.945 149.165 1.00 23.45 353 VAL A N 1
ATOM 2822 C CA . VAL A 1 348 ? 139.833 141.879 148.199 1.00 23.45 353 VAL A CA 1
ATOM 2823 C C . VAL A 1 348 ? 139.815 142.424 146.775 1.00 23.45 353 VAL A C 1
ATOM 2824 O O . VAL A 1 348 ? 140.744 142.207 145.981 1.00 23.45 353 VAL A O 1
ATOM 2828 N N . LEU A 1 349 ? 138.741 143.114 146.419 1.00 21.35 354 LEU A N 1
ATOM 2829 C CA . LEU A 1 349 ? 138.692 143.774 145.132 1.00 21.35 354 LEU A CA 1
ATOM 2830 C C . LEU A 1 349 ? 139.886 144.682 144.931 1.00 21.35 354 LEU A C 1
ATOM 2831 O O . LEU A 1 349 ? 140.361 144.839 143.808 1.00 21.35 354 LEU A O 1
ATOM 2836 N N . PHE A 1 350 ? 140.406 145.275 145.992 1.00 21.81 355 PHE A N 1
ATOM 2837 C CA . PHE A 1 350 ? 141.567 146.113 145.775 1.00 21.81 355 PHE A CA 1
ATOM 2838 C C . PHE A 1 350 ? 142.809 145.278 145.566 1.00 21.81 355 PHE A C 1
ATOM 2839 O O . PHE A 1 350 ? 143.682 145.660 144.795 1.00 21.81 355 PHE A O 1
ATOM 2847 N N . PHE A 1 351 ? 142.922 144.152 146.259 1.00 27.04 356 PHE A N 1
ATOM 2848 C CA . PHE A 1 351 ? 143.987 143.205 145.968 1.00 27.04 356 PHE A CA 1
ATOM 2849 C C . PHE A 1 351 ? 144.072 142.955 144.485 1.00 27.04 356 PHE A C 1
ATOM 2850 O O . PHE A 1 351 ? 145.164 142.896 143.920 1.00 27.04 356 PHE A O 1
ATOM 2858 N N . ILE A 1 352 ? 142.926 142.809 143.832 1.00 25.25 357 ILE A N 1
ATOM 2859 C CA . ILE A 1 352 ? 142.966 142.517 142.398 1.00 25.25 357 ILE A CA 1
ATOM 2860 C C . ILE A 1 352 ? 143.204 143.775 141.574 1.00 25.25 357 ILE A C 1
ATOM 2861 O O . ILE A 1 352 ? 143.940 143.750 140.580 1.00 25.25 357 ILE A O 1
ATOM 2866 N N . GLY A 1 353 ? 142.567 144.881 141.941 1.00 21.78 358 GLY A N 1
ATOM 2867 C CA . GLY A 1 353 ? 142.790 146.118 141.230 1.00 21.78 358 GLY A CA 1
ATOM 2868 C C . GLY A 1 353 ? 144.217 146.586 141.289 1.00 21.78 358 GLY A C 1
ATOM 2869 O O . GLY A 1 353 ? 144.667 147.281 140.385 1.00 21.78 358 GLY A O 1
ATOM 2870 N N . GLY A 1 354 ? 144.963 146.155 142.295 1.00 24.28 359 GLY A N 1
ATOM 2871 C CA . GLY A 1 354 ? 146.338 146.576 142.396 1.00 24.28 359 GLY A CA 1
ATOM 2872 C C . GLY A 1 354 ? 147.234 145.875 141.403 1.00 24.28 359 GLY A C 1
ATOM 2873 O O . GLY A 1 354 ? 148.027 146.513 140.713 1.00 24.28 359 GLY A O 1
ATOM 2874 N N . ILE A 1 355 ? 147.143 144.551 141.325 1.00 26.16 360 ILE A N 1
ATOM 2875 C CA . ILE A 1 355 ? 147.937 143.878 140.304 1.00 26.16 360 ILE A CA 1
ATOM 2876 C C . ILE A 1 355 ? 147.496 144.291 138.926 1.00 26.16 360 ILE A C 1
ATOM 2877 O O . ILE A 1 355 ? 148.315 144.417 138.017 1.00 26.16 360 ILE A O 1
ATOM 2882 N N . THR A 1 356 ? 146.208 144.518 138.735 1.00 22.60 361 THR A N 1
ATOM 2883 C CA . THR A 1 356 ? 145.770 144.921 137.417 1.00 22.60 361 THR A CA 1
ATOM 2884 C C . THR A 1 356 ? 146.321 146.290 137.064 1.00 22.60 361 THR A C 1
ATOM 2885 O O . THR A 1 356 ? 146.722 146.528 135.925 1.0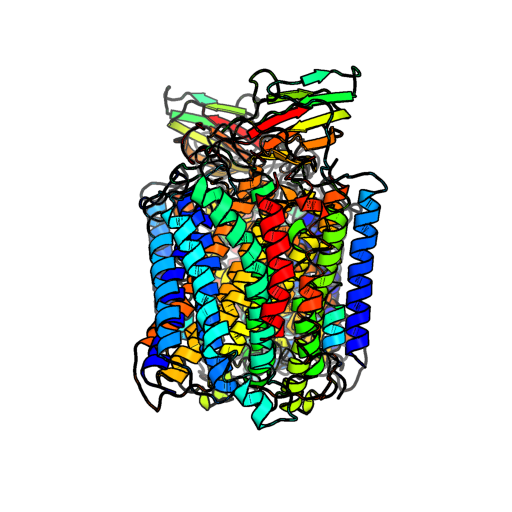0 22.60 361 THR A O 1
ATOM 2889 N N . GLY A 1 357 ? 146.406 147.191 138.032 1.00 23.23 362 GLY A N 1
ATOM 2890 C CA . GLY A 1 357 ? 147.004 148.481 137.751 1.00 23.23 362 GLY A CA 1
ATOM 2891 C C . GLY A 1 357 ? 148.496 148.396 137.513 1.00 23.23 362 GLY A C 1
ATOM 2892 O O . GLY A 1 357 ? 149.033 149.075 136.635 1.00 23.23 362 GLY A O 1
ATOM 2893 N N . ILE A 1 358 ? 149.186 147.563 138.288 1.00 25.12 363 ILE A N 1
ATOM 2894 C CA . ILE A 1 358 ? 150.617 147.359 138.091 1.00 25.12 363 ILE A CA 1
ATOM 2895 C C . ILE A 1 358 ? 150.889 146.869 136.685 1.00 25.12 363 ILE A C 1
ATOM 2896 O O . ILE A 1 358 ? 151.804 147.348 136.011 1.00 25.12 363 ILE A O 1
ATOM 2901 N N . VAL A 1 359 ? 150.114 145.885 136.232 1.00 24.46 364 VAL A N 1
ATOM 2902 C CA . VAL A 1 359 ? 150.195 145.428 134.848 1.00 24.46 364 VAL A CA 1
ATOM 2903 C C . VAL A 1 359 ? 149.985 146.593 133.900 1.00 24.46 364 VAL A C 1
ATOM 2904 O O . VAL A 1 359 ? 150.882 146.971 133.144 1.00 24.46 364 VAL A O 1
ATOM 2908 N N . ASN A 1 360 ? 148.804 147.202 133.964 1.00 23.18 365 ASN A N 1
ATOM 2909 C CA . ASN A 1 360 ? 148.450 148.293 133.072 1.00 23.18 365 ASN A CA 1
ATOM 2910 C C . ASN A 1 360 ? 149.554 149.317 132.928 1.00 23.18 365 ASN A C 1
ATOM 2911 O O . ASN A 1 360 ? 149.684 149.936 131.872 1.00 23.18 365 ASN A O 1
ATOM 2916 N N . ALA A 1 361 ? 150.345 149.532 133.967 1.00 24.98 366 ALA A N 1
ATOM 2917 C CA . ALA A 1 361 ? 151.378 150.551 133.878 1.00 24.98 366 ALA A CA 1
ATOM 2918 C C . ALA A 1 361 ? 152.663 150.064 133.243 1.00 24.98 366 ALA A C 1
ATOM 2919 O O . ALA A 1 361 ? 153.493 150.892 132.872 1.00 24.98 366 ALA A O 1
ATOM 2921 N N . SER A 1 362 ? 152.850 148.760 133.084 1.00 27.77 367 SER A N 1
ATOM 2922 C CA . SER A 1 362 ? 154.115 148.263 132.562 1.00 27.77 367 SER A CA 1
ATOM 2923 C C . SER A 1 362 ? 154.246 148.614 131.091 1.00 27.77 367 SER A C 1
ATOM 2924 O O . SER A 1 362 ? 153.997 147.773 130.227 1.00 27.77 367 SER A O 1
ATOM 2927 N N . TYR A 1 363 ? 154.725 149.825 130.811 1.00 31.97 368 TYR A N 1
ATOM 2928 C CA . TYR A 1 363 ? 154.351 150.539 129.595 1.00 31.97 368 TYR A CA 1
ATOM 2929 C C . TYR A 1 363 ? 154.443 149.689 128.338 1.00 31.97 368 TYR A C 1
ATOM 2930 O O . TYR A 1 363 ? 153.642 149.860 127.416 1.00 31.97 368 TYR A O 1
ATOM 2939 N N . ASN A 1 364 ? 155.387 148.764 128.274 1.00 30.13 369 ASN A N 1
ATOM 2940 C CA . ASN A 1 364 ? 155.303 147.758 127.231 1.00 30.13 369 ASN A CA 1
ATOM 2941 C C . ASN A 1 364 ? 153.963 147.056 127.288 1.00 30.13 369 ASN A C 1
ATOM 2942 O O . ASN A 1 364 ? 153.193 147.075 126.326 1.00 30.13 369 ASN A O 1
ATOM 2947 N N . VAL A 1 365 ? 153.660 146.450 128.434 1.00 26.04 370 VAL A N 1
ATOM 2948 C CA . VAL A 1 365 ? 152.463 145.654 128.616 1.00 26.04 370 VAL A CA 1
ATOM 2949 C C . VAL A 1 365 ? 151.200 146.474 128.488 1.00 26.04 370 VAL A C 1
ATOM 2950 O O . VAL A 1 365 ? 150.109 145.923 128.454 1.00 26.04 370 VAL A O 1
ATOM 2954 N N . ASN A 1 366 ? 151.318 147.781 128.396 1.00 23.50 371 ASN A N 1
ATOM 2955 C CA . ASN A 1 366 ? 150.136 148.583 128.170 1.00 23.50 371 ASN A CA 1
ATOM 2956 C C . ASN A 1 366 ? 149.707 148.587 126.724 1.00 23.50 371 ASN A C 1
ATOM 2957 O O . ASN A 1 366 ? 148.773 149.304 126.387 1.00 23.50 371 ASN A O 1
ATOM 2962 N N . LEU A 1 367 ? 150.386 147.852 125.855 1.00 24.47 372 LEU A N 1
ATOM 2963 C CA . LEU A 1 367 ? 149.918 147.671 124.492 1.00 24.47 372 LEU A CA 1
ATOM 2964 C C . LEU A 1 367 ? 148.973 146.498 124.383 1.00 24.47 372 LEU A C 1
ATOM 2965 O O . LEU A 1 367 ? 148.087 146.494 123.527 1.00 24.47 372 LEU A O 1
ATOM 2970 N N . VAL A 1 368 ? 149.154 145.501 125.239 1.00 23.47 373 VAL A N 1
ATOM 2971 C CA . VAL A 1 368 ? 148.270 144.350 125.253 1.00 23.47 373 VAL A CA 1
ATOM 2972 C C . VAL A 1 368 ? 146.862 144.767 125.621 1.00 23.47 373 VAL A C 1
ATOM 2973 O O . VAL A 1 368 ? 145.887 144.235 125.089 1.00 23.47 373 VAL A O 1
ATOM 2977 N N . VAL A 1 369 ? 146.728 145.724 126.534 1.00 20.61 374 VAL A N 1
ATOM 2978 C CA . VAL A 1 369 ? 145.476 145.933 127.247 1.00 20.61 374 VAL A CA 1
ATOM 2979 C C . VAL A 1 369 ? 144.928 147.339 127.128 1.00 20.61 374 VAL A C 1
ATOM 2980 O O . VAL A 1 369 ? 143.851 147.599 127.666 1.00 20.61 374 VAL A O 1
ATOM 2984 N N . HIS A 1 370 ? 145.604 148.259 126.466 1.00 22.79 375 HIS A N 1
ATOM 2985 C CA . HIS A 1 370 ? 145.137 149.634 126.496 1.00 22.79 375 HIS A CA 1
ATOM 2986 C C . HIS A 1 370 ? 143.778 149.739 125.851 1.00 22.79 375 HIS A C 1
ATOM 2987 O O . HIS A 1 370 ? 143.555 149.215 124.765 1.00 22.79 375 HIS A O 1
ATOM 2994 N N . ASN A 1 371 ? 142.865 150.403 126.532 1.00 22.56 376 ASN A N 1
ATOM 2995 C CA . ASN A 1 371 ? 141.503 150.597 126.061 1.00 22.56 376 ASN A CA 1
ATOM 2996 C C . ASN A 1 371 ? 140.846 149.308 125.601 1.00 22.56 376 ASN A C 1
ATOM 2997 O O . ASN A 1 371 ? 139.900 149.342 124.828 1.00 22.56 376 ASN A O 1
ATOM 3002 N N . THR A 1 372 ? 141.302 148.160 126.069 1.00 19.22 377 THR A N 1
ATOM 3003 C CA . THR A 1 372 ? 140.520 146.950 125.919 1.00 19.22 377 THR A CA 1
ATOM 3004 C C . THR A 1 372 ? 139.541 146.886 127.075 1.00 19.22 377 THR A C 1
ATOM 3005 O O . THR A 1 372 ? 139.366 147.853 127.808 1.00 19.22 377 THR A O 1
ATOM 3009 N N . ALA A 1 373 ? 138.874 145.761 127.252 1.00 18.65 378 ALA A N 1
ATOM 3010 C CA . ALA A 1 373 ? 137.985 145.640 128.392 1.00 18.65 378 ALA A CA 1
ATOM 3011 C C . ALA A 1 373 ? 138.739 145.345 129.661 1.00 18.65 378 ALA A C 1
ATOM 3012 O O . ALA A 1 373 ? 138.123 145.184 130.710 1.00 18.65 378 ALA A O 1
ATOM 3014 N N . TYR A 1 374 ? 140.056 145.255 129.581 1.00 19.52 379 TYR A N 1
ATOM 3015 C CA . TYR A 1 374 ? 140.859 145.072 130.775 1.00 19.52 379 TYR A CA 1
ATOM 3016 C C . TYR A 1 374 ? 140.729 146.258 131.703 1.00 19.52 379 TYR A C 1
ATOM 3017 O O . TYR A 1 374 ? 140.559 146.101 132.916 1.00 19.52 379 TYR A O 1
ATOM 3026 N N . VAL A 1 375 ? 140.801 147.461 131.150 1.00 18.97 380 VAL A N 1
ATOM 3027 C CA . VAL A 1 375 ? 140.846 148.644 131.990 1.00 18.97 380 VAL A CA 1
ATOM 3028 C C . VAL A 1 375 ? 139.597 148.795 132.839 1.00 18.97 380 VAL A C 1
ATOM 3029 O O . VAL A 1 375 ? 139.720 149.226 133.991 1.00 18.97 380 VAL A O 1
ATOM 3033 N N . PRO A 1 376 ? 138.389 148.474 132.378 1.00 17.64 381 PRO A N 1
ATOM 3034 C CA . PRO A 1 376 ? 137.278 148.445 133.327 1.00 17.64 381 PRO A CA 1
ATOM 3035 C C . PRO A 1 376 ? 137.477 147.411 134.401 1.00 17.64 381 PRO A C 1
ATOM 3036 O O . PRO A 1 376 ? 136.998 147.595 135.520 1.00 17.64 381 PRO A O 1
ATOM 3040 N N . GLY A 1 377 ? 138.217 146.350 134.123 1.00 18.01 382 GLY A N 1
ATOM 3041 C CA . GLY A 1 377 ? 138.610 145.463 135.192 1.00 18.01 382 GLY A CA 1
ATOM 3042 C C . GLY A 1 377 ? 139.498 146.152 136.206 1.00 18.01 382 GLY A C 1
ATOM 3043 O O . GLY A 1 377 ? 139.398 145.898 137.401 1.00 18.01 382 GLY A O 1
ATOM 3044 N N . HIS A 1 378 ? 140.388 147.020 135.749 1.00 19.15 383 HIS A N 1
ATOM 3045 C CA . HIS A 1 378 ? 141.245 147.712 136.703 1.00 19.15 383 HIS A CA 1
ATOM 3046 C C . HIS A 1 378 ? 140.440 148.653 137.573 1.00 19.15 383 HIS A C 1
ATOM 3047 O O . HIS A 1 378 ? 140.466 148.564 138.803 1.00 19.15 383 HIS A O 1
ATOM 3054 N N . PHE A 1 379 ? 139.708 149.561 136.959 1.00 17.93 384 PHE A N 1
ATOM 3055 C CA . PHE A 1 379 ? 139.084 150.615 137.737 1.00 17.93 384 PHE A CA 1
ATOM 3056 C C . PHE A 1 379 ? 137.682 150.298 138.178 1.00 17.93 384 PHE A C 1
ATOM 3057 O O . PHE A 1 379 ? 136.994 151.193 138.660 1.00 17.93 384 PHE A O 1
ATOM 3065 N N . HIS A 1 380 ? 137.225 149.069 138.035 1.00 17.25 385 HIS A N 1
ATOM 3066 C CA . HIS A 1 380 ? 136.068 148.690 138.811 1.00 17.25 385 HIS A CA 1
ATOM 3067 C C . HIS A 1 380 ? 136.466 148.009 140.091 1.00 17.25 385 HIS A C 1
ATOM 3068 O O . HIS A 1 380 ? 135.962 148.380 141.139 1.00 17.25 385 HIS A O 1
ATOM 3075 N N . THR A 1 381 ? 137.430 147.101 140.046 1.00 17.84 386 THR A N 1
ATOM 3076 C CA . THR A 1 381 ? 137.914 146.535 141.285 1.00 17.84 386 THR A CA 1
ATOM 3077 C C . THR A 1 381 ? 138.676 147.539 142.132 1.00 17.84 386 THR A C 1
ATOM 3078 O O . THR A 1 381 ? 138.727 147.361 143.344 1.00 17.84 386 THR A O 1
ATOM 3082 N N . THR A 1 382 ? 139.262 148.597 141.569 1.00 19.48 387 THR A N 1
ATOM 3083 C CA . THR A 1 382 ? 139.792 149.619 142.473 1.00 19.48 387 THR A CA 1
ATOM 3084 C C . THR A 1 382 ? 138.693 150.554 142.949 1.00 19.48 387 THR A C 1
ATOM 3085 O O . THR A 1 382 ? 138.355 150.555 144.131 1.00 19.48 387 THR A O 1
ATOM 3089 N N . VAL A 1 383 ? 138.096 151.329 142.040 1.00 20.08 388 VAL A N 1
ATOM 3090 C CA . VAL A 1 383 ? 137.104 152.312 142.465 1.00 20.08 388 VAL A CA 1
ATOM 3091 C C . VAL A 1 383 ? 135.926 151.596 143.083 1.00 20.08 388 VAL A C 1
ATOM 3092 O O . VAL A 1 383 ? 135.767 151.612 144.305 1.00 20.08 388 VAL A O 1
ATOM 3096 N N . GLY A 1 384 ? 135.167 150.875 142.275 1.00 19.54 389 GLY A N 1
ATOM 3097 C CA . GLY A 1 384 ? 133.982 150.272 142.800 1.00 19.54 389 GLY A CA 1
ATOM 3098 C C . GLY A 1 384 ? 134.238 149.095 143.681 1.00 19.54 389 GLY A C 1
ATOM 3099 O O . GLY A 1 384 ? 133.289 148.444 144.113 1.00 19.54 389 GLY A O 1
ATOM 3100 N N . GLY A 1 385 ? 135.490 148.760 143.921 1.00 19.95 390 GLY A N 1
ATOM 3101 C CA . GLY A 1 385 ? 135.772 147.746 144.899 1.00 19.95 390 GLY A CA 1
ATOM 3102 C C . GLY A 1 385 ? 136.123 148.301 146.254 1.00 19.95 390 GLY A C 1
ATOM 3103 O O . GLY A 1 385 ? 135.437 148.023 147.230 1.00 19.95 390 GLY A O 1
ATOM 3104 N N . LEU A 1 386 ? 137.160 149.115 146.342 1.00 21.39 391 LEU A N 1
ATOM 3105 C CA . LEU A 1 386 ? 137.526 149.631 147.643 1.00 21.39 391 LEU A CA 1
ATOM 3106 C C . LEU A 1 386 ? 136.933 150.998 147.881 1.00 21.39 391 LEU A C 1
ATOM 3107 O O . LEU A 1 386 ? 136.315 151.227 148.914 1.00 21.39 391 LEU A O 1
ATOM 3112 N N . VAL A 1 387 ? 137.111 151.921 146.949 1.00 20.37 392 VAL A N 1
ATOM 3113 C CA . VAL A 1 387 ? 136.713 153.279 147.242 1.00 20.37 392 VAL A CA 1
ATOM 3114 C C . VAL A 1 387 ? 135.211 153.336 147.420 1.00 20.37 392 VAL A C 1
ATOM 3115 O O . VAL A 1 387 ? 134.701 153.921 148.379 1.00 20.37 392 VAL A O 1
ATOM 3119 N N . LEU A 1 388 ? 134.485 152.631 146.571 1.00 19.65 393 LEU A N 1
ATOM 3120 C CA . LEU A 1 388 ? 133.041 152.676 146.660 1.00 19.65 393 LEU A CA 1
ATOM 3121 C C . LEU A 1 388 ? 132.531 151.916 147.867 1.00 19.65 393 LEU A C 1
ATOM 3122 O O . LEU A 1 388 ? 131.575 152.347 148.508 1.00 19.65 393 LEU A O 1
ATOM 3127 N N . LEU A 1 389 ? 133.130 150.777 148.198 1.00 20.58 394 LEU A N 1
ATOM 3128 C CA . LEU A 1 389 ? 132.600 150.010 149.319 1.00 20.58 394 LEU A CA 1
ATOM 3129 C C . LEU A 1 389 ? 132.919 150.682 150.641 1.00 20.58 394 LEU A C 1
ATOM 3130 O O . LEU A 1 389 ? 132.093 150.686 151.554 1.00 20.58 394 LEU A O 1
ATOM 3135 N N . VAL A 1 390 ? 134.101 151.263 150.770 1.00 20.50 395 VAL A N 1
ATOM 3136 C CA . VAL A 1 390 ? 134.397 152.013 151.973 1.00 20.50 395 VAL A CA 1
ATOM 3137 C C . VAL A 1 390 ? 133.499 153.233 152.068 1.00 20.50 395 VAL A C 1
ATOM 3138 O O . VAL A 1 390 ? 133.030 153.589 153.154 1.00 20.50 395 VAL A O 1
ATOM 3142 N N . PHE A 1 391 ? 133.208 153.882 150.941 1.00 21.56 396 PHE A N 1
ATOM 3143 C CA . PHE A 1 391 ? 132.311 155.024 151.008 1.00 21.56 396 PHE A CA 1
ATOM 3144 C C . PHE A 1 391 ? 130.902 154.597 151.348 1.00 21.56 396 PHE A C 1
ATOM 3145 O O . PHE A 1 391 ? 130.183 155.331 152.020 1.00 21.56 396 PHE A O 1
ATOM 3153 N N . PHE A 1 392 ? 130.502 153.404 150.929 1.00 22.84 397 PHE A N 1
ATOM 3154 C CA . PHE A 1 392 ? 129.203 152.874 151.318 1.00 22.84 397 PHE A CA 1
ATOM 3155 C C . PHE A 1 392 ? 129.150 152.618 152.815 1.00 22.84 397 PHE A C 1
ATOM 3156 O O . PHE A 1 392 ? 128.171 152.967 153.486 1.00 22.84 397 PHE A O 1
ATOM 3164 N N . ALA A 1 393 ? 130.184 151.984 153.351 1.00 23.67 398 ALA A N 1
ATOM 3165 C CA . ALA A 1 393 ? 130.193 151.704 154.774 1.00 23.67 398 ALA A CA 1
ATOM 3166 C C . ALA A 1 393 ? 130.096 152.987 155.558 1.00 23.67 398 ALA A C 1
ATOM 3167 O O . ALA A 1 393 ? 129.281 153.106 156.473 1.00 23.67 398 ALA A O 1
ATOM 3169 N N . LEU A 1 394 ? 130.909 153.972 155.205 1.00 25.86 399 LEU A N 1
ATOM 3170 C CA . LEU A 1 394 ? 130.883 155.214 155.957 1.00 25.86 399 LEU A CA 1
ATOM 3171 C C . LEU A 1 394 ? 129.592 155.980 155.734 1.00 25.86 399 LEU A C 1
ATOM 3172 O O . LEU A 1 394 ? 129.159 156.709 156.621 1.00 25.86 399 LEU A O 1
ATOM 3177 N N . SER A 1 395 ? 128.945 155.815 154.584 1.00 27.76 400 SER A N 1
ATOM 3178 C CA . SER A 1 395 ? 127.642 156.432 154.400 1.00 27.76 400 SER A CA 1
ATOM 3179 C C . SER A 1 395 ? 126.642 155.866 155.384 1.00 27.76 400 SER A C 1
ATOM 3180 O O . SER A 1 395 ? 125.959 156.612 156.087 1.00 27.76 400 SER A O 1
ATOM 3183 N N . LEU A 1 396 ? 126.519 154.543 155.430 1.00 29.91 401 LEU A N 1
ATOM 3184 C CA . LEU A 1 396 ? 125.610 153.931 156.393 1.00 29.91 401 LEU A CA 1
ATOM 3185 C C . LEU A 1 396 ? 125.940 154.384 157.800 1.00 29.91 401 LEU A C 1
ATOM 3186 O O . LEU A 1 396 ? 125.060 154.805 158.557 1.00 29.91 401 LEU A O 1
ATOM 3191 N N . TYR A 1 397 ? 127.217 154.334 158.157 1.00 34.27 402 TYR A N 1
ATOM 3192 C CA . TYR A 1 397 ? 127.606 154.633 159.523 1.00 34.27 402 TYR A CA 1
ATOM 3193 C C . TYR A 1 397 ? 127.307 156.071 159.886 1.00 34.27 402 TYR A C 1
ATOM 3194 O O . TYR A 1 397 ? 126.785 156.334 160.966 1.00 34.27 402 TYR A O 1
ATOM 3203 N N . MET A 1 398 ? 127.621 157.022 159.011 1.00 35.29 403 MET A N 1
ATOM 3204 C CA . MET A 1 398 ? 127.421 158.417 159.370 1.00 35.29 403 MET A CA 1
ATOM 3205 C C . MET A 1 398 ? 125.958 158.799 159.322 1.00 35.29 403 MET A C 1
ATOM 3206 O O . MET A 1 398 ? 125.494 159.550 160.176 1.00 35.29 403 MET A O 1
ATOM 3211 N N . VAL A 1 399 ? 125.212 158.315 158.331 1.00 34.62 404 VAL A N 1
ATOM 3212 C CA . VAL A 1 399 ? 123.782 158.592 158.302 1.00 34.62 404 VAL A CA 1
ATOM 3213 C C . VAL A 1 399 ? 123.111 158.042 159.546 1.00 34.62 404 VAL A C 1
ATOM 3214 O O . VAL A 1 399 ? 122.184 158.649 160.091 1.00 34.62 404 VAL A O 1
ATOM 3218 N N . SER A 1 400 ? 123.569 156.898 160.024 1.00 37.98 405 SER A N 1
ATOM 3219 C CA . SER A 1 400 ? 123.117 156.446 161.322 1.00 37.98 405 SER A CA 1
ATOM 3220 C C . SER A 1 400 ? 123.512 157.443 162.391 1.00 37.98 405 SER A C 1
ATOM 3221 O O . SER A 1 400 ? 122.661 158.131 162.953 1.00 37.98 405 SER A O 1
ATOM 3224 N N . LYS A 1 401 ? 124.815 157.579 162.609 1.00 39.60 406 LYS A N 1
ATOM 3225 C CA . LYS A 1 401 ? 125.321 158.185 163.830 1.00 39.60 406 LYS A CA 1
ATOM 3226 C C . LYS A 1 401 ? 124.924 159.641 163.961 1.00 39.60 406 LYS A C 1
ATOM 3227 O O . LYS A 1 401 ? 124.798 160.146 165.077 1.00 39.60 406 LYS A O 1
ATOM 3233 N N . LEU A 1 402 ? 124.733 160.345 162.856 1.00 40.40 407 LEU A N 1
ATOM 3234 C CA . LEU A 1 402 ? 124.408 161.756 162.975 1.00 40.40 407 LEU A CA 1
ATOM 3235 C C . LEU A 1 402 ? 122.945 162.047 162.727 1.00 40.40 407 LEU A C 1
ATOM 3236 O O . LEU A 1 402 ? 122.562 163.215 162.698 1.00 40.40 407 LEU A O 1
ATOM 3241 N N . ARG A 1 403 ? 122.117 161.026 162.567 1.00 42.27 408 ARG A N 1
ATOM 3242 C CA . ARG A 1 403 ? 120.680 161.232 162.554 1.00 42.27 408 ARG A CA 1
ATOM 3243 C C . ARG A 1 403 ? 119.988 160.586 163.738 1.00 42.27 408 ARG A C 1
ATOM 3244 O O . ARG A 1 403 ? 118.910 161.033 164.128 1.00 42.27 408 ARG A O 1
ATOM 3252 N N . GLY A 1 404 ? 120.588 159.557 164.323 1.00 44.94 409 GLY A N 1
ATOM 3253 C CA . GLY A 1 404 ? 120.006 158.884 165.460 1.00 44.94 409 GLY A CA 1
ATOM 3254 C C . GLY A 1 404 ? 119.683 157.434 165.188 1.00 44.94 409 GLY A C 1
ATOM 3255 O O . GLY A 1 404 ? 119.904 156.582 166.048 1.00 44.94 409 GLY A O 1
ATOM 3256 N N . SER A 1 405 ? 119.152 157.146 164.003 1.00 44.84 410 SER A N 1
ATOM 3257 C CA . SER A 1 405 ? 118.810 155.780 163.636 1.00 44.84 410 SER A CA 1
ATOM 3258 C C . SER A 1 405 ? 119.981 154.858 163.918 1.00 44.84 410 SER A C 1
ATOM 3259 O O . SER A 1 405 ? 121.129 155.192 163.627 1.00 44.84 410 SER A O 1
ATOM 3262 N N . GLU A 1 406 ? 119.699 153.714 164.532 1.00 44.67 411 GLU A N 1
ATOM 3263 C CA . GLU A 1 406 ? 120.799 152.829 164.880 1.00 44.67 411 GLU A CA 1
ATOM 3264 C C . GLU A 1 406 ? 121.474 152.322 163.610 1.00 44.67 411 GLU A C 1
ATOM 3265 O O . GLU A 1 406 ? 122.598 152.729 163.313 1.00 44.67 411 GLU A O 1
ATOM 3271 N N . VAL A 1 407 ? 120.802 151.444 162.869 1.00 38.36 412 VAL A N 1
ATOM 3272 C CA . VAL A 1 407 ? 120.965 151.183 161.443 1.00 38.36 412 VAL A CA 1
ATOM 3273 C C . VAL A 1 407 ? 119.809 150.252 161.134 1.00 38.36 412 VAL A C 1
ATOM 3274 O O . VAL A 1 407 ? 119.478 149.387 161.948 1.00 38.36 412 VAL A O 1
ATOM 3278 N N . LYS A 1 408 ? 119.183 150.393 159.983 1.00 37.65 413 LYS A N 1
ATOM 3279 C CA . LYS A 1 408 ? 118.035 149.565 159.684 1.00 37.65 413 LYS A CA 1
ATOM 3280 C C . LYS A 1 408 ? 118.399 148.551 158.617 1.00 37.65 413 LYS A C 1
ATOM 3281 O O . LYS A 1 408 ? 119.300 148.776 157.812 1.00 37.65 413 LYS A O 1
ATOM 3287 N N . LEU A 1 409 ? 117.706 147.421 158.640 1.00 34.31 414 LEU A N 1
ATOM 3288 C CA . LEU A 1 409 ? 117.955 146.330 157.705 1.00 34.31 414 LEU A CA 1
ATOM 3289 C C . LEU A 1 409 ? 119.417 145.919 157.708 1.00 34.31 414 LEU A C 1
ATOM 3290 O O . LEU A 1 409 ? 119.953 145.507 156.685 1.00 34.31 414 LEU A O 1
ATOM 3295 N N . LYS A 1 410 ? 120.063 146.010 158.868 1.00 34.38 415 LYS A N 1
ATOM 3296 C CA . LYS A 1 410 ? 121.501 145.798 158.947 1.00 34.38 415 LYS A CA 1
ATOM 3297 C C . LYS A 1 410 ? 121.940 144.498 158.307 1.00 34.38 415 LYS A C 1
ATOM 3298 O O . LYS A 1 410 ? 123.086 144.400 157.869 1.00 34.38 415 LYS A O 1
ATOM 3304 N N . GLY A 1 411 ? 121.058 143.510 158.205 1.00 32.76 416 GLY A N 1
ATOM 3305 C CA . GLY A 1 411 ? 121.443 142.268 157.560 1.00 32.76 416 GLY A CA 1
ATOM 3306 C C . GLY A 1 411 ? 121.611 142.417 156.063 1.00 32.76 416 GLY A C 1
ATOM 3307 O O . GLY A 1 411 ? 122.564 141.895 155.478 1.00 32.76 416 GLY A O 1
ATOM 3308 N N . LEU A 1 412 ? 120.689 143.126 155.422 1.00 31.29 417 LEU A N 1
ATOM 3309 C CA . LEU A 1 412 ? 120.854 143.420 154.009 1.00 31.29 417 LEU A CA 1
ATOM 3310 C C . LEU A 1 412 ? 122.151 144.172 153.773 1.00 31.29 417 LEU A C 1
ATOM 3311 O O . LEU A 1 412 ? 122.887 143.881 152.825 1.00 31.29 417 LEU A O 1
ATOM 3316 N N . ALA A 1 413 ? 122.443 145.148 154.626 1.00 29.69 418 ALA A N 1
ATOM 3317 C CA . ALA A 1 413 ? 123.715 145.846 154.555 1.00 29.69 418 ALA A CA 1
ATOM 3318 C C . ALA A 1 413 ? 124.869 144.863 154.569 1.00 29.69 418 ALA A C 1
ATOM 3319 O O . ALA A 1 413 ? 125.639 144.789 153.615 1.00 29.69 418 ALA A O 1
ATOM 3321 N N . VAL A 1 414 ? 124.981 144.072 155.635 1.00 29.70 419 VAL A N 1
ATOM 3322 C CA . VAL A 1 414 ? 126.100 143.143 155.756 1.00 29.70 419 VAL A CA 1
ATOM 3323 C C . VAL A 1 414 ? 126.229 142.250 154.538 1.00 29.70 419 VAL A C 1
ATOM 3324 O O . VAL A 1 414 ? 127.336 141.852 154.170 1.00 29.70 419 VAL A O 1
ATOM 3328 N N . LEU A 1 415 ? 125.117 141.895 153.902 1.00 29.92 420 LEU A N 1
ATOM 3329 C CA . LEU A 1 415 ? 125.230 141.042 152.725 1.00 29.92 420 LEU A CA 1
ATOM 3330 C C . LEU A 1 415 ? 125.750 141.816 151.530 1.00 29.92 420 LEU A C 1
ATOM 3331 O O . LEU A 1 415 ? 126.513 141.275 150.729 1.00 29.92 420 LEU A O 1
ATOM 3336 N N . ALA A 1 416 ? 125.350 143.076 151.392 1.00 26.01 421 ALA A N 1
ATOM 3337 C CA . ALA A 1 416 ? 125.667 143.837 150.185 1.00 26.01 421 ALA A CA 1
ATOM 3338 C C . ALA A 1 416 ? 127.116 143.736 149.733 1.00 26.01 421 ALA A C 1
ATOM 3339 O O . ALA A 1 416 ? 127.341 143.526 148.536 1.00 26.01 421 ALA A O 1
ATOM 3341 N N . PRO A 1 417 ? 128.127 143.859 150.588 1.00 25.21 422 PRO A N 1
ATOM 3342 C CA . PRO A 1 417 ? 129.494 143.785 150.083 1.00 25.21 422 PRO A CA 1
ATOM 3343 C C . PRO A 1 417 ? 129.830 142.472 149.453 1.00 25.21 422 PRO A C 1
ATOM 3344 O O . PRO A 1 417 ? 130.715 142.437 148.605 1.00 25.21 422 PRO A O 1
ATOM 3348 N N . TYR A 1 418 ? 129.161 141.386 149.809 1.00 26.31 423 TYR A N 1
ATOM 3349 C CA . TYR A 1 418 ? 129.548 140.113 149.222 1.00 26.31 423 TYR A CA 1
ATOM 3350 C C . TYR A 1 418 ? 128.887 139.881 147.885 1.00 26.31 423 TYR A C 1
ATOM 3351 O O . TYR A 1 418 ? 129.528 139.378 146.963 1.00 26.31 423 TYR A O 1
ATOM 3360 N N . PHE A 1 419 ? 127.628 140.263 147.736 1.00 26.63 424 PHE A N 1
ATOM 3361 C CA . PHE A 1 419 ? 127.071 140.306 146.398 1.00 26.63 424 PHE A CA 1
ATOM 3362 C C . PHE A 1 419 ? 127.890 141.216 145.520 1.00 26.63 424 PHE A C 1
ATOM 3363 O O . PHE A 1 419 ? 128.104 140.923 144.349 1.00 26.63 424 PHE A O 1
ATOM 3371 N N . TRP A 1 420 ? 128.392 142.306 146.073 1.00 22.95 425 TRP A N 1
ATOM 3372 C CA . TRP A 1 420 ? 129.154 143.240 145.264 1.00 22.95 425 TRP A CA 1
ATOM 3373 C C . TRP A 1 420 ? 130.494 142.658 144.867 1.00 22.95 425 TRP A C 1
ATOM 3374 O O . TRP A 1 420 ? 130.877 142.712 143.703 1.00 22.95 425 TRP A O 1
ATOM 3385 N N . MET A 1 421 ? 131.229 142.103 145.820 1.00 26.51 426 MET A N 1
ATOM 3386 C CA . MET A 1 421 ? 132.514 141.507 145.496 1.00 26.51 426 MET A CA 1
ATOM 3387 C C . MET A 1 421 ? 132.356 140.355 144.525 1.00 26.51 426 MET A C 1
ATOM 3388 O O . MET A 1 421 ? 133.185 140.173 143.634 1.00 26.51 426 MET A O 1
ATOM 3393 N N . GLN A 1 422 ? 131.281 139.587 144.635 1.00 27.25 427 GLN A N 1
ATOM 3394 C CA . GLN A 1 422 ? 131.166 138.465 143.721 1.00 27.25 427 GLN A CA 1
ATOM 3395 C C . GLN A 1 422 ? 130.645 138.877 142.363 1.00 27.25 427 GLN A C 1
ATOM 3396 O O . GLN A 1 422 ? 131.036 138.287 141.362 1.00 27.25 427 GLN A O 1
ATOM 3402 N N . GLY A 1 423 ? 129.768 139.861 142.283 1.00 23.71 428 GLY A N 1
ATOM 3403 C CA . GLY A 1 423 ? 129.442 140.405 140.986 1.00 23.71 428 GLY A CA 1
ATOM 3404 C C . GLY A 1 423 ? 130.666 140.966 140.309 1.00 23.71 428 GLY A C 1
ATOM 3405 O O . GLY A 1 423 ? 130.913 140.699 139.136 1.00 23.71 428 GLY A O 1
ATOM 3406 N N . MET A 1 424 ? 131.473 141.713 141.050 1.00 22.29 429 MET A N 1
ATOM 3407 C CA . MET A 1 424 ? 132.650 142.303 140.444 1.00 22.29 429 MET A CA 1
ATOM 3408 C C . MET A 1 424 ? 133.649 141.242 140.046 1.00 22.29 429 MET A C 1
ATOM 3409 O O . MET A 1 424 ? 134.345 141.410 139.055 1.00 22.29 429 MET A O 1
ATOM 3414 N N . PHE A 1 425 ? 133.702 140.126 140.757 1.00 27.87 430 PHE A N 1
ATOM 3415 C CA . PHE A 1 425 ? 134.561 139.037 140.320 1.00 27.87 430 PHE A CA 1
ATOM 3416 C C . PHE A 1 425 ? 134.022 138.383 139.061 1.00 27.87 430 PHE A C 1
ATOM 3417 O O . PHE A 1 425 ? 134.722 138.292 138.054 1.00 27.87 430 PHE A O 1
ATOM 3425 N N . MET A 1 426 ? 132.774 137.922 139.095 1.00 27.30 431 MET A N 1
ATOM 3426 C CA . MET A 1 426 ? 132.186 137.245 137.946 1.00 27.30 431 MET A CA 1
ATOM 3427 C C . MET A 1 426 ? 132.159 138.122 136.710 1.00 27.30 431 MET A C 1
ATOM 3428 O O . MET A 1 426 ? 132.015 137.604 135.605 1.00 27.30 431 MET A O 1
ATOM 3433 N N . PHE A 1 427 ? 132.276 139.433 136.867 1.00 21.62 432 PHE A N 1
ATOM 3434 C CA . PHE A 1 427 ? 132.209 140.348 135.742 1.00 21.62 432 PHE A CA 1
ATOM 3435 C C . PHE A 1 427 ? 133.584 140.819 135.295 1.00 21.62 432 PHE A C 1
ATOM 3436 O O . PHE A 1 427 ? 133.917 140.730 134.112 1.00 21.62 432 PHE A O 1
ATOM 3444 N N . SER A 1 428 ? 134.400 141.305 136.220 1.00 21.14 433 SER A N 1
ATOM 3445 C CA . SER A 1 428 ? 135.752 141.688 135.884 1.00 21.14 433 SER A CA 1
ATOM 3446 C C . SER A 1 428 ? 136.553 140.516 135.378 1.00 21.14 433 SER A C 1
ATOM 3447 O O . SER A 1 428 ? 137.430 140.699 134.546 1.00 21.14 433 SER A O 1
ATOM 3450 N N . TYR A 1 429 ? 136.281 139.305 135.835 1.00 23.71 434 TYR A N 1
ATOM 3451 C CA . TYR A 1 429 ? 137.063 138.187 135.342 1.00 23.71 434 TYR A CA 1
ATOM 3452 C C . TYR A 1 429 ? 136.799 137.952 133.868 1.00 23.71 434 TYR A C 1
ATOM 3453 O O . TYR A 1 429 ? 137.735 137.874 133.062 1.00 23.71 434 TYR A O 1
ATOM 3462 N N . ALA A 1 430 ? 135.526 137.823 133.499 1.00 21.22 435 ALA A N 1
ATOM 3463 C CA . ALA A 1 430 ? 135.183 137.619 132.102 1.00 21.22 435 ALA A CA 1
ATOM 3464 C C . ALA A 1 430 ? 135.693 138.758 131.258 1.00 21.22 435 ALA A C 1
ATOM 3465 O O . ALA A 1 430 ? 136.265 138.531 130.194 1.00 21.22 435 ALA A O 1
ATOM 3467 N N . MET A 1 431 ? 135.539 139.992 131.727 1.00 20.92 436 MET A N 1
ATOM 3468 C CA . MET A 1 431 ? 135.957 141.111 130.896 1.00 20.92 436 MET A CA 1
ATOM 3469 C C . MET A 1 431 ? 137.469 141.199 130.781 1.00 20.92 436 MET A C 1
ATOM 3470 O O . MET A 1 431 ? 137.984 141.518 129.715 1.00 20.92 436 MET A O 1
ATOM 3475 N N . MET A 1 432 ? 138.205 140.907 131.844 1.00 20.88 437 MET A N 1
ATOM 3476 C CA . MET A 1 432 ? 139.654 140.971 131.759 1.00 20.88 437 MET A CA 1
ATOM 3477 C C . MET A 1 432 ? 140.190 139.917 130.814 1.00 20.88 437 MET A C 1
ATOM 3478 O O . MET A 1 432 ? 141.052 140.205 129.979 1.00 20.88 437 MET A O 1
ATOM 3483 N N . VAL A 1 433 ? 139.702 138.684 130.922 1.00 20.71 438 VAL A N 1
ATOM 3484 C CA . VAL A 1 433 ? 140.180 137.667 129.996 1.00 20.71 438 VAL A CA 1
ATOM 3485 C C . VAL A 1 433 ? 139.763 138.004 128.578 1.00 20.71 438 VAL A C 1
ATOM 3486 O O . VAL A 1 433 ? 140.540 137.849 127.633 1.00 20.71 438 VAL A O 1
ATOM 3490 N N . GLY A 1 434 ? 138.543 138.487 128.399 1.00 20.44 439 GLY A N 1
ATOM 3491 C CA . GLY A 1 434 ? 138.106 138.815 127.070 1.00 20.44 439 GLY A CA 1
ATOM 3492 C C . GLY A 1 434 ? 138.700 140.073 126.521 1.00 20.44 439 GLY A C 1
ATOM 3493 O O . GLY A 1 434 ? 138.513 140.353 125.340 1.00 20.44 439 GLY A O 1
ATOM 3494 N N . GLY A 1 435 ? 139.389 140.844 127.334 1.00 19.30 440 GLY A N 1
ATOM 3495 C CA . GLY A 1 435 ? 140.027 142.026 126.815 1.00 19.30 440 GLY A CA 1
ATOM 3496 C C . GLY A 1 435 ? 141.479 141.756 126.541 1.00 19.30 440 GLY A C 1
ATOM 3497 O O . GLY A 1 435 ? 142.098 142.406 125.703 1.00 19.30 440 GLY A O 1
ATOM 3498 N N . VAL A 1 436 ? 142.041 140.788 127.244 1.00 21.75 441 VAL A N 1
ATOM 3499 C CA . VAL A 1 436 ? 143.411 140.420 126.944 1.00 21.75 441 VAL A CA 1
ATOM 3500 C C . VAL A 1 436 ? 143.471 139.529 125.717 1.00 21.75 441 VAL A C 1
ATOM 3501 O O . VAL A 1 436 ? 144.254 139.788 124.801 1.00 21.75 441 VAL A O 1
ATOM 3505 N N . VAL A 1 437 ? 142.652 138.479 125.654 1.00 21.24 442 VAL A N 1
ATOM 3506 C CA . VAL A 1 437 ? 142.869 137.467 124.623 1.00 21.24 442 VAL A CA 1
ATOM 3507 C C . VAL A 1 437 ? 142.170 137.816 123.319 1.00 21.24 442 VAL A C 1
ATOM 3508 O O . VAL A 1 437 ? 142.695 137.525 122.245 1.00 21.24 442 VAL A O 1
ATOM 3512 N N . VAL A 1 438 ? 140.995 138.434 123.345 1.00 19.76 443 VAL A N 1
ATOM 3513 C CA . VAL A 1 438 ? 140.302 138.737 122.101 1.00 19.76 443 VAL A CA 1
ATOM 3514 C C . VAL A 1 438 ? 140.043 140.228 121.940 1.00 19.76 443 VAL A C 1
ATOM 3515 O O . VAL A 1 438 ? 139.171 140.617 121.194 1.00 19.76 443 VAL A O 1
ATOM 3519 N N . GLY A 1 439 ? 140.796 141.062 122.642 1.00 20.34 444 GLY A N 1
ATOM 3520 C CA . GLY A 1 439 ? 140.764 142.493 122.417 1.00 20.34 444 GLY A CA 1
ATOM 3521 C C . GLY A 1 439 ? 139.416 143.156 122.559 1.00 20.34 444 GLY A C 1
ATOM 3522 O O . GLY A 1 439 ? 139.176 144.178 121.919 1.00 20.34 444 GLY A O 1
ATOM 3523 N N . PHE A 1 440 ? 138.546 142.629 123.389 1.00 19.48 445 PHE A N 1
ATOM 3524 C CA . PHE A 1 440 ? 137.193 143.148 123.533 1.00 19.48 445 PHE A CA 1
ATOM 3525 C C . PHE A 1 440 ? 137.270 144.605 123.944 1.00 19.48 445 PHE A C 1
ATOM 3526 O O . PHE A 1 440 ? 137.612 144.892 125.088 1.00 19.48 445 PHE A O 1
ATOM 3534 N N . PRO A 1 441 ? 136.968 145.546 123.067 1.00 20.12 446 PRO A N 1
ATOM 3535 C CA . PRO A 1 441 ? 137.380 146.925 123.281 1.00 20.12 446 PRO A CA 1
ATOM 3536 C C . PRO A 1 441 ? 136.476 147.629 124.280 1.00 20.12 446 PRO A C 1
ATOM 3537 O O . PRO A 1 441 ? 135.470 147.104 124.733 1.00 20.12 446 PRO A O 1
ATOM 3541 N N . ARG A 1 442 ? 136.864 148.842 124.617 1.00 22.17 447 ARG A N 1
ATOM 3542 C CA . ARG A 1 442 ? 136.266 149.592 125.699 1.00 22.17 447 ARG A CA 1
ATOM 3543 C C . ARG A 1 442 ? 135.586 150.817 125.122 1.00 22.17 447 ARG A C 1
ATOM 3544 O O . ARG A 1 442 ? 136.049 151.379 124.134 1.00 22.17 447 ARG A O 1
ATOM 3552 N N . ARG A 1 443 ? 134.479 151.223 125.730 1.00 23.02 448 ARG A N 1
ATOM 3553 C CA . ARG A 1 443 ? 133.639 152.270 125.171 1.00 23.02 448 ARG A CA 1
ATOM 3554 C C . ARG A 1 443 ? 133.182 151.890 123.772 1.00 23.02 448 ARG A C 1
ATOM 3555 O O . ARG A 1 443 ? 133.492 152.560 122.791 1.00 23.02 448 ARG A O 1
ATOM 3563 N N . THR A 1 444 ? 132.459 150.791 123.672 1.00 21.44 449 THR A N 1
ATOM 3564 C CA . THR A 1 444 ? 131.899 150.417 122.391 1.00 21.44 449 THR A CA 1
ATOM 3565 C C . THR A 1 444 ? 130.606 149.663 122.610 1.00 21.44 449 THR A C 1
ATOM 3566 O O . THR A 1 444 ? 130.536 148.773 123.456 1.00 21.44 449 THR A O 1
ATOM 3570 N N . ASN A 1 445 ? 129.575 150.054 121.863 1.00 20.31 450 ASN A N 1
ATOM 3571 C CA . ASN A 1 445 ? 128.260 149.459 122.050 1.00 20.31 450 ASN A CA 1
ATOM 3572 C C . ASN A 1 445 ? 128.332 147.957 121.909 1.00 20.31 450 ASN A C 1
ATOM 3573 O O . ASN A 1 445 ? 127.655 147.229 122.631 1.00 20.31 450 ASN A O 1
ATOM 3578 N N . ALA A 1 446 ? 129.101 147.475 120.948 1.00 20.69 451 ALA A N 1
ATOM 3579 C CA . ALA A 1 446 ? 129.600 146.107 120.938 1.00 20.69 451 ALA A CA 1
ATOM 3580 C C . ALA A 1 446 ? 128.525 145.066 121.146 1.00 20.69 451 ALA A C 1
ATOM 3581 O O . ALA A 1 446 ? 128.836 143.905 121.395 1.00 20.69 451 ALA A O 1
ATOM 3583 N N . GLY A 1 447 ? 127.274 145.455 121.064 1.00 21.31 452 GLY A N 1
ATOM 3584 C CA . GLY A 1 447 ? 126.218 144.499 121.239 1.00 21.31 452 GLY A CA 1
ATOM 3585 C C . GLY A 1 447 ? 125.244 144.716 120.129 1.00 21.31 452 GLY A C 1
ATOM 3586 O O . GLY A 1 447 ? 124.362 143.899 119.886 1.00 21.31 452 GLY A O 1
ATOM 3587 N N . LEU A 1 448 ? 125.401 145.840 119.451 1.00 22.76 453 LEU A N 1
ATOM 3588 C CA . LEU A 1 448 ? 124.623 146.145 118.266 1.00 22.76 453 LEU A CA 1
ATOM 3589 C C . LEU A 1 448 ? 125.325 145.684 117.003 1.00 22.76 453 LEU A C 1
ATOM 3590 O O . LEU A 1 448 ? 124.665 145.215 116.078 1.00 22.76 453 LEU A O 1
ATOM 3595 N N . THR A 1 449 ? 126.646 145.803 116.929 1.00 24.34 454 THR A N 1
ATOM 3596 C CA . THR A 1 449 ? 127.360 145.293 115.770 1.00 24.34 454 THR A CA 1
ATOM 3597 C C . THR A 1 449 ? 128.326 144.173 116.107 1.00 24.34 454 THR A C 1
ATOM 3598 O O . THR A 1 449 ? 128.131 143.055 115.643 1.00 24.34 454 THR A O 1
ATOM 3602 N N . TYR A 1 450 ? 129.318 144.409 116.952 1.00 21.27 455 TYR A N 1
ATOM 3603 C CA . TYR A 1 450 ? 130.355 143.410 117.160 1.00 21.27 455 TYR A CA 1
ATOM 3604 C C . TYR A 1 450 ? 129.826 142.142 117.801 1.00 21.27 455 TYR A C 1
ATOM 3605 O O . TYR A 1 450 ? 130.598 141.238 118.098 1.00 21.27 455 TYR A O 1
ATOM 3614 N N . LEU A 1 451 ? 128.540 142.080 118.080 1.00 21.14 456 LEU A N 1
ATOM 3615 C CA . LEU A 1 451 ? 127.968 140.863 118.634 1.00 21.14 456 LEU A CA 1
ATOM 3616 C C . LEU A 1 451 ? 126.600 140.593 118.036 1.00 21.14 456 LEU A C 1
ATOM 3617 O O . LEU A 1 451 ? 125.836 139.805 118.592 1.00 21.14 456 LEU A O 1
ATOM 3622 N N . ASN A 1 452 ? 126.274 141.240 116.929 1.00 25.60 457 ASN A N 1
ATOM 3623 C CA . ASN A 1 452 ? 125.025 140.999 116.231 1.00 25.60 457 ASN A CA 1
ATOM 3624 C C . ASN A 1 452 ? 125.273 139.864 115.257 1.00 25.60 457 ASN A C 1
ATOM 3625 O O . ASN A 1 452 ? 125.955 140.075 114.248 1.00 25.60 457 ASN A O 1
ATOM 3630 N N . PRO A 1 453 ? 124.723 138.683 115.470 1.00 26.47 458 PRO A N 1
ATOM 3631 C CA . PRO A 1 453 ? 125.132 137.541 114.654 1.00 26.47 458 PRO A CA 1
ATOM 3632 C C . PRO A 1 453 ? 124.672 137.692 113.221 1.00 26.47 458 PRO A C 1
ATOM 3633 O O . PRO A 1 453 ? 124.770 136.768 112.413 1.00 26.47 458 PRO A O 1
ATOM 3637 N N . ASP A 1 454 ? 124.167 138.872 112.900 1.00 30.19 459 ASP A N 1
ATOM 3638 C CA . ASP A 1 454 ? 123.762 139.202 111.551 1.00 30.19 459 ASP A CA 1
ATOM 3639 C C . ASP A 1 454 ? 124.579 140.314 110.931 1.00 30.19 459 ASP A C 1
ATOM 3640 O O . ASP A 1 454 ? 124.716 140.348 109.710 1.00 30.19 459 ASP A O 1
ATOM 3645 N N . SER A 1 455 ? 125.135 141.208 111.734 1.00 28.21 460 SER A N 1
ATOM 3646 C CA . SER A 1 455 ? 125.829 142.351 111.172 1.00 28.21 460 SER A CA 1
ATOM 3647 C C . SER A 1 455 ? 127.119 141.899 110.494 1.00 28.21 460 SER A C 1
ATOM 3648 O O . SER A 1 455 ? 127.768 140.961 110.956 1.00 28.21 460 SER A O 1
ATOM 3651 N N . PRO A 1 456 ? 127.511 142.531 109.386 1.00 27.06 461 PRO A N 1
ATOM 3652 C CA . PRO A 1 456 ? 128.757 142.140 108.724 1.00 27.06 461 PRO A CA 1
ATOM 3653 C C . PRO A 1 456 ? 129.996 142.428 109.541 1.00 27.06 461 PRO A C 1
ATOM 3654 O O . PRO A 1 456 ? 131.099 142.131 109.079 1.00 27.06 461 PRO A O 1
ATOM 3658 N N . LEU A 1 457 ? 129.860 143.006 110.729 1.00 25.41 462 LEU A N 1
ATOM 3659 C CA . LEU A 1 457 ? 130.965 143.171 111.661 1.00 25.41 462 LEU A CA 1
ATOM 3660 C C . LEU A 1 457 ? 130.634 142.281 112.841 1.00 25.41 462 LEU A C 1
ATOM 3661 O O . LEU A 1 457 ? 130.192 142.758 113.877 1.00 25.41 462 LEU A O 1
ATOM 3666 N N . TYR A 1 458 ? 130.884 140.990 112.710 1.00 23.68 463 TYR A N 1
ATOM 3667 C CA . TYR A 1 458 ? 130.359 140.130 113.752 1.00 23.68 463 TYR A CA 1
ATOM 3668 C C . TYR A 1 458 ? 131.385 139.807 114.818 1.00 23.68 463 TYR A C 1
ATOM 3669 O O . TYR A 1 458 ? 131.108 140.000 115.995 1.00 23.68 463 TYR A O 1
ATOM 3678 N N . ARG A 1 459 ? 132.553 139.340 114.444 1.00 23.20 464 ARG A N 1
ATOM 3679 C CA . ARG A 1 459 ? 133.542 138.947 115.439 1.00 23.20 464 ARG A CA 1
ATOM 3680 C C . ARG A 1 459 ? 132.957 137.961 116.433 1.00 23.20 464 ARG A C 1
ATOM 3681 O O . ARG A 1 459 ? 132.649 138.340 117.563 1.00 23.20 464 ARG A O 1
ATOM 3689 N N . PRO A 1 460 ? 132.769 136.703 116.050 1.00 21.59 465 PRO A N 1
ATOM 3690 C CA . PRO A 1 460 ? 132.085 135.778 116.950 1.00 21.59 465 PRO A CA 1
ATOM 3691 C C . PRO A 1 460 ? 132.806 135.567 118.258 1.00 21.59 465 PRO A C 1
ATOM 3692 O O . PRO A 1 460 ? 132.145 135.459 119.291 1.00 21.59 465 PRO A O 1
ATOM 3696 N N . GLU A 1 461 ? 134.138 135.526 118.260 1.00 20.47 466 GLU A N 1
ATOM 3697 C CA . GLU A 1 461 ? 134.855 135.061 119.440 1.00 20.47 466 GLU A CA 1
ATOM 3698 C C . GLU A 1 461 ? 134.508 135.842 120.688 1.00 20.47 466 GLU A C 1
ATOM 3699 O O . GLU A 1 461 ? 134.810 135.380 121.784 1.00 20.47 466 GLU A O 1
ATOM 3705 N N . TRP A 1 462 ? 133.894 137.008 120.555 1.00 19.32 467 TRP A N 1
ATOM 3706 C CA . TRP A 1 462 ? 133.640 137.861 121.701 1.00 19.32 467 TRP A CA 1
ATOM 3707 C C . TRP A 1 462 ? 132.375 137.510 122.452 1.00 19.32 467 TRP A C 1
ATOM 3708 O O . TRP A 1 462 ? 132.156 138.068 123.526 1.00 19.32 467 TRP A O 1
ATOM 3719 N N . THR A 1 463 ? 131.516 136.650 121.917 1.00 19.47 468 THR A N 1
ATOM 3720 C CA . THR A 1 463 ? 130.229 136.451 122.563 1.00 19.47 468 THR A CA 1
ATOM 3721 C C . THR A 1 463 ? 130.381 135.760 123.901 1.00 19.47 468 THR A C 1
ATOM 3722 O O . THR A 1 463 ? 129.640 136.055 124.839 1.00 19.47 468 THR A O 1
ATOM 3726 N N . GLY A 1 464 ? 131.306 134.823 124.008 1.00 19.68 469 GLY A N 1
ATOM 3727 C CA . GLY A 1 464 ? 131.484 134.138 125.266 1.00 19.68 469 GLY A CA 1
ATOM 3728 C C . GLY A 1 464 ? 131.786 135.081 126.404 1.00 19.68 469 GLY A C 1
ATOM 3729 O O . GLY A 1 464 ? 131.071 135.123 127.409 1.00 19.68 469 GLY A O 1
ATOM 3730 N N . TYR A 1 465 ? 132.868 135.835 126.255 1.00 19.98 470 TYR A N 1
ATOM 3731 C CA . TYR A 1 465 ? 133.310 136.750 127.288 1.00 19.98 470 TYR A CA 1
ATOM 3732 C C . TYR A 1 465 ? 132.329 137.861 127.544 1.00 19.98 470 TYR A C 1
ATOM 3733 O O . TYR A 1 465 ? 132.466 138.562 128.543 1.00 19.98 470 TYR A O 1
ATOM 3742 N N . ALA A 1 466 ? 131.364 138.068 126.669 1.00 20.47 471 ALA A N 1
ATOM 3743 C CA . ALA A 1 466 ? 130.410 139.131 126.890 1.00 20.47 471 ALA A CA 1
ATOM 3744 C C . ALA A 1 466 ? 129.089 138.634 127.435 1.00 20.47 471 ALA A C 1
ATOM 3745 O O . ALA A 1 466 ? 128.334 139.430 127.993 1.00 20.47 471 ALA A O 1
ATOM 3747 N N . GLN A 1 467 ? 128.791 137.348 127.286 1.00 21.98 472 GLN A N 1
ATOM 3748 C CA . GLN A 1 467 ? 127.599 136.753 127.864 1.00 21.98 472 GLN A CA 1
ATOM 3749 C C . GLN A 1 467 ? 127.876 136.035 129.167 1.00 21.98 472 GLN A C 1
ATOM 3750 O O . GLN A 1 467 ? 126.934 135.551 129.792 1.00 21.98 472 GLN A O 1
ATOM 3756 N N . LEU A 1 468 ? 129.138 135.923 129.567 1.00 22.19 473 LEU A N 1
ATOM 3757 C CA . LEU A 1 468 ? 129.493 135.461 130.901 1.00 22.19 473 LEU A CA 1
ATOM 3758 C C . LEU A 1 468 ? 129.782 136.607 131.854 1.00 22.19 473 LEU A C 1
ATOM 3759 O O . LEU A 1 468 ? 130.344 136.384 132.925 1.00 22.19 473 LEU A O 1
ATOM 3764 N N . ALA A 1 469 ? 129.439 137.830 131.476 1.00 23.48 474 ALA A N 1
ATOM 3765 C CA . ALA A 1 469 ? 129.553 138.969 132.364 1.00 23.48 474 ALA A CA 1
ATOM 3766 C C . ALA A 1 469 ? 128.210 139.552 132.749 1.00 23.48 474 ALA A C 1
ATOM 3767 O O . ALA A 1 469 ? 128.127 140.274 133.746 1.00 23.48 474 ALA A O 1
ATOM 3769 N N . ALA A 1 470 ? 127.169 139.269 131.978 1.00 23.85 475 ALA A N 1
ATOM 3770 C CA . ALA A 1 470 ? 125.838 139.685 132.369 1.00 23.85 475 ALA A CA 1
ATOM 3771 C C . ALA A 1 470 ? 125.495 139.210 133.765 1.00 23.85 475 ALA A C 1
ATOM 3772 O O . ALA A 1 470 ? 124.756 139.892 134.481 1.00 23.85 475 ALA A O 1
ATOM 3774 N N . VAL A 1 471 ? 126.021 138.060 134.190 1.00 24.42 476 VAL A N 1
ATOM 3775 C CA . VAL A 1 471 ? 125.675 137.620 135.533 1.00 24.42 476 VAL A CA 1
ATOM 3776 C C . VAL A 1 471 ? 126.387 138.472 136.560 1.00 24.42 476 VAL A C 1
ATOM 3777 O O . VAL A 1 471 ? 125.844 138.731 137.631 1.00 24.42 476 VAL A O 1
ATOM 3781 N N . GLY A 1 472 ? 127.594 138.935 136.269 1.00 23.10 477 GLY A N 1
ATOM 3782 C CA . GLY A 1 472 ? 128.221 139.870 137.177 1.00 23.10 477 GLY A CA 1
ATOM 3783 C C . GLY A 1 472 ? 127.433 141.155 137.264 1.00 23.10 477 GLY A C 1
ATOM 3784 O O . GLY A 1 472 ? 127.245 141.715 138.343 1.00 23.10 477 GLY A O 1
ATOM 3785 N N . GLY A 1 473 ? 126.948 141.628 136.128 1.00 22.40 478 GLY A N 1
ATOM 3786 C CA . GLY A 1 473 ? 126.135 142.828 136.146 1.00 22.40 478 GLY A CA 1
ATOM 3787 C C . GLY A 1 473 ? 124.910 142.668 137.018 1.00 22.40 478 GLY A C 1
ATOM 3788 O O . GLY A 1 473 ? 124.631 143.502 137.876 1.00 22.40 478 GLY A O 1
ATOM 3789 N N . VAL A 1 474 ? 124.178 141.575 136.824 1.00 23.58 479 VAL A N 1
ATOM 3790 C CA . VAL A 1 474 ? 122.995 141.307 137.637 1.00 23.58 479 VAL A CA 1
ATOM 3791 C C . VAL A 1 474 ? 123.361 141.207 139.105 1.00 23.58 479 VAL A C 1
ATOM 3792 O O . VAL A 1 474 ? 122.685 141.759 139.981 1.00 23.58 479 VAL A O 1
ATOM 3796 N N . LEU A 1 475 ? 124.429 140.481 139.393 1.00 22.75 480 LEU A N 1
ATOM 3797 C CA . LEU A 1 475 ? 124.758 140.150 140.765 1.00 22.75 480 LEU A CA 1
ATOM 3798 C C . LEU A 1 475 ? 125.141 141.394 141.537 1.00 22.75 480 LEU A C 1
ATOM 3799 O O . LEU A 1 475 ? 124.712 141.581 142.674 1.00 22.75 480 LEU A O 1
ATOM 3804 N N . LEU A 1 476 ? 125.892 142.295 140.924 1.00 22.32 481 LEU A N 1
ATOM 3805 C CA . LEU A 1 476 ? 126.189 143.514 141.652 1.00 22.32 481 LEU A CA 1
ATOM 3806 C C . LEU A 1 476 ? 125.071 144.535 141.563 1.00 22.32 481 LEU A C 1
ATOM 3807 O O . LEU A 1 476 ? 125.029 145.441 142.390 1.00 22.32 481 LEU A O 1
ATOM 3812 N N . ALA A 1 477 ? 124.130 144.399 140.634 1.00 23.93 482 ALA A N 1
ATOM 3813 C CA . ALA A 1 477 ? 122.925 145.207 140.756 1.00 23.93 482 ALA A CA 1
ATOM 3814 C C . ALA A 1 477 ? 122.168 144.842 142.015 1.00 23.93 482 ALA A C 1
ATOM 3815 O O . ALA A 1 477 ? 121.692 145.718 142.737 1.00 23.93 482 ALA A O 1
ATOM 3817 N N . ILE A 1 478 ? 122.048 143.546 142.296 1.00 25.23 483 ILE A N 1
ATOM 3818 C CA . ILE A 1 478 ? 121.427 143.120 143.548 1.00 25.23 483 ILE A CA 1
ATOM 3819 C C . ILE A 1 478 ? 122.264 143.569 144.733 1.00 25.23 483 ILE A C 1
ATOM 3820 O O . ILE A 1 478 ? 121.736 144.017 145.754 1.00 25.23 483 ILE A O 1
ATOM 3825 N N . GLY A 1 479 ? 123.579 143.464 144.615 1.00 23.69 484 GLY A N 1
ATOM 3826 C CA . GLY A 1 479 ? 124.438 143.871 145.705 1.00 23.69 484 GLY A CA 1
ATOM 3827 C C . GLY A 1 479 ? 124.353 145.344 146.022 1.00 23.69 484 GLY A C 1
ATOM 3828 O O . GLY A 1 479 ? 124.530 145.742 147.169 1.00 23.69 484 GLY A O 1
ATOM 3829 N N . PHE A 1 480 ? 124.100 146.173 145.025 1.00 24.26 485 PHE A N 1
ATOM 3830 C CA . PHE A 1 480 ? 123.905 147.576 145.337 1.00 24.26 485 PHE A CA 1
ATOM 3831 C C . PHE A 1 480 ? 122.493 147.861 145.795 1.00 24.26 485 PHE A C 1
ATOM 3832 O O . PHE A 1 480 ? 122.293 148.749 146.621 1.00 24.26 485 PHE A O 1
ATOM 3840 N N . ALA A 1 481 ? 121.498 147.156 145.262 1.00 26.42 486 ALA A N 1
ATOM 3841 C CA . ALA A 1 481 ? 120.139 147.374 145.735 1.00 26.42 486 ALA A CA 1
ATOM 3842 C C . ALA A 1 481 ? 120.027 147.057 147.213 1.00 26.42 486 ALA A C 1
ATOM 3843 O O . ALA A 1 481 ? 119.275 147.710 147.937 1.00 26.42 486 ALA A O 1
ATOM 3845 N N . PHE A 1 482 ? 120.778 146.066 147.684 1.00 27.06 487 PHE A N 1
ATOM 3846 C CA . PHE A 1 482 ? 120.784 145.762 149.109 1.00 27.06 487 PHE A CA 1
ATOM 3847 C C . PHE A 1 482 ? 121.254 146.952 149.925 1.00 27.06 487 PHE A C 1
ATOM 3848 O O . PHE A 1 482 ? 120.552 147.421 150.826 1.00 27.06 487 PHE A O 1
ATOM 3856 N N . TYR A 1 483 ? 122.460 147.432 149.646 1.00 25.48 488 TYR A N 1
ATOM 3857 C CA . TYR A 1 483 ? 122.976 148.568 150.390 1.00 25.48 488 TYR A CA 1
ATOM 3858 C C . TYR A 1 483 ? 122.052 149.755 150.279 1.00 25.48 488 TYR A C 1
ATOM 3859 O O . TYR A 1 483 ? 121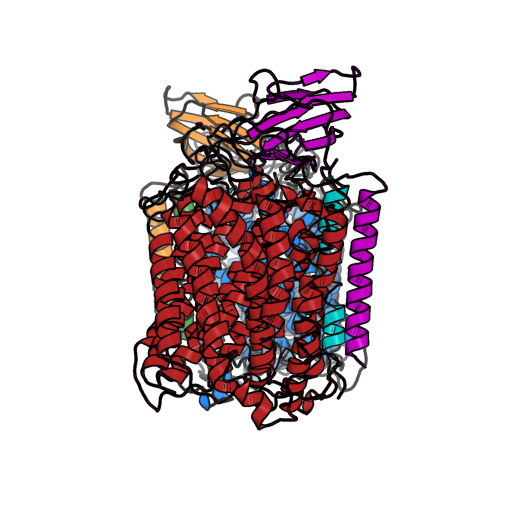.928 150.536 151.218 1.00 25.48 488 TYR A O 1
ATOM 3868 N N . PHE A 1 484 ? 121.411 149.927 149.134 1.00 28.17 489 PHE A N 1
ATOM 3869 C CA . PHE A 1 484 ? 120.562 151.096 148.965 1.00 28.17 489 PHE A CA 1
ATOM 3870 C C . PHE A 1 484 ? 119.299 150.989 149.800 1.00 28.17 489 PHE A C 1
ATOM 3871 O O . PHE A 1 484 ? 118.858 151.976 150.392 1.00 28.17 489 PHE A O 1
ATOM 3879 N N . ALA A 1 485 ? 118.686 149.809 149.842 1.00 30.14 490 ALA A N 1
ATOM 3880 C CA . ALA A 1 485 ? 117.587 149.598 150.771 1.00 30.14 490 ALA A CA 1
ATOM 3881 C C . ALA A 1 485 ? 118.026 149.893 152.191 1.00 30.14 490 ALA A C 1
ATOM 3882 O O . ALA A 1 485 ? 117.307 150.545 152.951 1.00 30.14 490 ALA A O 1
ATOM 3884 N N . SER A 1 486 ? 119.215 149.435 152.561 1.00 29.96 491 SER A N 1
ATOM 3885 C CA . SER A 1 486 ? 119.685 149.658 153.919 1.00 29.96 491 SER A CA 1
ATOM 3886 C C . SER A 1 486 ? 119.888 151.138 154.195 1.00 29.96 491 SER A C 1
ATOM 3887 O O . SER A 1 486 ? 119.500 151.634 155.254 1.00 29.96 491 SER A O 1
ATOM 3890 N N . LEU A 1 487 ? 120.457 151.868 153.243 1.00 29.79 492 LEU A N 1
ATOM 3891 C CA . LEU A 1 487 ? 120.677 153.297 153.426 1.00 29.79 492 LEU A CA 1
ATOM 3892 C C . LEU A 1 487 ? 119.372 154.063 153.507 1.00 29.79 492 LEU A C 1
ATOM 3893 O O . LEU A 1 487 ? 119.240 154.977 154.319 1.00 29.79 492 LEU A O 1
ATOM 3898 N N . ILE A 1 488 ? 118.405 153.736 152.654 1.00 32.36 493 ILE A N 1
ATOM 3899 C CA . ILE A 1 488 ? 117.145 154.465 152.685 1.00 32.36 493 ILE A CA 1
ATOM 3900 C C . ILE A 1 488 ? 116.399 154.169 153.973 1.00 32.36 493 ILE A C 1
ATOM 3901 O O . ILE A 1 488 ? 115.839 155.070 154.603 1.00 32.36 493 ILE A O 1
ATOM 3906 N N . ALA A 1 489 ? 116.395 152.912 154.403 1.00 34.10 494 ALA A N 1
ATOM 3907 C CA . ALA A 1 489 ? 115.752 152.593 155.663 1.00 34.10 494 ALA A CA 1
ATOM 3908 C C . ALA A 1 489 ? 116.469 153.242 156.830 1.00 34.10 494 ALA A C 1
ATOM 3909 O O . ALA A 1 489 ? 115.839 153.565 157.838 1.00 34.10 494 ALA A O 1
ATOM 3911 N N . THR A 1 490 ? 117.779 153.445 156.719 1.00 35.57 495 THR A N 1
ATOM 3912 C CA . THR A 1 490 ? 118.512 154.089 157.799 1.00 35.57 495 THR A CA 1
ATOM 3913 C C . THR A 1 490 ? 118.228 155.575 157.838 1.00 35.57 495 THR A C 1
ATOM 3914 O O . THR A 1 490 ? 117.987 156.145 158.905 1.00 35.57 495 THR A O 1
ATOM 3918 N N . ALA A 1 491 ? 118.257 156.222 156.683 1.00 36.32 496 ALA A N 1
ATOM 3919 C CA . ALA A 1 491 ? 117.985 157.646 156.639 1.00 36.32 496 ALA A CA 1
ATOM 3920 C C . ALA A 1 491 ? 116.571 157.937 157.097 1.00 36.32 496 ALA A C 1
ATOM 3921 O O . ALA A 1 491 ? 116.337 158.916 157.810 1.00 36.32 496 ALA A O 1
ATOM 3923 N N . LEU A 1 492 ? 115.615 157.091 156.716 1.00 38.24 497 LEU A N 1
ATOM 3924 C CA . LEU A 1 492 ? 114.213 157.417 156.946 1.00 38.24 497 LEU A CA 1
ATOM 3925 C C . LEU A 1 492 ? 113.892 157.522 158.428 1.00 38.24 497 LEU A C 1
ATOM 3926 O O . LEU A 1 492 ? 113.529 158.596 158.919 1.00 38.24 497 LEU A O 1
ATOM 3931 N N . ALA A 1 493 ? 114.017 156.432 159.161 1.00 42.59 498 ALA A N 1
ATOM 3932 C CA . ALA A 1 493 ? 113.453 156.503 160.497 1.00 42.59 498 ALA A CA 1
ATOM 3933 C C . ALA A 1 493 ? 113.996 155.411 161.402 1.00 42.59 498 ALA A C 1
ATOM 3934 O O . ALA A 1 493 ? 114.676 154.498 160.923 1.00 42.59 498 ALA A O 1
ATOM 3936 N N . PRO A 1 494 ? 113.719 155.458 162.715 1.00 48.72 499 PRO A N 1
ATOM 3937 C CA . PRO A 1 494 ? 113.222 156.564 163.536 1.00 48.72 499 PRO A CA 1
ATOM 3938 C C . PRO A 1 494 ? 114.275 157.087 164.492 1.00 48.72 499 PRO A C 1
ATOM 3939 O O . PRO A 1 494 ? 115.129 156.319 164.914 1.00 48.72 499 PRO A O 1
ATOM 3943 N N . LYS A 1 495 ? 114.207 158.358 164.865 1.00 53.80 500 LYS A N 1
ATOM 3944 C CA . LYS A 1 495 ? 115.235 158.910 165.737 1.00 53.80 500 LYS A CA 1
ATOM 3945 C C . LYS A 1 495 ? 115.098 158.343 167.142 1.00 53.80 500 LYS A C 1
ATOM 3946 O O . LYS A 1 495 ? 114.007 158.346 167.719 1.00 53.80 500 LYS A O 1
ATOM 3952 N N . VAL A 1 496 ? 116.206 157.855 167.694 1.00 54.02 501 VAL A N 1
ATOM 3953 C CA . VAL A 1 496 ? 116.167 157.209 168.998 1.00 54.02 501 VAL A CA 1
ATOM 3954 C C . VAL A 1 496 ? 117.002 157.969 170.020 1.00 54.02 501 VAL A C 1
ATOM 3955 O O . VAL A 1 496 ? 116.688 157.956 171.214 1.00 54.02 501 VAL A O 1
ATOM 3959 N N . ARG A 1 497 ? 118.055 158.648 169.578 1.00 54.85 502 ARG A N 1
ATOM 3960 C CA . ARG A 1 497 ? 118.969 159.272 170.522 1.00 54.85 502 ARG A CA 1
ATOM 3961 C C . ARG A 1 497 ? 119.594 160.512 169.899 1.00 54.85 502 ARG A C 1
ATOM 3962 O O . ARG A 1 497 ? 119.271 160.906 168.777 1.00 54.85 502 ARG A O 1
ATOM 3970 N N . GLU A 1 498 ? 120.498 161.127 170.652 1.00 53.39 503 GLU A N 1
ATOM 3971 C CA . GLU A 1 498 ? 121.106 162.378 170.238 1.00 53.39 503 GLU A CA 1
ATOM 3972 C C . GLU A 1 498 ? 121.948 162.177 168.989 1.00 53.39 503 GLU A C 1
ATOM 3973 O O . GLU A 1 498 ? 122.729 161.229 168.888 1.00 53.39 503 GLU A O 1
ATOM 3979 N N . SER A 1 499 ? 121.815 163.105 168.054 1.00 48.84 504 SER A N 1
ATOM 3980 C CA . SER A 1 499 ? 122.524 163.048 166.781 1.00 48.84 504 SER A CA 1
ATOM 3981 C C . SER A 1 499 ? 123.931 163.591 166.967 1.00 48.84 504 SER A C 1
ATOM 3982 O O . SER A 1 499 ? 124.150 164.801 166.935 1.00 48.84 504 SER A O 1
ATOM 3985 N N . THR A 1 500 ? 124.893 162.698 167.154 1.00 48.26 505 THR A N 1
ATOM 3986 C CA . THR A 1 500 ? 126.284 163.063 167.366 1.00 48.26 505 THR A CA 1
ATOM 3987 C C . THR A 1 500 ? 127.098 162.765 166.119 1.00 48.26 505 THR A C 1
ATOM 3988 O O . THR A 1 500 ? 126.592 162.240 165.134 1.00 48.26 505 THR A O 1
ATOM 3992 N N . LEU A 1 501 ? 128.383 163.077 166.175 1.00 46.13 506 LEU A N 1
ATOM 3993 C CA . LEU A 1 501 ? 129.262 162.930 165.026 1.00 46.13 506 LEU A CA 1
ATOM 3994 C C . LEU A 1 501 ? 130.400 161.970 165.324 1.00 46.13 506 LEU A C 1
ATOM 3995 O O . LEU A 1 501 ? 131.548 162.209 164.957 1.00 46.13 506 LEU A O 1
ATOM 4000 N N . GLU A 1 502 ? 130.093 160.863 165.986 1.00 45.31 507 GLU A N 1
ATOM 4001 C CA . GLU A 1 502 ? 131.136 159.956 166.418 1.00 45.31 507 GLU A CA 1
ATOM 4002 C C . GLU A 1 502 ? 131.811 159.292 165.226 1.00 45.31 507 GLU A C 1
ATOM 4003 O O . GLU A 1 502 ? 131.395 159.422 164.076 1.00 45.31 507 GLU A O 1
ATOM 4009 N N . PHE A 1 503 ? 132.883 158.589 165.529 1.00 38.95 508 PHE A N 1
ATOM 4010 C CA . PHE A 1 503 ? 133.689 157.834 164.590 1.00 38.95 508 PHE A CA 1
ATOM 4011 C C . PHE A 1 503 ? 134.593 156.931 165.409 1.00 38.95 508 PHE A C 1
ATOM 4012 O O . PHE A 1 503 ? 135.260 157.410 166.328 1.00 38.95 508 PHE A O 1
ATOM 4020 N N . PRO A 1 504 ? 134.648 155.657 165.137 1.00 35.48 509 PRO A N 1
ATOM 4021 C CA . PRO A 1 504 ? 135.632 154.814 165.817 1.00 35.48 509 PRO A CA 1
ATOM 4022 C C . PRO A 1 504 ? 137.005 155.079 165.229 1.00 35.48 509 PRO A C 1
ATOM 4023 O O . PRO A 1 504 ? 137.313 154.636 164.121 1.00 35.48 509 PRO A O 1
ATOM 4027 N N . ILE A 1 505 ? 137.836 155.802 165.964 1.00 36.73 510 ILE A N 1
ATOM 4028 C CA . ILE A 1 505 ? 139.174 156.134 165.502 1.00 36.73 510 ILE A CA 1
ATOM 4029 C C . ILE A 1 505 ? 140.183 155.336 166.310 1.00 36.73 510 ILE A C 1
ATOM 4030 O O . ILE A 1 505 ? 140.363 155.574 167.508 1.00 36.73 510 ILE A O 1
ATOM 4035 N N . ALA A 1 506 ? 140.848 154.391 165.652 1.00 37.98 511 ALA A N 1
ATOM 4036 C CA . ALA A 1 506 ? 141.909 153.639 166.291 1.00 37.98 511 ALA A CA 1
ATOM 4037 C C . ALA A 1 506 ? 143.120 154.529 166.505 1.00 37.98 511 ALA A C 1
ATOM 4038 O O . ALA A 1 506 ? 143.222 155.621 165.946 1.00 37.98 511 ALA A O 1
ATOM 4040 N N . ASP A 1 507 ? 144.063 154.049 167.316 1.00 42.95 512 ASP A N 1
ATOM 4041 C CA . ASP A 1 507 ? 145.132 154.951 167.738 1.00 42.95 512 ASP A CA 1
ATOM 4042 C C . ASP A 1 507 ? 146.443 154.198 167.972 1.00 42.95 512 ASP A C 1
ATOM 4043 O O . ASP A 1 507 ? 146.723 153.744 169.080 1.00 42.95 512 ASP A O 1
ATOM 4048 N N . ALA A 1 508 ? 147.252 154.108 166.920 1.00 46.17 513 ALA A N 1
ATOM 4049 C CA . ALA A 1 508 ? 148.697 154.254 167.038 1.00 46.17 513 ALA A CA 1
ATOM 4050 C C . ALA A 1 508 ? 149.318 153.247 168.009 1.00 46.17 513 ALA A C 1
ATOM 4051 O O . ALA A 1 508 ? 149.681 153.581 169.136 1.00 46.17 513 ALA A O 1
ATOM 4053 N N . TYR A 1 509 ? 149.385 151.992 167.576 1.00 47.55 514 TYR A N 1
ATOM 4054 C CA . TYR A 1 509 ? 150.200 151.062 168.345 1.00 47.55 514 TYR A CA 1
ATOM 4055 C C . TYR A 1 509 ? 151.617 151.591 168.482 1.00 47.55 514 TYR A C 1
ATOM 4056 O O . TYR A 1 509 ? 152.042 151.962 169.578 1.00 47.55 514 TYR A O 1
ATOM 4065 N N . HIS A 1 510 ? 152.346 151.662 167.377 1.00 49.30 515 HIS A N 1
ATOM 4066 C CA . HIS A 1 510 ? 153.671 152.269 167.367 1.00 49.30 515 HIS A CA 1
ATOM 4067 C C . HIS A 1 510 ? 153.526 153.729 166.987 1.00 49.30 515 HIS A C 1
ATOM 4068 O O . HIS A 1 510 ? 153.309 154.053 165.820 1.00 49.30 515 HIS A O 1
ATOM 4075 N N . ASP A 1 511 ? 153.655 154.609 167.960 1.00 52.77 516 ASP A N 1
ATOM 4076 C CA . ASP A 1 511 ? 153.523 156.033 167.726 1.00 52.77 516 ASP A CA 1
ATOM 4077 C C . ASP A 1 511 ? 154.900 156.676 167.690 1.00 52.77 516 ASP A C 1
ATOM 4078 O O . ASP A 1 511 ? 155.829 156.225 168.363 1.00 52.77 516 ASP A O 1
ATOM 4083 N N . ALA A 1 512 ? 155.031 157.732 166.892 1.00 55.75 517 ALA A N 1
ATOM 4084 C CA . ALA A 1 512 ? 156.296 158.426 166.815 1.00 55.75 517 ALA A CA 1
ATOM 4085 C C . ALA A 1 512 ? 156.034 159.877 166.461 1.00 55.75 517 ALA A C 1
ATOM 4086 O O . ALA A 1 512 ? 155.137 160.154 165.656 1.00 55.75 517 ALA A O 1
ATOM 4088 N N . PRO A 1 513 ? 156.773 160.805 167.042 1.00 53.82 518 PRO A N 1
ATOM 4089 C CA . PRO A 1 513 ? 156.567 162.226 166.745 1.00 53.82 518 PRO A CA 1
ATOM 4090 C C . PRO A 1 513 ? 157.321 162.700 165.514 1.00 53.82 518 PRO A C 1
ATOM 4091 O O . PRO A 1 513 ? 157.580 163.899 165.383 1.00 53.82 518 PRO A O 1
ATOM 4095 N N . ALA A 1 514 ? 157.702 161.768 164.626 1.00 53.26 519 ALA A N 1
ATOM 4096 C CA . ALA A 1 514 ? 158.581 161.991 163.479 1.00 53.26 519 ALA A CA 1
ATOM 4097 C C . ALA A 1 514 ? 158.303 163.307 162.774 1.00 53.26 519 ALA A C 1
ATOM 4098 O O . ALA A 1 514 ? 157.241 163.479 162.171 1.00 53.26 519 ALA A O 1
ATOM 4100 N N . PRO A 1 515 ? 159.239 164.251 162.821 1.00 54.16 520 PRO A N 1
ATOM 4101 C CA . PRO A 1 515 ? 159.026 165.569 162.208 1.00 54.16 520 PRO A CA 1
ATOM 4102 C C . PRO A 1 515 ? 159.592 165.736 160.804 1.00 54.16 520 PRO A C 1
ATOM 4103 O O . PRO A 1 515 ? 159.388 166.8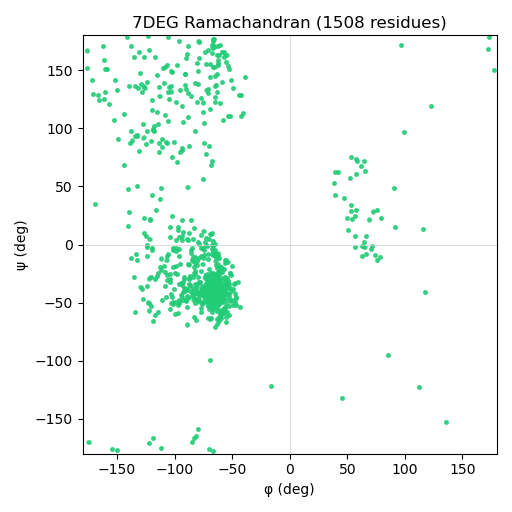01 160.217 1.00 54.16 520 PRO A O 1
ATOM 4107 N N . LEU A 1 516 ? 160.285 164.741 160.256 1.00 50.84 521 LEU A N 1
ATOM 4108 C CA . LEU A 1 516 ? 160.664 164.812 158.851 1.00 50.84 521 LEU A CA 1
ATOM 4109 C C . LEU A 1 516 ? 159.427 164.837 157.972 1.00 50.84 521 LEU A C 1
ATOM 4110 O O . LEU A 1 516 ? 159.269 165.717 157.122 1.00 50.84 521 LEU A O 1
ATOM 4115 N N . LEU A 1 517 ? 158.555 163.852 158.147 1.00 50.47 522 LEU A N 1
ATOM 4116 C CA . LEU A 1 517 ? 157.159 163.936 157.744 1.00 50.47 522 LEU A CA 1
ATOM 4117 C C . LEU A 1 517 ? 156.408 164.694 158.826 1.00 50.47 522 LEU A C 1
ATOM 4118 O O . LEU A 1 517 ? 157.043 165.381 159.626 1.00 50.47 522 LEU A O 1
ATOM 4123 N N . ASN A 1 518 ? 155.077 164.636 158.830 1.00 50.38 523 ASN A N 1
ATOM 4124 C CA . ASN A 1 518 ? 154.261 165.509 159.676 1.00 50.38 523 ASN A CA 1
ATOM 4125 C C . ASN A 1 518 ? 154.436 166.956 159.252 1.00 50.38 523 ASN A C 1
ATOM 4126 O O . ASN A 1 518 ? 153.870 167.862 159.867 1.00 50.38 523 ASN A O 1
ATOM 4131 N N . ASN A 1 519 ? 155.230 167.172 158.210 1.00 49.73 524 ASN A N 1
ATOM 4132 C CA . ASN A 1 519 ? 155.647 168.488 157.751 1.00 49.73 524 ASN A CA 1
ATOM 4133 C C . ASN A 1 519 ? 155.143 168.606 156.325 1.00 49.73 524 ASN A C 1
ATOM 4134 O O . ASN A 1 519 ? 155.837 168.238 155.381 1.00 49.73 524 ASN A O 1
ATOM 4139 N N . LEU A 1 520 ? 153.919 169.089 156.167 1.00 44.47 525 LEU A N 1
ATOM 4140 C CA . LEU A 1 520 ? 153.336 169.123 154.837 1.00 44.47 525 LEU A CA 1
ATOM 4141 C C . LEU A 1 520 ? 153.978 170.209 153.995 1.00 44.47 525 LEU A C 1
ATOM 4142 O O . LEU A 1 520 ? 154.146 170.046 152.782 1.00 44.47 525 LEU A O 1
ATOM 4147 N N . LYS A 1 521 ? 154.342 171.320 154.614 1.00 50.20 526 LYS A N 1
ATOM 4148 C CA . LYS A 1 521 ? 155.323 172.191 154.001 1.00 50.20 526 LYS A CA 1
ATOM 4149 C C . LYS A 1 521 ? 156.635 171.429 153.879 1.00 50.20 526 LYS A C 1
ATOM 4150 O O . LYS A 1 521 ? 156.962 170.590 154.718 1.00 50.20 526 LYS A O 1
ATOM 4156 N N . THR A 1 522 ? 157.389 171.711 152.823 1.00 48.96 527 THR A N 1
ATOM 4157 C CA . THR A 1 522 ? 158.617 170.997 152.479 1.00 48.96 527 THR A CA 1
ATOM 4158 C C . THR A 1 522 ? 158.366 169.555 152.087 1.00 48.96 527 THR A C 1
ATOM 4159 O O . THR A 1 522 ? 159.318 168.789 151.954 1.00 48.96 527 THR A O 1
ATOM 4163 N N . TRP A 1 523 ? 157.114 169.155 151.955 1.00 45.22 528 TRP A N 1
ATOM 4164 C CA . TRP A 1 523 ? 156.715 167.976 151.203 1.00 45.22 528 TRP A CA 1
ATOM 4165 C C . TRP A 1 523 ? 155.697 168.315 150.134 1.00 45.22 528 TRP A C 1
ATOM 4166 O O . TRP A 1 523 ? 155.741 167.753 149.040 1.00 45.22 528 TRP A O 1
ATOM 4177 N N . THR A 1 524 ? 154.799 169.255 150.412 1.00 42.61 529 THR A N 1
ATOM 4178 C CA . THR A 1 524 ? 154.001 169.832 149.344 1.00 42.61 529 THR A CA 1
ATOM 4179 C C . THR A 1 524 ? 154.882 170.477 148.296 1.00 42.61 529 THR A C 1
ATOM 4180 O O . THR A 1 524 ? 154.619 170.361 147.097 1.00 42.61 529 THR A O 1
ATOM 4184 N N . VAL A 1 525 ? 155.918 171.190 148.728 1.00 43.50 530 VAL A N 1
ATOM 4185 C CA . VAL A 1 525 ? 156.835 171.803 147.778 1.00 43.50 530 VAL A CA 1
ATOM 4186 C C . VAL A 1 525 ? 157.511 170.738 146.938 1.00 43.50 530 VAL A C 1
ATOM 4187 O O . VAL A 1 525 ? 157.723 170.916 145.737 1.00 43.50 530 VAL A O 1
ATOM 4191 N N . ALA A 1 526 ? 157.863 169.615 147.552 1.00 41.48 531 ALA A N 1
ATOM 4192 C CA . ALA A 1 526 ? 158.418 168.519 146.777 1.00 41.48 531 ALA A CA 1
ATOM 4193 C C . ALA A 1 526 ? 157.417 168.035 145.747 1.00 41.48 531 ALA A C 1
ATOM 4194 O O . ALA A 1 526 ? 157.754 167.842 144.576 1.00 41.48 531 ALA A O 1
ATOM 4196 N N . ALA A 1 527 ? 156.173 167.838 146.165 1.00 40.91 532 ALA A N 1
ATOM 4197 C CA . ALA A 1 527 ? 155.163 167.331 145.247 1.00 40.91 532 ALA A CA 1
ATOM 4198 C C . ALA A 1 527 ? 154.872 168.311 144.122 1.00 40.91 532 ALA A C 1
ATOM 4199 O O . ALA A 1 527 ? 154.427 167.901 143.049 1.00 40.91 532 ALA A O 1
ATOM 4201 N N . ILE A 1 528 ? 155.099 169.599 144.347 1.00 42.71 533 ILE A N 1
ATOM 4202 C CA . ILE A 1 528 ? 154.857 170.579 143.299 1.00 42.71 533 ILE A CA 1
ATOM 4203 C C . ILE A 1 528 ? 156.061 170.741 142.386 1.00 42.71 533 ILE A C 1
ATOM 4204 O O . ILE A 1 528 ? 155.898 170.956 141.185 1.00 42.71 533 ILE A O 1
ATOM 4209 N N . ILE A 1 529 ? 157.276 170.640 142.914 1.00 40.17 534 ILE A N 1
ATOM 4210 C CA . ILE A 1 529 ? 158.447 170.769 142.058 1.00 40.17 534 ILE A CA 1
ATOM 4211 C C . ILE A 1 529 ? 158.608 169.528 141.199 1.00 40.17 534 ILE A C 1
ATOM 4212 O O . ILE A 1 529 ? 158.803 169.623 139.982 1.00 40.17 534 ILE A O 1
ATOM 4217 N N . LEU A 1 530 ? 158.546 168.351 141.808 1.00 36.80 535 LEU A N 1
ATOM 4218 C CA . LEU A 1 530 ? 158.216 167.185 141.020 1.00 36.80 535 LEU A CA 1
ATOM 4219 C C . LEU A 1 530 ? 156.820 167.385 140.457 1.00 36.80 535 LEU A C 1
ATOM 4220 O O . LEU A 1 530 ? 156.044 168.197 140.955 1.00 36.80 535 LEU A O 1
ATOM 4225 N N . ALA A 1 531 ? 156.511 166.665 139.387 1.00 37.75 536 ALA A N 1
ATOM 4226 C CA . ALA A 1 531 ? 155.269 166.801 138.638 1.00 37.75 536 ALA A CA 1
ATOM 4227 C C . ALA A 1 531 ? 155.204 168.097 137.865 1.00 37.75 536 ALA A C 1
ATOM 4228 O O . ALA A 1 531 ? 154.228 168.333 137.167 1.00 37.75 536 ALA A O 1
ATOM 4230 N N . VAL A 1 532 ? 156.185 168.964 138.005 1.00 39.30 537 VAL A N 1
ATOM 4231 C CA . VAL A 1 532 ? 156.500 169.970 137.011 1.00 39.30 537 VAL A CA 1
ATOM 4232 C C . VAL A 1 532 ? 157.780 169.608 136.287 1.00 39.30 537 VAL A C 1
ATOM 4233 O O . VAL A 1 532 ? 157.848 169.645 135.057 1.00 39.30 537 VAL A O 1
ATOM 4237 N N . LEU A 1 533 ? 158.795 169.195 137.039 1.00 39.50 538 LEU A N 1
ATOM 4238 C CA . LEU A 1 533 ? 159.976 168.625 136.417 1.00 39.50 538 LEU A CA 1
ATOM 4239 C C . LEU A 1 533 ? 159.692 167.303 135.750 1.00 39.50 538 LEU A C 1
ATOM 4240 O O . LEU A 1 533 ? 160.630 166.663 135.272 1.00 39.50 538 LEU A O 1
ATOM 4245 N N . SER A 1 534 ? 158.445 166.856 135.746 1.00 39.02 539 SER A N 1
ATOM 4246 C CA . SER A 1 534 ? 158.053 165.652 135.042 1.00 39.02 539 SER A CA 1
ATOM 4247 C C . SER A 1 534 ? 156.919 165.881 134.067 1.00 39.02 539 SER A C 1
ATOM 4248 O O . SER A 1 534 ? 156.373 164.911 133.540 1.00 39.02 539 SER A O 1
ATOM 4251 N N . TYR A 1 535 ? 156.525 167.125 133.847 1.00 39.09 540 TYR A N 1
ATOM 4252 C CA . TYR A 1 535 ? 155.610 167.491 132.786 1.00 39.09 540 TYR A CA 1
ATOM 4253 C C . TYR A 1 535 ? 156.157 168.538 131.845 1.00 39.09 540 TYR A C 1
ATOM 4254 O O . TYR A 1 535 ? 155.539 168.783 130.808 1.00 39.09 540 TYR A O 1
ATOM 4263 N N . ILE A 1 536 ? 157.281 169.161 132.160 1.00 41.34 541 ILE A N 1
ATOM 4264 C CA . ILE A 1 536 ? 157.947 169.978 131.153 1.00 41.34 541 ILE A CA 1
ATOM 4265 C C . ILE A 1 536 ? 158.131 169.226 129.838 1.00 41.34 541 ILE A C 1
ATOM 4266 O O . ILE A 1 536 ? 157.810 169.791 128.787 1.00 41.34 541 ILE A O 1
ATOM 4271 N N . PRO A 1 537 ? 158.614 167.989 129.812 1.00 41.42 542 PRO A N 1
ATOM 4272 C CA . PRO A 1 537 ? 158.818 167.321 128.525 1.00 41.42 542 PRO A CA 1
ATOM 4273 C C . PRO A 1 537 ? 157.514 167.038 127.795 1.00 41.42 542 PRO A C 1
ATOM 4274 O O . PRO A 1 537 ? 157.374 167.433 126.627 1.00 41.42 542 PRO A O 1
ATOM 4278 N N . PRO A 1 538 ? 156.541 166.347 128.405 1.00 42.07 543 PRO A N 1
ATOM 4279 C CA . PRO A 1 538 ? 155.329 166.033 127.648 1.00 42.07 543 PRO A CA 1
ATOM 4280 C C . PRO A 1 538 ? 154.521 167.247 127.294 1.00 42.07 543 PRO A C 1
ATOM 4281 O O . PRO A 1 538 ? 153.794 167.209 126.299 1.00 42.07 543 PRO A O 1
ATOM 4285 N N . LEU A 1 539 ? 154.606 168.319 128.064 1.00 43.18 544 LEU A N 1
ATOM 4286 C CA . LEU A 1 539 ? 153.925 169.539 127.674 1.00 43.18 544 LEU A CA 1
ATOM 4287 C C . LEU A 1 539 ? 154.727 170.360 126.685 1.00 43.18 544 LEU A C 1
ATOM 4288 O O . LEU A 1 539 ? 154.153 171.202 125.993 1.00 43.18 544 LEU A O 1
ATOM 4293 N N . TYR A 1 540 ? 156.033 170.138 126.590 1.00 48.19 545 TYR A N 1
ATOM 4294 C CA . TYR A 1 540 ? 156.758 170.689 125.461 1.00 48.19 545 TYR A CA 1
ATOM 4295 C C . TYR A 1 540 ? 156.300 170.016 124.190 1.00 48.19 545 TYR A C 1
ATOM 4296 O O . TYR A 1 540 ? 155.979 170.683 123.203 1.00 48.19 545 TYR A O 1
ATOM 4305 N N . ASP A 1 541 ? 156.259 168.689 124.200 1.00 47.28 546 ASP A N 1
ATOM 4306 C CA . ASP A 1 541 ? 155.481 167.996 123.192 1.00 47.28 546 ASP A CA 1
ATOM 4307 C C . ASP A 1 541 ? 154.018 168.375 123.352 1.00 47.28 546 ASP A C 1
ATOM 4308 O O . ASP A 1 541 ? 153.632 169.089 124.275 1.00 47.28 546 ASP A O 1
ATOM 4313 N N . ALA A 1 542 ? 153.210 167.963 122.388 1.00 46.60 547 ALA A N 1
ATOM 4314 C CA . ALA A 1 542 ? 151.777 168.184 122.473 1.00 46.60 547 ALA A CA 1
ATOM 4315 C C . ALA A 1 542 ? 151.456 169.667 122.408 1.00 46.60 547 ALA A C 1
ATOM 4316 O O . ALA A 1 542 ? 150.292 170.056 122.303 1.00 46.60 547 ALA A O 1
ATOM 4318 N N . SER A 1 543 ? 152.483 170.499 122.451 1.00 48.66 548 SER A N 1
ATOM 4319 C CA . SER A 1 543 ? 152.357 171.935 122.284 1.00 48.66 548 SER A CA 1
ATOM 4320 C C . SER A 1 543 ? 153.197 172.433 121.124 1.00 48.66 548 SER A C 1
ATOM 4321 O O . SER A 1 543 ? 152.695 173.159 120.260 1.00 48.66 548 SER A O 1
ATOM 4324 N N . VAL A 1 544 ? 154.469 172.052 121.079 1.00 51.35 549 VAL A N 1
ATOM 4325 C CA . VAL A 1 544 ? 155.279 172.140 119.879 1.00 51.35 549 VAL A CA 1
ATOM 4326 C C . VAL A 1 544 ? 155.931 170.778 119.730 1.00 51.35 549 VAL A C 1
ATOM 4327 O O . VAL A 1 544 ? 155.892 169.952 120.640 1.00 51.35 549 VAL A O 1
ATOM 4331 N N . ARG A 1 545 ? 156.485 170.515 118.556 1.00 54.99 550 ARG A N 1
ATOM 4332 C CA . ARG A 1 545 ? 157.185 169.266 118.294 1.00 54.99 550 ARG A CA 1
ATOM 4333 C C . ARG A 1 545 ? 156.256 168.062 118.352 1.00 54.99 550 ARG A C 1
ATOM 4334 O O . ARG A 1 545 ? 156.703 166.940 118.109 1.00 54.99 550 ARG A O 1
ATOM 4342 N N . GLY A 1 546 ? 154.977 168.252 118.655 1.00 54.76 551 GLY A N 1
ATOM 4343 C CA . GLY A 1 546 ? 154.067 167.132 118.781 1.00 54.76 551 GLY A CA 1
ATOM 4344 C C . GLY A 1 546 ? 152.888 167.155 117.833 1.00 54.76 551 GLY A C 1
ATOM 4345 O O . GLY A 1 546 ? 152.362 166.102 117.476 1.00 54.76 551 GLY A O 1
ATOM 4346 N N . VAL A 1 547 ? 152.454 168.340 117.423 1.00 54.75 552 VAL A N 1
ATOM 4347 C CA . VAL A 1 547 ? 151.318 168.469 116.526 1.00 54.75 552 VAL A CA 1
ATOM 4348 C C . VAL A 1 547 ? 151.715 169.307 115.321 1.00 54.75 552 VAL A C 1
ATOM 4349 O O . VAL A 1 547 ? 152.700 170.049 115.338 1.00 54.75 552 VAL A O 1
ATOM 4353 N N . PHE A 1 548 ? 150.922 169.181 114.263 1.00 57.66 553 PHE A N 1
ATOM 4354 C CA . PHE A 1 548 ? 151.187 169.866 113.012 1.00 57.66 553 PHE A CA 1
ATOM 4355 C C . PHE A 1 548 ? 150.031 170.730 112.550 1.00 57.66 553 PHE A C 1
ATOM 4356 O O . PHE A 1 548 ? 150.137 171.356 111.490 1.00 57.66 553 PHE A O 1
ATOM 4364 N N . PHE A 1 549 ? 148.932 170.764 113.297 1.00 51.84 554 PHE A N 1
ATOM 4365 C CA . PHE A 1 549 ? 147.844 171.713 113.107 1.00 51.84 554 PHE A CA 1
ATOM 4366 C C . PHE A 1 549 ? 146.830 171.483 114.214 1.00 51.84 554 PHE A C 1
ATOM 4367 O O . PHE A 1 549 ? 146.884 170.483 114.930 1.00 51.84 554 PHE A O 1
ATOM 4375 N N . LYS A 1 550 ? 145.917 172.427 114.352 1.00 45.97 555 LYS A N 1
ATOM 4376 C CA . LYS A 1 550 ? 144.895 172.369 115.378 1.00 45.97 555 LYS A CA 1
ATOM 4377 C C . LYS A 1 550 ? 143.556 172.025 114.750 1.00 45.97 555 LYS A C 1
ATOM 4378 O O . LYS A 1 550 ? 143.311 172.292 113.576 1.00 45.97 555 LYS A O 1
ATOM 4384 N N . SER A 1 551 ? 142.685 171.433 115.556 1.00 40.07 556 SER A N 1
ATOM 4385 C CA . SER A 1 551 ? 141.511 170.740 115.071 1.00 40.07 556 SER A CA 1
ATOM 4386 C C . SER A 1 551 ? 140.227 171.437 115.493 1.00 40.07 556 SER A C 1
ATOM 4387 O O . SER A 1 551 ? 140.093 171.828 116.651 1.00 40.07 556 SER A O 1
ATOM 4390 N N . PRO A 1 552 ? 139.270 171.594 114.598 1.00 37.00 557 PRO A N 1
ATOM 4391 C CA . PRO A 1 552 ? 137.983 172.165 114.996 1.00 37.00 557 PRO A CA 1
ATOM 4392 C C . PRO A 1 552 ? 137.213 171.203 115.875 1.00 37.00 557 PRO A C 1
ATOM 4393 O O . PRO A 1 552 ? 137.725 170.138 116.219 1.00 37.00 557 PRO A O 1
ATOM 4397 N N . ALA A 1 553 ? 135.988 171.549 116.240 1.00 34.18 558 ALA A N 1
ATOM 4398 C CA . ALA A 1 553 ? 135.224 170.786 117.209 1.00 34.18 558 ALA A CA 1
ATOM 4399 C C . ALA A 1 553 ? 134.142 169.991 116.509 1.00 34.18 558 ALA A C 1
ATOM 4400 O O . ALA A 1 553 ? 133.386 170.548 115.713 1.00 34.18 558 ALA A O 1
ATOM 4402 N N . TYR A 1 554 ? 134.048 168.707 116.826 1.00 33.98 559 TYR A N 1
ATOM 4403 C CA . TYR A 1 554 ? 133.081 167.814 116.212 1.00 33.98 559 TYR A CA 1
ATOM 4404 C C . TYR A 1 554 ? 132.064 167.366 117.239 1.00 33.98 559 TYR A C 1
ATOM 4405 O O . TYR A 1 554 ? 132.432 166.870 118.302 1.00 33.98 559 TYR A O 1
ATOM 4414 N N . ASN A 1 555 ? 130.793 167.523 116.914 1.00 33.87 560 ASN A N 1
ATOM 4415 C CA . ASN A 1 555 ? 129.744 166.914 117.703 1.00 33.87 560 ASN A CA 1
ATOM 4416 C C . ASN A 1 555 ? 129.814 165.402 117.551 1.00 33.87 560 ASN A C 1
ATOM 4417 O O . ASN A 1 555 ? 130.468 164.875 116.656 1.00 33.87 560 ASN A O 1
ATOM 4422 N N . GLU A 1 556 ? 129.139 164.699 118.439 1.00 32.78 561 GLU A N 1
ATOM 4423 C CA . GLU A 1 556 ? 129.228 163.251 118.450 1.00 32.78 561 GLU A CA 1
ATOM 4424 C C . GLU A 1 556 ? 128.411 162.588 117.357 1.00 32.78 561 GLU A C 1
ATOM 4425 O O . GLU A 1 556 ? 128.544 161.380 117.169 1.00 32.78 561 GLU A O 1
ATOM 4431 N N . LYS A 1 557 ? 127.568 163.325 116.642 1.00 35.03 562 LYS A N 1
ATOM 4432 C CA . LYS A 1 557 ? 126.678 162.731 115.652 1.00 35.03 562 LYS A CA 1
ATOM 4433 C C . LYS A 1 557 ? 126.881 163.293 114.257 1.00 35.03 562 LYS A C 1
ATOM 4434 O O . LYS A 1 557 ? 125.967 163.211 113.437 1.00 35.03 562 LYS A O 1
ATOM 4440 N N . PHE A 1 558 ? 128.025 163.862 113.968 1.00 36.51 563 PHE A N 1
ATOM 4441 C CA . PHE A 1 558 ? 128.190 164.584 112.721 1.00 36.51 563 PHE A CA 1
ATOM 4442 C C . PHE A 1 558 ? 129.662 164.750 112.398 1.00 36.51 563 PHE A C 1
ATOM 4443 O O . PHE A 1 558 ? 130.408 165.302 113.211 1.00 36.51 563 PHE A O 1
ATOM 4451 N N . PRO A 1 559 ? 130.115 164.335 111.247 1.00 35.24 564 PRO A N 1
ATOM 4452 C CA . PRO A 1 559 ? 131.467 164.720 110.822 1.00 35.24 564 PRO A CA 1
ATOM 4453 C C . PRO A 1 559 ? 131.559 166.179 110.380 1.00 35.24 564 PRO A C 1
ATOM 4454 O O . PRO A 1 559 ? 131.377 166.496 109.202 1.00 35.24 564 PRO A O 1
ATOM 4458 N N . MET A 1 560 ? 131.804 167.075 111.337 1.00 35.03 565 MET A N 1
ATOM 4459 C CA . MET A 1 560 ? 131.998 168.506 111.087 1.00 35.03 565 MET A CA 1
ATOM 4460 C C . MET A 1 560 ? 133.301 168.791 110.369 1.00 35.03 565 MET A C 1
ATOM 4461 O O . MET A 1 560 ? 134.144 169.528 110.872 1.00 35.03 565 MET A O 1
ATOM 4466 N N . GLY A 1 567 ? 151.404 176.063 124.038 1.00 47.24 572 GLY A N 1
ATOM 4467 C CA . GLY A 1 567 ? 152.113 177.327 124.078 1.00 47.24 572 GLY A CA 1
ATOM 4468 C C . GLY A 1 567 ? 151.839 178.073 125.364 1.00 47.24 572 GLY A C 1
ATOM 4469 O O . GLY A 1 567 ? 152.082 177.555 126.458 1.00 47.24 572 GLY A O 1
ATOM 4470 N N . ALA A 1 568 ? 151.336 179.301 125.237 1.00 47.38 573 ALA A N 1
ATOM 4471 C CA . ALA A 1 568 ? 150.916 180.038 126.420 1.00 47.38 573 ALA A CA 1
ATOM 4472 C C . ALA A 1 568 ? 149.900 179.246 127.219 1.00 47.38 573 ALA A C 1
ATOM 4473 O O . ALA A 1 568 ? 149.917 179.277 128.451 1.00 47.38 573 ALA A O 1
ATOM 4475 N N . GLU A 1 569 ? 149.026 178.516 126.537 1.00 46.73 574 GLU A N 1
ATOM 4476 C CA . GLU A 1 569 ? 148.047 177.634 127.158 1.00 46.73 574 GLU A CA 1
ATOM 4477 C C . GLU A 1 569 ? 148.682 176.508 127.964 1.00 46.73 574 GLU A C 1
ATOM 4478 O O . GLU A 1 569 ? 147.956 175.769 128.632 1.00 46.73 574 GLU A O 1
ATOM 4484 N N . LYS A 1 570 ? 150.004 176.347 127.894 1.00 48.68 575 LYS A N 1
ATOM 4485 C CA . LYS A 1 570 ? 150.776 175.479 128.775 1.00 48.68 575 LYS A CA 1
ATOM 4486 C C . LYS A 1 570 ? 151.541 176.263 129.825 1.00 48.68 575 LYS A C 1
ATOM 4487 O O . LYS A 1 570 ? 151.412 175.995 131.027 1.00 48.68 575 LYS A O 1
ATOM 4493 N N . LYS A 1 571 ? 152.359 177.218 129.382 1.00 49.42 576 LYS A N 1
ATOM 4494 C CA . LYS A 1 571 ? 153.123 178.030 130.317 1.00 49.42 576 LYS A CA 1
ATOM 4495 C C . LYS A 1 571 ? 152.234 178.613 131.394 1.00 49.42 576 LYS A C 1
ATOM 4496 O O . LYS A 1 571 ? 152.697 178.864 132.508 1.00 49.42 576 LYS A O 1
ATOM 4502 N N . GLU A 1 572 ? 150.951 178.804 131.101 1.00 50.89 577 GLU A N 1
ATOM 4503 C CA . GLU A 1 572 ? 150.058 179.303 132.130 1.00 50.89 577 GLU A CA 1
ATOM 4504 C C . GLU A 1 572 ? 149.894 178.289 133.243 1.00 50.89 577 GLU A C 1
ATOM 4505 O O . GLU A 1 572 ? 150.007 178.635 134.421 1.00 50.89 577 GLU A O 1
ATOM 4511 N N . GLU A 1 573 ? 149.675 177.023 132.906 1.00 49.85 578 GLU A N 1
ATOM 4512 C CA . GLU A 1 573 ? 149.490 176.056 133.977 1.00 49.85 578 GLU A CA 1
ATOM 4513 C C . GLU A 1 573 ? 150.813 175.762 134.666 1.00 49.85 578 GLU A C 1
ATOM 4514 O O . GLU A 1 573 ? 150.841 175.420 135.851 1.00 49.85 578 GLU A O 1
ATOM 4520 N N . LYS A 1 574 ? 151.923 175.930 133.952 1.00 48.95 579 LYS A N 1
ATOM 4521 C CA . LYS A 1 574 ? 153.227 175.740 134.580 1.00 48.95 579 LYS A CA 1
ATOM 4522 C C . LYS A 1 574 ? 153.498 176.816 135.618 1.00 48.95 579 LYS A C 1
ATOM 4523 O O . LYS A 1 574 ? 153.765 176.516 136.787 1.00 48.95 579 LYS A O 1
ATOM 4529 N N . LYS A 1 575 ? 153.466 178.078 135.197 1.00 53.19 580 LYS A N 1
ATOM 4530 C CA . LYS A 1 575 ? 153.610 179.202 136.104 1.00 53.19 580 LYS A CA 1
ATOM 4531 C C . LYS A 1 575 ? 152.409 179.378 136.996 1.00 53.19 580 LYS A C 1
ATOM 4532 O O . LYS A 1 575 ? 152.341 180.374 137.710 1.00 53.19 580 LYS A O 1
ATOM 4538 N N . GLU A 1 576 ? 151.437 178.479 136.934 1.00 50.01 581 GLU A N 1
ATOM 4539 C CA . GLU A 1 576 ? 150.383 178.438 137.928 1.00 50.01 581 GLU A CA 1
ATOM 4540 C C . GLU A 1 576 ? 150.672 177.421 139.023 1.00 50.01 581 GLU A C 1
ATOM 4541 O O . GLU A 1 576 ? 150.549 177.736 140.210 1.00 50.01 581 GLU A O 1
ATOM 4547 N N . LEU A 1 577 ? 151.055 176.199 138.650 1.00 48.96 582 LEU A N 1
ATOM 4548 C CA . LEU A 1 577 ? 151.507 175.237 139.646 1.00 48.96 582 LEU A CA 1
ATOM 4549 C C . LEU A 1 577 ? 152.673 175.794 140.441 1.00 48.96 582 LEU A C 1
ATOM 4550 O O . LEU A 1 577 ? 152.624 175.860 141.671 1.00 48.96 582 LEU A O 1
ATOM 4555 N N . SER A 1 578 ? 153.728 176.228 139.753 1.00 48.37 583 SER A N 1
ATOM 4556 C CA . SER A 1 578 ? 154.924 176.649 140.470 1.00 48.37 583 SER A CA 1
ATOM 4557 C C . SER A 1 578 ? 154.653 177.867 141.337 1.00 48.37 583 SER A C 1
ATOM 4558 O O . SER A 1 578 ? 155.493 178.256 142.152 1.00 48.37 583 SER A O 1
ATOM 4561 N N . LYS A 1 579 ? 153.492 178.496 141.171 1.00 50.18 584 LYS A N 1
ATOM 4562 C CA . LYS A 1 579 ? 153.168 179.622 142.037 1.00 50.18 584 LYS A CA 1
ATOM 4563 C C . LYS A 1 579 ? 152.125 179.243 143.076 1.00 50.18 584 LYS A C 1
ATOM 4564 O O . LYS A 1 579 ? 151.841 180.022 143.991 1.00 50.18 584 LYS A O 1
ATOM 4570 N N . ALA A 1 580 ? 151.545 178.051 142.956 1.00 51.79 585 ALA A N 1
ATOM 4571 C CA . ALA A 1 580 ? 150.713 177.526 144.035 1.00 51.79 585 ALA A CA 1
ATOM 4572 C C . ALA A 1 580 ? 151.542 177.262 145.289 1.00 51.79 585 ALA A C 1
ATOM 4573 O O . ALA A 1 580 ? 150.995 176.912 146.341 1.00 51.79 585 ALA A O 1
ATOM 4575 N N . GLU A 1 581 ? 152.861 177.443 145.203 1.00 52.19 586 GLU A N 1
ATOM 4576 C CA . GLU A 1 581 ? 153.712 177.200 146.363 1.00 52.19 586 GLU A CA 1
ATOM 4577 C C . GLU A 1 581 ? 153.567 178.289 147.409 1.00 52.19 586 GLU A C 1
ATOM 4578 O O . GLU A 1 581 ? 153.526 177.991 148.603 1.00 52.19 586 GLU A O 1
ATOM 4584 N N . GLY A 1 582 ? 153.529 179.553 147.000 1.00 52.80 587 GLY A N 1
ATOM 4585 C CA . GLY A 1 582 ? 153.207 180.595 147.959 1.00 52.80 587 GLY A CA 1
ATOM 4586 C C . GLY A 1 582 ? 151.921 180.292 148.702 1.00 52.80 587 GLY A C 1
ATOM 4587 O O . GLY A 1 582 ? 151.852 180.397 149.932 1.00 52.80 587 GLY A O 1
ATOM 4588 N N . GLY A 1 583 ? 150.892 179.871 147.961 1.00 52.17 588 GLY A N 1
ATOM 4589 C CA . GLY A 1 583 ? 149.628 179.523 148.580 1.00 52.17 588 GLY A CA 1
ATOM 4590 C C . GLY A 1 583 ? 149.767 178.424 149.610 1.00 52.17 588 GLY A C 1
ATOM 4591 O O . GLY A 1 583 ? 149.440 178.617 150.782 1.00 52.17 588 GLY A O 1
ATOM 4592 N N . ILE A 1 584 ? 150.282 177.264 149.202 1.00 49.80 589 ILE A N 1
ATOM 4593 C CA . ILE A 1 584 ? 150.327 176.123 150.107 1.00 49.80 589 ILE A CA 1
ATOM 4594 C C . ILE A 1 584 ? 151.457 176.231 151.129 1.00 49.80 589 ILE A C 1
ATOM 4595 O O . ILE A 1 584 ? 151.558 175.382 152.021 1.00 49.80 589 ILE A O 1
ATOM 4600 N N . THR A 1 585 ? 152.289 177.267 151.054 1.00 52.08 590 THR A N 1
ATOM 4601 C CA . THR A 1 585 ? 153.265 177.507 152.111 1.00 52.08 590 THR A CA 1
ATOM 4602 C C . THR A 1 585 ? 152.738 178.449 153.176 1.00 52.08 590 THR A C 1
ATOM 4603 O O . THR A 1 585 ? 152.873 178.163 154.367 1.00 52.08 590 THR A O 1
ATOM 4607 N N . GLN A 1 586 ? 152.157 179.581 152.779 1.00 54.18 591 GLN A N 1
ATOM 4608 C CA . GLN A 1 586 ? 151.464 180.395 153.767 1.00 54.18 591 GLN A CA 1
ATOM 4609 C C . GLN A 1 586 ? 150.366 179.592 154.441 1.00 54.18 591 GLN A C 1
ATOM 4610 O O . GLN A 1 586 ? 150.074 179.798 155.623 1.00 54.18 591 GLN A O 1
ATOM 4616 N N . LYS A 1 587 ? 149.753 178.669 153.706 1.00 48.72 592 LYS A N 1
ATOM 4617 C CA . LYS A 1 587 ? 148.809 177.711 154.264 1.00 48.72 592 LYS A CA 1
ATOM 4618 C C . LYS A 1 587 ? 147.598 178.409 154.837 1.00 48.72 592 LYS A C 1
ATOM 4619 O O . LYS A 1 587 ? 146.971 179.212 154.152 1.00 48.72 592 LYS A O 1
ATOM 4625 N N . PHE B 2 1 ? 155.678 142.444 169.977 1.00 48.86 10 PHE C N 1
ATOM 4626 C CA . PHE B 2 1 ? 154.753 141.895 168.993 1.00 48.86 10 PHE C CA 1
ATOM 4627 C C . PHE B 2 1 ? 155.312 141.981 167.586 1.00 48.86 10 PHE C C 1
ATOM 4628 O O . PHE B 2 1 ? 155.660 143.053 167.114 1.00 48.86 10 PHE C O 1
ATOM 4636 N N . PHE B 2 2 ? 155.378 140.844 166.911 1.00 48.73 11 PHE C N 1
ATOM 4637 C CA . PHE B 2 2 ? 155.973 140.762 165.585 1.00 48.73 11 PHE C CA 1
ATOM 4638 C C . PHE B 2 2 ? 154.904 140.374 164.581 1.00 48.73 11 PHE C C 1
ATOM 4639 O O . PHE B 2 2 ? 154.391 139.247 164.641 1.00 48.73 11 PHE C O 1
ATOM 4647 N N . PRO B 2 3 ? 154.552 141.237 163.639 1.00 45.47 12 PRO C N 1
ATOM 4648 C CA . PRO B 2 3 ? 153.469 140.912 162.708 1.00 45.47 12 PRO C CA 1
ATOM 4649 C C . PRO B 2 3 ? 153.847 139.786 161.775 1.00 45.47 12 PRO C C 1
ATOM 4650 O O . PRO B 2 3 ? 154.073 139.994 160.583 1.00 45.47 12 PRO C O 1
ATOM 4654 N N . SER B 2 4 ? 153.914 138.579 162.325 1.00 42.61 13 SER C N 1
ATOM 4655 C CA . SER B 2 4 ? 154.346 137.412 161.581 1.00 42.61 13 SER C CA 1
ATOM 4656 C C . SER B 2 4 ? 153.333 136.954 160.550 1.00 42.61 13 SER C C 1
ATOM 4657 O O . SER B 2 4 ? 153.651 136.078 159.747 1.00 42.61 13 SER C O 1
ATOM 4660 N N . GLY B 2 5 ? 152.138 137.514 160.539 1.00 39.52 14 GLY C N 1
ATOM 4661 C CA . GLY B 2 5 ? 151.151 137.050 159.594 1.00 39.52 14 GLY C CA 1
ATOM 4662 C C . GLY B 2 5 ? 151.166 137.815 158.292 1.00 39.52 14 GLY C C 1
ATOM 4663 O O . GLY B 2 5 ? 151.014 137.235 157.214 1.00 39.52 14 GLY C O 1
ATOM 4664 N N . THR B 2 6 ? 151.347 139.129 158.374 1.00 38.81 15 THR C N 1
ATOM 4665 C CA . THR B 2 6 ? 151.328 139.932 157.164 1.00 38.81 15 THR C CA 1
ATOM 4666 C C . THR B 2 6 ? 152.521 139.645 156.282 1.00 38.81 15 THR C C 1
ATOM 4667 O O . THR B 2 6 ? 152.438 139.829 155.074 1.00 38.81 15 THR C O 1
ATOM 4671 N N . ILE B 2 7 ? 153.648 139.238 156.856 1.00 40.11 16 ILE C N 1
ATOM 4672 C CA . ILE B 2 7 ? 154.797 138.891 156.028 1.00 40.11 16 ILE C CA 1
ATOM 4673 C C . ILE B 2 7 ? 154.460 137.715 155.127 1.00 40.11 16 ILE C C 1
ATOM 4674 O O . ILE B 2 7 ? 154.784 137.709 153.934 1.00 40.11 16 ILE C O 1
ATOM 4679 N N . ALA B 2 8 ? 153.775 136.718 155.669 1.00 38.17 17 ALA C N 1
ATOM 4680 C CA . ALA B 2 8 ? 153.362 135.604 154.836 1.00 38.17 17 ALA C CA 1
ATOM 4681 C C . ALA B 2 8 ? 152.240 136.001 153.892 1.00 38.17 17 ALA C C 1
ATOM 4682 O O . ALA B 2 8 ? 152.170 135.507 152.762 1.00 38.17 17 ALA C O 1
ATOM 4684 N N . PHE B 2 9 ? 151.374 136.917 154.311 1.00 34.97 18 PHE C N 1
ATOM 4685 C CA . PHE B 2 9 ? 150.358 137.406 153.387 1.00 34.97 18 PHE C CA 1
ATOM 4686 C C . PHE B 2 9 ? 150.991 138.149 152.221 1.00 34.97 18 PHE C C 1
ATOM 4687 O O . PHE B 2 9 ? 150.528 138.041 151.086 1.00 34.97 18 PHE C O 1
ATOM 4695 N N . PHE B 2 10 ? 152.050 138.909 152.472 1.00 37.53 19 PHE C N 1
ATOM 4696 C CA . PHE B 2 10 ? 152.781 139.503 151.365 1.00 37.53 19 PHE C CA 1
ATOM 4697 C C . PHE B 2 10 ? 153.388 138.443 150.477 1.00 37.53 19 PHE C C 1
ATOM 4698 O O . PHE B 2 10 ? 153.218 138.484 149.264 1.00 37.53 19 PHE C O 1
ATOM 4706 N N . ILE B 2 11 ? 154.111 137.496 151.055 1.00 37.55 20 ILE C N 1
ATOM 4707 C CA . ILE B 2 11 ? 154.692 136.433 150.249 1.00 37.55 20 ILE C CA 1
ATOM 4708 C C . ILE B 2 11 ? 153.617 135.865 149.332 1.00 37.55 20 ILE C C 1
ATOM 4709 O O . ILE B 2 11 ? 153.896 135.511 148.186 1.00 37.55 20 ILE C O 1
ATOM 4714 N N . PHE B 2 12 ? 152.368 135.831 149.798 1.00 38.86 21 PHE C N 1
ATOM 4715 C CA . PHE B 2 12 ? 151.282 135.391 148.921 1.00 38.86 21 PHE C CA 1
ATOM 4716 C C . PHE B 2 12 ? 150.955 136.439 147.864 1.00 38.86 21 PHE C C 1
ATOM 4717 O O . PHE B 2 12 ? 150.792 136.114 146.683 1.00 38.86 21 PHE C O 1
ATOM 4725 N N . MET B 2 13 ? 150.836 137.699 148.262 1.00 37.24 22 MET C N 1
ATOM 4726 C CA . MET B 2 13 ? 150.909 138.768 147.281 1.00 37.24 22 MET C CA 1
ATOM 4727 C C . MET B 2 13 ? 152.236 138.667 146.537 1.00 37.24 22 MET C C 1
ATOM 4728 O O . MET B 2 13 ? 153.115 137.882 146.885 1.00 37.24 22 MET C O 1
ATOM 4733 N N . MET B 2 14 ? 152.338 139.379 145.427 1.00 38.72 23 MET C N 1
ATOM 4734 C CA . MET B 2 14 ? 153.610 139.532 144.733 1.00 38.72 23 MET C CA 1
ATOM 4735 C C . MET B 2 14 ? 154.227 138.187 144.354 1.00 38.72 23 MET C C 1
ATOM 4736 O O . MET B 2 14 ? 155.288 138.130 143.729 1.00 38.72 23 MET C O 1
ATOM 4741 N N . VAL B 2 15 ? 153.558 137.104 144.731 1.00 35.70 24 VAL C N 1
ATOM 4742 C CA . VAL B 2 15 ? 153.580 135.859 143.978 1.00 35.70 24 VAL C CA 1
ATOM 4743 C C . VAL B 2 15 ? 152.226 135.574 143.360 1.00 35.70 24 VAL C C 1
ATOM 4744 O O . VAL B 2 15 ? 152.121 134.692 142.502 1.00 35.70 24 VAL C O 1
ATOM 4748 N N . PHE B 2 16 ? 151.188 136.298 143.758 1.00 34.81 25 PHE C N 1
ATOM 4749 C CA . PHE B 2 16 ? 150.009 136.382 142.911 1.00 34.81 25 PHE C CA 1
ATOM 4750 C C . PHE B 2 16 ? 150.211 137.417 141.820 1.00 34.81 25 PHE C C 1
ATOM 4751 O O . PHE B 2 16 ? 149.935 137.163 140.641 1.00 34.81 25 PHE C O 1
ATOM 4759 N N . TYR B 2 17 ? 150.705 138.588 142.201 1.00 32.42 26 TYR C N 1
ATOM 4760 C CA . TYR B 2 17 ? 151.382 139.454 141.256 1.00 32.42 26 TYR C CA 1
ATOM 4761 C C . TYR B 2 17 ? 152.557 138.630 140.766 1.00 32.42 26 TYR C C 1
ATOM 4762 O O . TYR B 2 17 ? 152.810 137.552 141.307 1.00 32.42 26 TYR C O 1
ATOM 4771 N N . ALA B 2 18 ? 153.286 139.069 139.758 1.00 33.60 27 ALA C N 1
ATOM 4772 C CA . ALA B 2 18 ? 154.398 138.276 139.249 1.00 33.60 27 ALA C CA 1
ATOM 4773 C C . ALA B 2 18 ? 153.963 136.887 138.819 1.00 33.60 27 ALA C C 1
ATOM 4774 O O . ALA B 2 18 ? 154.810 136.032 138.565 1.00 33.60 27 ALA C O 1
ATOM 4776 N N . VAL B 2 19 ? 152.659 136.631 138.810 1.00 32.76 28 VAL C N 1
ATOM 4777 C CA . VAL B 2 19 ? 152.042 135.558 138.046 1.00 32.76 28 VAL C CA 1
ATOM 4778 C C . VAL B 2 19 ? 150.983 136.110 137.109 1.00 32.76 28 VAL C C 1
ATOM 4779 O O . VAL B 2 19 ? 151.001 135.838 135.910 1.00 32.76 28 VAL C O 1
ATOM 4783 N N . LEU B 2 20 ? 150.079 136.936 137.634 1.00 32.04 29 LEU C N 1
ATOM 4784 C CA . LEU B 2 20 ? 149.182 137.674 136.751 1.00 32.04 29 LEU C CA 1
ATOM 4785 C C . LEU B 2 20 ? 149.973 138.563 135.806 1.00 32.04 29 LEU C C 1
ATOM 4786 O O . LEU B 2 20 ? 149.756 138.558 134.583 1.00 32.04 29 LEU C O 1
ATOM 4791 N N . TRP B 2 21 ? 150.903 139.334 136.358 1.00 31.96 30 TRP C N 1
ATOM 4792 C CA . TRP B 2 21 ? 151.710 140.198 135.518 1.00 31.96 30 TRP C CA 1
ATOM 4793 C C . TRP B 2 21 ? 152.492 139.389 134.507 1.00 31.96 30 TRP C C 1
ATOM 4794 O O . TRP B 2 21 ? 152.639 139.807 133.361 1.00 31.96 30 TRP C O 1
ATOM 4805 N N . PHE B 2 22 ? 153.000 138.229 134.900 1.00 32.96 31 PHE C N 1
ATOM 4806 C CA . PHE B 2 22 ? 153.804 137.478 133.952 1.00 32.96 31 PHE C CA 1
ATOM 4807 C C . PHE B 2 22 ? 152.952 136.839 132.879 1.00 32.96 31 PHE C C 1
ATOM 4808 O O . PHE B 2 22 ? 153.420 136.666 131.756 1.00 32.96 31 PHE C O 1
ATOM 4816 N N . MET B 2 23 ? 151.697 136.521 133.176 1.00 31.72 32 MET C N 1
ATOM 4817 C CA . MET B 2 23 ? 150.816 136.039 132.122 1.00 31.72 32 MET C CA 1
ATOM 4818 C C . MET B 2 23 ? 150.555 137.129 131.098 1.00 31.72 32 MET C C 1
ATOM 4819 O O . MET B 2 23 ? 150.623 136.888 129.889 1.00 31.72 32 MET C O 1
ATOM 4824 N N . ILE B 2 24 ? 150.272 138.345 131.554 1.00 28.41 33 ILE C N 1
ATOM 4825 C CA . ILE B 2 24 ? 150.014 139.377 130.554 1.00 28.41 33 ILE C CA 1
ATOM 4826 C C . ILE B 2 24 ? 151.294 139.760 129.828 1.00 28.41 33 ILE C C 1
ATOM 4827 O O . ILE B 2 24 ? 151.269 140.065 128.635 1.00 28.41 33 ILE C O 1
ATOM 4832 N N . TYR B 2 25 ? 152.435 139.708 130.501 1.00 32.19 34 TYR C N 1
ATOM 4833 C CA . TYR B 2 25 ? 153.694 139.943 129.811 1.00 32.19 34 TYR C CA 1
ATOM 4834 C C . TYR B 2 25 ? 153.946 138.886 128.754 1.00 32.19 34 TYR C C 1
ATOM 4835 O O . TYR B 2 25 ? 154.467 139.182 127.674 1.00 32.19 34 TYR C O 1
ATOM 4844 N N . TRP B 2 26 ? 153.615 137.640 129.046 1.00 32.86 35 TRP C N 1
ATOM 4845 C CA . TRP B 2 26 ? 153.834 136.625 128.037 1.00 32.86 35 TRP C CA 1
ATOM 4846 C C . TRP B 2 26 ? 152.854 136.773 126.889 1.00 32.86 35 TRP C C 1
ATOM 4847 O O . TRP B 2 26 ? 153.181 136.413 125.759 1.00 32.86 35 TRP C O 1
ATOM 4858 N N . VAL B 2 27 ? 151.660 137.304 127.143 1.00 29.91 36 VAL C N 1
ATOM 4859 C CA . VAL B 2 27 ? 150.793 137.677 126.027 1.00 29.91 36 VAL C CA 1
ATOM 4860 C C . VAL B 2 27 ? 151.446 138.767 125.204 1.00 29.91 36 VAL C C 1
ATOM 4861 O O . VAL B 2 27 ? 151.330 138.792 123.978 1.00 29.91 36 VAL C O 1
ATOM 4865 N N . LEU B 2 28 ? 152.148 139.682 125.859 1.00 29.33 37 LEU C N 1
ATOM 4866 C CA . LEU B 2 28 ? 152.841 140.725 125.114 1.00 29.33 37 LEU C CA 1
ATOM 4867 C C . LEU B 2 28 ? 153.877 140.126 124.186 1.00 29.33 37 LEU C C 1
ATOM 4868 O O . LEU B 2 28 ? 153.927 140.453 123.001 1.00 29.33 37 LEU C O 1
ATOM 4873 N N . LEU B 2 29 ? 154.709 139.236 124.706 1.00 30.15 38 LEU C N 1
ATOM 4874 C CA . LEU B 2 29 ? 155.760 138.660 123.873 1.00 30.15 38 LEU C CA 1
ATOM 4875 C C . LEU B 2 29 ? 155.187 137.775 122.773 1.00 30.15 38 LEU C C 1
ATOM 4876 O O . LEU B 2 29 ? 155.655 137.818 121.634 1.00 30.15 38 LEU C O 1
ATOM 4881 N N . GLU B 2 30 ? 154.177 136.968 123.091 1.00 33.44 39 GLU C N 1
ATOM 4882 C CA . GLU B 2 30 ? 153.591 136.032 122.138 1.00 33.44 39 GLU C CA 1
ATOM 4883 C C . GLU B 2 30 ? 152.861 136.727 120.998 1.00 33.44 39 GLU C C 1
ATOM 4884 O O . GLU B 2 30 ? 152.390 136.054 120.078 1.00 33.44 39 GLU C O 1
ATOM 4890 N N . ARG B 2 31 ? 152.765 138.047 121.015 1.00 32.08 40 ARG C N 1
ATOM 4891 C CA . ARG B 2 31 ? 152.025 138.786 120.004 1.00 32.08 40 ARG C CA 1
ATOM 4892 C C . ARG B 2 31 ? 153.002 139.467 119.060 1.00 32.08 40 ARG C C 1
ATOM 4893 O O . ARG B 2 31 ? 153.640 140.460 119.419 1.00 32.08 40 ARG C O 1
ATOM 4901 N N . GLY B 2 32 ? 153.110 138.935 117.852 1.00 40.96 41 GLY C N 1
ATOM 4902 C CA . GLY B 2 32 ? 153.898 139.562 116.814 1.00 40.96 41 GLY C CA 1
ATOM 4903 C C . GLY B 2 32 ? 153.075 139.870 115.580 1.00 40.96 41 GLY C C 1
ATOM 4904 O O . GLY B 2 32 ? 152.222 139.087 115.165 1.00 40.96 41 GLY C O 1
ATOM 4906 N N . ARG C 3 1 ? 163.003 145.378 161.431 1.00 61.74 3 ARG B N 1
ATOM 4907 C CA . ARG C 3 1 ? 161.610 145.149 161.780 1.00 61.74 3 ARG B CA 1
ATOM 4908 C C . ARG C 3 1 ? 160.979 144.149 160.845 1.00 61.74 3 ARG B C 1
ATOM 4909 O O . ARG C 3 1 ? 161.645 143.271 160.303 1.00 61.74 3 ARG B O 1
ATOM 4917 N N . ALA C 3 2 ? 159.671 144.300 160.669 1.00 55.21 4 ALA B N 1
ATOM 4918 C CA . ALA C 3 2 ? 158.928 143.595 159.640 1.00 55.21 4 ALA B CA 1
ATOM 4919 C C . ALA C 3 2 ? 158.515 144.492 158.491 1.00 55.21 4 ALA B C 1
ATOM 4920 O O . ALA C 3 2 ? 158.328 143.998 157.375 1.00 55.21 4 ALA B O 1
ATOM 4922 N N . GLU C 3 3 ? 158.358 145.795 158.737 1.00 55.15 5 GLU B N 1
ATOM 4923 C CA . GLU C 3 3 ? 158.076 146.707 157.638 1.00 55.15 5 GLU B CA 1
ATOM 4924 C C . GLU C 3 3 ? 159.210 146.698 156.626 1.00 55.15 5 GLU B C 1
ATOM 4925 O O . GLU C 3 3 ? 158.977 146.809 155.422 1.00 55.15 5 GLU B O 1
ATOM 4931 N N . LYS C 3 4 ? 160.445 146.545 157.096 1.00 56.82 6 LYS B N 1
ATOM 4932 C CA . LYS C 3 4 ? 161.565 146.468 156.172 1.00 56.82 6 LYS B CA 1
ATOM 4933 C C . LYS C 3 4 ? 161.498 145.210 155.329 1.00 56.82 6 LYS B C 1
ATOM 4934 O O . LYS C 3 4 ? 161.889 145.236 154.161 1.00 56.82 6 LYS B O 1
ATOM 4940 N N . THR C 3 5 ? 160.990 144.110 155.882 1.00 52.07 7 THR B N 1
ATOM 4941 C CA . THR C 3 5 ? 160.855 142.897 155.085 1.00 52.07 7 THR B CA 1
ATOM 4942 C C . THR C 3 5 ? 159.755 143.048 154.047 1.00 52.07 7 THR B C 1
ATOM 4943 O O . THR C 3 5 ? 159.934 142.696 152.873 1.00 52.07 7 THR B O 1
ATOM 4947 N N . GLY C 3 6 ? 158.611 143.581 154.455 1.00 49.40 8 GLY B N 1
ATOM 4948 C CA . GLY C 3 6 ? 157.574 143.867 153.480 1.00 49.40 8 GLY B CA 1
ATOM 4949 C C . GLY C 3 6 ? 158.066 144.794 152.387 1.00 49.40 8 GLY B C 1
ATOM 4950 O O . GLY C 3 6 ? 157.756 144.606 151.209 1.00 49.40 8 GLY B O 1
ATOM 4951 N N . LEU C 3 7 ? 158.878 145.780 152.761 1.00 48.19 9 LEU B N 1
ATOM 4952 C CA . LEU C 3 7 ? 159.323 146.782 151.805 1.00 48.19 9 LEU B CA 1
ATOM 4953 C C . LEU C 3 7 ? 160.372 146.222 150.862 1.00 48.19 9 LEU B C 1
ATOM 4954 O O . LEU C 3 7 ? 160.368 146.546 149.675 1.00 48.19 9 LEU B O 1
ATOM 4959 N N . THR C 3 8 ? 161.277 145.379 151.356 1.00 47.60 10 THR B N 1
ATOM 4960 C CA . THR C 3 8 ? 162.231 144.785 150.433 1.00 47.60 10 THR B CA 1
ATOM 4961 C C . THR C 3 8 ? 161.548 143.783 149.521 1.00 47.60 10 THR B C 1
ATOM 4962 O O . THR C 3 8 ? 161.972 143.610 148.375 1.00 47.60 10 THR B O 1
ATOM 4966 N N . LEU C 3 9 ? 160.465 143.157 149.983 1.00 44.81 11 LEU B N 1
ATOM 4967 C CA . LEU C 3 9 ? 159.701 142.288 149.095 1.00 44.81 11 LEU B CA 1
ATOM 4968 C C . LEU C 3 9 ? 159.025 143.090 147.988 1.00 44.81 11 LEU B C 1
ATOM 4969 O O . LEU C 3 9 ? 159.143 142.757 146.804 1.00 44.81 11 LEU B O 1
ATOM 4974 N N . ALA C 3 10 ? 158.315 144.155 148.353 1.00 44.43 12 ALA B N 1
ATOM 4975 C CA . ALA C 3 10 ? 157.688 144.995 147.338 1.00 44.43 12 ALA B CA 1
ATOM 4976 C C . ALA C 3 10 ? 158.726 145.564 146.384 1.00 44.43 12 ALA B C 1
ATOM 4977 O O . ALA C 3 10 ? 158.496 145.646 145.172 1.00 44.43 12 ALA B O 1
ATOM 4979 N N . LEU C 3 11 ? 159.884 145.944 146.906 1.00 44.10 13 LEU B N 1
ATOM 4980 C CA . LEU C 3 11 ? 160.890 146.552 146.057 1.00 44.10 13 LEU B CA 1
ATOM 4981 C C . LEU C 3 11 ? 161.495 145.539 145.100 1.00 44.10 13 LEU B C 1
ATOM 4982 O O . LEU C 3 11 ? 161.670 145.845 143.922 1.00 44.10 13 LEU B O 1
ATOM 4987 N N . ILE C 3 12 ? 161.815 144.326 145.562 1.00 44.15 14 ILE B N 1
ATOM 4988 C CA . ILE C 3 12 ? 162.351 143.341 144.625 1.00 44.15 14 ILE B CA 1
ATOM 4989 C C . ILE C 3 12 ? 161.301 142.989 143.584 1.00 44.15 14 ILE B C 1
ATOM 4990 O O . ILE C 3 12 ? 161.615 142.817 142.398 1.00 44.15 14 ILE B O 1
ATOM 4995 N N . LEU C 3 13 ? 160.031 142.958 143.984 1.00 39.94 15 LEU B N 1
ATOM 4996 C CA . LEU C 3 13 ? 158.970 142.715 143.016 1.00 39.94 15 LEU B CA 1
ATOM 4997 C C . LEU C 3 13 ? 158.976 143.772 141.922 1.00 39.94 15 LEU B C 1
ATOM 4998 O O . LEU C 3 13 ? 159.138 143.461 140.737 1.00 39.94 15 LEU B O 1
ATOM 5003 N N . LEU C 3 14 ? 158.802 145.035 142.305 1.00 39.02 16 LEU B N 1
ATOM 5004 C CA . LEU C 3 14 ? 158.662 146.084 141.306 1.00 39.02 16 LEU B CA 1
ATOM 5005 C C . LEU C 3 14 ? 159.944 146.287 140.506 1.00 39.02 16 LEU B C 1
ATOM 5006 O O . LEU C 3 14 ? 159.876 146.602 139.315 1.00 39.02 16 LEU B O 1
ATOM 5011 N N . LEU C 3 15 ? 161.115 146.091 141.111 1.00 39.91 17 LEU B N 1
ATOM 5012 C CA . LEU C 3 15 ? 162.343 146.158 140.331 1.00 39.91 17 LEU B CA 1
ATOM 5013 C C . LEU C 3 15 ? 162.387 145.057 139.289 1.00 39.91 17 LEU B C 1
ATOM 5014 O O . LEU C 3 15 ? 162.873 145.277 138.178 1.00 39.91 17 LEU B O 1
ATOM 5019 N N . THR C 3 16 ? 161.887 143.864 139.617 1.00 38.32 18 THR B N 1
ATOM 5020 C CA . THR C 3 16 ? 161.857 142.804 138.617 1.00 38.32 18 THR B CA 1
ATOM 5021 C C . THR C 3 16 ? 160.903 143.146 137.485 1.00 38.32 18 THR B C 1
ATOM 5022 O O . THR C 3 16 ? 161.239 142.997 136.301 1.00 38.32 18 THR B O 1
ATOM 5026 N N . PHE C 3 17 ? 159.703 143.604 137.838 1.00 36.18 19 PHE B N 1
ATOM 5027 C CA . PHE C 3 17 ? 158.736 144.047 136.842 1.00 36.18 19 PHE B CA 1
ATOM 5028 C C . PHE C 3 17 ? 159.351 145.057 135.893 1.00 36.18 19 PHE B C 1
ATOM 5029 O O . PHE C 3 17 ? 159.243 144.936 134.668 1.00 36.18 19 PHE B O 1
ATOM 5037 N N . PHE C 3 18 ? 160.027 146.055 136.448 1.00 37.29 20 PHE B N 1
ATOM 5038 C CA . PHE C 3 18 ? 160.536 147.141 135.631 1.00 37.29 20 PHE B CA 1
ATOM 5039 C C . PHE C 3 18 ? 161.753 146.734 134.819 1.00 37.29 20 PHE B C 1
ATOM 5040 O O . PHE C 3 18 ? 161.886 147.139 133.662 1.00 37.29 20 PHE B O 1
ATOM 5048 N N . SER C 3 19 ? 162.662 145.961 135.403 1.00 37.25 21 SER B N 1
ATOM 5049 C CA . SER C 3 19 ? 163.781 145.470 134.621 1.00 37.25 21 SER B CA 1
ATOM 5050 C C . SER C 3 19 ? 163.290 144.690 133.420 1.00 37.25 21 SER B C 1
ATOM 5051 O O . SER C 3 19 ? 163.833 144.830 132.323 1.00 37.25 21 SER B O 1
ATOM 5054 N N . LEU C 3 20 ? 162.235 143.896 133.587 1.00 35.88 22 LEU B N 1
ATOM 5055 C CA . LEU C 3 20 ? 161.734 143.150 132.437 1.00 35.88 22 LEU B CA 1
ATOM 5056 C C . LEU C 3 20 ? 161.042 144.044 131.413 1.00 35.88 22 LEU B C 1
ATOM 5057 O O . LEU C 3 20 ? 161.187 143.821 130.209 1.00 35.88 22 LEU B O 1
ATOM 5062 N N . ILE C 3 21 ? 160.258 145.032 131.843 1.00 36.42 23 ILE B N 1
ATOM 5063 C CA . ILE C 3 21 ? 159.611 145.824 130.800 1.00 36.42 23 ILE B CA 1
ATOM 5064 C C . ILE C 3 21 ? 160.637 146.648 130.050 1.00 36.42 23 ILE B C 1
ATOM 5065 O O . ILE C 3 21 ? 160.522 146.824 128.835 1.00 36.42 23 ILE B O 1
ATOM 5070 N N . VAL C 3 22 ? 161.682 147.124 130.722 1.00 38.59 24 VAL B N 1
ATOM 5071 C CA . VAL C 3 22 ? 162.710 147.848 129.989 1.00 38.59 24 VAL B CA 1
ATOM 5072 C C . VAL C 3 22 ? 163.514 146.899 129.118 1.00 38.59 24 VAL B C 1
ATOM 5073 O O . VAL C 3 22 ? 163.942 147.268 128.019 1.00 38.59 24 VAL B O 1
ATOM 5077 N N . TYR C 3 23 ? 163.706 145.658 129.558 1.00 39.80 25 TYR B N 1
ATOM 5078 C CA . TYR C 3 23 ? 164.365 144.684 128.703 1.00 39.80 25 TYR B CA 1
ATOM 5079 C C . TYR C 3 23 ? 163.563 144.446 127.436 1.00 39.80 25 TYR B C 1
ATOM 5080 O O . TYR C 3 23 ? 164.097 144.517 126.328 1.00 39.80 25 TYR B O 1
ATOM 5089 N N . ALA C 3 24 ? 162.273 144.167 127.575 1.00 39.13 26 ALA B N 1
ATOM 5090 C CA . ALA C 3 24 ? 161.463 143.914 126.392 1.00 39.13 26 ALA B CA 1
ATOM 5091 C C . ALA C 3 24 ? 161.349 145.146 125.514 1.00 39.13 26 ALA B C 1
ATOM 5092 O O . ALA C 3 24 ? 161.164 145.020 124.303 1.00 39.13 26 ALA B O 1
ATOM 5094 N N . ALA C 3 25 ? 161.448 146.337 126.090 1.00 39.29 27 ALA B N 1
ATOM 5095 C CA . ALA C 3 25 ? 161.340 147.534 125.276 1.00 39.29 27 ALA B CA 1
ATOM 5096 C C . ALA C 3 25 ? 162.639 147.896 124.587 1.00 39.29 27 ALA B C 1
ATOM 5097 O O . ALA C 3 25 ? 162.603 148.609 123.584 1.00 39.29 27 ALA B O 1
ATOM 5099 N N . LYS C 3 26 ? 163.782 147.450 125.102 1.00 40.96 28 LYS B N 1
ATOM 5100 C CA . LYS C 3 26 ? 165.052 147.760 124.459 1.00 40.96 28 LYS B CA 1
ATOM 5101 C C . LYS C 3 26 ? 165.550 146.602 123.604 1.00 40.96 28 LYS B C 1
ATOM 5102 O O . LYS C 3 26 ? 165.740 146.760 122.396 1.00 40.96 28 LYS B O 1
ATOM 5108 N N . GLY C 3 27 ? 165.769 145.440 124.204 1.00 42.36 29 GLY B N 1
ATOM 5109 C CA . GLY C 3 27 ? 166.003 144.254 123.417 1.00 42.36 29 GLY B CA 1
ATOM 5110 C C . GLY C 3 27 ? 164.695 143.678 122.934 1.00 42.36 29 GLY B C 1
ATOM 5111 O O . GLY C 3 27 ? 163.649 143.911 123.532 1.00 42.36 29 GLY B O 1
ATOM 5112 N N . LEU C 3 28 ? 164.760 142.926 121.843 1.00 42.74 30 LEU B N 1
ATOM 5113 C CA . LEU C 3 28 ? 163.576 142.476 121.111 1.00 42.74 30 LEU B CA 1
ATOM 5114 C C . LEU C 3 28 ? 162.555 143.604 121.003 1.00 42.74 30 LEU B C 1
ATOM 5115 O O . LEU C 3 28 ? 161.433 143.517 121.492 1.00 42.74 30 LEU B O 1
ATOM 5120 N N . LYS C 3 29 ? 162.968 144.676 120.329 1.00 42.32 31 LYS B N 1
ATOM 5121 C CA . LYS C 3 29 ? 162.290 145.958 120.451 1.00 42.32 31 LYS B CA 1
ATOM 5122 C C . LYS C 3 29 ? 160.794 145.863 120.223 1.00 42.32 31 LYS B C 1
ATOM 5123 O O . LYS C 3 29 ? 160.345 145.636 119.099 1.00 42.32 31 LYS B O 1
ATOM 5129 N N . ILE C 3 30 ? 160.015 146.051 121.282 1.00 38.35 32 ILE B N 1
ATOM 5130 C CA . ILE C 3 30 ? 158.584 146.267 121.136 1.00 38.35 32 ILE B CA 1
ATOM 5131 C C . ILE C 3 30 ? 158.333 147.710 121.526 1.00 38.35 32 ILE B C 1
ATOM 5132 O O . ILE C 3 30 ? 157.898 148.000 122.643 1.00 38.35 32 ILE B O 1
ATOM 5137 N N . ASP C 3 31 ? 158.523 148.617 120.586 1.00 43.30 33 ASP B N 1
ATOM 5138 C CA . ASP C 3 31 ? 158.619 150.018 120.939 1.00 43.30 33 ASP B CA 1
ATOM 5139 C C . ASP C 3 31 ? 157.227 150.605 121.016 1.00 43.30 33 ASP B C 1
ATOM 5140 O O . ASP C 3 31 ? 156.427 150.451 120.092 1.00 43.30 33 ASP B O 1
ATOM 5145 N N . ILE C 3 32 ? 156.929 151.251 122.131 1.00 39.32 34 ILE B N 1
ATOM 5146 C CA . ILE C 3 32 ? 155.665 151.954 122.290 1.00 39.32 34 ILE B CA 1
ATOM 5147 C C . ILE C 3 32 ? 155.681 153.098 121.280 1.00 39.32 34 ILE B C 1
ATOM 5148 O O . ILE C 3 32 ? 156.765 153.530 120.872 1.00 39.32 34 ILE B O 1
ATOM 5153 N N . PRO C 3 33 ? 154.541 153.579 120.798 1.00 42.35 35 PRO B N 1
ATOM 5154 C CA . PRO C 3 33 ? 154.565 154.613 119.761 1.00 42.35 35 PRO B CA 1
ATOM 5155 C C . PRO C 3 33 ? 155.165 155.910 120.268 1.00 42.35 35 PRO B C 1
ATOM 5156 O O . PRO C 3 33 ? 154.728 156.461 121.278 1.00 42.35 35 PRO B O 1
ATOM 5160 N N . THR C 3 34 ? 156.151 156.406 119.543 1.00 49.94 36 THR B N 1
ATOM 5161 C CA . THR C 3 34 ? 156.871 157.615 119.889 1.00 49.94 36 THR B CA 1
ATOM 5162 C C . THR C 3 34 ? 156.568 158.726 118.895 1.00 49.94 36 THR B C 1
ATOM 5163 O O . THR C 3 34 ? 155.742 158.581 117.988 1.00 49.94 36 THR B O 1
ATOM 5167 N N . CYS C 3 35 ? 157.259 159.844 119.067 1.00 55.15 37 CYS B N 1
ATOM 5168 C CA . CYS C 3 35 ? 157.089 160.987 118.190 1.00 55.15 37 CYS B CA 1
ATOM 5169 C C . CYS C 3 35 ? 157.891 160.770 116.921 1.00 55.15 37 CYS B C 1
ATOM 5170 O O . CYS C 3 35 ? 159.106 160.563 116.978 1.00 55.15 37 CYS B O 1
ATOM 5173 N N . VAL C 3 36 ? 157.219 160.804 115.778 1.00 59.90 38 VAL B N 1
ATOM 5174 C CA . VAL C 3 36 ? 157.884 160.741 114.487 1.00 59.90 38 VAL B CA 1
ATOM 5175 C C . VAL C 3 36 ? 157.466 161.956 113.683 1.00 59.90 38 VAL B C 1
ATOM 5176 O O . VAL C 3 36 ? 156.304 162.373 113.730 1.00 59.90 38 VAL B O 1
ATOM 5180 N N . THR C 3 37 ? 158.418 162.544 112.962 1.00 68.49 39 THR B N 1
ATOM 5181 C CA . THR C 3 37 ? 158.144 163.769 112.215 1.00 68.49 39 THR B CA 1
ATOM 5182 C C . THR C 3 37 ? 159.098 163.832 111.030 1.00 68.49 39 THR B C 1
ATOM 5183 O O . THR C 3 37 ? 160.292 164.080 111.213 1.00 68.49 39 THR B O 1
ATOM 5187 N N . ASP C 3 38 ? 158.580 163.600 109.825 1.00 74.45 40 ASP B N 1
ATOM 5188 C CA . ASP C 3 38 ? 159.304 163.960 108.612 1.00 74.45 40 ASP B CA 1
ATOM 5189 C C . ASP C 3 38 ? 158.535 164.977 107.776 1.00 74.45 40 ASP B C 1
ATOM 5190 O O . ASP C 3 38 ? 158.987 166.115 107.629 1.00 74.45 40 ASP B O 1
ATOM 5195 N N . VAL C 3 39 ? 157.375 164.612 107.228 1.00 70.35 41 VAL B N 1
ATOM 5196 C CA . VAL C 3 39 ? 156.451 165.583 106.645 1.00 70.35 41 VAL B CA 1
ATOM 5197 C C . VAL C 3 39 ? 155.019 165.300 107.094 1.00 70.35 41 VAL B C 1
ATOM 5198 O O . VAL C 3 39 ? 154.353 166.154 107.692 1.00 70.35 41 VAL B O 1
ATOM 5202 N N . GLU C 3 40 ? 154.550 164.093 106.796 1.00 66.10 42 GLU B N 1
ATOM 5203 C CA . GLU C 3 40 ? 153.316 163.535 107.336 1.00 66.10 42 GLU B CA 1
ATOM 5204 C C . GLU C 3 40 ? 152.056 164.395 107.195 1.00 66.10 42 GLU B C 1
ATOM 5205 O O . GLU C 3 40 ? 151.396 164.707 108.195 1.00 66.10 42 GLU B O 1
ATOM 5211 N N . PRO C 3 41 ? 151.678 164.779 105.958 1.00 62.72 43 PRO B N 1
ATOM 5212 C CA . PRO C 3 41 ? 150.348 165.372 105.733 1.00 62.72 43 PRO B CA 1
ATOM 5213 C C . PRO C 3 41 ? 149.217 164.357 105.869 1.00 62.72 43 PRO B C 1
ATOM 5214 O O . PRO C 3 41 ? 148.245 164.582 106.597 1.00 62.72 43 PRO B O 1
ATOM 5218 N N . PHE C 3 42 ? 149.341 163.235 105.160 1.00 52.29 44 PHE B N 1
ATOM 5219 C CA . PHE C 3 42 ? 148.598 162.030 105.492 1.00 52.29 44 PHE B CA 1
ATOM 5220 C C . PHE C 3 42 ? 147.078 162.045 105.375 1.00 52.29 44 PHE B C 1
ATOM 5221 O O . PHE C 3 42 ? 146.401 162.086 106.403 1.00 52.29 44 PHE B O 1
ATOM 5229 N N . GLN C 3 43 ? 146.511 162.056 104.149 1.00 54.59 45 GLN B N 1
ATOM 5230 C CA . GLN C 3 43 ? 145.151 161.520 103.927 1.00 54.59 45 GLN B CA 1
ATOM 5231 C C . GLN C 3 43 ? 145.149 160.570 102.728 1.00 54.59 45 GLN B C 1
ATOM 5232 O O . GLN C 3 43 ? 144.670 160.955 101.661 1.00 54.59 45 GLN B O 1
ATOM 5238 N N . GLU C 3 44 ? 145.573 159.322 102.925 1.00 51.61 46 GLU B N 1
ATOM 5239 C CA . GLU C 3 44 ? 145.915 158.441 101.804 1.00 51.61 46 GLU B CA 1
ATOM 5240 C C . GLU C 3 44 ? 146.241 157.043 102.336 1.00 51.61 46 GLU B C 1
ATOM 5241 O O . GLU C 3 44 ? 145.942 156.711 103.488 1.00 51.61 46 GLU B O 1
ATOM 5247 N N . GLY C 3 45 ? 146.779 156.197 101.445 1.00 49.84 47 GLY B N 1
ATOM 5248 C CA . GLY C 3 45 ? 148.009 155.474 101.734 1.00 49.84 47 GLY B CA 1
ATOM 5249 C C . GLY C 3 45 ? 148.160 153.969 101.723 1.00 49.84 47 GLY B C 1
ATOM 5250 O O . GLY C 3 45 ? 147.513 153.286 102.510 1.00 49.84 47 GLY B O 1
ATOM 5251 N N . LYS C 3 46 ? 149.034 153.450 100.850 1.00 51.98 48 LYS B N 1
ATOM 5252 C CA . LYS C 3 46 ? 149.731 152.175 101.046 1.00 51.98 48 LYS B CA 1
ATOM 5253 C C . LYS C 3 46 ? 150.818 151.938 99.999 1.00 51.98 48 LYS B C 1
ATOM 5254 O O . LYS C 3 46 ? 150.542 152.021 98.800 1.00 51.98 48 LYS B O 1
ATOM 5260 N N . LEU C 3 47 ? 152.038 151.596 100.410 1.00 56.43 49 LEU B N 1
ATOM 5261 C CA . LEU C 3 47 ? 153.135 151.430 99.467 1.00 56.43 49 LEU B CA 1
ATOM 5262 C C . LEU C 3 47 ? 153.874 150.125 99.708 1.00 56.43 49 LEU B C 1
ATOM 5263 O O . LEU C 3 47 ? 154.209 149.791 100.844 1.00 56.43 49 LEU B O 1
ATOM 5268 N N . ILE C 3 48 ? 154.154 149.413 98.625 1.00 64.33 50 ILE B N 1
ATOM 5269 C CA . ILE C 3 48 ? 154.889 148.151 98.663 1.00 64.33 50 ILE B CA 1
ATOM 5270 C C . ILE C 3 48 ? 156.369 148.512 98.580 1.00 64.33 50 ILE B C 1
ATOM 5271 O O . ILE C 3 48 ? 156.985 148.503 97.516 1.00 64.33 50 ILE B O 1
ATOM 5276 N N . LYS C 3 49 ? 156.956 148.815 99.735 1.00 63.86 51 LYS B N 1
ATOM 5277 C CA . LYS C 3 49 ? 158.227 149.533 99.764 1.00 63.86 51 LYS B CA 1
ATOM 5278 C C . LYS C 3 49 ? 159.381 148.678 99.244 1.00 63.86 51 LYS B C 1
ATOM 5279 O O . LYS C 3 49 ? 159.997 149.005 98.224 1.00 63.86 51 LYS B O 1
ATOM 5285 N N . HIS C 3 50 ? 159.699 147.580 99.935 1.00 68.37 52 HIS B N 1
ATOM 5286 C CA . HIS C 3 50 ? 160.777 146.679 99.534 1.00 68.37 52 HIS B CA 1
ATOM 5287 C C . HIS C 3 50 ? 160.253 145.422 98.860 1.00 68.37 52 HIS B C 1
ATOM 5288 O O . HIS C 3 50 ? 160.906 144.376 98.906 1.00 68.37 52 HIS B O 1
ATOM 5295 N N . GLY C 3 51 ? 159.067 145.481 98.273 1.00 68.71 53 GLY B N 1
ATOM 5296 C CA . GLY C 3 51 ? 158.646 144.362 97.465 1.00 68.71 53 GLY B CA 1
ATOM 5297 C C . GLY C 3 51 ? 157.987 143.250 98.245 1.00 68.71 53 GLY B C 1
ATOM 5298 O O . GLY C 3 51 ? 156.780 143.276 98.488 1.00 68.71 53 GLY B O 1
ATOM 5299 N N . ASP C 3 52 ? 158.770 142.245 98.619 1.00 65.24 54 ASP B N 1
ATOM 5300 C CA . ASP C 3 52 ? 158.173 141.027 99.144 1.00 65.24 54 ASP B CA 1
ATOM 5301 C C . ASP C 3 52 ? 157.742 141.179 100.596 1.00 65.24 54 ASP B C 1
ATOM 5302 O O . ASP C 3 52 ? 156.648 140.743 100.968 1.00 65.24 54 ASP B O 1
ATOM 5307 N N . LYS C 3 53 ? 158.574 141.784 101.436 1.00 60.13 55 LYS B N 1
ATOM 5308 C CA . LYS C 3 53 ? 158.283 141.812 102.861 1.00 60.13 55 LYS B CA 1
ATOM 5309 C C . LYS C 3 53 ? 158.005 143.215 103.373 1.00 60.13 55 LYS B C 1
ATOM 5310 O O . LYS C 3 53 ? 156.924 143.455 103.909 1.00 60.13 55 LYS B O 1
ATOM 5316 N N . ARG C 3 54 ? 158.932 144.152 103.223 1.00 59.49 56 ARG B N 1
ATOM 5317 C CA . ARG C 3 54 ? 158.725 145.465 103.809 1.00 59.49 56 ARG B CA 1
ATOM 5318 C C . ARG C 3 54 ? 157.542 146.143 103.143 1.00 59.49 56 ARG B C 1
ATOM 5319 O O . ARG C 3 54 ? 157.305 145.974 101.948 1.00 59.49 56 ARG B O 1
ATOM 5327 N N . TYR C 3 55 ? 156.795 146.911 103.922 1.00 56.55 57 TYR B N 1
ATOM 5328 C CA . TYR C 3 55 ? 155.688 147.691 103.406 1.00 56.55 57 TYR B CA 1
ATOM 5329 C C . TYR C 3 55 ? 155.678 149.028 104.121 1.00 56.55 57 TYR B C 1
ATOM 5330 O O . TYR C 3 55 ? 156.512 149.302 104.985 1.00 56.55 57 TYR B O 1
ATOM 5339 N N . GLU C 3 56 ? 154.737 149.878 103.742 1.00 51.35 58 GLU B N 1
ATOM 5340 C CA . GLU C 3 56 ? 154.452 151.088 104.497 1.00 51.35 58 GLU B CA 1
ATOM 5341 C C . GLU C 3 56 ? 152.957 151.314 104.414 1.00 51.35 58 GLU B C 1
ATOM 5342 O O . GLU C 3 56 ? 152.427 151.604 103.341 1.00 51.35 58 GLU B O 1
ATOM 5348 N N . LEU C 3 57 ? 152.288 151.179 105.541 1.00 44.66 59 LEU B N 1
ATOM 5349 C CA . LEU C 3 57 ? 150.844 151.240 105.612 1.00 44.66 59 LEU B CA 1
ATOM 5350 C C . LEU C 3 57 ? 150.432 152.572 106.208 1.00 44.66 59 LEU B C 1
ATOM 5351 O O . LEU C 3 57 ? 151.015 153.024 107.192 1.00 44.66 59 LEU B O 1
ATOM 5356 N N . HIS C 3 58 ? 149.441 153.210 105.607 1.00 43.51 60 HIS B N 1
ATOM 5357 C CA . HIS C 3 58 ? 148.999 154.529 106.046 1.00 43.51 60 HIS B CA 1
ATOM 5358 C C . HIS C 3 58 ? 147.506 154.432 106.318 1.00 43.51 60 HIS B C 1
ATOM 5359 O O . HIS C 3 58 ? 146.705 154.717 105.430 1.00 43.51 60 HIS B O 1
ATOM 5366 N N . ILE C 3 59 ? 147.124 154.031 107.525 1.00 38.38 61 ILE B N 1
ATOM 5367 C CA . ILE C 3 59 ? 145.709 153.789 107.830 1.00 38.38 61 ILE B CA 1
ATOM 5368 C C . ILE C 3 59 ? 145.154 155.077 108.418 1.00 38.38 61 ILE B C 1
ATOM 5369 O O . ILE C 3 59 ? 144.971 155.230 109.622 1.00 38.38 61 ILE B O 1
ATOM 5374 N N . LEU C 3 60 ? 144.814 156.007 107.539 1.00 38.47 62 LEU B N 1
ATOM 5375 C CA . LEU C 3 60 ? 144.055 157.163 107.982 1.00 38.47 62 LEU B CA 1
ATOM 5376 C C . LEU C 3 60 ? 142.694 156.724 108.475 1.00 38.47 62 LEU B C 1
ATOM 5377 O O . LEU C 3 60 ? 142.035 155.901 107.848 1.00 38.47 62 LEU B O 1
ATOM 5382 N N . ALA C 3 61 ? 142.263 157.291 109.592 1.00 36.01 63 ALA B N 1
ATOM 5383 C CA . ALA C 3 61 ? 141.047 156.872 110.272 1.00 36.01 63 ALA B CA 1
ATOM 5384 C C . ALA C 3 61 ? 140.025 157.990 110.190 1.00 36.01 63 ALA B C 1
ATOM 5385 O O . ALA C 3 61 ? 139.932 158.813 111.097 1.00 36.01 63 ALA B O 1
ATOM 5387 N N . ARG C 3 62 ? 139.244 158.012 109.118 1.00 36.04 64 ARG B N 1
ATOM 5388 C CA . ARG C 3 62 ? 138.172 158.987 109.007 1.00 36.04 64 ARG B CA 1
ATOM 5389 C C . ARG C 3 62 ? 137.138 158.716 110.074 1.00 36.04 64 ARG B C 1
ATOM 5390 O O . ARG C 3 62 ? 137.251 157.742 110.814 1.00 36.04 64 ARG B O 1
ATOM 5398 N N . MET C 3 63 ? 136.119 159.552 110.163 1.00 34.88 65 MET B N 1
ATOM 5399 C CA . MET C 3 63 ? 135.095 159.332 111.166 1.00 34.88 65 MET B CA 1
ATOM 5400 C C . MET C 3 63 ? 134.206 158.179 110.728 1.00 34.88 65 MET B C 1
ATOM 5401 O O . MET C 3 63 ? 133.492 158.278 109.727 1.00 34.88 65 MET B O 1
ATOM 5406 N N . TRP C 3 64 ? 134.263 157.091 111.494 1.00 31.38 66 TRP B N 1
ATOM 5407 C CA . TRP C 3 64 ? 133.403 155.917 111.419 1.00 31.38 66 TRP B CA 1
ATOM 5408 C C . TRP C 3 64 ? 133.730 155.000 110.257 1.00 31.38 66 TRP B C 1
ATOM 5409 O O . TRP C 3 64 ? 132.834 154.325 109.746 1.00 31.38 66 TRP B O 1
ATOM 5420 N N . TYR C 3 65 ? 134.995 154.967 109.841 1.00 31.01 67 TYR B N 1
ATOM 5421 C CA . TYR C 3 65 ? 135.548 153.861 109.064 1.00 31.01 67 TYR B CA 1
ATOM 5422 C C . TYR C 3 65 ? 137.024 154.107 108.837 1.00 31.01 67 TYR B C 1
ATOM 5423 O O . TYR C 3 65 ? 137.451 155.259 108.805 1.00 31.01 67 TYR B O 1
ATOM 5432 N N . PHE C 3 66 ? 137.811 153.055 108.683 1.00 30.81 68 PHE B N 1
ATOM 5433 C CA . PHE C 3 66 ? 139.225 153.235 108.418 1.00 30.81 68 PHE B CA 1
ATOM 5434 C C . PHE C 3 66 ? 139.452 153.342 106.922 1.00 30.81 68 PHE B C 1
ATOM 5435 O O . PHE C 3 66 ? 138.556 153.117 106.120 1.00 30.81 68 PHE B O 1
ATOM 5443 N N . ASP C 3 67 ? 140.664 153.702 106.538 1.00 39.50 69 ASP B N 1
ATOM 5444 C CA . ASP C 3 67 ? 140.961 153.960 105.131 1.00 39.50 69 ASP B CA 1
ATOM 5445 C C . ASP C 3 67 ? 142.320 153.352 104.806 1.00 39.50 69 ASP B C 1
ATOM 5446 O O . ASP C 3 67 ? 143.333 154.043 104.841 1.00 39.50 69 ASP B O 1
ATOM 5451 N N . PHE C 3 68 ? 142.338 152.078 104.439 1.00 39.39 70 PHE B N 1
ATOM 5452 C CA . PHE C 3 68 ? 143.613 151.391 104.297 1.00 39.39 70 PHE B CA 1
ATOM 5453 C C . PHE C 3 68 ? 144.251 151.627 102.944 1.00 39.39 70 PHE B C 1
ATOM 5454 O O . PHE C 3 68 ? 145.462 151.802 102.854 1.00 39.39 70 PHE B O 1
ATOM 5462 N N . ASN C 3 69 ? 143.467 151.580 101.890 1.00 45.57 71 ASN B N 1
ATOM 5463 C CA . ASN C 3 69 ? 143.852 152.043 100.569 1.00 45.57 71 ASN B CA 1
ATOM 5464 C C . ASN C 3 69 ? 142.892 153.165 100.221 1.00 45.57 71 ASN B C 1
ATOM 5465 O O . ASN C 3 69 ? 142.180 153.664 101.086 1.00 45.57 71 ASN B O 1
ATOM 5470 N N . LYS C 3 70 ? 142.857 153.573 98.962 1.00 47.77 72 LYS B N 1
ATOM 5471 C CA . LYS C 3 70 ? 142.097 154.780 98.673 1.00 47.77 72 LYS B CA 1
ATOM 5472 C C . LYS C 3 70 ? 140.606 154.553 98.867 1.00 47.77 72 LYS B C 1
ATOM 5473 O O . LYS C 3 70 ? 139.837 154.569 97.904 1.00 47.77 72 LYS B O 1
ATOM 5479 N N . GLY C 3 71 ? 140.195 154.353 100.123 1.00 49.66 73 GLY B N 1
ATOM 5480 C CA . GLY C 3 71 ? 138.810 154.122 100.483 1.00 49.66 73 GLY B CA 1
ATOM 5481 C C . GLY C 3 71 ? 138.402 152.665 100.501 1.00 49.66 73 GLY B C 1
ATOM 5482 O O . GLY C 3 71 ? 137.373 152.304 99.927 1.00 49.66 73 GLY B O 1
ATOM 5483 N N . ALA C 3 72 ? 139.183 151.812 101.154 1.00 45.29 74 ALA B N 1
ATOM 5484 C CA . ALA C 3 72 ? 138.937 150.374 101.116 1.00 45.29 74 ALA B CA 1
ATOM 5485 C C . ALA C 3 72 ? 139.142 149.824 102.517 1.00 45.29 74 ALA B C 1
ATOM 5486 O O . ALA C 3 72 ? 140.271 149.527 102.906 1.00 45.29 74 ALA B O 1
ATOM 5488 N N . THR C 3 73 ? 138.047 149.649 103.249 1.00 42.60 75 THR B N 1
ATOM 5489 C CA . THR C 3 73 ? 138.121 149.237 104.641 1.00 42.60 75 THR B CA 1
ATOM 5490 C C . THR C 3 73 ? 138.892 147.946 104.856 1.00 42.60 75 THR B C 1
ATOM 5491 O O . THR C 3 73 ? 139.219 147.640 106.002 1.00 42.60 75 THR B O 1
ATOM 5495 N N . GLU C 3 74 ? 139.188 147.182 103.817 1.00 45.63 76 GLU B N 1
ATOM 5496 C CA . GLU C 3 74 ? 139.962 145.962 103.965 1.00 45.63 76 GLU B CA 1
ATOM 5497 C C . GLU C 3 74 ? 141.201 146.032 103.095 1.00 45.63 76 GLU B C 1
ATOM 5498 O O . GLU C 3 74 ? 141.327 146.893 102.225 1.00 45.63 76 GLU B O 1
ATOM 5504 N N . ILE C 3 75 ? 142.122 145.103 103.331 1.00 44.56 77 ILE B N 1
ATOM 5505 C CA . ILE C 3 75 ? 143.406 145.122 102.648 1.00 44.56 77 ILE B CA 1
ATOM 5506 C C . ILE C 3 75 ? 143.991 143.726 102.700 1.00 44.56 77 ILE B C 1
ATOM 5507 O O . ILE C 3 75 ? 143.723 142.960 103.629 1.00 44.56 77 ILE B O 1
ATOM 5512 N N . LYS C 3 76 ? 144.796 143.391 101.697 1.00 48.39 78 LYS B N 1
ATOM 5513 C CA . LYS C 3 76 ? 145.400 142.073 101.605 1.00 48.39 78 LYS B CA 1
ATOM 5514 C C . LYS C 3 76 ? 146.903 142.221 101.461 1.00 48.39 78 LYS B C 1
ATOM 5515 O O . LYS C 3 76 ? 147.385 143.040 100.679 1.00 48.39 78 LYS B O 1
ATOM 5521 N N . ILE C 3 77 ? 147.637 141.425 102.226 1.00 51.27 79 ILE B N 1
ATOM 5522 C CA . ILE C 3 77 ? 149.073 141.600 102.388 1.00 51.27 79 ILE B CA 1
ATOM 5523 C C . ILE C 3 77 ? 149.736 140.230 102.385 1.00 51.27 79 ILE B C 1
ATOM 5524 O O . ILE C 3 77 ? 149.226 139.305 103.025 1.00 51.27 79 ILE B O 1
ATOM 5529 N N . PRO C 3 78 ? 150.854 140.041 101.698 1.00 52.92 80 PRO B N 1
ATOM 5530 C CA . PRO C 3 78 ? 151.488 138.723 101.689 1.00 52.92 80 PRO B CA 1
ATOM 5531 C C . PRO C 3 78 ? 152.025 138.355 103.060 1.00 52.92 80 PRO B C 1
ATOM 5532 O O . PRO C 3 78 ? 152.381 139.218 103.863 1.00 52.92 80 PRO B O 1
ATOM 5536 N N . VAL C 3 79 ? 152.090 137.043 103.313 1.00 53.94 81 VAL B N 1
ATOM 5537 C CA . VAL C 3 79 ? 152.427 136.537 104.642 1.00 53.94 81 VAL B CA 1
ATOM 5538 C C . VAL C 3 79 ? 153.885 136.830 104.959 1.00 53.94 81 VAL B C 1
ATOM 5539 O O . VAL C 3 79 ? 154.730 136.988 104.073 1.00 53.94 81 VAL B O 1
ATOM 5543 N N . GLY C 3 80 ? 154.179 136.901 106.255 1.00 52.20 82 GLY B N 1
ATOM 5544 C CA . GLY C 3 80 ? 155.514 137.158 106.728 1.00 52.20 82 GLY B CA 1
ATOM 5545 C C . GLY C 3 80 ? 155.960 138.587 106.591 1.00 52.20 82 GLY B C 1
ATOM 5546 O O . GLY C 3 80 ? 156.960 138.966 107.203 1.00 52.20 82 GLY B O 1
ATOM 5547 N N . SER C 3 81 ? 155.239 139.395 105.825 1.00 51.77 83 SER B N 1
ATOM 5548 C CA . SER C 3 81 ? 155.649 140.758 105.565 1.00 51.77 83 SER B CA 1
ATOM 5549 C C . SER C 3 81 ? 155.815 141.528 106.864 1.00 51.77 83 SER B C 1
ATOM 5550 O O . SER C 3 81 ? 155.319 141.138 107.918 1.00 51.77 83 SER B O 1
ATOM 5553 N N . VAL C 3 82 ? 156.538 142.630 106.778 1.00 50.48 84 VAL B N 1
ATOM 5554 C CA . VAL C 3 82 ? 156.861 143.459 107.932 1.00 50.48 84 VAL B CA 1
ATOM 5555 C C . VAL C 3 82 ? 156.440 144.883 107.596 1.00 50.48 84 VAL B C 1
ATOM 5556 O O . VAL C 3 82 ? 157.188 145.675 107.027 1.00 50.48 84 VAL B O 1
ATOM 5560 N N . VAL C 3 83 ? 155.222 145.225 107.959 1.00 47.18 85 VAL B N 1
ATOM 5561 C CA . VAL C 3 83 ? 154.680 146.507 107.565 1.00 47.18 85 VAL B CA 1
ATOM 5562 C C . VAL C 3 83 ? 155.233 147.600 108.468 1.00 47.18 85 VAL B C 1
ATOM 5563 O O . VAL C 3 83 ? 155.741 147.354 109.557 1.00 47.18 85 VAL B O 1
ATOM 5567 N N . ASP C 3 84 ? 155.144 148.825 107.983 1.00 48.29 86 ASP B N 1
ATOM 5568 C CA . ASP C 3 84 ? 155.475 150.027 108.735 1.00 48.29 86 ASP B CA 1
ATOM 5569 C C . ASP C 3 84 ? 154.179 150.814 108.808 1.00 48.29 86 ASP B C 1
ATOM 5570 O O . ASP C 3 84 ? 153.826 151.516 107.860 1.00 48.29 86 ASP B O 1
ATOM 5575 N N . ILE C 3 85 ? 153.462 150.696 109.912 1.00 41.31 87 ILE B N 1
ATOM 5576 C CA . ILE C 3 85 ? 152.106 151.212 109.996 1.00 41.31 87 ILE B CA 1
ATOM 5577 C C . ILE C 3 85 ? 152.127 152.614 110.573 1.00 41.31 87 ILE B C 1
ATOM 5578 O O . ILE C 3 85 ? 152.567 152.815 111.707 1.00 41.31 87 ILE B O 1
ATOM 5583 N N . PHE C 3 86 ? 151.650 153.582 109.800 1.00 43.04 88 PHE B N 1
ATOM 5584 C CA . PHE C 3 86 ? 151.449 154.944 110.266 1.00 43.04 88 PHE B CA 1
ATOM 5585 C C . PHE C 3 86 ? 149.961 155.207 110.382 1.00 43.04 88 PHE B C 1
ATOM 5586 O O . PHE C 3 86 ? 149.195 154.824 109.502 1.00 43.04 88 PHE B O 1
ATOM 5594 N N . THR C 3 87 ? 149.552 155.889 111.441 1.00 39.86 89 THR B N 1
ATOM 5595 C CA . THR C 3 87 ? 148.136 156.108 111.680 1.00 39.86 89 THR B CA 1
ATOM 5596 C C . THR C 3 87 ? 147.900 157.556 112.062 1.00 39.86 89 THR B C 1
ATOM 5597 O O . THR C 3 87 ? 148.640 158.114 112.871 1.00 39.86 89 THR B O 1
ATOM 5601 N N . THR C 3 88 ? 146.868 158.159 111.489 1.00 41.96 90 THR B N 1
ATOM 5602 C CA . THR C 3 88 ? 146.562 159.559 111.759 1.00 41.96 90 THR B CA 1
ATOM 5603 C C . THR C 3 88 ? 145.103 159.798 111.463 1.00 41.96 90 THR B C 1
ATOM 5604 O O . THR C 3 88 ? 144.676 159.610 110.327 1.00 41.96 90 THR B O 1
ATOM 5608 N N . SER C 3 89 ? 144.347 160.236 112.450 1.00 37.11 91 SER B N 1
ATOM 5609 C CA . SER C 3 89 ? 142.953 160.461 112.167 1.00 37.11 91 SER B CA 1
ATOM 5610 C C . SER C 3 89 ? 142.773 161.716 111.336 1.00 37.11 91 SER B C 1
ATOM 5611 O O . SER C 3 89 ? 143.672 162.540 111.193 1.00 37.11 91 SER B O 1
ATOM 5614 N N . LYS C 3 90 ? 141.580 161.849 110.780 1.00 36.19 92 LYS B N 1
ATOM 5615 C CA . LYS C 3 90 ? 141.217 163.053 110.060 1.00 36.19 92 LYS B CA 1
ATOM 5616 C C . LYS C 3 90 ? 140.605 164.086 110.984 1.00 36.19 92 LYS B C 1
ATOM 5617 O O . LYS C 3 90 ? 140.938 165.270 110.897 1.00 36.19 92 LYS B O 1
ATOM 5623 N N . ASP C 3 91 ? 139.707 163.669 111.870 1.00 36.01 93 ASP B N 1
ATOM 5624 C CA . ASP C 3 91 ? 138.930 164.623 112.644 1.00 36.01 93 ASP B CA 1
ATOM 5625 C C . ASP C 3 91 ? 139.078 164.479 114.151 1.00 36.01 93 ASP B C 1
ATOM 5626 O O . ASP C 3 91 ? 139.440 165.455 114.810 1.00 36.01 93 ASP B O 1
ATOM 5631 N N . VAL C 3 92 ? 138.798 163.315 114.732 1.00 33.30 94 VAL B N 1
ATOM 5632 C CA . VAL C 3 92 ? 138.775 163.223 116.187 1.00 33.30 94 VAL B CA 1
ATOM 5633 C C . VAL C 3 92 ? 139.745 162.163 116.663 1.00 33.30 94 VAL B C 1
ATOM 5634 O O . VAL C 3 92 ? 140.405 161.508 115.856 1.00 33.30 94 VAL B O 1
ATOM 5638 N N . VAL C 3 93 ? 139.830 161.981 117.976 1.00 32.84 95 VAL B N 1
ATOM 5639 C CA . VAL C 3 93 ? 140.769 161.034 118.562 1.00 32.84 95 VAL B CA 1
ATOM 5640 C C . VAL C 3 93 ? 140.220 159.633 118.343 1.00 32.84 95 VAL B C 1
ATOM 5641 O O . VAL C 3 93 ? 139.106 159.321 118.755 1.00 32.84 95 VAL B O 1
ATOM 5645 N N . HIS C 3 94 ? 140.999 158.795 117.681 1.00 31.07 96 HIS B N 1
ATOM 5646 C CA . HIS C 3 94 ? 140.553 157.524 117.148 1.00 31.07 96 HIS B CA 1
ATOM 5647 C C . HIS C 3 94 ? 141.487 156.435 117.618 1.00 31.07 96 HIS B C 1
ATOM 5648 O O . HIS C 3 94 ? 142.699 156.556 117.471 1.00 31.07 96 HIS B O 1
ATOM 5655 N N . GLY C 3 95 ? 140.941 155.361 118.140 1.00 27.25 97 GLY B N 1
ATOM 5656 C CA . GLY C 3 95 ? 141.753 154.220 118.472 1.00 27.25 97 GLY B CA 1
ATOM 5657 C C . GLY C 3 95 ? 142.039 153.408 117.231 1.00 27.25 97 GLY B C 1
ATOM 5658 O O . GLY C 3 95 ? 141.255 153.394 116.305 1.00 27.25 97 GLY B O 1
ATOM 5659 N N . VAL C 3 96 ? 143.198 152.760 117.203 1.00 26.35 98 VAL B N 1
ATOM 5660 C CA . VAL C 3 96 ? 143.549 151.818 116.144 1.00 26.35 98 VAL B CA 1
ATOM 5661 C C . VAL C 3 96 ? 144.124 150.594 116.840 1.00 26.35 98 VAL B C 1
ATOM 5662 O O . VAL C 3 96 ? 145.317 150.530 117.125 1.00 26.35 98 VAL B O 1
ATOM 5666 N N . HIS C 3 97 ? 143.286 149.619 117.116 1.00 26.09 99 HIS B N 1
ATOM 5667 C CA . HIS C 3 97 ? 143.741 148.360 117.667 1.00 26.09 99 HIS B CA 1
ATOM 5668 C C . HIS C 3 97 ? 143.749 147.345 116.545 1.00 26.09 99 HIS B C 1
ATOM 5669 O O . HIS C 3 97 ? 142.774 147.250 115.801 1.00 26.09 99 HIS B O 1
ATOM 5676 N N . ILE C 3 98 ? 144.838 146.607 116.402 1.00 27.26 100 ILE B N 1
ATOM 5677 C CA . ILE C 3 98 ? 144.963 145.598 115.361 1.00 27.26 100 ILE B CA 1
ATOM 5678 C C . ILE C 3 98 ? 145.039 144.266 116.079 1.00 27.26 100 ILE B C 1
ATOM 5679 O O . ILE C 3 98 ? 146.087 143.901 116.611 1.00 27.26 100 ILE B O 1
ATOM 5684 N N . HIS C 3 99 ? 143.942 143.521 116.070 1.00 25.78 101 HIS B N 1
ATOM 5685 C CA . HIS C 3 99 ? 143.693 142.578 117.147 1.00 25.78 101 HIS B CA 1
ATOM 5686 C C . HIS C 3 99 ? 144.758 141.504 117.255 1.00 25.78 101 HIS B C 1
ATOM 5687 O O . HIS C 3 99 ? 145.110 141.091 118.361 1.00 25.78 101 HI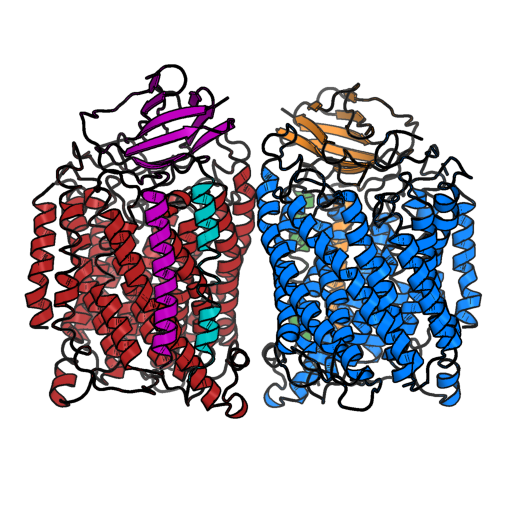S B O 1
ATOM 5694 N N . GLY C 3 100 ? 145.256 141.004 116.135 1.00 29.07 102 GLY B N 1
ATOM 5695 C CA . GLY C 3 100 ? 146.220 139.920 116.221 1.00 29.07 102 GLY B CA 1
ATOM 5696 C C . GLY C 3 100 ? 147.495 140.341 116.922 1.00 29.07 102 GLY B C 1
ATOM 5697 O O . GLY C 3 100 ? 147.981 139.657 117.821 1.00 29.07 102 GLY B O 1
ATOM 5698 N N . THR C 3 101 ? 148.033 141.485 116.531 1.00 31.70 103 THR B N 1
ATOM 5699 C CA . THR C 3 101 ? 149.324 141.975 116.974 1.00 31.70 103 THR B CA 1
ATOM 5700 C C . THR C 3 101 ? 149.154 142.935 118.132 1.00 31.70 103 THR B C 1
ATOM 5701 O O . THR C 3 101 ? 148.046 143.290 118.519 1.00 31.70 103 THR B O 1
ATOM 5705 N N . ASN C 3 102 ? 150.273 143.366 118.688 1.00 32.31 104 ASN B N 1
ATOM 5706 C CA . ASN C 3 102 ? 150.233 144.414 119.694 1.00 32.31 104 ASN B CA 1
ATOM 5707 C C . ASN C 3 102 ? 150.540 145.744 119.019 1.00 32.31 104 ASN B C 1
ATOM 5708 O O . ASN C 3 102 ? 151.596 146.342 119.170 1.00 32.31 104 ASN B O 1
ATOM 5713 N N . TYR C 3 103 ? 149.574 146.172 118.231 1.00 30.30 105 TYR B N 1
ATOM 5714 C CA . TYR C 3 103 ? 149.573 147.492 117.630 1.00 30.30 105 TYR B CA 1
ATOM 5715 C C . TYR C 3 103 ? 148.346 148.193 118.177 1.00 30.30 105 TYR B C 1
ATOM 5716 O O . TYR C 3 103 ? 147.229 147.946 117.726 1.00 30.30 105 TYR B O 1
ATOM 5725 N N . ASN C 3 104 ? 148.546 149.064 119.141 1.00 26.62 106 ASN B N 1
ATOM 5726 C CA . ASN C 3 104 ? 147.449 149.660 119.892 1.00 26.62 106 ASN B CA 1
ATOM 5727 C C . ASN C 3 104 ? 147.808 151.132 120.011 1.00 26.62 106 ASN B C 1
ATOM 5728 O O . ASN C 3 104 ? 148.482 151.529 120.952 1.00 26.62 106 ASN B O 1
ATOM 5733 N N . VAL C 3 105 ? 147.388 151.930 119.046 1.00 28.33 107 VAL B N 1
ATOM 5734 C CA . VAL C 3 105 ? 147.864 153.296 118.915 1.00 28.33 107 VAL B CA 1
ATOM 5735 C C . VAL C 3 105 ? 146.662 154.203 118.765 1.00 28.33 107 VAL B C 1
ATOM 5736 O O . VAL C 3 105 ? 145.652 153.804 118.184 1.00 28.33 107 VAL B O 1
ATOM 5740 N N . MET C 3 106 ? 146.759 155.418 119.275 1.00 32.06 108 MET B N 1
ATOM 5741 C CA . MET C 3 106 ? 145.717 156.402 119.051 1.00 32.06 108 MET B CA 1
ATOM 5742 C C . MET C 3 106 ? 146.022 157.216 117.810 1.00 32.06 108 MET B C 1
ATOM 5743 O O . MET C 3 106 ? 147.178 157.492 117.495 1.00 32.06 108 MET B O 1
ATOM 5748 N N . ALA C 3 107 ? 144.977 157.607 117.117 1.00 34.94 109 ALA B N 1
ATOM 5749 C CA . ALA C 3 107 ? 145.110 158.415 115.924 1.00 34.94 109 ALA B CA 1
ATOM 5750 C C . ALA C 3 107 ? 144.662 159.814 116.303 1.00 34.94 109 ALA B C 1
ATOM 5751 O O . ALA C 3 107 ? 143.501 160.169 116.154 1.00 34.94 109 ALA B O 1
ATOM 5753 N N . ILE C 3 108 ? 145.584 160.614 116.811 1.00 38.73 110 ILE B N 1
ATOM 5754 C CA . ILE C 3 108 ? 145.210 161.950 117.255 1.00 38.73 110 ILE B CA 1
ATOM 5755 C C . ILE C 3 108 ? 145.362 162.906 116.084 1.00 38.73 110 ILE B C 1
ATOM 5756 O O . ILE C 3 108 ? 146.378 162.859 115.381 1.00 38.73 110 ILE B O 1
ATOM 5761 N N . PRO C 3 109 ? 144.387 163.775 115.837 1.00 40.58 111 PRO B N 1
ATOM 5762 C CA . PRO C 3 109 ? 144.440 164.665 114.670 1.00 40.58 111 PRO B CA 1
ATOM 5763 C C . PRO C 3 109 ? 145.645 165.588 114.698 1.00 40.58 111 PRO B C 1
ATOM 5764 O O . PRO C 3 109 ? 145.823 166.383 115.618 1.00 40.58 111 PRO B O 1
ATOM 5768 N N . GLY C 3 110 ? 146.462 165.501 113.665 1.00 46.02 112 GLY B N 1
ATOM 5769 C CA . GLY C 3 110 ? 147.683 166.255 113.646 1.00 46.02 112 GLY B CA 1
ATOM 5770 C C . GLY C 3 110 ? 148.877 165.533 114.207 1.00 46.02 112 GLY B C 1
ATOM 5771 O O . GLY C 3 110 ? 149.884 166.177 114.498 1.00 46.02 112 GLY B O 1
ATOM 5772 N N . THR C 3 111 ? 148.796 164.222 114.377 1.00 43.30 113 THR B N 1
ATOM 5773 C CA . THR C 3 111 ? 149.899 163.403 114.850 1.00 43.30 113 THR B CA 1
ATOM 5774 C C . THR C 3 111 ? 149.966 162.161 113.983 1.00 43.30 113 THR B C 1
ATOM 5775 O O . THR C 3 111 ? 149.001 161.817 113.306 1.00 43.30 113 THR B O 1
ATOM 5779 N N . VAL C 3 112 ? 151.103 161.477 113.996 1.00 44.59 114 VAL B N 1
ATOM 5780 C CA . VAL C 3 112 ? 151.330 160.332 113.116 1.00 44.59 114 VAL B CA 1
ATOM 5781 C C . VAL C 3 112 ? 151.901 159.192 113.951 1.00 44.59 114 VAL B C 1
ATOM 5782 O O . VAL C 3 112 ? 153.113 159.078 114.132 1.00 44.59 114 VAL B O 1
ATOM 5786 N N . GLY C 3 113 ? 151.027 158.314 114.430 1.00 41.98 115 GLY B N 1
ATOM 5787 C CA . GLY C 3 113 ? 151.464 157.197 115.233 1.00 41.98 115 GLY B CA 1
ATOM 5788 C C . GLY C 3 113 ? 152.232 156.209 114.405 1.00 41.98 115 GLY B C 1
ATOM 5789 O O . GLY C 3 113 ? 151.677 155.613 113.471 1.00 41.98 115 GLY B O 1
ATOM 5790 N N . TYR C 3 114 ? 153.497 156.014 114.721 1.00 44.25 116 TYR B N 1
ATOM 5791 C CA . TYR C 3 114 ? 154.325 155.068 113.999 1.00 44.25 116 TYR B CA 1
ATOM 5792 C C . TYR C 3 114 ? 154.479 153.810 114.821 1.00 44.25 116 TYR B C 1
ATOM 5793 O O . TYR C 3 114 ? 154.698 153.871 116.029 1.00 44.25 116 TYR B O 1
ATOM 5802 N N . MET C 3 115 ? 154.362 152.672 114.163 1.00 40.56 117 MET B N 1
ATOM 5803 C CA . MET C 3 115 ? 154.751 151.429 114.794 1.00 40.56 117 MET B CA 1
ATOM 5804 C C . MET C 3 115 ? 154.961 150.411 113.695 1.00 40.56 117 MET B C 1
ATOM 5805 O O . MET C 3 115 ? 154.348 150.498 112.631 1.00 40.56 117 MET B O 1
ATOM 5810 N N . ARG C 3 116 ? 155.841 149.458 113.954 1.00 47.23 118 ARG B N 1
ATOM 5811 C CA . ARG C 3 116 ? 156.362 148.580 112.915 1.00 47.23 118 ARG B CA 1
ATOM 5812 C C . ARG C 3 116 ? 156.171 147.142 113.363 1.00 47.23 118 ARG B C 1
ATOM 5813 O O . ARG C 3 116 ? 156.913 146.650 114.214 1.00 47.23 118 ARG B O 1
ATOM 5821 N N . ILE C 3 117 ? 155.181 146.476 112.793 1.00 42.44 119 ILE B N 1
ATOM 5822 C CA . ILE C 3 117 ? 154.857 145.111 113.153 1.00 42.44 119 ILE B CA 1
ATOM 5823 C C . ILE C 3 117 ? 155.072 144.227 111.945 1.00 42.44 119 ILE B C 1
ATOM 5824 O O . ILE C 3 117 ? 155.129 144.692 110.809 1.00 42.44 119 ILE B O 1
ATOM 5829 N N . LYS C 3 118 ? 155.194 142.935 112.192 1.00 44.24 120 LYS B N 1
ATOM 5830 C CA . LYS C 3 118 ? 155.281 141.982 111.105 1.00 44.24 120 LYS B CA 1
ATOM 5831 C C . LYS C 3 118 ? 154.270 140.876 111.316 1.00 44.24 120 LYS B C 1
ATOM 5832 O O . LYS C 3 118 ? 154.095 140.389 112.433 1.00 44.24 120 LYS B O 1
ATOM 5838 N N . PHE C 3 119 ? 153.614 140.479 110.229 1.00 45.07 121 PHE B N 1
ATOM 5839 C CA . PHE C 3 119 ? 152.482 139.563 110.275 1.00 45.07 121 PHE B CA 1
ATOM 5840 C C . PHE C 3 119 ? 152.971 138.141 110.023 1.00 45.07 121 PHE B C 1
ATOM 5841 O O . PHE C 3 119 ? 152.839 137.588 108.935 1.00 45.07 121 PHE B O 1
ATOM 5849 N N . GLU C 3 120 ? 153.519 137.533 111.074 1.00 49.07 122 GLU B N 1
ATOM 5850 C CA . GLU C 3 120 ? 154.168 136.235 110.927 1.00 49.07 122 GLU B CA 1
ATOM 5851 C C . GLU C 3 120 ? 153.169 135.142 110.579 1.00 49.07 122 GLU B C 1
ATOM 5852 O O . GLU C 3 120 ? 153.434 134.310 109.707 1.00 49.07 122 GLU B O 1
ATOM 5858 N N . LYS C 3 121 ? 152.019 135.122 111.244 1.00 46.58 123 LYS B N 1
ATOM 5859 C CA . LYS C 3 121 ? 151.058 134.044 111.078 1.00 46.58 123 LYS B CA 1
ATOM 5860 C C . LYS C 3 121 ? 149.897 134.531 110.234 1.00 46.58 123 LYS B C 1
ATOM 5861 O O . LYS C 3 121 ? 149.272 135.539 110.589 1.00 46.58 123 LYS B O 1
ATOM 5867 N N . PRO C 3 122 ? 149.562 133.865 109.135 1.00 45.00 124 PRO B N 1
ATOM 5868 C CA . PRO C 3 122 ? 148.484 134.350 108.273 1.00 45.00 124 PRO B CA 1
ATOM 5869 C C . PRO C 3 122 ? 147.136 134.278 108.960 1.00 45.00 124 PRO B C 1
ATOM 5870 O O . PRO C 3 122 ? 146.989 133.808 110.086 1.00 45.00 124 PRO B O 1
ATOM 5874 N N . GLY C 3 123 ? 146.135 134.763 108.245 1.00 44.84 125 GLY B N 1
ATOM 5875 C CA . GLY C 3 123 ? 144.811 134.902 108.803 1.00 44.84 125 GLY B CA 1
ATOM 5876 C C . GLY C 3 123 ? 144.202 136.235 108.438 1.00 44.84 125 GLY B C 1
ATOM 5877 O O . GLY C 3 123 ? 144.539 136.808 107.402 1.00 44.84 125 GLY B O 1
ATOM 5878 N N . VAL C 3 124 ? 143.301 136.735 109.269 1.00 39.49 126 VAL B N 1
ATOM 5879 C CA . VAL C 3 124 ? 142.714 138.052 109.097 1.00 39.49 126 VAL B CA 1
ATOM 5880 C C . VAL C 3 124 ? 142.897 138.805 110.401 1.00 39.49 126 VAL B C 1
ATOM 5881 O O . VAL C 3 124 ? 142.721 138.239 111.482 1.00 39.49 126 VAL B O 1
ATOM 5885 N N . TYR C 3 125 ? 143.297 140.064 110.304 1.00 37.86 127 TYR B N 1
ATOM 5886 C CA . TYR C 3 125 ? 143.657 140.872 111.462 1.00 37.86 127 TYR B CA 1
ATOM 5887 C C . TYR C 3 125 ? 142.713 142.056 111.514 1.00 37.86 127 TYR B C 1
ATOM 5888 O O . TYR C 3 125 ? 142.926 143.041 110.811 1.00 37.86 127 TYR B O 1
ATOM 5897 N N . HIS C 3 126 ? 141.682 141.978 112.335 1.00 28.75 128 HIS B N 1
ATOM 5898 C CA . HIS C 3 126 ? 140.698 143.040 112.355 1.00 28.75 128 HIS B CA 1
ATOM 5899 C C . HIS C 3 126 ? 141.296 144.278 112.981 1.00 28.75 128 HIS B C 1
ATOM 5900 O O . HIS C 3 126 ? 141.944 144.195 114.021 1.00 28.75 128 HIS B O 1
ATOM 5907 N N . VAL C 3 127 ? 141.090 145.424 112.347 1.00 26.89 129 VAL B N 1
ATOM 5908 C CA . VAL C 3 127 ? 141.599 146.699 112.839 1.00 26.89 129 VAL B CA 1
ATOM 5909 C C . VAL C 3 127 ? 140.426 147.387 113.520 1.00 26.89 129 VAL B C 1
ATOM 5910 O O . VAL C 3 127 ? 139.704 148.167 112.915 1.00 26.89 129 VAL B O 1
ATOM 5914 N N . VAL C 3 128 ? 140.237 147.110 114.790 1.00 24.26 130 VAL B N 1
ATOM 5915 C CA . VAL C 3 128 ? 139.118 147.671 115.517 1.00 24.26 130 VAL B CA 1
ATOM 5916 C C . VAL C 3 128 ? 139.563 148.983 116.132 1.00 24.26 130 VAL B C 1
ATOM 5917 O O . VAL C 3 128 ? 140.751 149.243 116.286 1.00 24.26 130 VAL B O 1
ATOM 5921 N N . CYS C 3 129 ? 138.598 149.824 116.478 1.00 23.60 131 CYS B N 1
ATOM 5922 C CA . CYS C 3 129 ? 138.847 151.121 117.084 1.00 23.60 131 CYS B CA 1
ATOM 5923 C C . CYS C 3 129 ? 138.189 151.178 118.443 1.00 23.60 131 CYS B C 1
ATOM 5924 O O . CYS C 3 129 ? 136.977 150.993 118.539 1.00 23.60 131 CYS B O 1
ATOM 5927 N N . HIS C 3 130 ? 138.965 151.472 119.487 1.00 25.19 132 HIS B N 1
ATOM 5928 C CA . HIS C 3 130 ? 138.429 151.432 120.839 1.00 25.19 132 HIS B CA 1
ATOM 5929 C C . HIS C 3 130 ? 138.034 152.793 121.405 1.00 25.19 132 HIS B C 1
ATOM 5930 O O . HIS C 3 130 ? 136.930 152.921 121.931 1.00 25.19 132 HIS B O 1
ATOM 5937 N N . GLU C 3 131 ? 138.890 153.811 121.332 1.00 29.90 133 GLU B N 1
ATOM 5938 C CA . GLU C 3 131 ? 138.515 155.128 121.839 1.00 29.90 133 GLU B CA 1
ATOM 5939 C C . GLU C 3 131 ? 137.207 155.599 121.235 1.00 29.90 133 GLU B C 1
ATOM 5940 O O . GLU C 3 131 ? 136.856 155.238 120.120 1.00 29.90 133 GLU B O 1
ATOM 5946 N N . PHE C 3 132 ? 136.504 156.456 121.956 1.00 26.30 134 PHE B N 1
ATOM 5947 C CA . PHE C 3 132 ? 135.189 156.882 121.504 1.00 26.30 134 PHE B CA 1
ATOM 5948 C C . PHE C 3 132 ? 135.312 157.950 120.429 1.00 26.30 134 PHE B C 1
ATOM 5949 O O . PHE C 3 132 ? 136.142 158.854 120.525 1.00 26.30 134 PHE B O 1
ATOM 5957 N N . CYS C 3 133 ? 134.479 157.840 119.400 1.00 28.07 135 CYS B N 1
ATOM 5958 C CA . CYS C 3 133 ? 134.526 158.753 118.272 1.00 28.07 135 CYS B CA 1
ATOM 5959 C C . CYS C 3 133 ? 133.133 159.133 117.796 1.00 28.07 135 CYS B C 1
ATOM 5960 O O . CYS C 3 133 ? 132.943 159.443 116.622 1.00 28.07 135 CYS B O 1
ATOM 5963 N N . GLY C 3 134 ? 132.151 159.121 118.681 1.00 28.28 136 GLY B N 1
ATOM 5964 C CA . GLY C 3 134 ? 130.804 159.510 118.326 1.00 28.28 136 GLY B CA 1
ATOM 5965 C C . GLY C 3 134 ? 129.920 158.321 117.996 1.00 28.28 136 GLY B C 1
ATOM 5966 O O . GLY C 3 134 ? 130.368 157.187 117.888 1.00 28.28 136 GLY B O 1
ATOM 5967 N N . VAL C 3 135 ? 128.625 158.599 117.830 1.00 30.01 137 VAL B N 1
ATOM 5968 C CA . VAL C 3 135 ? 127.714 157.565 117.362 1.00 30.01 137 VAL B CA 1
ATOM 5969 C C . VAL C 3 135 ? 128.247 157.026 116.062 1.00 30.01 137 VAL B C 1
ATOM 5970 O O . VAL C 3 135 ? 129.018 157.693 115.372 1.00 30.01 137 VAL B O 1
ATOM 5974 N N . GLY C 3 136 ? 127.862 155.814 115.717 1.00 29.38 138 GLY B N 1
ATOM 5975 C CA . GLY C 3 136 ? 128.491 155.194 114.580 1.00 29.38 138 GLY B CA 1
ATOM 5976 C C . GLY C 3 136 ? 129.934 154.841 114.820 1.00 29.38 138 GLY B C 1
ATOM 5977 O O . GLY C 3 136 ? 130.699 154.729 113.861 1.00 29.38 138 GLY B O 1
ATOM 5978 N N . HIS C 3 137 ? 130.332 154.712 116.077 1.00 25.85 139 HIS B N 1
ATOM 5979 C CA . HIS C 3 137 ? 131.617 154.154 116.447 1.00 25.85 139 HIS B CA 1
ATOM 5980 C C . HIS C 3 137 ? 131.613 152.642 116.433 1.00 25.85 139 HIS B C 1
ATOM 5981 O O . HIS C 3 137 ? 132.585 152.028 115.995 1.00 25.85 139 HIS B O 1
ATOM 5988 N N . HIS C 3 138 ? 130.532 152.029 116.902 1.00 25.03 140 HIS B N 1
ATOM 5989 C CA . HIS C 3 138 ? 130.455 150.586 117.023 1.00 25.03 140 HIS B CA 1
ATOM 5990 C C . HIS C 3 138 ? 130.511 149.894 115.682 1.00 25.03 140 HIS B C 1
ATOM 5991 O O . HIS C 3 138 ? 130.644 148.672 115.643 1.00 25.03 140 HIS B O 1
ATOM 5998 N N . ALA C 3 139 ? 130.415 150.643 114.596 1.00 25.13 141 ALA B N 1
ATOM 5999 C CA . ALA C 3 139 ? 130.494 150.119 113.245 1.00 25.13 141 ALA B CA 1
ATOM 6000 C C . ALA C 3 139 ? 131.749 150.617 112.551 1.00 25.13 141 ALA B C 1
ATOM 6001 O O . ALA C 3 139 ? 131.727 150.971 111.375 1.00 25.13 141 ALA B O 1
ATOM 6003 N N . MET C 3 140 ? 132.855 150.679 113.285 1.00 26.59 142 MET B N 1
ATOM 6004 C CA . MET C 3 140 ? 134.119 151.177 112.758 1.00 26.59 142 MET B CA 1
ATOM 6005 C C . MET C 3 140 ? 135.163 150.104 112.958 1.00 26.59 142 MET B C 1
ATOM 6006 O O . MET C 3 140 ? 135.727 149.976 114.040 1.00 26.59 142 MET B O 1
ATOM 6011 N N . GLN C 3 141 ? 135.412 149.340 111.909 1.00 27.42 143 GLN B N 1
ATOM 6012 C CA . GLN C 3 141 ? 136.518 148.411 111.880 1.00 27.42 143 GLN B CA 1
ATOM 6013 C C . GLN C 3 141 ? 136.900 148.187 110.427 1.00 27.42 143 GLN B C 1
ATOM 6014 O O . GLN C 3 141 ? 136.371 148.827 109.519 1.00 27.42 143 GLN B O 1
ATOM 6020 N N . GLY C 3 142 ? 137.848 147.298 110.220 1.00 32.76 144 GLY B N 1
ATOM 6021 C CA . GLY C 3 142 ? 138.305 146.959 108.894 1.00 32.76 144 GLY B CA 1
ATOM 6022 C C . GLY C 3 142 ? 139.426 145.967 109.042 1.00 32.76 144 GLY B C 1
ATOM 6023 O O . GLY C 3 142 ? 140.134 145.962 110.047 1.00 32.76 144 GLY B O 1
ATOM 6024 N N . LYS C 3 143 ? 139.566 145.110 108.051 1.00 37.95 145 LYS B N 1
ATOM 6025 C CA . LYS C 3 143 ? 140.452 143.974 108.189 1.00 37.95 145 LYS B CA 1
ATOM 6026 C C . LYS C 3 143 ? 141.754 144.198 107.441 1.00 37.95 145 LYS B C 1
ATOM 6027 O O . LYS C 3 143 ? 141.795 144.889 106.426 1.00 37.95 145 LYS B O 1
ATOM 6033 N N . ILE C 3 144 ? 142.822 143.615 107.963 1.00 40.26 146 ILE B N 1
ATOM 6034 C CA . ILE C 3 144 ? 144.071 143.497 107.229 1.00 40.26 146 ILE B CA 1
ATOM 6035 C C . ILE C 3 144 ? 144.254 142.026 106.912 1.00 40.26 146 ILE B C 1
ATOM 6036 O O . ILE C 3 144 ? 144.836 141.290 107.711 1.00 40.26 146 ILE B O 1
ATOM 6041 N N . ILE C 3 145 ? 143.767 141.574 105.766 1.00 44.01 147 ILE B N 1
ATOM 6042 C CA . ILE C 3 145 ? 143.809 140.149 105.472 1.00 44.01 147 ILE B CA 1
ATOM 6043 C C . ILE C 3 145 ? 145.217 139.771 105.054 1.00 44.01 147 ILE B C 1
ATOM 6044 O O . ILE C 3 145 ? 145.782 140.368 104.136 1.00 44.01 147 ILE B O 1
ATOM 6049 N N . VAL C 3 146 ? 145.787 138.777 105.723 1.00 46.65 148 VAL B N 1
ATOM 6050 C CA . VAL C 3 146 ? 147.102 138.247 105.393 1.00 46.65 148 VAL B CA 1
ATOM 6051 C C . VAL C 3 146 ? 146.902 136.789 105.018 1.00 46.65 148 VAL B C 1
ATOM 6052 O O . VAL C 3 146 ? 146.785 135.929 105.895 1.00 46.65 148 VAL B O 1
ATOM 6056 N N . GLU C 3 147 ? 146.864 136.504 103.723 1.00 52.78 149 GLU B N 1
ATOM 6057 C CA . GLU C 3 147 ? 146.473 135.184 103.250 1.00 52.78 149 GLU B CA 1
ATOM 6058 C C . GLU C 3 147 ? 147.624 134.204 103.241 1.00 52.78 149 GLU B C 1
ATOM 6059 O O . GLU C 3 147 ? 147.497 133.104 102.711 1.00 52.78 149 GLU B O 1
ATOM 6065 N N . VAL D 1 1 ? 138.965 98.170 167.473 1.00 47.97 6 VAL D N 1
ATOM 6066 C CA . VAL D 1 1 ? 139.017 97.661 166.110 1.00 47.97 6 VAL D CA 1
ATOM 6067 C C . VAL D 1 1 ? 140.029 96.540 166.054 1.00 47.97 6 VAL D C 1
ATOM 6068 O O . VAL D 1 1 ? 140.804 96.354 166.982 1.00 47.97 6 VAL D O 1
ATOM 6072 N N . SER D 1 2 ? 140.019 95.792 164.959 1.00 46.70 7 SER D N 1
ATOM 6073 C CA . SER D 1 2 ? 140.922 94.667 164.784 1.00 46.70 7 SER D CA 1
ATOM 6074 C C . SER D 1 2 ? 142.271 95.157 164.284 1.00 46.70 7 SER D C 1
ATOM 6075 O O . SER D 1 2 ? 142.585 96.348 164.315 1.00 46.70 7 SER D O 1
ATOM 6078 N N . ASN D 1 3 ? 143.094 94.224 163.826 1.00 45.19 8 ASN D N 1
ATOM 6079 C CA . ASN D 1 3 ? 144.378 94.552 163.235 1.00 45.19 8 ASN D CA 1
ATOM 6080 C C . ASN D 1 3 ? 144.372 94.447 161.727 1.00 45.19 8 ASN D C 1
ATOM 6081 O O . ASN D 1 3 ? 145.092 95.191 161.062 1.00 45.19 8 ASN D O 1
ATOM 6086 N N . ALA D 1 4 ? 143.580 93.535 161.179 1.00 44.52 9 ALA D N 1
ATOM 6087 C CA . ALA D 1 4 ? 143.443 93.414 159.738 1.00 44.52 9 ALA D CA 1
ATOM 6088 C C . ALA D 1 4 ? 142.286 94.233 159.201 1.00 44.52 9 ALA D C 1
ATOM 6089 O O . ALA D 1 4 ? 142.357 94.723 158.072 1.00 44.52 9 ALA D O 1
ATOM 6091 N N . ILE D 1 5 ? 141.219 94.393 159.982 1.00 43.93 10 ILE D N 1
ATOM 6092 C CA . ILE D 1 5 ? 140.108 95.226 159.545 1.00 43.93 10 ILE D CA 1
ATOM 6093 C C . ILE D 1 5 ? 140.561 96.662 159.372 1.00 43.93 10 ILE D C 1
ATOM 6094 O O . ILE D 1 5 ? 140.121 97.360 158.453 1.00 43.93 10 ILE D O 1
ATOM 6099 N N . LYS D 1 6 ? 141.446 97.133 160.245 1.00 42.96 11 LYS D N 1
ATOM 6100 C CA . LYS D 1 6 ? 141.989 98.464 160.038 1.00 42.96 11 LYS D CA 1
ATOM 6101 C C . LYS D 1 6 ? 142.775 98.524 158.749 1.00 42.96 11 LYS D C 1
ATOM 6102 O O . LYS D 1 6 ? 142.736 99.537 158.055 1.00 42.96 11 LYS D O 1
ATOM 6108 N N . PHE D 1 7 ? 143.436 97.432 158.375 1.00 41.66 12 PHE D N 1
ATOM 6109 C CA . PHE D 1 7 ? 144.153 97.432 157.109 1.00 41.66 12 PHE D CA 1
ATOM 6110 C C . PHE D 1 7 ? 143.191 97.412 155.933 1.00 41.66 12 PHE D C 1
ATOM 6111 O O . PHE D 1 7 ? 143.420 98.089 154.929 1.00 41.66 12 PHE D O 1
ATOM 6119 N N . ILE D 1 8 ? 142.108 96.648 156.039 1.00 39.79 13 ILE D N 1
ATOM 6120 C CA . ILE D 1 8 ? 141.088 96.644 154.994 1.00 39.79 13 ILE D CA 1
ATOM 6121 C C . ILE D 1 8 ? 140.555 98.048 154.776 1.00 39.79 13 ILE D C 1
ATOM 6122 O O . ILE D 1 8 ? 140.547 98.562 153.657 1.00 39.79 13 ILE D O 1
ATOM 6127 N N . ILE D 1 9 ? 140.061 98.666 155.844 1.00 37.18 14 ILE D N 1
ATOM 6128 C CA . ILE D 1 9 ? 139.499 100.004 155.731 1.00 37.18 14 ILE D CA 1
ATOM 6129 C C . ILE D 1 9 ? 140.543 100.981 155.220 1.00 37.18 14 ILE D C 1
ATOM 6130 O O . ILE D 1 9 ? 140.243 101.866 154.416 1.00 37.18 14 ILE D O 1
ATOM 6135 N N . LEU D 1 10 ? 141.790 100.832 155.647 1.00 36.24 15 LEU D N 1
ATOM 6136 C CA . LEU D 1 10 ? 142.800 101.762 155.179 1.00 36.24 15 LEU D CA 1
ATOM 6137 C C . LEU D 1 10 ? 143.042 101.594 153.695 1.00 36.24 15 LEU D C 1
ATOM 6138 O O . LEU D 1 10 ? 143.216 102.581 152.979 1.00 36.24 15 LEU D O 1
ATOM 6143 N N . THR D 1 11 ? 143.055 100.360 153.211 1.00 35.76 16 THR D N 1
ATOM 6144 C CA . THR D 1 11 ? 143.199 100.166 151.780 1.00 35.76 16 THR D CA 1
ATOM 6145 C C . THR D 1 11 ? 142.020 100.770 151.044 1.00 35.76 16 THR D C 1
ATOM 6146 O O . THR D 1 11 ? 142.193 101.522 150.086 1.00 35.76 16 THR D O 1
ATOM 6150 N N . GLU D 1 12 ? 140.814 100.496 151.503 1.00 34.87 17 GLU D N 1
ATOM 6151 C CA . GLU D 1 12 ? 139.670 101.055 150.802 1.00 34.87 17 GLU D CA 1
ATOM 6152 C C . GLU D 1 12 ? 139.497 102.540 151.026 1.00 34.87 17 GLU D C 1
ATOM 6153 O O . GLU D 1 12 ? 138.536 103.099 150.510 1.00 34.87 17 GLU D O 1
ATOM 6159 N N . ILE D 1 13 ? 140.347 103.195 151.800 1.00 33.02 18 ILE D N 1
ATOM 6160 C CA . ILE D 1 13 ? 140.279 104.647 151.862 1.00 33.02 18 ILE D CA 1
ATOM 6161 C C . ILE D 1 13 ? 141.414 105.243 151.048 1.00 33.02 18 ILE D C 1
ATOM 6162 O O . ILE D 1 13 ? 141.280 106.338 150.499 1.00 33.02 18 ILE D O 1
ATOM 6167 N N . ILE D 1 14 ? 142.533 104.535 150.946 1.00 31.99 19 ILE D N 1
ATOM 6168 C CA . ILE D 1 14 ? 143.735 105.074 150.315 1.00 31.99 19 ILE D CA 1
ATOM 6169 C C . ILE D 1 14 ? 143.854 104.653 148.857 1.00 31.99 19 ILE D C 1
ATOM 6170 O O . ILE D 1 14 ? 144.119 105.483 147.988 1.00 31.99 19 ILE D O 1
ATOM 6175 N N . PHE D 1 15 ? 143.696 103.367 148.571 1.00 31.16 20 PHE D N 1
ATOM 6176 C CA . PHE D 1 15 ? 143.675 102.890 147.193 1.00 31.16 20 PHE D CA 1
ATOM 6177 C C . PHE D 1 15 ? 142.678 103.620 146.305 1.00 31.16 20 PHE D C 1
ATOM 6178 O O . PHE D 1 15 ? 143.046 103.956 145.168 1.00 31.16 20 PHE D O 1
ATOM 6186 N N . PRO D 1 16 ? 141.447 103.911 146.730 1.00 28.77 21 PRO D N 1
ATOM 6187 C CA . PRO D 1 16 ? 140.571 104.697 145.859 1.00 28.77 21 PRO D CA 1
ATOM 6188 C C . PRO D 1 16 ? 141.064 106.101 145.625 1.00 28.77 21 PRO D C 1
ATOM 6189 O O . PRO D 1 16 ? 140.930 106.600 144.511 1.00 28.77 21 PRO D O 1
ATOM 6193 N N . THR D 1 17 ? 141.643 106.765 146.622 1.00 27.53 22 THR D N 1
ATOM 6194 C CA . THR D 1 17 ? 142.125 108.119 146.380 1.00 27.53 22 THR D CA 1
ATOM 6195 C C . THR D 1 17 ? 143.473 108.111 145.679 1.00 27.53 22 THR D C 1
ATOM 6196 O O . THR D 1 17 ? 143.737 108.959 144.820 1.00 27.53 22 THR D O 1
ATOM 6200 N N . LEU D 1 18 ? 144.339 107.163 146.018 1.00 27.09 23 LEU D N 1
ATOM 6201 C CA . LEU D 1 18 ? 145.546 106.995 145.228 1.00 27.09 23 LEU D CA 1
ATOM 6202 C C . LEU D 1 18 ? 145.238 106.687 143.778 1.00 27.09 23 LEU D C 1
ATOM 6203 O O . LEU D 1 18 ? 146.083 106.926 142.916 1.00 27.09 23 LEU D O 1
ATOM 6208 N N . LEU D 1 19 ? 144.064 106.151 143.482 1.00 24.29 24 LEU D N 1
ATOM 6209 C CA . LEU D 1 19 ? 143.714 105.967 142.087 1.00 24.29 24 LEU D CA 1
ATOM 6210 C C . LEU D 1 19 ? 143.022 107.184 141.512 1.00 24.29 24 LEU D C 1
ATOM 6211 O O . LEU D 1 19 ? 143.272 107.546 140.366 1.00 24.29 24 LEU D O 1
ATOM 6216 N N . LEU D 1 20 ? 142.170 107.834 142.296 1.00 22.50 25 LEU D N 1
ATOM 6217 C CA . LEU D 1 20 ? 141.504 109.052 141.866 1.00 22.50 25 LEU D CA 1
ATOM 6218 C C . LEU D 1 20 ? 142.483 110.168 141.576 1.00 22.50 25 LEU D C 1
ATOM 6219 O O . LEU D 1 20 ? 142.114 111.149 140.930 1.00 22.50 25 LEU D O 1
ATOM 6224 N N . VAL D 1 21 ? 143.721 110.070 142.051 1.00 23.44 26 VAL D N 1
ATOM 6225 C CA . VAL D 1 21 ? 144.668 111.116 141.679 1.00 23.44 26 VAL D CA 1
ATOM 6226 C C . VAL D 1 21 ? 144.829 111.180 140.166 1.00 23.44 26 VAL D C 1
ATOM 6227 O O . VAL D 1 21 ? 144.955 112.269 139.601 1.00 23.44 26 VAL D O 1
ATOM 6231 N N . PHE D 1 22 ? 144.754 110.045 139.470 1.00 21.15 27 PHE D N 1
ATOM 6232 C CA . PHE D 1 22 ? 144.774 110.137 138.017 1.00 21.15 27 PHE D CA 1
ATOM 6233 C C . PHE D 1 22 ? 143.460 110.675 137.474 1.00 21.15 27 PHE D C 1
ATOM 6234 O O . PHE D 1 22 ? 143.451 111.389 136.469 1.00 21.15 27 PHE D O 1
ATOM 6242 N N . GLY D 1 23 ? 142.339 110.303 138.071 1.00 20.56 28 GLY D N 1
ATOM 6243 C CA . GLY D 1 23 ? 141.078 110.861 137.624 1.00 20.56 28 GLY D CA 1
ATOM 6244 C C . GLY D 1 23 ? 141.092 112.374 137.638 1.00 20.56 28 GLY D C 1
ATOM 6245 O O . GLY D 1 23 ? 140.665 113.022 136.687 1.00 20.56 28 GLY D O 1
ATOM 6246 N N . ILE D 1 24 ? 141.641 112.955 138.693 1.00 20.88 29 ILE D N 1
ATOM 6247 C CA . ILE D 1 24 ? 141.703 114.403 138.770 1.00 20.88 29 ILE D CA 1
ATOM 6248 C C . ILE D 1 24 ? 142.750 114.947 137.815 1.00 20.88 29 ILE D C 1
ATOM 6249 O O . ILE D 1 24 ? 142.557 116.004 137.201 1.00 20.88 29 ILE D O 1
ATOM 6254 N N . TYR D 1 25 ? 143.887 114.260 137.684 1.00 21.17 30 TYR D N 1
ATOM 6255 C CA . TYR D 1 25 ? 144.893 114.718 136.734 1.00 21.17 30 TYR D CA 1
ATOM 6256 C C . TYR D 1 25 ? 144.300 114.843 135.347 1.00 21.17 30 TYR D C 1
ATOM 6257 O O . TYR D 1 25 ? 144.419 115.884 134.692 1.00 21.17 30 TYR D O 1
ATOM 6266 N N . HIS D 1 26 ? 143.643 113.798 134.880 1.00 19.02 31 HIS D N 1
ATOM 6267 C CA . HIS D 1 26 ? 143.077 113.912 133.556 1.00 19.02 31 HIS D CA 1
ATOM 6268 C C . HIS D 1 26 ? 141.827 114.758 133.526 1.00 19.02 31 HIS D C 1
ATOM 6269 O O . HIS D 1 26 ? 141.457 115.222 132.456 1.00 19.02 31 HIS D O 1
ATOM 6276 N N . GLY D 1 27 ? 141.179 115.016 134.652 1.00 17.88 32 GLY D N 1
ATOM 6277 C CA . GLY D 1 27 ? 140.134 116.017 134.628 1.00 17.88 32 GLY D CA 1
ATOM 6278 C C . GLY D 1 27 ? 140.690 117.376 134.274 1.00 17.88 32 GLY D C 1
ATOM 6279 O O . GLY D 1 27 ? 140.135 118.100 133.444 1.00 17.88 32 GLY D O 1
ATOM 6280 N N . VAL D 1 28 ? 141.808 117.732 134.882 1.00 18.62 33 VAL D N 1
ATOM 6281 C CA . VAL D 1 28 ? 142.426 119.003 134.547 1.00 18.62 33 VAL D CA 1
ATOM 6282 C C . VAL D 1 28 ? 142.870 118.997 133.099 1.00 18.62 33 VAL D C 1
ATOM 6283 O O . VAL D 1 28 ? 142.619 119.946 132.348 1.00 18.62 33 VAL D O 1
ATOM 6287 N N . MET D 1 29 ? 143.522 117.920 132.671 1.00 19.38 34 MET D N 1
ATOM 6288 C CA . MET D 1 29 ? 143.947 117.883 131.281 1.00 19.38 34 MET D CA 1
ATOM 6289 C C . MET D 1 29 ? 142.771 117.923 130.331 1.00 19.38 34 MET D C 1
ATOM 6290 O O . MET D 1 29 ? 142.920 118.376 129.205 1.00 19.38 34 MET D O 1
ATOM 6295 N N . GLN D 1 30 ? 141.594 117.515 130.761 1.00 17.96 35 GLN D N 1
ATOM 6296 C CA . GLN D 1 30 ? 140.451 117.621 129.875 1.00 17.96 35 GLN D CA 1
ATOM 6297 C C . GLN D 1 30 ? 139.933 119.036 129.793 1.00 17.96 35 GLN D C 1
ATOM 6298 O O . GLN D 1 30 ? 139.527 119.491 128.723 1.00 17.96 35 GLN D O 1
ATOM 6304 N N . VAL D 1 31 ? 139.915 119.751 130.902 1.00 18.17 36 VAL D N 1
ATOM 6305 C CA . VAL D 1 31 ? 139.394 121.104 130.818 1.00 18.17 36 VAL D CA 1
ATOM 6306 C C . VAL D 1 31 ? 140.462 121.947 130.151 1.00 18.17 36 VAL D C 1
ATOM 6307 O O . VAL D 1 31 ? 140.278 123.143 129.929 1.00 18.17 36 VAL D O 1
ATOM 6311 N N . PHE D 1 32 ? 141.603 121.340 129.855 1.00 18.36 37 PHE D N 1
ATOM 6312 C CA . PHE D 1 32 ? 142.540 122.011 128.963 1.00 18.36 37 PHE D CA 1
ATOM 6313 C C . PHE D 1 32 ? 142.376 121.579 127.518 1.00 18.36 37 PHE D C 1
ATOM 6314 O O . PHE D 1 32 ? 142.575 122.388 126.619 1.00 18.36 37 PHE D O 1
ATOM 6322 N N . TYR D 1 33 ? 142.006 120.322 127.302 1.00 18.29 38 TYR D N 1
ATOM 6323 C CA . TYR D 1 33 ? 141.799 119.803 125.958 1.00 18.29 38 TYR D CA 1
ATOM 6324 C C . TYR D 1 33 ? 140.601 120.486 125.328 1.00 18.29 38 TYR D C 1
ATOM 6325 O O . TYR D 1 33 ? 140.672 120.993 124.213 1.00 18.29 38 TYR D O 1
ATOM 6334 N N . ARG D 1 34 ? 139.497 120.500 126.066 1.00 18.96 39 ARG D N 1
ATOM 6335 C CA . ARG D 1 34 ? 138.243 121.087 125.607 1.00 18.96 39 ARG D CA 1
ATOM 6336 C C . ARG D 1 34 ? 138.271 122.601 125.429 1.00 18.96 39 ARG D C 1
ATOM 6337 O O . ARG D 1 34 ? 137.490 123.148 124.655 1.00 18.96 39 ARG D O 1
ATOM 6345 N N . SER D 1 35 ? 139.162 123.281 126.141 1.00 20.65 40 SER D N 1
ATOM 6346 C CA . SER D 1 35 ? 139.257 124.732 126.040 1.00 20.65 40 SER D CA 1
ATOM 6347 C C . SER D 1 35 ? 140.360 125.163 125.080 1.00 20.65 40 SER D C 1
ATOM 6348 O O . SER D 1 35 ? 140.771 126.319 125.071 1.00 20.65 40 SER D O 1
ATOM 6351 N N . GLY D 1 36 ? 140.835 124.222 124.272 1.00 19.48 41 GLY D N 1
ATOM 6352 C CA . GLY D 1 36 ? 141.577 124.543 123.069 1.00 19.48 41 GLY D CA 1
ATOM 6353 C C . GLY D 1 36 ? 142.970 125.075 123.323 1.00 19.48 41 GLY D C 1
ATOM 6354 O O . GLY D 1 36 ? 143.495 125.843 122.519 1.00 19.48 41 GLY D O 1
ATOM 6355 N N . ILE D 1 37 ? 143.575 124.674 124.436 1.00 19.26 42 ILE D N 1
ATOM 6356 C CA . ILE D 1 37 ? 144.922 125.130 124.760 1.00 19.26 42 ILE D CA 1
ATOM 6357 C C . ILE D 1 37 ? 145.951 124.007 124.696 1.00 19.26 42 ILE D C 1
ATOM 6358 O O . ILE D 1 37 ? 147.142 124.268 124.545 1.00 19.26 42 ILE D O 1
ATOM 6363 N N . ILE D 1 38 ? 145.503 122.761 124.818 1.00 19.85 43 ILE D N 1
ATOM 6364 C CA . ILE D 1 38 ? 146.432 121.646 124.753 1.00 19.85 43 ILE D CA 1
ATOM 6365 C C . ILE D 1 38 ? 146.073 120.833 123.526 1.00 19.85 43 ILE D C 1
ATOM 6366 O O . ILE D 1 38 ? 146.256 119.616 123.489 1.00 19.85 43 ILE D O 1
ATOM 6371 N N . LYS D 1 39 ? 145.544 121.536 122.529 1.00 21.73 44 LYS D N 1
ATOM 6372 C CA . LYS D 1 39 ? 145.129 120.933 121.272 1.00 21.73 44 LYS D CA 1
ATOM 6373 C C . LYS D 1 39 ? 145.718 119.544 121.095 1.00 21.73 44 LYS D C 1
ATOM 6374 O O . LYS D 1 39 ? 145.480 118.652 121.908 1.00 21.73 44 LYS D O 1
ATOM 6380 N N . ALA D 1 40 ? 146.466 119.367 120.012 1.00 23.93 45 ALA D N 1
ATOM 6381 C CA . ALA D 1 40 ? 146.882 118.048 119.546 1.00 23.93 45 ALA D CA 1
ATOM 6382 C C . ALA D 1 40 ? 145.745 117.029 119.556 1.00 23.93 45 ALA D C 1
ATOM 6383 O O . ALA D 1 40 ? 144.644 117.301 119.064 1.00 23.93 45 ALA D O 1
ATOM 6385 N N . GLU D 1 41 ? 146.037 115.857 120.116 1.00 26.10 46 GLU D N 1
ATOM 6386 C CA . GLU D 1 41 ? 145.097 114.748 120.207 1.00 26.10 46 GLU D CA 1
ATOM 6387 C C . GLU D 1 41 ? 145.692 113.701 121.131 1.00 26.10 46 GLU D C 1
ATOM 6388 O O . GLU D 1 41 ? 145.501 112.506 120.920 1.00 26.10 46 GLU D O 1
ATOM 6394 N N . SER D 1 42 ? 146.408 114.138 122.160 1.00 24.29 47 SER D N 1
ATOM 6395 C CA . SER D 1 42 ? 147.055 113.184 123.048 1.00 24.29 47 SER D CA 1
ATOM 6396 C C . SER D 1 42 ? 147.950 113.955 123.989 1.00 24.29 47 SER D C 1
ATOM 6397 O O . SER D 1 42 ? 148.205 115.144 123.805 1.00 24.29 47 SER D O 1
ATOM 6400 N N . PHE D 1 43 ? 148.419 113.260 125.006 1.00 24.33 48 PHE D N 1
ATOM 6401 C CA . PHE D 1 43 ? 149.364 113.837 125.938 1.00 24.33 48 PHE D CA 1
ATOM 6402 C C . PHE D 1 43 ? 149.973 112.729 126.770 1.00 24.33 48 PHE D C 1
ATOM 6403 O O . PHE D 1 43 ? 149.246 111.963 127.400 1.00 24.33 48 PHE D O 1
ATOM 6411 N N . LEU D 1 44 ? 151.293 112.628 126.775 1.00 23.81 49 LEU D N 1
ATOM 6412 C CA . LEU D 1 44 ? 151.983 111.598 127.535 1.00 23.81 49 LEU D CA 1
ATOM 6413 C C . LEU D 1 44 ? 151.451 110.217 127.194 1.00 23.81 49 LEU D C 1
ATOM 6414 O O . LEU D 1 44 ? 151.462 109.312 128.024 1.00 23.81 49 LEU D O 1
ATOM 6419 N N . GLY D 1 45 ? 150.968 110.056 125.968 1.00 23.40 50 GLY D N 1
ATOM 6420 C CA . GLY D 1 45 ? 150.537 108.757 125.500 1.00 23.40 50 GLY D CA 1
ATOM 6421 C C . GLY D 1 45 ? 149.175 108.329 125.970 1.00 23.40 50 GLY D C 1
ATOM 6422 O O . GLY D 1 45 ? 148.897 107.131 126.007 1.00 23.40 50 GLY D O 1
ATOM 6423 N N . ILE D 1 46 ? 148.320 109.273 126.340 1.00 22.59 51 ILE D N 1
ATOM 6424 C CA . ILE D 1 46 ? 146.962 108.989 126.791 1.00 22.59 51 ILE D CA 1
ATOM 6425 C C . ILE D 1 46 ? 146.059 109.958 126.040 1.00 22.59 51 ILE D C 1
ATOM 6426 O O . ILE D 1 46 ? 145.840 111.085 126.482 1.00 22.59 51 ILE D O 1
ATOM 6431 N N . ASP D 1 47 ? 145.518 109.525 124.908 1.00 23.32 52 ASP D N 1
ATOM 6432 C CA . ASP D 1 47 ? 144.727 110.440 124.106 1.00 23.32 52 ASP D CA 1
ATOM 6433 C C . ASP D 1 47 ? 143.459 110.819 124.847 1.00 23.32 52 ASP D C 1
ATOM 6434 O O . ASP D 1 47 ? 143.188 110.336 125.941 1.00 23.32 52 ASP D O 1
ATOM 6439 N N . TYR D 1 48 ? 142.695 111.730 124.258 1.00 19.15 53 TYR D N 1
ATOM 6440 C CA . TYR D 1 48 ? 141.639 112.375 125.019 1.00 19.15 53 TYR D CA 1
ATOM 6441 C C . TYR D 1 48 ? 140.578 111.385 125.435 1.00 19.15 53 TYR D C 1
ATOM 6442 O O . TYR D 1 48 ? 140.164 111.363 126.587 1.00 19.15 53 TYR D O 1
ATOM 6451 N N . TYR D 1 49 ? 140.117 110.560 124.515 1.00 21.04 54 TYR D N 1
ATOM 6452 C CA . TYR D 1 49 ? 139.001 109.704 124.861 1.00 21.04 54 TYR D CA 1
ATOM 6453 C C . TYR D 1 49 ? 139.415 108.591 125.796 1.00 21.04 54 TYR D C 1
ATOM 6454 O O . TYR D 1 49 ? 138.613 108.149 126.613 1.00 21.04 54 TYR D O 1
ATOM 6463 N N . GLN D 1 50 ? 140.661 108.151 125.741 1.00 22.32 55 GLN D N 1
ATOM 6464 C CA . GLN D 1 50 ? 141.093 107.133 126.689 1.00 22.32 55 GLN D CA 1
ATOM 6465 C C . GLN D 1 50 ? 141.308 107.725 128.067 1.00 22.32 55 GLN D C 1
ATOM 6466 O O . GLN D 1 50 ? 140.894 107.147 129.072 1.00 22.32 55 GLN D O 1
ATOM 6472 N N . GLY D 1 51 ? 141.922 108.894 128.136 1.00 20.06 56 GLY D N 1
ATOM 6473 C CA . GLY D 1 51 ? 141.934 109.602 129.390 1.00 20.06 56 GLY D CA 1
ATOM 6474 C C . GLY D 1 51 ? 140.555 109.960 129.886 1.00 20.06 56 GLY D C 1
ATOM 6475 O O . GLY D 1 51 ? 140.370 110.134 131.085 1.00 20.06 56 GLY D O 1
ATOM 6476 N N . LEU D 1 52 ? 139.574 110.047 129.003 1.00 17.89 57 LEU D N 1
ATOM 6477 C CA . LEU D 1 52 ? 138.226 110.329 129.459 1.00 17.89 57 LEU D CA 1
ATOM 6478 C C . LEU D 1 52 ? 137.572 109.083 130.013 1.00 17.89 57 LEU D C 1
ATOM 6479 O O . LEU D 1 52 ? 136.882 109.141 131.031 1.00 17.89 57 LEU D O 1
ATOM 6484 N N . THR D 1 53 ? 137.762 107.951 129.349 1.00 19.29 58 THR D N 1
ATOM 6485 C CA . THR D 1 53 ? 137.367 106.691 129.949 1.00 19.29 58 THR D CA 1
ATOM 6486 C C . THR D 1 53 ? 137.935 106.572 131.337 1.00 19.29 58 THR D C 1
ATOM 6487 O O . THR D 1 53 ? 137.261 106.111 132.252 1.00 19.29 58 THR D O 1
ATOM 6491 N N . LEU D 1 54 ? 139.171 107.002 131.523 1.00 18.42 59 LEU D N 1
ATOM 6492 C CA . LEU D 1 54 ? 139.762 106.905 132.845 1.00 18.42 59 LEU D CA 1
ATOM 6493 C C . LEU D 1 54 ? 139.131 107.899 133.804 1.00 18.42 59 LEU D C 1
ATOM 6494 O O . LEU D 1 54 ? 138.702 107.525 134.891 1.00 18.42 59 LEU D O 1
ATOM 6499 N N . HIS D 1 55 ? 139.048 109.166 133.425 1.00 16.81 60 HIS D N 1
ATOM 6500 C CA . HIS D 1 55 ? 138.482 110.149 134.337 1.00 16.81 60 HIS D CA 1
ATOM 6501 C C . HIS D 1 55 ? 137.051 109.830 134.690 1.00 16.81 60 HIS D C 1
ATOM 6502 O O . HIS D 1 55 ? 136.568 110.288 135.718 1.00 16.81 60 HIS D O 1
ATOM 6509 N N . GLY D 1 56 ? 136.377 109.024 133.896 1.00 17.55 61 GLY D N 1
ATOM 6510 C CA . GLY D 1 56 ? 135.040 108.619 134.250 1.00 17.55 61 GLY D CA 1
ATOM 6511 C C . GLY D 1 56 ? 135.012 107.369 135.086 1.00 17.55 61 GLY D C 1
ATOM 6512 O O . GLY D 1 56 ? 134.416 107.360 136.159 1.00 17.55 61 GLY D O 1
ATOM 6513 N N . VAL D 1 57 ? 135.643 106.302 134.610 1.00 18.12 62 VAL D N 1
ATOM 6514 C CA . VAL D 1 57 ? 135.656 105.054 135.356 1.00 18.12 62 VAL D CA 1
ATOM 6515 C C . VAL D 1 57 ? 136.315 105.254 136.706 1.00 18.12 62 VAL D C 1
ATOM 6516 O O . VAL D 1 57 ? 135.702 105.037 137.747 1.00 18.12 62 VAL D O 1
ATOM 6520 N N . ILE D 1 58 ? 137.572 105.676 136.714 1.00 18.67 63 ILE D N 1
ATOM 6521 C CA . ILE D 1 58 ? 138.299 105.823 137.966 1.00 18.67 63 ILE D CA 1
ATOM 6522 C C . ILE D 1 58 ? 137.488 106.606 138.983 1.00 18.67 63 ILE D C 1
ATOM 6523 O O . ILE D 1 58 ? 137.464 106.269 140.167 1.00 18.67 63 ILE D O 1
ATOM 6528 N N . ASN D 1 59 ? 136.772 107.626 138.540 1.00 18.54 64 ASN D N 1
ATOM 6529 C CA . ASN D 1 59 ? 136.121 108.521 139.482 1.00 18.54 64 ASN D CA 1
ATOM 6530 C C . ASN D 1 59 ? 134.746 108.076 139.927 1.00 18.54 64 ASN D C 1
ATOM 6531 O O . ASN D 1 59 ? 134.311 108.474 141.005 1.00 18.54 64 ASN D O 1
ATOM 6536 N N . VAL D 1 60 ? 134.007 107.317 139.133 1.00 19.15 65 VAL D N 1
ATOM 6537 C CA . VAL D 1 60 ? 132.671 106.999 139.608 1.00 19.15 65 VAL D CA 1
ATOM 6538 C C . VAL D 1 60 ? 132.420 105.508 139.594 1.00 19.15 65 VAL D C 1
ATOM 6539 O O . VAL D 1 60 ? 131.291 105.059 139.786 1.00 19.15 65 VAL D O 1
ATOM 6543 N N . ILE D 1 61 ? 133.448 104.715 139.377 1.00 22.13 66 ILE D N 1
ATOM 6544 C CA . ILE D 1 61 ? 133.240 103.283 139.356 1.00 22.13 66 ILE D CA 1
ATOM 6545 C C . ILE D 1 61 ? 134.216 102.629 140.311 1.00 22.13 66 ILE D C 1
ATOM 6546 O O . ILE D 1 61 ? 133.831 101.767 141.099 1.00 22.13 66 ILE D O 1
ATOM 6551 N N . VAL D 1 62 ? 135.487 103.016 140.253 1.00 22.63 67 VAL D N 1
ATOM 6552 C CA . VAL D 1 62 ? 136.465 102.418 141.146 1.00 22.63 67 VAL D CA 1
ATOM 6553 C C . VAL D 1 62 ? 136.751 103.293 142.346 1.00 22.63 67 VAL D C 1
ATOM 6554 O O . VAL D 1 62 ? 137.312 102.797 143.328 1.00 22.63 67 VAL D O 1
ATOM 6558 N N . TYR D 1 63 ? 136.429 104.577 142.295 1.00 23.48 68 TYR D N 1
ATOM 6559 C CA . TYR D 1 63 ? 136.645 105.380 143.487 1.00 23.48 68 TYR D CA 1
ATOM 6560 C C . TYR D 1 63 ? 135.484 105.245 144.450 1.00 23.48 68 TYR D C 1
ATOM 6561 O O . TYR D 1 63 ? 135.654 104.780 145.576 1.00 23.48 68 TYR D O 1
ATOM 6570 N N . THR D 1 64 ? 134.293 105.653 144.034 1.00 23.84 69 THR D N 1
ATOM 6571 C CA . THR D 1 64 ? 133.173 105.593 144.954 1.00 23.84 69 THR D CA 1
ATOM 6572 C C . THR D 1 64 ? 132.910 104.159 145.374 1.00 23.84 69 THR D C 1
ATOM 6573 O O . THR D 1 64 ? 133.126 103.807 146.525 1.00 23.84 69 THR D O 1
ATOM 6577 N N . THR D 1 65 ? 132.559 103.288 144.436 1.00 26.30 70 THR D N 1
ATOM 6578 C CA . THR D 1 65 ? 132.168 101.927 144.800 1.00 26.30 70 THR D CA 1
ATOM 6579 C C . THR D 1 65 ? 133.155 101.229 145.732 1.00 26.30 70 THR D C 1
ATOM 6580 O O . THR D 1 65 ? 132.779 100.261 146.393 1.00 26.30 70 THR D O 1
ATOM 6584 N N . ILE D 1 66 ? 134.394 101.695 145.831 1.00 27.32 71 ILE D N 1
ATOM 6585 C CA . ILE D 1 66 ? 135.322 101.135 146.813 1.00 27.32 71 ILE D CA 1
ATOM 6586 C C . ILE D 1 66 ? 135.296 101.926 148.109 1.00 27.32 71 ILE D C 1
ATOM 6587 O O . ILE D 1 66 ? 135.276 101.359 149.203 1.00 27.32 71 ILE D O 1
ATOM 6592 N N . PHE D 1 67 ? 135.320 103.248 148.031 1.00 27.13 72 PHE D N 1
ATOM 6593 C CA . PHE D 1 67 ? 135.236 104.000 149.266 1.00 27.13 72 PHE D CA 1
ATOM 6594 C C . PHE D 1 67 ? 133.934 103.722 149.992 1.00 27.13 72 PHE D C 1
ATOM 6595 O O . PHE D 1 67 ? 133.883 103.794 151.216 1.00 27.13 72 PHE D O 1
ATOM 6603 N N . ILE D 1 68 ? 132.871 103.415 149.261 1.00 27.55 73 ILE D N 1
ATOM 6604 C CA . ILE D 1 68 ? 131.586 103.155 149.888 1.00 27.55 73 ILE D CA 1
ATOM 6605 C C . ILE D 1 68 ? 131.668 101.907 150.736 1.00 27.55 73 ILE D C 1
ATOM 6606 O O . ILE D 1 68 ? 131.208 101.887 151.876 1.00 27.55 73 ILE D O 1
ATOM 6611 N N . VAL D 1 69 ? 132.249 100.840 150.198 1.00 29.91 74 VAL D N 1
ATOM 6612 C CA . VAL D 1 69 ? 132.344 99.645 151.015 1.00 29.91 74 VAL D CA 1
ATOM 6613 C C . VAL D 1 69 ? 133.321 99.857 152.159 1.00 29.91 74 VAL D C 1
ATOM 6614 O O . VAL D 1 69 ? 133.109 99.340 153.258 1.00 29.91 74 VAL D O 1
ATOM 6618 N N . GLY D 1 70 ? 134.359 100.663 151.969 1.00 31.13 75 GLY D N 1
ATOM 6619 C CA . GLY D 1 70 ? 135.239 100.940 153.093 1.00 31.13 75 GLY D CA 1
ATOM 6620 C C . GLY D 1 70 ? 134.540 101.662 154.228 1.00 31.13 75 GLY D C 1
ATOM 6621 O O . GLY D 1 70 ? 134.486 101.194 155.369 1.00 31.13 75 GLY D O 1
ATOM 6622 N N . PHE D 1 71 ? 133.979 102.817 153.900 1.00 32.17 76 PHE D N 1
ATOM 6623 C CA . PHE D 1 71 ? 133.284 103.616 154.889 1.00 32.17 76 PHE D CA 1
ATOM 6624 C C . PHE D 1 71 ? 132.095 102.878 155.466 1.00 32.17 76 PHE D C 1
ATOM 6625 O O . PHE D 1 71 ? 131.743 103.098 156.623 1.00 32.17 76 PHE D O 1
ATOM 6633 N N . SER D 1 72 ? 131.473 101.983 154.704 1.00 33.19 77 SER D N 1
ATOM 6634 C CA . SER D 1 72 ? 130.345 101.252 155.256 1.00 33.19 77 SER D CA 1
ATOM 6635 C C . SER D 1 72 ? 130.802 100.166 156.207 1.00 33.19 77 SER D C 1
ATOM 6636 O O . SER D 1 72 ? 130.183 99.970 157.250 1.00 33.19 77 SER D O 1
ATOM 6639 N N . ASN D 1 73 ? 131.865 99.439 155.866 1.00 36.16 78 ASN D N 1
ATOM 6640 C CA . ASN D 1 73 ? 132.526 98.605 156.855 1.00 36.16 78 ASN D CA 1
ATOM 6641 C C . ASN D 1 73 ? 132.661 99.370 158.154 1.00 36.16 78 ASN D C 1
ATOM 6642 O O . ASN D 1 73 ? 132.204 98.924 159.212 1.00 36.16 78 ASN D O 1
ATOM 6647 N N . ALA D 1 74 ? 133.244 100.562 158.069 1.00 36.40 79 ALA D N 1
ATOM 6648 C CA . ALA D 1 74 ? 133.478 101.360 159.267 1.00 36.40 79 ALA D CA 1
ATOM 6649 C C . ALA D 1 74 ? 132.179 101.656 160.000 1.00 36.40 79 ALA D C 1
ATOM 6650 O O . ALA D 1 74 ? 132.018 101.303 161.173 1.00 36.40 79 ALA D O 1
ATOM 6652 N N . ILE D 1 75 ? 131.235 102.305 159.320 1.00 35.30 80 ILE D N 1
ATOM 6653 C CA . ILE D 1 75 ? 130.085 102.862 160.016 1.00 35.30 80 ILE D CA 1
ATOM 6654 C C . ILE D 1 75 ? 129.175 101.767 160.516 1.00 35.30 80 ILE D C 1
ATOM 6655 O O . ILE D 1 75 ? 128.504 101.936 161.533 1.00 35.30 80 ILE D O 1
ATOM 6660 N N . VAL D 1 76 ? 129.153 100.615 159.860 1.00 37.69 81 VAL D N 1
ATOM 6661 C CA . VAL D 1 76 ? 128.294 99.552 160.342 1.00 37.69 81 VAL D CA 1
ATOM 6662 C C . VAL D 1 76 ? 128.933 98.848 161.517 1.00 37.69 81 VAL D C 1
ATOM 6663 O O . VAL D 1 76 ? 128.284 98.635 162.544 1.00 37.69 81 VAL D O 1
ATOM 6667 N N . ALA D 1 77 ? 130.210 98.484 161.403 1.00 40.32 82 ALA D N 1
ATOM 6668 C CA . ALA D 1 77 ? 130.888 97.911 162.556 1.00 40.32 82 ALA D CA 1
ATOM 6669 C C . ALA D 1 77 ? 130.754 98.807 163.771 1.00 40.32 82 ALA D C 1
ATOM 6670 O O . ALA D 1 77 ? 130.661 98.322 164.902 1.00 40.32 82 ALA D O 1
ATOM 6672 N N . TYR D 1 78 ? 130.740 100.118 163.562 1.00 41.32 83 TYR D N 1
ATOM 6673 C CA . TYR D 1 78 ? 130.645 101.028 164.692 1.00 41.32 83 TYR D CA 1
ATOM 6674 C C . TYR D 1 78 ? 129.224 101.107 165.226 1.00 41.32 83 TYR D C 1
ATOM 6675 O O . TYR D 1 78 ? 128.979 100.823 166.399 1.00 41.32 83 TYR D O 1
ATOM 6684 N N . SER D 1 79 ? 128.270 101.492 164.380 1.00 39.35 84 SER D N 1
ATOM 6685 C CA . SER D 1 79 ? 126.918 101.726 164.867 1.00 39.35 84 SER D CA 1
ATOM 6686 C C . SER D 1 79 ? 126.283 100.458 165.403 1.00 39.35 84 SER D C 1
ATOM 6687 O O . SER D 1 79 ? 125.446 100.523 166.306 1.00 39.35 84 SER D O 1
ATOM 6690 N N . LEU D 1 80 ? 126.655 99.301 164.874 1.00 42.61 85 LEU D N 1
ATOM 6691 C CA . LEU D 1 80 ? 126.208 98.062 165.487 1.00 42.61 85 LEU D CA 1
ATOM 6692 C C . LEU D 1 80 ? 127.116 97.617 166.612 1.00 42.61 85 LEU D C 1
ATOM 6693 O O . LEU D 1 80 ? 126.791 96.650 167.302 1.00 42.61 85 LEU D O 1
ATOM 6698 N N . LYS D 1 81 ? 128.250 98.289 166.798 1.00 44.37 86 LYS D N 1
ATOM 6699 C CA . LYS D 1 81 ? 129.246 97.912 167.795 1.00 44.37 86 LYS D CA 1
ATOM 6700 C C . LYS D 1 81 ? 129.728 96.481 167.598 1.00 44.37 86 LYS D C 1
ATOM 6701 O O . LYS D 1 81 ? 130.202 95.844 168.537 1.00 44.37 86 LYS D O 1
ATOM 6707 N N . LYS D 1 82 ? 129.624 95.981 166.398 1.00 46.47 87 LYS D N 1
ATOM 6708 C CA . LYS D 1 82 ? 130.070 94.628 166.140 1.00 46.47 87 LYS D CA 1
ATOM 6709 C C . LYS D 1 82 ? 131.467 94.631 165.550 1.00 46.47 87 LYS D C 1
ATOM 6710 O O . LYS D 1 82 ? 131.883 95.611 164.930 1.00 46.47 87 LYS D O 1
ATOM 6716 N N . PRO D 1 83 ? 132.208 93.558 165.737 1.00 47.51 88 PRO D N 1
ATOM 6717 C CA . PRO D 1 83 ? 133.504 93.434 165.069 1.00 47.51 88 PRO D CA 1
ATOM 6718 C C . PRO D 1 83 ? 133.369 92.801 163.702 1.00 47.51 88 PRO D C 1
ATOM 6719 O O . PRO D 1 83 ? 132.736 91.754 163.559 1.00 47.51 88 PRO D O 1
ATOM 6723 N N . LEU D 1 84 ? 133.967 93.423 162.693 1.00 46.44 89 LEU D N 1
ATOM 6724 C CA . LEU D 1 84 ? 133.857 92.937 161.328 1.00 46.44 89 LEU D CA 1
ATOM 6725 C C . LEU D 1 84 ? 134.471 91.550 161.184 1.00 46.44 89 LEU D C 1
ATOM 6726 O O . LEU D 1 84 ? 135.246 91.088 162.025 1.00 46.44 89 LEU D O 1
ATOM 6731 N N . ARG D 1 85 ? 134.115 90.885 160.091 1.00 46.89 90 ARG D N 1
ATOM 6732 C CA . ARG D 1 85 ? 134.582 89.539 159.803 1.00 46.89 90 ARG D CA 1
ATOM 6733 C C . ARG D 1 85 ? 135.744 89.627 158.830 1.00 46.89 90 ARG D C 1
ATOM 6734 O O . ARG D 1 85 ? 135.598 90.185 157.744 1.00 46.89 90 ARG D O 1
ATOM 6742 N N . GLU D 1 86 ? 136.892 89.078 159.211 1.00 47.43 91 GLU D N 1
ATOM 6743 C CA . GLU D 1 86 ? 138.072 89.289 158.384 1.00 47.43 91 GLU D CA 1
ATOM 6744 C C . GLU D 1 86 ? 138.069 88.397 157.151 1.00 47.43 91 GLU D C 1
ATOM 6745 O O . GLU D 1 86 ? 138.370 88.861 156.048 1.00 47.43 91 GLU D O 1
ATOM 6751 N N . LYS D 1 87 ? 137.710 87.125 157.298 1.00 46.52 92 LYS D N 1
ATOM 6752 C CA . LYS D 1 87 ? 137.761 86.234 156.151 1.00 46.52 92 LYS D CA 1
ATOM 6753 C C . LYS D 1 87 ? 136.744 86.598 155.084 1.00 46.52 92 LYS D C 1
ATOM 6754 O O . LYS D 1 87 ? 136.741 85.968 154.025 1.00 46.52 92 LYS D O 1
ATOM 6760 N N . VAL D 1 88 ? 135.882 87.576 155.341 1.00 42.88 93 VAL D N 1
ATOM 6761 C CA . VAL D 1 88 ? 134.964 88.102 154.341 1.00 42.88 93 VAL D CA 1
ATOM 6762 C C . VAL D 1 88 ? 135.464 89.408 153.772 1.00 42.88 93 VAL D C 1
ATOM 6763 O O . VAL D 1 88 ? 135.488 89.591 152.557 1.00 42.88 93 VAL D O 1
ATOM 6767 N N . GLN D 1 89 ? 135.839 90.339 154.647 1.00 42.27 94 GLN D N 1
ATOM 6768 C CA . GLN D 1 89 ? 136.464 91.569 154.191 1.00 42.27 94 GLN D CA 1
ATOM 6769 C C . GLN D 1 89 ? 137.627 91.273 153.274 1.00 42.27 94 GLN D C 1
ATOM 6770 O O . GLN D 1 89 ? 137.858 91.990 152.299 1.00 42.27 94 GLN D O 1
ATOM 6776 N N . TRP D 1 90 ? 138.375 90.218 153.566 1.00 41.62 95 TRP D N 1
ATOM 6777 C CA . TRP D 1 90 ? 139.562 89.948 152.777 1.00 41.62 95 TRP D CA 1
ATOM 6778 C C . TRP D 1 90 ? 139.195 89.598 151.348 1.00 41.62 95 TRP D C 1
ATOM 6779 O O . TRP D 1 90 ? 139.768 90.147 150.407 1.00 41.62 95 TRP D O 1
ATOM 6790 N N . ILE D 1 91 ? 138.222 88.710 151.159 1.00 38.99 96 ILE D N 1
ATOM 6791 C CA . ILE D 1 91 ? 137.875 88.343 149.795 1.00 38.99 96 ILE D CA 1
ATOM 6792 C C . ILE D 1 91 ? 137.139 89.482 149.115 1.00 38.99 96 ILE D C 1
ATOM 6793 O O . ILE D 1 91 ? 137.230 89.641 147.894 1.00 38.99 96 ILE D O 1
ATOM 6798 N N . ALA D 1 92 ? 136.453 90.328 149.880 1.00 37.07 97 ALA D N 1
ATOM 6799 C CA . ALA D 1 92 ? 135.814 91.490 149.280 1.00 37.07 97 ALA D CA 1
ATOM 6800 C C . ALA D 1 92 ? 136.848 92.445 148.718 1.00 37.07 97 ALA D C 1
ATOM 6801 O O . ALA D 1 92 ? 136.763 92.866 147.559 1.00 37.07 97 ALA D O 1
ATOM 6803 N N . LEU D 1 93 ? 137.829 92.811 149.532 1.00 37.27 98 LEU D N 1
ATOM 6804 C CA . LEU D 1 93 ? 138.886 93.683 149.047 1.00 37.27 98 LEU D CA 1
ATOM 6805 C C . LEU D 1 93 ? 139.667 93.023 147.925 1.00 37.27 98 LEU D C 1
ATOM 6806 O O . LEU D 1 93 ? 140.078 93.691 146.974 1.00 37.27 98 LEU D O 1
ATOM 6811 N N . GLY D 1 94 ? 139.881 91.713 148.007 1.00 36.39 99 GLY D N 1
ATOM 6812 C CA . GLY D 1 94 ? 140.596 91.034 146.943 1.00 36.39 99 GLY D CA 1
ATOM 6813 C C . GLY D 1 94 ? 139.884 91.154 145.614 1.00 36.39 99 GLY D C 1
ATOM 6814 O O . GLY D 1 94 ? 140.498 91.453 144.591 1.00 36.39 99 GLY D O 1
ATOM 6815 N N . MET D 1 95 ? 138.570 90.945 145.615 1.00 37.00 100 MET D N 1
ATOM 6816 C CA . MET D 1 95 ? 137.835 91.069 144.368 1.00 37.00 100 MET D CA 1
ATOM 6817 C C . MET D 1 95 ? 137.794 92.507 143.882 1.00 37.00 100 MET D C 1
ATOM 6818 O O . MET D 1 95 ? 137.964 92.757 142.691 1.00 37.00 100 MET D O 1
ATOM 6823 N N . MET D 1 96 ? 137.608 93.477 144.767 1.00 35.47 101 MET D N 1
ATOM 6824 C CA . MET D 1 96 ? 137.567 94.846 144.267 1.00 35.47 101 MET D CA 1
ATOM 6825 C C . MET D 1 96 ? 138.918 95.276 143.726 1.00 35.47 101 MET D C 1
ATOM 6826 O O . MET D 1 96 ? 138.992 95.963 142.706 1.00 35.47 101 MET D O 1
ATOM 6831 N N . VAL D 1 97 ? 140.001 94.851 144.359 1.00 35.15 102 VAL D N 1
ATOM 6832 C CA . VAL D 1 97 ? 141.318 95.253 143.895 1.00 35.15 102 VAL D CA 1
ATOM 6833 C C . VAL D 1 97 ? 141.658 94.569 142.579 1.00 35.15 102 VAL D C 1
ATOM 6834 O O . VAL D 1 97 ? 142.144 95.210 141.644 1.00 35.15 102 VAL D O 1
ATOM 6838 N N . ILE D 1 98 ? 141.414 93.263 142.475 1.00 34.39 103 ILE D N 1
ATOM 6839 C CA . ILE D 1 98 ? 141.663 92.576 141.213 1.00 34.39 103 ILE D CA 1
ATOM 6840 C C . ILE D 1 98 ? 140.800 93.162 140.110 1.00 34.39 103 ILE D C 1
ATOM 6841 O O . ILE D 1 98 ? 141.256 93.350 138.980 1.00 34.39 103 ILE D O 1
ATOM 6846 N N . GLY D 1 99 ? 139.545 93.473 140.414 1.00 32.52 104 GLY D N 1
ATOM 6847 C CA . GLY D 1 99 ? 138.675 94.016 139.394 1.00 32.52 104 GLY D CA 1
ATOM 6848 C C . GLY D 1 99 ? 139.134 95.372 138.915 1.00 32.52 104 GLY D C 1
ATOM 6849 O O . GLY D 1 99 ? 139.164 95.639 137.715 1.00 32.52 104 GLY D O 1
ATOM 6850 N N . THR D 1 100 ? 139.508 96.245 139.841 1.00 31.53 105 THR D N 1
ATOM 6851 C CA . THR D 1 100 ? 139.986 97.554 139.435 1.00 31.53 105 THR D CA 1
ATOM 6852 C C . THR D 1 100 ? 141.296 97.452 138.678 1.00 31.53 105 THR D C 1
ATOM 6853 O O . THR D 1 100 ? 141.533 98.218 137.746 1.00 31.53 105 THR D O 1
ATOM 6857 N N . LEU D 1 101 ? 142.158 96.506 139.038 1.00 32.02 106 LEU D N 1
ATOM 6858 C CA . LEU D 1 101 ? 143.409 96.377 138.302 1.00 32.02 106 LEU D CA 1
ATOM 6859 C C . LEU D 1 101 ? 143.167 95.849 136.897 1.00 32.02 106 LEU D C 1
ATOM 6860 O O . LEU D 1 101 ? 143.818 96.290 135.949 1.00 32.02 106 LEU D O 1
ATOM 6865 N N . MET D 1 102 ? 142.224 94.915 136.739 1.00 31.53 107 MET D N 1
ATOM 6866 C CA . MET D 1 102 ? 141.882 94.425 135.408 1.00 31.53 107 MET D CA 1
ATOM 6867 C C . MET D 1 102 ? 141.180 95.484 134.584 1.00 31.53 107 MET D C 1
ATOM 6868 O O . MET D 1 102 ? 141.300 95.489 133.358 1.00 31.53 107 MET D O 1
ATOM 6873 N N . ALA D 1 103 ? 140.432 96.373 135.221 1.00 29.02 108 ALA D N 1
ATOM 6874 C CA . ALA D 1 103 ? 139.795 97.439 134.468 1.00 29.02 108 ALA D CA 1
ATOM 6875 C C . ALA D 1 103 ? 140.769 98.545 134.132 1.00 29.02 108 ALA D C 1
ATOM 6876 O O . ALA D 1 103 ? 140.635 99.170 133.084 1.00 29.02 108 ALA D O 1
ATOM 6878 N N . ALA D 1 104 ? 141.755 98.800 134.981 1.00 28.01 109 ALA D N 1
ATOM 6879 C CA . ALA D 1 104 ? 142.690 99.883 134.735 1.00 28.01 109 ALA D CA 1
ATOM 6880 C C . ALA D 1 104 ? 143.803 99.464 133.790 1.00 28.01 109 ALA D C 1
ATOM 6881 O O . ALA D 1 104 ? 144.240 100.266 132.966 1.00 28.01 109 ALA D O 1
ATOM 6883 N N . TRP D 1 105 ? 144.294 98.238 133.887 1.00 29.43 110 TRP D N 1
ATOM 6884 C CA . TRP D 1 105 ? 144.889 97.656 132.707 1.00 29.43 110 TRP D CA 1
ATOM 6885 C C . TRP D 1 105 ? 143.813 97.545 131.644 1.00 29.43 110 TRP D C 1
ATOM 6886 O O . TRP D 1 105 ? 142.621 97.522 131.940 1.00 29.43 110 TRP D O 1
ATOM 6897 N N . ALA D 1 106 ? 144.234 97.503 130.391 1.00 27.66 111 ALA D N 1
ATOM 6898 C CA . ALA D 1 106 ? 143.275 97.528 129.296 1.00 27.66 111 ALA D CA 1
ATOM 6899 C C . ALA D 1 106 ? 142.342 98.713 129.386 1.00 27.66 111 ALA D C 1
ATOM 6900 O O . ALA D 1 106 ? 141.223 98.645 128.890 1.00 27.66 111 ALA D O 1
ATOM 6902 N N . MET D 1 107 ? 142.747 99.758 130.083 1.00 24.80 112 MET D N 1
ATOM 6903 C CA . MET D 1 107 ? 142.114 101.048 129.899 1.00 24.80 112 MET D CA 1
ATOM 6904 C C . MET D 1 107 ? 143.222 102.074 129.828 1.00 24.80 112 MET D C 1
ATOM 6905 O O . MET D 1 107 ? 143.082 103.113 129.187 1.00 24.80 112 MET D O 1
ATOM 6910 N N . PHE D 1 108 ? 144.337 101.776 130.485 1.00 23.98 113 PHE D N 1
ATOM 6911 C CA . PHE D 1 108 ? 145.522 102.601 130.330 1.00 23.98 113 PHE D CA 1
ATOM 6912 C C . PHE D 1 108 ? 146.247 102.254 129.049 1.00 23.98 113 PHE D C 1
ATOM 6913 O O . PHE D 1 108 ? 146.688 103.144 128.321 1.00 23.98 113 PHE D O 1
ATOM 6921 N N . THR D 1 109 ? 146.362 100.964 128.753 1.00 27.90 114 THR D N 1
ATOM 6922 C CA . THR D 1 109 ? 147.083 100.555 127.561 1.00 27.90 114 THR D CA 1
ATOM 6923 C C . THR D 1 109 ? 146.356 100.983 126.300 1.00 27.90 114 THR D C 1
ATOM 6924 O O . THR D 1 109 ? 146.993 101.222 125.270 1.00 27.90 114 THR D O 1
ATOM 6928 N N . GLY D 1 110 ? 145.041 101.097 126.359 1.00 27.99 115 GLY D N 1
ATOM 6929 C CA . GLY D 1 110 ? 144.252 101.563 125.249 1.00 27.99 115 GLY D CA 1
ATOM 6930 C C . GLY D 1 110 ? 143.297 100.557 124.679 1.00 27.99 115 GLY D C 1
ATOM 6931 O O . GLY D 1 110 ? 142.782 100.782 123.584 1.00 27.99 115 GLY D O 1
ATOM 6932 N N . ARG D 1 111 ? 143.055 99.453 125.371 1.00 29.46 116 ARG D N 1
ATOM 6933 C CA . ARG D 1 111 ? 142.164 98.412 124.891 1.00 29.46 116 ARG D CA 1
ATOM 6934 C C . ARG D 1 111 ? 140.699 98.732 125.124 1.00 29.46 116 ARG D C 1
ATOM 6935 O O . ARG D 1 111 ? 139.844 98.065 124.544 1.00 29.46 116 ARG D O 1
ATOM 6943 N N . ALA D 1 112 ? 140.382 99.720 125.947 1.00 27.78 117 ALA D N 1
ATOM 6944 C CA . ALA D 1 112 ? 138.996 100.025 126.263 1.00 27.78 117 ALA D CA 1
ATOM 6945 C C . ALA D 1 112 ? 138.766 101.517 126.333 1.00 27.78 117 ALA D C 1
ATOM 6946 O O . ALA D 1 112 ? 138.151 102.024 127.267 1.00 27.78 117 ALA D O 1
ATOM 6948 N N . THR D 1 113 ? 139.243 102.257 125.348 1.00 27.51 118 THR D N 1
ATOM 6949 C CA . THR D 1 113 ? 138.834 103.647 125.312 1.00 27.51 118 THR D CA 1
ATOM 6950 C C . THR D 1 113 ? 137.407 103.721 124.803 1.00 27.51 118 THR D C 1
ATOM 6951 O O . THR D 1 113 ? 137.114 104.441 123.849 1.00 27.51 118 THR D O 1
ATOM 6955 N N . VAL D 1 114 ? 136.492 103.026 125.475 1.00 26.21 119 VAL D N 1
ATOM 6956 C CA . VAL D 1 114 ? 135.130 102.960 124.986 1.00 26.21 119 VAL D CA 1
ATOM 6957 C C . VAL D 1 114 ? 134.332 104.110 125.562 1.00 26.21 119 VAL D C 1
ATOM 6958 O O . VAL D 1 114 ? 133.919 104.994 124.814 1.00 26.21 119 VAL D O 1
ATOM 6962 N N . LEU D 1 115 ? 134.071 104.093 126.866 1.00 24.38 120 LEU D N 1
ATOM 6963 C CA . LEU D 1 115 ? 133.878 105.282 127.688 1.00 24.38 120 LEU D CA 1
ATOM 6964 C C . LEU D 1 115 ? 133.435 104.747 129.034 1.00 24.38 120 LEU D C 1
ATOM 6965 O O . LEU D 1 115 ? 133.283 103.532 129.169 1.00 24.38 120 LEU D O 1
ATOM 6970 N N . TYR D 1 116 ? 133.202 105.578 130.037 1.00 23.58 121 TYR D N 1
ATOM 6971 C CA . TYR D 1 116 ? 132.806 104.937 131.281 1.00 23.58 121 TYR D CA 1
ATOM 6972 C C . TYR D 1 116 ? 131.407 104.357 131.235 1.00 23.58 121 TYR D C 1
ATOM 6973 O O . TYR D 1 116 ? 131.049 103.602 132.140 1.00 23.58 121 TYR D O 1
ATOM 6982 N N . THR D 1 117 ? 130.603 104.689 130.227 1.00 27.47 122 THR D N 1
ATOM 6983 C CA . THR D 1 117 ? 129.296 104.077 130.054 1.00 27.47 122 THR D CA 1
ATOM 6984 C C . THR D 1 117 ? 129.312 102.914 129.077 1.00 27.47 122 THR D C 1
ATOM 6985 O O . THR D 1 117 ? 128.319 102.194 128.990 1.00 27.47 122 THR D O 1
ATOM 6989 N N . PHE D 1 118 ? 130.407 102.710 128.359 1.00 29.59 123 PHE D N 1
ATOM 6990 C CA . PHE D 1 118 ? 130.550 101.669 127.341 1.00 29.59 123 PHE D CA 1
ATOM 6991 C C . PHE D 1 118 ? 129.280 101.488 126.525 1.00 29.59 123 PHE D C 1
ATOM 6992 O O . PHE D 1 1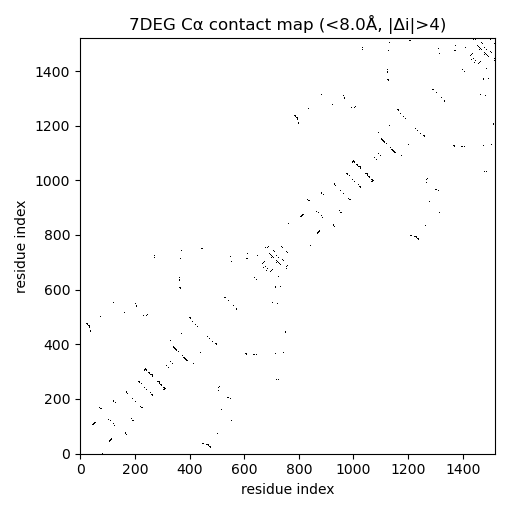18 ? 128.741 100.396 126.393 1.00 29.59 123 PHE D O 1
ATOM 7000 N N . TYR D 1 119 ? 128.807 102.586 125.987 1.00 31.76 124 TYR D N 1
ATOM 7001 C CA . TYR D 1 119 ? 127.738 102.537 125.011 1.00 31.76 124 TYR D CA 1
ATOM 7002 C C . TYR D 1 119 ? 128.108 101.604 123.875 1.00 31.76 124 TYR D C 1
ATOM 7003 O O . TYR D 1 119 ? 128.978 101.943 123.072 1.00 31.76 124 TYR D O 1
ATOM 7012 N N . PRO D 1 120 ? 127.461 100.457 123.743 1.00 33.09 125 PRO D N 1
ATOM 7013 C CA . PRO D 1 120 ? 127.718 99.597 122.612 1.00 33.09 125 PRO D CA 1
ATOM 7014 C C . PRO D 1 120 ? 127.246 100.268 121.341 1.00 33.09 125 PRO D C 1
ATOM 7015 O O . PRO D 1 120 ? 126.607 101.326 121.402 1.00 33.09 125 PRO D O 1
ATOM 7019 N N . PRO D 1 121 ? 127.539 99.712 120.171 1.00 33.24 126 PRO D N 1
ATOM 7020 C CA . PRO D 1 121 ? 128.262 98.518 119.791 1.00 33.24 126 PRO D CA 1
ATOM 7021 C C . PRO D 1 121 ? 129.696 98.864 119.642 1.00 33.24 126 PRO D C 1
ATOM 7022 O O . PRO D 1 121 ? 130.307 98.535 118.646 1.00 33.24 126 PRO D O 1
ATOM 7026 N N . LEU D 1 122 ? 130.224 99.536 120.650 1.00 31.54 127 LEU D N 1
ATOM 7027 C CA . LEU D 1 122 ? 131.529 100.168 120.617 1.00 31.54 127 LEU D CA 1
ATOM 7028 C C . LEU D 1 122 ? 132.457 99.423 121.558 1.00 31.54 127 LEU D C 1
ATOM 7029 O O . LEU D 1 122 ? 133.135 100.029 122.383 1.00 31.54 127 LEU D O 1
ATOM 7034 N N . ILE D 1 123 ? 132.480 98.103 121.443 1.00 31.50 128 ILE D N 1
ATOM 7035 C CA . ILE D 1 123 ? 132.966 97.221 122.490 1.00 31.50 128 ILE D CA 1
ATOM 7036 C C . ILE D 1 123 ? 134.404 97.491 122.883 1.00 31.50 128 ILE D C 1
ATOM 7037 O O . ILE D 1 123 ? 135.142 98.187 122.183 1.00 31.50 128 ILE D O 1
ATOM 7042 N N . ALA D 1 124 ? 134.797 96.936 124.020 1.00 31.67 129 ALA D N 1
ATOM 7043 C CA . ALA D 1 124 ? 136.111 97.089 124.608 1.00 31.67 129 ALA D CA 1
ATOM 7044 C C . ALA D 1 124 ? 136.740 95.715 124.791 1.00 31.67 129 ALA D C 1
ATOM 7045 O O . ALA D 1 124 ? 136.229 94.705 124.306 1.00 31.67 129 ALA D O 1
ATOM 7047 N N . HIS D 1 125 ? 137.866 95.672 125.488 1.00 31.46 130 HIS D N 1
ATOM 7048 C CA . HIS D 1 125 ? 138.516 94.408 125.775 1.00 31.46 130 HIS D CA 1
ATOM 7049 C C . HIS D 1 125 ? 137.861 93.751 126.970 1.00 31.46 130 HIS D C 1
ATOM 7050 O O . HIS D 1 125 ? 137.557 94.412 127.960 1.00 31.46 130 HIS D O 1
ATOM 7057 N N . TRP D 1 126 ? 137.674 92.434 126.888 1.00 31.98 131 TRP D N 1
ATOM 7058 C CA . TRP D 1 126 ? 136.901 91.728 127.906 1.00 31.98 131 TRP D CA 1
ATOM 7059 C C . TRP D 1 126 ? 137.421 91.979 129.307 1.00 31.98 131 TRP D C 1
ATOM 7060 O O . TRP D 1 126 ? 136.650 91.935 130.267 1.00 31.98 131 TRP D O 1
ATOM 7071 N N . THR D 1 127 ? 138.715 92.247 129.453 1.00 32.00 132 THR D N 1
ATOM 7072 C CA . THR D 1 127 ? 139.235 92.584 130.767 1.00 32.00 132 THR D CA 1
ATOM 7073 C C . THR D 1 127 ? 138.725 93.919 131.278 1.00 32.00 132 THR D C 1
ATOM 7074 O O . THR D 1 127 ? 138.986 94.249 132.435 1.00 32.00 132 THR D O 1
ATOM 7078 N N . PHE D 1 128 ? 138.029 94.702 130.460 1.00 28.80 133 PHE D N 1
ATOM 7079 C CA . PHE D 1 128 ? 137.368 95.881 130.997 1.00 28.80 133 PHE D CA 1
ATOM 7080 C C . PHE D 1 128 ? 135.999 95.520 131.534 1.00 28.80 133 PHE D C 1
ATOM 7081 O O . PHE D 1 128 ? 135.605 95.986 132.604 1.00 28.80 133 PHE D O 1
ATOM 7089 N N . TYR D 1 129 ? 135.272 94.667 130.826 1.00 30.94 134 TYR D N 1
ATOM 7090 C CA . TYR D 1 129 ? 133.930 94.319 131.261 1.00 30.94 134 TYR D CA 1
ATOM 7091 C C . TYR D 1 129 ? 133.959 93.351 132.428 1.00 30.94 134 TYR D C 1
ATOM 7092 O O . TYR D 1 129 ? 133.297 93.581 133.441 1.00 30.94 134 TYR D O 1
ATOM 7101 N N . LEU D 1 130 ? 134.700 92.254 132.302 1.00 32.46 135 LEU D N 1
ATOM 7102 C CA . LEU D 1 130 ? 134.861 91.379 133.451 1.00 32.46 135 LEU D CA 1
ATOM 7103 C C . LEU D 1 130 ? 135.485 92.123 134.611 1.00 32.46 135 LEU D C 1
ATOM 7104 O O . LEU D 1 130 ? 135.120 91.892 135.760 1.00 32.46 135 LEU D O 1
ATOM 7109 N N . GLY D 1 131 ? 136.394 93.048 134.330 1.00 30.62 136 GLY D N 1
ATOM 7110 C CA . GLY D 1 131 ? 136.986 93.825 135.402 1.00 30.62 136 GLY D CA 1
ATOM 7111 C C . GLY D 1 131 ? 135.968 94.665 136.142 1.00 30.62 136 GLY D C 1
ATOM 7112 O O . GLY D 1 131 ? 135.916 94.651 137.369 1.00 30.62 136 GLY D O 1
ATOM 7113 N N . ALA D 1 132 ? 135.139 95.405 135.408 1.00 31.87 137 ALA D N 1
ATOM 7114 C CA . ALA D 1 132 ? 134.168 96.268 136.070 1.00 31.87 137 ALA D CA 1
ATOM 7115 C C . ALA D 1 132 ? 133.092 95.451 136.773 1.00 31.87 137 ALA D C 1
ATOM 7116 O O . ALA D 1 132 ? 132.661 95.805 137.874 1.00 31.87 137 ALA D O 1
ATOM 7118 N N . VAL D 1 133 ? 132.659 94.348 136.166 1.00 32.98 138 VAL D N 1
ATOM 7119 C CA . VAL D 1 133 ? 131.684 93.489 136.825 1.00 32.98 138 VAL D CA 1
ATOM 7120 C C . VAL D 1 133 ? 132.263 92.898 138.093 1.00 32.98 138 VAL D C 1
ATOM 7121 O O . VAL D 1 133 ? 131.583 92.821 139.115 1.00 32.98 138 VAL D O 1
ATOM 7125 N N . LEU D 1 134 ? 133.506 92.434 138.049 1.00 33.24 139 LEU D N 1
ATOM 7126 C CA . LEU D 1 134 ? 134.084 91.845 139.240 1.00 33.24 139 LEU D CA 1
ATOM 7127 C C . LEU D 1 134 ? 134.247 92.904 140.312 1.00 33.24 139 LEU D C 1
ATOM 7128 O O . LEU D 1 134 ? 133.933 92.664 141.477 1.00 33.24 139 LEU D O 1
ATOM 7133 N N . LEU D 1 135 ? 134.684 94.101 139.925 1.00 31.80 140 LEU D N 1
ATOM 7134 C CA . LEU D 1 135 ? 134.743 95.224 140.852 1.00 31.80 140 LEU D CA 1
ATOM 7135 C C . LEU D 1 135 ? 133.412 95.441 141.544 1.00 31.80 140 LEU D C 1
ATOM 7136 O O . LEU D 1 135 ? 133.342 95.518 142.772 1.00 31.80 140 LEU D O 1
ATOM 7141 N N . VAL D 1 136 ? 132.342 95.558 140.768 1.00 33.53 141 VAL D N 1
ATOM 7142 C CA . VAL D 1 136 ? 131.048 95.873 141.355 1.00 33.53 141 VAL D CA 1
ATOM 7143 C C . VAL D 1 136 ? 130.553 94.703 142.186 1.00 33.53 141 VAL D C 1
ATOM 7144 O O . VAL D 1 136 ? 130.446 94.787 143.410 1.00 33.53 141 VAL D O 1
ATOM 7148 N N . LEU D 1 137 ? 130.320 93.574 141.540 1.00 35.64 142 LEU D N 1
ATOM 7149 C CA . LEU D 1 137 ? 129.813 92.386 142.196 1.00 35.64 142 LEU D CA 1
ATOM 7150 C C . LEU D 1 137 ? 130.680 91.922 143.357 1.00 35.64 142 LEU D C 1
ATOM 7151 O O . LEU D 1 137 ? 130.227 91.095 144.149 1.00 35.64 142 LEU D O 1
ATOM 7156 N N . GLY D 1 138 ? 131.892 92.433 143.501 1.00 36.59 143 GLY D N 1
ATOM 7157 C CA . GLY D 1 138 ? 132.689 92.050 144.636 1.00 36.59 143 GLY D CA 1
ATOM 7158 C C . GLY D 1 138 ? 132.592 92.959 145.817 1.00 36.59 143 GLY D C 1
ATOM 7159 O O . GLY D 1 138 ? 133.353 92.797 146.772 1.00 36.59 143 GLY D O 1
ATOM 7160 N N . SER D 1 139 ? 131.691 93.932 145.794 1.00 34.98 144 SER D N 1
ATOM 7161 C CA . SER D 1 139 ? 131.418 94.713 146.985 1.00 34.98 144 SER D CA 1
ATOM 7162 C C . SER D 1 139 ? 130.141 94.283 147.676 1.00 34.98 144 SER D C 1
ATOM 7163 O O . SER D 1 139 ? 129.819 94.820 148.732 1.00 34.98 144 SER D O 1
ATOM 7166 N N . LEU D 1 140 ? 129.411 93.331 147.102 1.00 37.18 145 LEU D N 1
ATOM 7167 C CA . LEU D 1 140 ? 128.249 92.778 147.773 1.00 37.18 145 LEU D CA 1
ATOM 7168 C C . LEU D 1 140 ? 128.646 91.776 148.839 1.00 37.18 145 LEU D C 1
ATOM 7169 O O . LEU D 1 140 ? 127.950 91.656 149.849 1.00 37.18 145 LEU D O 1
ATOM 7174 N N . VAL D 1 141 ? 129.749 91.050 148.641 1.00 38.72 146 VAL D N 1
ATOM 7175 C CA . VAL D 1 141 ? 130.125 90.015 149.597 1.00 38.72 146 VAL D CA 1
ATOM 7176 C C . VAL D 1 141 ? 130.228 90.552 151.015 1.00 38.72 146 VAL D C 1
ATOM 7177 O O . VAL D 1 141 ? 129.822 89.841 151.945 1.00 38.72 146 VAL D O 1
ATOM 7181 N N . PRO D 1 142 ? 130.668 91.796 151.268 1.00 39.38 147 PRO D N 1
ATOM 7182 C CA . PRO D 1 142 ? 130.464 92.345 152.607 1.00 39.38 147 PRO D CA 1
ATOM 7183 C C . PRO D 1 142 ? 128.998 92.370 152.972 1.00 39.38 147 PRO D C 1
ATOM 7184 O O . PRO D 1 142 ? 128.605 91.754 153.956 1.00 39.38 147 PRO D O 1
ATOM 7188 N N . PHE D 1 143 ? 128.178 93.052 152.180 1.00 36.99 148 PHE D N 1
ATOM 7189 C CA . PHE D 1 143 ? 126.776 93.209 152.535 1.00 36.99 148 PHE D CA 1
ATOM 7190 C C . PHE D 1 143 ? 126.148 91.881 152.906 1.00 36.99 148 PHE D C 1
ATOM 7191 O O . PHE D 1 143 ? 125.556 91.739 153.978 1.00 36.99 148 PHE D O 1
ATOM 7199 N N . PHE D 1 144 ? 126.296 90.884 152.054 1.00 39.42 149 PHE D N 1
ATOM 7200 C CA . PHE D 1 144 ? 125.529 89.667 152.231 1.00 39.42 149 PHE D CA 1
ATOM 7201 C C . PHE D 1 144 ? 126.184 88.651 153.138 1.00 39.42 149 PHE D C 1
ATOM 7202 O O . PHE D 1 144 ? 125.494 87.745 153.613 1.00 39.42 149 PHE D O 1
ATOM 7210 N N . PHE D 1 145 ? 127.481 88.765 153.405 1.00 41.09 150 PHE D N 1
ATOM 7211 C CA . PHE D 1 145 ? 128.147 87.757 154.207 1.00 41.09 150 PHE D CA 1
ATOM 7212 C C . PHE D 1 145 ? 128.762 88.295 155.482 1.00 41.09 150 PHE D C 1
ATOM 7213 O O . PHE D 1 145 ? 129.283 87.504 156.272 1.00 41.09 150 PHE D O 1
ATOM 7221 N N . ASP D 1 146 ? 128.724 89.598 155.709 1.00 43.55 151 ASP D N 1
ATOM 7222 C CA . ASP D 1 146 ? 129.350 90.215 156.863 1.00 43.55 151 ASP D CA 1
ATOM 7223 C C . ASP D 1 146 ? 128.367 90.971 157.732 1.00 43.55 151 ASP D C 1
ATOM 7224 O O . ASP D 1 146 ? 128.332 90.748 158.944 1.00 43.55 151 ASP D O 1
ATOM 7229 N N . TRP D 1 147 ? 127.579 91.879 157.161 1.00 39.48 152 TRP D N 1
ATOM 7230 C CA . TRP D 1 147 ? 126.731 92.693 158.014 1.00 39.48 152 TRP D CA 1
ATOM 7231 C C . TRP D 1 147 ? 125.265 92.645 157.605 1.00 39.48 152 TRP D C 1
ATOM 7232 O O . TRP D 1 147 ? 124.501 93.544 157.934 1.00 39.48 152 TRP D O 1
ATOM 7243 N N . ILE D 1 148 ? 124.850 91.601 156.902 1.00 42.46 153 ILE D N 1
ATOM 7244 C CA . ILE D 1 148 ? 123.459 91.167 156.991 1.00 42.46 153 ILE D CA 1
ATOM 7245 C C . ILE D 1 148 ? 123.335 90.276 158.219 1.00 42.46 153 ILE D C 1
ATOM 7246 O O . ILE D 1 148 ? 122.412 90.472 159.020 1.00 42.46 153 ILE D O 1
ATOM 7251 N N . PRO D 1 149 ? 124.222 89.305 158.435 1.00 44.11 154 PRO D N 1
ATOM 7252 C CA . PRO D 1 149 ? 124.419 88.823 159.799 1.00 44.11 154 PRO D CA 1
ATOM 7253 C C . PRO D 1 149 ? 125.019 89.947 160.617 1.00 44.11 154 PRO D C 1
ATOM 7254 O O . PRO D 1 149 ? 125.385 90.995 160.091 1.00 44.11 154 PRO D O 1
ATOM 7258 N N . SER D 1 150 ? 125.073 89.758 161.925 1.00 47.49 155 SER D N 1
ATOM 7259 C CA . SER D 1 150 ? 125.652 90.775 162.791 1.00 47.49 155 SER D CA 1
ATOM 7260 C C . SER D 1 150 ? 124.850 92.065 162.718 1.00 47.49 155 SER D C 1
ATOM 7261 O O . SER D 1 150 ? 125.187 93.052 163.372 1.00 47.49 155 SER D O 1
ATOM 7264 N N . ALA D 1 151 ? 123.815 92.077 161.904 1.00 46.33 156 ALA D N 1
ATOM 7265 C CA . ALA D 1 151 ? 122.718 93.009 162.042 1.00 46.33 156 ALA D CA 1
ATOM 7266 C C . ALA D 1 151 ? 121.407 92.290 162.209 1.00 46.33 156 ALA D C 1
ATOM 7267 O O . ALA D 1 151 ? 120.504 92.817 162.852 1.00 46.33 156 ALA D O 1
ATOM 7269 N N . ILE D 1 152 ? 121.285 91.090 161.645 1.00 49.76 157 ILE D N 1
ATOM 7270 C CA . ILE D 1 152 ? 120.214 90.196 162.050 1.00 49.76 157 ILE D CA 1
ATOM 7271 C C . ILE D 1 152 ? 120.485 89.664 163.445 1.00 49.76 157 ILE D C 1
ATOM 7272 O O . ILE D 1 152 ? 119.553 89.360 164.196 1.00 49.76 157 ILE D O 1
ATOM 7277 N N . GLN D 1 153 ? 121.754 89.576 163.833 1.00 50.97 158 GLN D N 1
ATOM 7278 C CA . GLN D 1 153 ? 122.066 89.177 165.196 1.00 50.97 158 GLN D CA 1
ATOM 7279 C C . GLN D 1 153 ? 121.893 90.330 166.167 1.00 50.97 158 GLN D C 1
ATOM 7280 O O . GLN D 1 153 ? 121.360 90.146 167.262 1.00 50.97 158 GLN D O 1
ATOM 7286 N N . TRP D 1 154 ? 122.331 91.524 165.785 1.00 49.31 159 TRP D N 1
ATOM 7287 C CA . TRP D 1 154 ? 122.189 92.668 166.673 1.00 49.31 159 TRP D CA 1
ATOM 7288 C C . TRP D 1 154 ? 120.730 93.034 166.864 1.00 49.31 159 TRP D C 1
ATOM 7289 O O . TRP D 1 154 ? 120.327 93.460 167.949 1.00 49.31 159 TRP D O 1
ATOM 7300 N N . LYS D 1 155 ? 119.927 92.903 165.816 1.00 51.92 160 LYS D N 1
ATOM 7301 C CA . LYS D 1 155 ? 118.512 93.211 165.942 1.00 51.92 160 LYS D CA 1
ATOM 7302 C C . LYS D 1 155 ? 117.847 92.284 166.947 1.00 51.92 160 LYS D C 1
ATOM 7303 O O . LYS D 1 155 ? 117.391 92.718 168.008 1.00 51.92 160 LYS D O 1
ATOM 7309 N N . ARG D 1 156 ? 117.825 90.986 166.640 1.00 56.51 161 ARG D N 1
ATOM 7310 C CA . ARG D 1 156 ? 117.018 90.048 167.410 1.00 56.51 161 ARG D CA 1
ATOM 7311 C C . ARG D 1 156 ? 117.428 90.002 168.871 1.00 56.51 161 ARG D C 1
ATOM 7312 O O . ARG D 1 156 ? 116.619 89.641 169.730 1.00 56.51 161 ARG D O 1
ATOM 7320 N N . GLU D 1 157 ? 118.665 90.356 169.180 1.00 57.86 162 GLU D N 1
ATOM 7321 C CA . GLU D 1 157 ? 119.092 90.256 170.561 1.00 57.86 162 GLU D CA 1
ATOM 7322 C C . GLU D 1 157 ? 118.606 91.414 171.416 1.00 57.86 162 GLU D C 1
ATOM 7323 O O . GLU D 1 157 ? 118.692 91.324 172.642 1.00 57.86 162 GLU D O 1
ATOM 7329 N N . ASN D 1 158 ? 118.076 92.479 170.817 1.00 58.26 163 ASN D N 1
ATOM 7330 C CA . ASN D 1 158 ? 117.708 93.645 171.615 1.00 58.26 163 ASN D CA 1
ATOM 7331 C C . ASN D 1 158 ? 116.396 93.447 172.372 1.00 58.26 163 ASN D C 1
ATOM 7332 O O . ASN D 1 158 ? 116.382 93.610 173.597 1.00 58.26 163 ASN D O 1
ATOM 7337 N N . PRO D 1 159 ? 115.273 93.102 171.719 1.00 61.68 164 PRO D N 1
ATOM 7338 C CA . PRO D 1 159 ? 114.898 92.976 170.309 1.00 61.68 164 PRO D CA 1
ATOM 7339 C C . PRO D 1 159 ? 113.979 94.098 169.844 1.00 61.68 164 PRO D C 1
ATOM 7340 O O . PRO D 1 159 ? 113.758 94.265 168.648 1.00 61.68 164 PRO D O 1
ATOM 7344 N N . ASP D 1 160 ? 113.431 94.850 170.794 1.00 62.99 165 ASP D N 1
ATOM 7345 C CA . ASP D 1 160 ? 112.554 95.971 170.484 1.00 62.99 165 ASP D CA 1
ATOM 7346 C C . ASP D 1 160 ? 113.419 97.222 170.447 1.00 62.99 165 ASP D C 1
ATOM 7347 O O . ASP D 1 160 ? 113.529 97.971 171.416 1.00 62.99 165 ASP D O 1
ATOM 7352 N N . GLN D 1 161 ? 114.046 97.437 169.297 1.00 57.91 166 GLN D N 1
ATOM 7353 C CA . GLN D 1 161 ? 114.911 98.589 169.120 1.00 57.91 166 GLN D CA 1
ATOM 7354 C C . GLN D 1 161 ? 115.076 98.833 167.635 1.00 57.91 166 GLN D C 1
ATOM 7355 O O . GLN D 1 161 ? 115.354 97.898 166.883 1.00 57.91 166 GLN D O 1
ATOM 7361 N N . LYS D 1 162 ? 114.888 100.079 167.219 1.00 50.72 167 LYS D N 1
ATOM 7362 C CA . LYS D 1 162 ? 115.052 100.421 165.819 1.00 50.72 167 LYS D CA 1
ATOM 7363 C C . LYS D 1 162 ? 116.482 100.174 165.379 1.00 50.72 167 LYS D C 1
ATOM 7364 O O . LYS D 1 162 ? 117.424 100.213 166.170 1.00 50.72 167 LYS D O 1
ATOM 7370 N N . LEU D 1 163 ? 116.639 99.933 164.103 1.00 44.14 168 LEU D N 1
ATOM 7371 C CA . LEU D 1 163 ? 117.968 99.820 163.548 1.00 44.14 168 LEU D CA 1
ATOM 7372 C C . LEU D 1 163 ? 118.591 101.208 163.506 1.00 44.14 168 LEU D C 1
ATOM 7373 O O . LEU D 1 163 ? 117.927 102.160 163.087 1.00 44.14 168 LEU D O 1
ATOM 7378 N N . PRO D 1 164 ? 119.833 101.376 163.954 1.00 40.54 169 PRO D N 1
ATOM 7379 C CA . PRO D 1 164 ? 120.438 102.706 163.976 1.00 40.54 169 PRO D CA 1
ATOM 7380 C C . PRO D 1 164 ? 120.339 103.376 162.623 1.00 40.54 169 PRO D C 1
ATOM 7381 O O . PRO D 1 164 ? 120.315 102.718 161.587 1.00 40.54 169 PRO D O 1
ATOM 7385 N N . LEU D 1 165 ? 120.284 104.700 162.636 1.00 36.82 170 LEU D N 1
ATOM 7386 C CA . LEU D 1 165 ? 120.157 105.415 161.377 1.00 36.82 170 LEU D CA 1
ATOM 7387 C C . LEU D 1 165 ? 121.368 105.184 160.492 1.00 36.82 170 LEU D C 1
ATOM 7388 O O . LEU D 1 165 ? 121.241 105.059 159.274 1.00 36.82 170 LEU D O 1
ATOM 7393 N N . ALA D 1 166 ? 122.549 105.096 161.083 1.00 35.25 171 ALA D N 1
ATOM 7394 C CA . ALA D 1 166 ? 123.745 104.956 160.270 1.00 35.25 171 ALA D CA 1
ATOM 7395 C C . ALA D 1 166 ? 123.788 103.624 159.546 1.00 35.25 171 ALA D C 1
ATOM 7396 O O . ALA D 1 166 ? 124.432 103.512 158.503 1.00 35.25 171 ALA D O 1
ATOM 7398 N N . VAL D 1 167 ? 123.122 102.606 160.071 1.00 35.87 172 VAL D N 1
ATOM 7399 C CA . VAL D 1 167 ? 123.207 101.282 159.475 1.00 35.87 172 VAL D CA 1
ATOM 7400 C C . VAL D 1 167 ? 121.932 101.004 158.702 1.00 35.87 172 VAL D C 1
ATOM 7401 O O . VAL D 1 167 ? 121.933 100.238 157.738 1.00 35.87 172 VAL D O 1
ATOM 7405 N N . PHE D 1 168 ? 120.840 101.651 159.083 1.00 36.19 173 PHE D N 1
ATOM 7406 C CA . PHE D 1 168 ? 119.669 101.616 158.223 1.00 36.19 173 PHE D CA 1
ATOM 7407 C C . PHE D 1 168 ? 119.931 102.341 156.918 1.00 36.19 173 PHE D C 1
ATOM 7408 O O . PHE D 1 168 ? 119.411 101.943 155.875 1.00 36.19 173 PHE D O 1
ATOM 7416 N N . GLY D 1 169 ? 120.753 103.388 156.953 1.00 32.85 174 GLY D N 1
ATOM 7417 C CA . GLY D 1 169 ? 121.141 104.053 155.721 1.00 32.85 174 GLY D CA 1
ATOM 7418 C C . GLY D 1 169 ? 121.990 103.169 154.829 1.00 32.85 174 GLY D C 1
ATOM 7419 O O . GLY D 1 169 ? 121.761 103.089 153.624 1.00 32.85 174 GLY D O 1
ATOM 7420 N N . THR D 1 170 ? 122.970 102.481 155.403 1.00 32.71 175 THR D N 1
ATOM 7421 C CA . THR D 1 170 ? 123.754 101.576 154.580 1.00 32.71 175 THR D CA 1
ATOM 7422 C C . THR D 1 170 ? 122.933 100.381 154.124 1.00 32.71 175 THR D C 1
ATOM 7423 O O . THR D 1 170 ? 123.193 99.832 153.056 1.00 32.71 175 THR D O 1
ATOM 7427 N N . PHE D 1 171 ? 121.918 99.979 154.878 1.00 35.08 176 PHE D N 1
ATOM 7428 C CA . PHE D 1 171 ? 121.077 98.895 154.396 1.00 35.08 176 PHE D CA 1
ATOM 7429 C C . PHE D 1 171 ? 120.217 99.332 153.227 1.00 35.08 176 PHE D C 1
ATOM 7430 O O . PHE D 1 171 ? 120.127 98.622 152.228 1.00 35.08 176 PHE D O 1
ATOM 7438 N N . VAL D 1 172 ? 119.542 100.471 153.336 1.00 30.90 177 VAL D N 1
ATOM 7439 C CA . VAL D 1 172 ? 118.807 100.961 152.179 1.00 30.90 177 VAL D CA 1
ATOM 7440 C C . VAL D 1 172 ? 119.740 101.100 150.994 1.00 30.90 177 VAL D C 1
ATOM 7441 O O . VAL D 1 172 ? 119.415 100.699 149.872 1.00 30.90 177 VAL D O 1
ATOM 7445 N N . ASN D 1 173 ? 120.932 101.634 151.232 1.00 28.84 178 ASN D N 1
ATOM 7446 C CA . ASN D 1 173 ? 121.878 101.865 150.154 1.00 28.84 178 ASN D CA 1
ATOM 7447 C C . ASN D 1 173 ? 122.267 100.565 149.469 1.00 28.84 178 ASN D C 1
ATOM 7448 O O . ASN D 1 173 ? 122.212 100.448 148.241 1.00 28.84 178 ASN D O 1
ATOM 7453 N N . PHE D 1 174 ? 122.648 99.562 150.242 1.00 30.37 179 PHE D N 1
ATOM 7454 C CA . PHE D 1 174 ? 123.127 98.356 149.604 1.00 30.37 179 PHE D CA 1
ATOM 7455 C C . PHE D 1 174 ? 122.003 97.466 149.123 1.00 30.37 179 PHE D C 1
ATOM 7456 O O . PHE D 1 174 ? 122.229 96.637 148.248 1.00 30.37 179 PHE D O 1
ATOM 7464 N N . ILE D 1 175 ? 120.788 97.649 149.614 1.00 31.77 180 ILE D N 1
ATOM 7465 C CA . ILE D 1 175 ? 119.655 96.998 148.986 1.00 31.77 180 ILE D CA 1
ATOM 7466 C C . ILE D 1 175 ? 119.430 97.586 147.609 1.00 31.77 180 ILE D C 1
ATOM 7467 O O . ILE D 1 175 ? 119.263 96.858 146.624 1.00 31.77 180 ILE D O 1
ATOM 7472 N N . LEU D 1 176 ? 119.428 98.918 147.523 1.00 31.64 181 LEU D N 1
ATOM 7473 C CA . LEU D 1 176 ? 119.411 99.595 146.231 1.00 31.64 181 LEU D CA 1
ATOM 7474 C C . LEU D 1 176 ? 120.427 98.992 145.293 1.00 31.64 181 LEU D C 1
ATOM 7475 O O . LEU D 1 176 ? 120.105 98.594 144.177 1.00 31.64 181 LEU D O 1
ATOM 7480 N N . TRP D 1 177 ? 121.657 98.884 145.760 1.00 31.16 182 TRP D N 1
ATOM 7481 C CA . TRP D 1 177 ? 122.754 98.457 144.908 1.00 31.16 182 TRP D CA 1
ATOM 7482 C C . TRP D 1 177 ? 122.606 96.995 144.504 1.00 31.16 182 TRP D C 1
ATOM 7483 O O . TRP D 1 177 ? 122.820 96.637 143.341 1.00 31.16 182 TRP D O 1
ATOM 7494 N N . THR D 1 178 ? 122.260 96.130 145.453 1.00 32.62 183 THR D N 1
ATOM 7495 C CA . THR D 1 178 ? 122.005 94.730 145.141 1.00 32.62 183 THR D CA 1
ATOM 7496 C C . THR D 1 178 ? 120.960 94.591 144.056 1.00 32.62 183 THR D C 1
ATOM 7497 O O . THR D 1 178 ? 121.055 93.707 143.202 1.00 32.62 183 THR D O 1
ATOM 7501 N N . ILE D 1 179 ? 119.948 95.452 144.075 1.00 33.02 184 ILE D N 1
ATOM 7502 C CA . ILE D 1 179 ? 118.924 95.387 143.042 1.00 33.02 184 ILE D CA 1
ATOM 7503 C C . ILE D 1 179 ? 119.478 95.863 141.713 1.00 33.02 184 ILE D C 1
ATOM 7504 O O . ILE D 1 179 ? 119.375 95.172 140.699 1.00 33.02 184 ILE D O 1
ATOM 7509 N N . MET D 1 180 ? 120.071 97.050 141.690 1.00 33.81 185 MET D N 1
ATOM 7510 C CA . MET D 1 180 ? 120.465 97.672 140.434 1.00 33.81 185 MET D CA 1
ATOM 7511 C C . MET D 1 180 ? 121.803 97.186 139.921 1.00 33.81 185 MET D C 1
ATOM 7512 O O . MET D 1 180 ? 122.402 97.843 139.069 1.00 33.81 185 MET D O 1
ATOM 7517 N N . ILE D 1 181 ? 122.325 96.095 140.458 1.00 34.54 186 ILE D N 1
ATOM 7518 C CA . ILE D 1 181 ? 123.394 95.430 139.725 1.00 34.54 186 ILE D CA 1
ATOM 7519 C C . ILE D 1 181 ? 122.823 94.440 138.737 1.00 34.54 186 ILE D C 1
ATOM 7520 O O . ILE D 1 181 ? 123.414 94.208 137.681 1.00 34.54 186 ILE D O 1
ATOM 7525 N N . VAL D 1 182 ? 121.665 93.879 139.037 1.00 37.32 187 VAL D N 1
ATOM 7526 C CA . VAL D 1 182 ? 121.024 92.948 138.118 1.00 37.32 187 VAL D CA 1
ATOM 7527 C C . VAL D 1 182 ? 120.994 93.472 136.686 1.00 37.32 187 VAL D C 1
ATOM 7528 O O . VAL D 1 182 ? 121.410 92.740 135.779 1.00 37.32 187 VAL D O 1
ATOM 7532 N N . PRO D 1 183 ? 120.555 94.698 136.411 1.00 36.11 188 PRO D N 1
ATOM 7533 C CA . PRO D 1 183 ? 120.521 95.159 135.024 1.00 36.11 188 PRO D CA 1
ATOM 7534 C C . PRO D 1 183 ? 121.880 95.148 134.368 1.00 36.11 188 PRO D C 1
ATOM 7535 O O . PRO D 1 183 ? 122.040 94.518 133.326 1.00 36.11 188 PRO D O 1
ATOM 7539 N N . VAL D 1 184 ? 122.864 95.830 134.947 1.00 35.29 189 VAL D N 1
ATOM 7540 C CA . VAL D 1 184 ? 124.134 95.924 134.246 1.00 35.29 189 VAL D CA 1
ATOM 7541 C C . VAL D 1 184 ? 124.876 94.602 134.312 1.00 35.29 189 VAL D C 1
ATOM 7542 O O . VAL D 1 184 ? 125.630 94.269 133.397 1.00 35.29 189 VAL D O 1
ATOM 7546 N N . ALA D 1 185 ? 124.671 93.810 135.354 1.00 35.66 190 ALA D N 1
ATOM 7547 C CA . ALA D 1 185 ? 125.325 92.514 135.352 1.00 35.66 190 ALA D CA 1
ATOM 7548 C C . ALA D 1 185 ? 124.658 91.542 134.406 1.00 35.66 190 ALA D C 1
ATOM 7549 O O . ALA D 1 185 ? 125.218 90.476 134.150 1.00 35.66 190 ALA D O 1
ATOM 7551 N N . ILE D 1 186 ? 123.476 91.864 133.897 1.00 38.06 191 ILE D N 1
ATOM 7552 C CA . ILE D 1 186 ? 122.916 91.101 132.789 1.00 38.06 191 ILE D CA 1
ATOM 7553 C C . ILE D 1 186 ? 123.399 91.651 131.463 1.00 38.06 191 ILE D C 1
ATOM 7554 O O . ILE D 1 186 ? 123.824 90.897 130.587 1.00 38.06 191 ILE D O 1
ATOM 7559 N N . GLU D 1 187 ? 123.366 92.974 131.317 1.00 37.55 192 GLU D N 1
ATOM 7560 C CA . GLU D 1 187 ? 123.818 93.602 130.082 1.00 37.55 192 GLU D CA 1
ATOM 7561 C C . GLU D 1 187 ? 125.246 93.209 129.768 1.00 37.55 192 GLU D C 1
ATOM 7562 O O . GLU D 1 187 ? 125.529 92.701 128.685 1.00 37.55 192 GLU D O 1
ATOM 7568 N N . ILE D 1 188 ? 126.164 93.431 130.704 1.00 34.66 193 ILE D N 1
ATOM 7569 C CA . ILE D 1 188 ? 127.554 93.090 130.449 1.00 34.66 193 ILE D CA 1
ATOM 7570 C C . ILE D 1 188 ? 127.682 91.608 130.159 1.00 34.66 193 ILE D C 1
ATOM 7571 O O . ILE D 1 188 ? 127.993 91.213 129.035 1.00 34.66 193 ILE D O 1
ATOM 7576 N N . LEU D 1 189 ? 127.343 90.775 131.136 1.00 36.77 194 LEU D N 1
ATOM 7577 C CA . LEU D 1 189 ? 127.602 89.349 131.025 1.00 36.77 194 LEU D CA 1
ATOM 7578 C C . LEU D 1 189 ? 126.907 88.692 129.848 1.00 36.77 194 LEU D C 1
ATOM 7579 O O . LEU D 1 189 ? 127.322 87.604 129.447 1.00 36.77 194 LEU D O 1
ATOM 7584 N N . PHE D 1 190 ? 125.855 89.283 129.294 1.00 39.63 195 PHE D N 1
ATOM 7585 C CA . PHE D 1 190 ? 125.109 88.613 128.245 1.00 39.63 195 PHE D CA 1
ATOM 7586 C C . PHE D 1 190 ? 125.092 89.365 126.928 1.00 39.63 195 PHE D C 1
ATOM 7587 O O . PHE D 1 190 ? 124.515 88.868 125.959 1.00 39.63 195 PHE D O 1
ATOM 7595 N N . GLN D 1 191 ? 125.667 90.525 126.862 1.00 37.43 196 GLN D N 1
ATOM 7596 C CA . GLN D 1 191 ? 125.715 91.249 125.610 1.00 37.43 196 GLN D CA 1
ATOM 7597 C C . GLN D 1 191 ? 127.110 91.705 125.255 1.00 37.43 196 GLN D C 1
ATOM 7598 O O . GLN D 1 191 ? 127.476 91.667 124.087 1.00 37.43 196 GLN D O 1
ATOM 7604 N N . LEU D 1 192 ? 127.901 92.135 126.227 1.00 34.00 197 LEU D N 1
ATOM 7605 C CA . LEU D 1 192 ? 129.185 92.725 125.919 1.00 34.00 197 LEU D CA 1
ATOM 7606 C C . LEU D 1 192 ? 130.346 91.820 126.257 1.00 34.00 197 LEU D C 1
ATOM 7607 O O . LEU D 1 192 ? 131.380 91.892 125.603 1.00 34.00 197 LEU D O 1
ATOM 7612 N N . LEU D 1 193 ? 130.210 90.995 127.258 1.00 36.13 198 LEU D N 1
ATOM 7613 C CA . LEU D 1 193 ? 131.175 89.934 127.456 1.00 36.13 198 LEU D CA 1
ATOM 7614 C C . LEU D 1 193 ? 131.012 88.825 126.420 1.00 36.13 198 LEU D C 1
ATOM 7615 O O . LEU D 1 193 ? 131.986 88.124 126.139 1.00 36.13 198 LEU D O 1
ATOM 7620 N N . PRO D 1 194 ? 129.827 88.573 125.862 1.00 36.07 199 PRO D N 1
ATOM 7621 C CA . PRO D 1 194 ? 129.788 87.662 124.720 1.00 36.07 199 PRO D CA 1
ATOM 7622 C C . PRO D 1 194 ? 130.274 88.317 123.445 1.00 36.07 199 PRO D C 1
ATOM 7623 O O . PRO D 1 194 ? 130.946 87.670 122.642 1.00 36.07 199 PRO D O 1
ATOM 7627 N N . LEU D 1 195 ? 129.954 89.591 123.235 1.00 36.13 200 LEU D N 1
ATOM 7628 C CA . LEU D 1 195 ? 130.341 90.229 121.983 1.00 36.13 200 LEU D CA 1
ATOM 7629 C C . LEU D 1 195 ? 131.846 90.408 121.906 1.00 36.13 200 LEU D C 1
ATOM 7630 O O . LEU D 1 195 ? 132.471 90.045 120.907 1.00 36.13 200 LEU D O 1
ATOM 7635 N N . SER D 1 196 ? 132.450 90.970 122.942 1.00 35.59 201 SER D N 1
ATOM 7636 C CA . SER D 1 196 ? 133.889 90.852 123.042 1.00 35.59 201 SER D CA 1
ATOM 7637 C C . SER D 1 196 ? 134.244 89.379 123.146 1.00 35.59 201 SER D C 1
ATOM 7638 O O . SER D 1 196 ? 133.397 88.538 123.440 1.00 35.59 201 SER D O 1
ATOM 7641 N N . LEU D 1 197 ? 135.509 89.069 122.903 1.00 37.25 202 LEU D N 1
ATOM 7642 C CA . LEU D 1 197 ? 135.953 87.690 122.741 1.00 37.25 202 LEU D CA 1
ATOM 7643 C C . LEU D 1 197 ? 134.909 86.921 121.948 1.00 37.25 202 LEU D C 1
ATOM 7644 O O . LEU D 1 197 ? 134.291 85.977 122.427 1.00 37.25 202 LEU D O 1
ATOM 7649 N N . GLY D 1 198 ? 134.714 87.366 120.714 1.00 37.44 203 GLY D N 1
ATOM 7650 C CA . GLY D 1 198 ? 133.481 87.113 120.003 1.00 37.44 203 GLY D CA 1
ATOM 7651 C C . GLY D 1 198 ? 132.936 85.713 120.143 1.00 37.44 203 GLY D C 1
ATOM 7652 O O . GLY D 1 198 ? 133.527 84.746 119.664 1.00 37.44 203 GLY D O 1
ATOM 7653 N N . LEU D 1 199 ? 131.815 85.607 120.847 1.00 38.14 204 LEU D N 1
ATOM 7654 C CA . LEU D 1 199 ? 130.987 84.415 120.879 1.00 38.14 204 LEU D CA 1
ATOM 7655 C C . LEU D 1 199 ? 129.670 84.656 120.172 1.00 38.14 204 LEU D C 1
ATOM 7656 O O . LEU D 1 199 ? 129.235 83.835 119.361 1.00 38.14 204 LEU D O 1
ATOM 7661 N N . VAL D 1 200 ? 129.024 85.763 120.478 1.00 39.29 205 VAL D N 1
ATOM 7662 C CA . VAL D 1 200 ? 127.982 86.296 119.629 1.00 39.29 205 VAL D CA 1
ATOM 7663 C C . VAL D 1 200 ? 128.640 87.222 118.628 1.00 39.29 205 VAL D C 1
ATOM 7664 O O . VAL D 1 200 ? 129.788 87.631 118.787 1.00 39.29 205 VAL D O 1
ATOM 7668 N N . ASP D 1 201 ? 127.911 87.546 117.577 1.00 42.65 206 ASP D N 1
ATOM 7669 C CA . ASP D 1 201 ? 128.406 88.453 116.563 1.00 42.65 206 ASP D CA 1
ATOM 7670 C C . ASP D 1 201 ? 127.504 89.659 116.398 1.00 42.65 206 ASP D C 1
ATOM 7671 O O . ASP D 1 201 ? 127.747 90.481 115.514 1.00 42.65 206 ASP D O 1
ATOM 7676 N N . GLU D 1 202 ? 126.473 89.781 117.222 1.00 42.56 207 GLU D N 1
ATOM 7677 C CA . GLU D 1 202 ? 125.479 90.828 117.114 1.00 42.56 207 GLU D CA 1
ATOM 7678 C C . GLU D 1 202 ? 125.159 91.352 118.501 1.00 42.56 207 GLU D C 1
ATOM 7679 O O . GLU D 1 202 ? 125.566 90.785 119.513 1.00 42.56 207 GLU D O 1
ATOM 7685 N N . ILE D 1 203 ? 124.398 92.440 118.543 1.00 41.14 208 ILE D N 1
ATOM 7686 C CA . ILE D 1 203 ? 124.086 93.119 119.791 1.00 41.14 208 ILE D CA 1
ATOM 7687 C C . ILE D 1 203 ? 122.867 93.979 119.523 1.00 41.14 208 ILE D C 1
ATOM 7688 O O . ILE D 1 203 ? 122.559 94.295 118.379 1.00 41.14 208 ILE D O 1
ATOM 7693 N N . ASN D 1 204 ? 122.150 94.345 120.580 1.00 39.11 209 ASN D N 1
ATOM 7694 C CA . ASN D 1 204 ? 120.988 95.215 120.436 1.00 39.11 209 ASN D CA 1
ATOM 7695 C C . ASN D 1 204 ? 121.347 96.585 120.978 1.00 39.11 209 ASN D C 1
ATOM 7696 O O . ASN D 1 204 ? 121.085 96.885 122.147 1.00 39.11 209 ASN D O 1
ATOM 7701 N N . PRO D 1 205 ? 121.891 97.454 120.172 1.00 38.85 210 PRO D N 1
ATOM 7702 C CA . PRO D 1 205 ? 122.521 98.664 120.695 1.00 38.85 210 PRO D CA 1
ATOM 7703 C C . PRO D 1 205 ? 121.554 99.665 121.278 1.00 38.85 210 PRO D C 1
ATOM 7704 O O . PRO D 1 205 ? 121.947 100.799 121.562 1.00 38.85 210 PRO D O 1
ATOM 7708 N N . LEU D 1 206 ? 120.292 99.286 121.425 1.00 38.50 211 LEU D N 1
ATOM 7709 C CA . LEU D 1 206 ? 119.340 100.042 122.226 1.00 38.50 211 LEU D CA 1
ATOM 7710 C C . LEU D 1 206 ? 118.986 99.338 123.519 1.00 38.50 211 LEU D C 1
ATOM 7711 O O . LEU D 1 206 ? 118.783 99.984 124.544 1.00 38.50 211 LEU D O 1
ATOM 7716 N N . LEU D 1 207 ? 118.911 98.016 123.490 1.00 37.42 212 LEU D N 1
ATOM 7717 C CA . LEU D 1 207 ? 118.684 97.262 124.705 1.00 37.42 212 LEU D CA 1
ATOM 7718 C C . LEU D 1 207 ? 119.885 97.302 125.617 1.00 37.42 212 LEU D C 1
ATOM 7719 O O . LEU D 1 207 ? 119.750 97.042 126.810 1.00 37.42 212 LEU D O 1
ATOM 7724 N N . ALA D 1 208 ? 121.061 97.598 125.092 1.00 34.97 213 ALA D N 1
ATOM 7725 C CA . ALA D 1 208 ? 122.233 97.736 125.931 1.00 34.97 213 ALA D CA 1
ATOM 7726 C C . ALA D 1 208 ? 122.504 99.181 126.290 1.00 34.97 213 ALA D C 1
ATOM 7727 O O . ALA D 1 208 ? 123.535 99.479 126.888 1.00 34.97 213 ALA D O 1
ATOM 7729 N N . ARG D 1 209 ? 121.607 100.085 125.933 1.00 34.68 214 ARG D N 1
ATOM 7730 C CA . ARG D 1 209 ? 121.595 101.440 126.450 1.00 34.68 214 ARG D CA 1
ATOM 7731 C C . ARG D 1 209 ? 120.508 101.613 127.495 1.00 34.68 214 ARG D C 1
ATOM 7732 O O . ARG D 1 209 ? 120.744 102.204 128.552 1.00 34.68 214 ARG D O 1
ATOM 7740 N N . THR D 1 210 ? 119.325 101.068 127.244 1.00 35.01 215 THR D N 1
ATOM 7741 C CA . THR D 1 210 ? 118.552 100.573 128.363 1.00 35.01 215 THR D CA 1
ATOM 7742 C C . THR D 1 210 ? 119.296 99.376 128.944 1.00 35.01 215 THR D C 1
ATOM 7743 O O . THR D 1 210 ? 120.309 98.940 128.403 1.00 35.01 215 THR D O 1
ATOM 7747 N N . LEU D 1 211 ? 118.870 98.910 130.110 1.00 34.95 216 LEU D N 1
ATOM 7748 C CA . LEU D 1 211 ? 119.618 97.907 130.859 1.00 34.95 216 LEU D CA 1
ATOM 7749 C C . LEU D 1 211 ? 120.970 98.453 131.263 1.00 34.95 216 LEU D C 1
ATOM 7750 O O . LEU D 1 211 ? 121.689 97.837 132.049 1.00 34.95 216 LEU D O 1
ATOM 7755 N N . PHE D 1 212 ? 121.334 99.605 130.740 1.00 30.52 217 PHE D N 1
ATOM 7756 C CA . PHE D 1 212 ? 122.400 100.344 131.359 1.00 30.52 217 PHE D CA 1
ATOM 7757 C C . PHE D 1 212 ? 121.828 101.489 132.146 1.00 30.52 217 PHE D C 1
ATOM 7758 O O . PHE D 1 212 ? 122.109 101.607 133.323 1.00 30.52 217 PHE D O 1
ATOM 7766 N N . TRP D 1 213 ? 120.979 102.267 131.559 1.00 30.57 218 TRP D N 1
ATOM 7767 C CA . TRP D 1 213 ? 120.506 103.306 132.458 1.00 30.57 218 TRP D CA 1
ATOM 7768 C C . TRP D 1 213 ? 119.513 102.800 133.488 1.00 30.57 218 TRP D C 1
ATOM 7769 O O . TRP D 1 213 ? 118.882 103.583 134.166 1.00 30.57 218 TRP D O 1
ATOM 7780 N N . PHE D 1 214 ? 119.378 101.487 133.613 1.00 35.10 219 PHE D N 1
ATOM 7781 C CA . PHE D 1 214 ? 118.827 100.834 134.786 1.00 35.10 219 PHE D CA 1
ATOM 7782 C C . PHE D 1 214 ? 119.919 100.518 135.794 1.00 35.10 219 PHE D C 1
ATOM 7783 O O . PHE D 1 214 ? 119.667 99.867 136.802 1.00 35.10 219 PHE D O 1
ATOM 7791 N N . PHE D 1 215 ? 121.104 100.928 135.532 1.00 31.30 220 PHE D N 1
ATOM 7792 C CA . PHE D 1 215 ? 122.178 100.838 136.500 1.00 31.30 220 PHE D CA 1
ATOM 7793 C C . PHE D 1 215 ? 122.892 102.157 136.653 1.00 31.30 220 PHE D C 1
ATOM 7794 O O . PHE D 1 215 ? 123.310 102.508 137.747 1.00 31.30 220 PHE D O 1
ATOM 7802 N N . GLY D 1 216 ? 123.049 102.889 135.569 1.00 28.76 221 GLY D N 1
ATOM 7803 C CA . GLY D 1 216 ? 123.625 104.198 135.633 1.00 28.76 221 GLY D CA 1
ATOM 7804 C C . GLY D 1 216 ? 122.813 105.164 136.439 1.00 28.76 221 GLY D C 1
ATOM 7805 O O . GLY D 1 216 ? 123.365 106.154 136.916 1.00 28.76 221 GLY D O 1
ATOM 7806 N N . HIS D 1 217 ? 121.508 104.971 136.528 1.00 30.05 222 HIS D N 1
ATOM 7807 C CA . HIS D 1 217 ? 120.857 105.947 137.384 1.00 30.05 222 HIS D CA 1
ATOM 7808 C C . HIS D 1 217 ? 120.664 105.594 138.850 1.00 30.05 222 HIS D C 1
ATOM 7809 O O . HIS D 1 217 ? 120.753 106.487 139.691 1.00 30.05 222 HIS D O 1
ATOM 7816 N N . PRO D 1 218 ? 120.298 104.372 139.214 1.00 29.07 223 PRO D N 1
ATOM 7817 C CA . PRO D 1 218 ? 120.349 104.020 140.630 1.00 29.07 223 PRO D CA 1
ATOM 7818 C C . PRO D 1 218 ? 121.728 104.098 141.212 1.00 29.07 223 PRO D C 1
ATOM 7819 O O . PRO D 1 218 ? 121.858 104.074 142.434 1.00 29.07 223 PRO D O 1
ATOM 7823 N N . VAL D 1 219 ? 122.774 104.236 140.408 1.00 25.30 224 VAL D N 1
ATOM 7824 C CA . VAL D 1 219 ? 124.082 104.297 141.027 1.00 25.30 224 VAL D CA 1
ATOM 7825 C C . VAL D 1 219 ? 124.370 105.704 141.523 1.00 25.30 224 VAL D C 1
ATOM 7826 O O . VAL D 1 219 ? 125.124 105.874 142.483 1.00 25.30 224 VAL D O 1
ATOM 7830 N N . VAL D 1 220 ? 123.750 106.734 140.948 1.00 23.88 225 VAL D N 1
ATOM 7831 C CA . VAL D 1 220 ? 123.919 108.058 141.532 1.00 23.88 225 VAL D CA 1
ATOM 7832 C C . VAL D 1 220 ? 123.342 108.079 142.932 1.00 23.88 225 VAL D C 1
ATOM 7833 O O . VAL D 1 220 ? 123.949 108.620 143.855 1.00 23.88 225 VAL D O 1
ATOM 7837 N N . TYR D 1 221 ? 122.185 107.467 143.129 1.00 25.69 226 TYR D N 1
ATOM 7838 C CA . TYR D 1 221 ? 121.616 107.447 144.464 1.00 25.69 226 TYR D CA 1
ATOM 7839 C C . TYR D 1 221 ? 122.296 106.436 145.356 1.00 25.69 226 TYR D C 1
ATOM 7840 O O . TYR D 1 221 ? 122.296 106.612 146.573 1.00 25.69 226 TYR D O 1
ATOM 7849 N N . PHE D 1 222 ? 122.938 105.427 144.785 1.00 24.83 227 PHE D N 1
ATOM 7850 C CA . PHE D 1 222 ? 123.783 104.573 145.599 1.00 24.83 227 PHE D CA 1
ATOM 7851 C C . PHE D 1 222 ? 124.966 105.335 146.162 1.00 24.83 227 PHE D C 1
ATOM 7852 O O . PHE D 1 222 ? 125.376 105.091 147.296 1.00 24.83 227 PHE D O 1
ATOM 7860 N N . TRP D 1 223 ? 125.555 106.238 145.380 1.00 22.26 228 TRP D N 1
ATOM 7861 C CA . TRP D 1 223 ? 126.593 107.096 145.943 1.00 22.26 228 TRP D CA 1
ATOM 7862 C C . TRP D 1 223 ? 125.998 108.095 146.914 1.00 22.26 228 TRP D C 1
ATOM 7863 O O . TRP D 1 223 ? 126.543 108.323 147.991 1.00 22.26 228 TRP D O 1
ATOM 7874 N N . LEU D 1 224 ? 124.879 108.701 146.543 1.00 23.98 229 LEU D N 1
ATOM 7875 C CA . LEU D 1 224 ? 124.300 109.776 147.333 1.00 23.98 229 LEU D CA 1
ATOM 7876 C C . LEU D 1 224 ? 123.860 109.314 148.707 1.00 23.98 229 LEU D C 1
ATOM 7877 O O . LEU D 1 224 ? 123.801 110.123 149.629 1.00 23.98 229 LEU D O 1
ATOM 7882 N N . LEU D 1 225 ? 123.529 108.051 148.870 1.00 25.13 230 LEU D N 1
ATOM 7883 C CA . LEU D 1 225 ? 123.001 107.660 150.167 1.00 25.13 230 LEU D CA 1
ATOM 7884 C C . LEU D 1 225 ? 124.045 107.632 151.277 1.00 25.13 230 LEU D C 1
ATOM 7885 O O . LEU D 1 225 ? 123.708 107.931 152.422 1.00 25.13 230 LEU D O 1
ATOM 7890 N N . PRO D 1 226 ? 125.295 107.254 151.031 1.00 25.05 231 PRO D N 1
ATOM 7891 C CA . PRO D 1 226 ? 126.284 107.441 152.094 1.00 25.05 231 PRO D CA 1
ATOM 7892 C C . PRO D 1 226 ? 126.608 108.889 152.369 1.00 25.05 231 PRO D C 1
ATOM 7893 O O . PRO D 1 226 ? 126.818 109.258 153.527 1.00 25.05 231 PRO D O 1
ATOM 7897 N N . ALA D 1 227 ? 126.657 109.735 151.352 1.00 23.31 232 ALA D N 1
ATOM 7898 C CA . ALA D 1 227 ? 126.750 111.154 151.640 1.00 23.31 232 ALA D CA 1
ATOM 7899 C C . ALA D 1 227 ? 125.615 111.588 152.550 1.00 23.31 232 ALA D C 1
ATOM 7900 O O . ALA D 1 227 ? 125.806 112.426 153.430 1.00 23.31 232 ALA D O 1
ATOM 7902 N N . TYR D 1 228 ? 124.438 110.994 152.391 1.00 25.70 233 TYR D N 1
ATOM 7903 C CA . TYR D 1 228 ? 123.319 111.400 153.224 1.00 25.70 233 TYR D CA 1
ATOM 7904 C C . TYR D 1 228 ? 123.370 110.798 154.607 1.00 25.70 233 TYR D C 1
ATOM 7905 O O . TYR D 1 228 ? 122.918 111.433 155.556 1.00 25.70 233 TYR D O 1
ATOM 7914 N N . VAL D 1 229 ? 123.901 109.589 154.764 1.00 26.24 234 VAL D N 1
ATOM 7915 C CA . VAL D 1 229 ? 124.015 109.085 156.121 1.00 26.24 234 VAL D CA 1
ATOM 7916 C C . VAL D 1 229 ? 125.075 109.868 156.867 1.00 26.24 234 VAL D C 1
ATOM 7917 O O . VAL D 1 229 ? 124.946 110.103 158.070 1.00 26.24 234 VAL D O 1
ATOM 7921 N N . ALA D 1 230 ? 126.093 110.358 156.169 1.00 25.46 235 ALA D N 1
ATOM 7922 C CA . ALA D 1 230 ? 126.976 111.339 156.782 1.00 25.46 235 ALA D CA 1
ATOM 7923 C C . ALA D 1 230 ? 126.200 112.584 157.181 1.00 25.46 235 ALA D C 1
ATOM 7924 O O . ALA D 1 230 ? 126.107 112.911 158.360 1.00 25.46 235 ALA D O 1
ATOM 7926 N N . LEU D 1 231 ? 125.598 113.271 156.217 1.00 26.34 236 LEU D N 1
ATOM 7927 C CA . LEU D 1 231 ? 124.869 114.498 156.526 1.00 26.34 236 LEU D CA 1
ATOM 7928 C C . LEU D 1 231 ? 123.856 114.330 157.642 1.00 26.34 236 LEU D C 1
ATOM 7929 O O . LEU D 1 231 ? 123.500 115.311 158.290 1.00 26.34 236 LEU D O 1
ATOM 7934 N N . TYR D 1 232 ? 123.361 113.127 157.872 1.00 30.33 237 TYR D N 1
ATOM 7935 C CA . TYR D 1 232 ? 122.371 112.961 158.922 1.00 30.33 237 TYR D CA 1
ATOM 7936 C C . TYR D 1 232 ? 123.010 112.679 160.266 1.00 30.33 237 TYR D C 1
ATOM 7937 O O . TYR D 1 232 ? 122.621 113.273 161.267 1.00 30.33 237 TYR D O 1
ATOM 7946 N N . THR D 1 233 ? 123.982 111.781 160.316 1.00 30.15 238 THR D N 1
ATOM 7947 C CA . THR D 1 233 ? 124.509 111.359 161.600 1.00 30.15 238 THR D CA 1
ATOM 7948 C C . THR D 1 233 ? 125.762 112.104 162.022 1.00 30.15 238 THR D C 1
ATOM 7949 O O . THR D 1 233 ? 125.948 112.342 163.213 1.00 30.15 238 THR D O 1
ATOM 7953 N N . ILE D 1 234 ? 126.626 112.485 161.089 1.00 28.88 239 ILE D N 1
ATOM 7954 C CA . ILE D 1 234 ? 127.912 113.072 161.421 1.00 28.88 239 ILE D CA 1
ATOM 7955 C C . ILE D 1 234 ? 127.937 114.590 161.323 1.00 28.88 239 ILE D C 1
ATOM 7956 O O . ILE D 1 234 ? 128.760 115.224 161.991 1.00 28.88 239 ILE D O 1
ATOM 7961 N N . LEU D 1 235 ? 127.066 115.196 160.533 1.00 29.44 240 LEU D N 1
ATOM 7962 C CA . LEU D 1 235 ? 127.097 116.654 160.446 1.00 29.44 240 LEU D CA 1
ATOM 7963 C C . LEU D 1 235 ? 126.647 117.315 161.737 1.00 29.44 240 LEU D C 1
ATOM 7964 O O . LEU D 1 235 ? 127.377 118.184 162.249 1.00 29.44 240 LEU D O 1
ATOM 7969 N N . PRO D 1 236 ? 125.492 116.982 162.318 1.00 32.18 241 PRO D N 1
ATOM 7970 C CA . PRO D 1 236 ? 125.087 117.656 163.546 1.00 32.18 241 PRO D CA 1
ATOM 7971 C C . PRO D 1 236 ? 125.969 117.362 164.733 1.00 32.18 241 PRO D C 1
ATOM 7972 O O . PRO D 1 236 ? 125.710 117.900 165.805 1.00 32.18 241 PRO D O 1
ATOM 7976 N N . LYS D 1 237 ? 127.008 116.553 164.614 1.00 33.23 242 LYS D N 1
ATOM 7977 C CA . LYS D 1 237 ? 127.942 116.440 165.716 1.00 33.23 242 LYS D CA 1
ATOM 7978 C C . LYS D 1 237 ? 129.289 117.070 165.426 1.00 33.23 242 LYS D C 1
ATOM 7979 O O . LYS D 1 237 ? 130.038 117.341 166.365 1.00 33.23 242 LYS D O 1
ATOM 7985 N N . ILE D 1 238 ? 129.625 117.310 164.160 1.00 31.15 243 ILE D N 1
ATOM 7986 C CA . ILE D 1 238 ? 130.793 118.134 163.876 1.00 31.15 243 ILE D CA 1
ATOM 7987 C C . ILE D 1 238 ? 130.453 119.607 163.911 1.00 31.15 243 ILE D C 1
ATOM 7988 O O . ILE D 1 238 ? 131.354 120.443 163.919 1.00 31.15 243 ILE D O 1
ATOM 7993 N N . VAL D 1 239 ? 129.175 119.948 163.900 1.00 34.29 244 VAL D N 1
ATOM 7994 C CA . VAL D 1 239 ? 128.749 121.229 164.434 1.00 34.29 244 VAL D CA 1
ATOM 7995 C C . VAL D 1 239 ? 128.736 120.998 165.936 1.00 34.29 244 VAL D C 1
ATOM 7996 O O . VAL D 1 239 ? 129.007 119.879 166.384 1.00 34.29 244 VAL D O 1
ATOM 8000 N N . SER D 1 240 ? 128.481 122.046 166.718 1.00 41.57 245 SER D N 1
ATOM 8001 C CA . SER D 1 240 ? 128.568 121.982 168.175 1.00 41.57 245 SER D CA 1
ATOM 8002 C C . SER D 1 240 ? 128.056 120.676 168.748 1.00 41.57 245 SER D C 1
ATOM 8003 O O . SER D 1 240 ? 127.035 120.161 168.303 1.00 41.57 245 SER D O 1
ATOM 8006 N N . GLU D 1 241 ? 128.705 120.214 169.801 1.00 47.66 246 GLU D N 1
ATOM 8007 C CA . GLU D 1 241 ? 128.455 118.905 170.406 1.00 47.66 246 GLU D CA 1
ATOM 8008 C C . GLU D 1 241 ? 127.104 118.794 171.052 1.00 47.66 246 GLU D C 1
ATOM 8009 O O . GLU D 1 241 ? 126.834 117.848 171.786 1.00 47.66 246 GLU D O 1
ATOM 8015 N N . LYS D 1 242 ? 126.199 119.744 170.864 1.00 47.37 247 LYS D N 1
ATOM 8016 C CA . LYS D 1 242 ? 124.814 119.573 171.260 1.00 47.37 247 LYS D CA 1
ATOM 8017 C C . LYS D 1 242 ? 123.905 119.296 170.076 1.00 47.37 247 LYS D C 1
ATOM 8018 O O . LYS D 1 242 ? 122.688 119.410 170.213 1.00 47.37 247 LYS D O 1
ATOM 8024 N N . GLY D 1 243 ? 124.462 118.948 168.919 1.00 43.33 248 GLY D N 1
ATOM 8025 C CA . GLY D 1 243 ? 123.640 118.732 167.745 1.00 43.33 248 GLY D CA 1
ATOM 8026 C C . GLY D 1 243 ? 122.851 117.443 167.834 1.00 43.33 248 GLY D C 1
ATOM 8027 O O . GLY D 1 243 ? 123.226 116.506 168.531 1.00 43.33 248 GLY D O 1
ATOM 8028 N N . LYS D 1 244 ? 121.731 117.394 167.116 1.00 42.53 249 LYS D N 1
ATOM 8029 C CA . LYS D 1 244 ? 120.755 116.370 167.440 1.00 42.53 249 LYS D CA 1
ATOM 8030 C C . LYS D 1 244 ? 120.101 115.653 166.275 1.00 42.53 249 LYS D C 1
ATOM 8031 O O . LYS D 1 244 ? 119.429 114.651 166.531 1.00 42.53 249 LYS D O 1
ATOM 8037 N N . LEU D 1 245 ? 120.241 116.097 165.028 1.00 40.99 250 LEU D N 1
ATOM 8038 C CA . LEU D 1 245 ? 119.542 115.451 163.916 1.00 40.99 250 LEU D CA 1
ATOM 8039 C C . LEU D 1 245 ? 118.030 115.475 164.141 1.00 40.99 250 LEU D C 1
ATOM 8040 O O . LEU D 1 245 ? 117.407 114.492 164.525 1.00 40.99 250 LEU D O 1
ATOM 8045 N N . TYR D 1 246 ? 117.484 116.674 164.003 1.00 43.44 251 TYR D N 1
ATOM 8046 C CA . TYR D 1 246 ? 116.044 116.854 163.996 1.00 43.44 251 TYR D CA 1
ATOM 8047 C C . TYR D 1 246 ? 115.354 115.783 163.163 1.00 43.44 251 TYR D C 1
ATOM 8048 O O . TYR D 1 246 ? 115.728 115.535 162.019 1.00 43.44 251 TYR D O 1
ATOM 8057 N N . SER D 1 247 ? 114.353 115.140 163.757 1.00 42.49 252 SER D N 1
ATOM 8058 C CA . SER D 1 247 ? 113.409 114.276 163.052 1.00 42.49 252 SER D CA 1
ATOM 8059 C C . SER D 1 247 ? 114.095 113.074 162.403 1.00 42.49 252 SER D C 1
ATOM 8060 O O . SER D 1 247 ? 114.161 112.946 161.188 1.00 42.49 252 SER D O 1
ATOM 8063 N N . ASP D 1 248 ? 114.603 112.196 163.255 1.00 42.38 253 ASP D N 1
ATOM 8064 C CA . ASP D 1 248 ? 115.027 110.876 162.795 1.00 42.38 253 ASP D CA 1
ATOM 8065 C C . ASP D 1 248 ? 114.011 110.172 161.893 1.00 42.38 253 ASP D C 1
ATOM 8066 O O . ASP D 1 248 ? 114.433 109.605 160.869 1.00 42.38 253 ASP D O 1
ATOM 8071 N N . PRO D 1 249 ? 112.706 110.141 162.188 1.00 41.17 254 PRO D N 1
ATOM 8072 C CA . PRO D 1 249 ? 111.779 109.538 161.225 1.00 41.17 254 PRO D CA 1
ATOM 8073 C C . PRO D 1 249 ? 111.800 110.206 159.874 1.00 41.17 254 PRO D C 1
ATOM 8074 O O . PRO D 1 249 ? 111.542 109.540 158.869 1.00 41.17 254 PRO D O 1
ATOM 8078 N N . ALA D 1 250 ? 112.114 111.496 159.797 1.00 39.01 255 ALA D N 1
ATOM 8079 C CA . ALA D 1 250 ? 112.203 112.127 158.488 1.00 39.01 255 ALA D CA 1
ATOM 8080 C C . ALA D 1 250 ? 113.398 111.605 157.714 1.00 39.01 255 ALA D C 1
ATOM 8081 O O . ALA D 1 250 ? 113.325 111.419 156.497 1.00 39.01 255 ALA D O 1
ATOM 8083 N N . ALA D 1 251 ? 114.501 111.345 158.397 1.00 36.28 256 ALA D N 1
ATOM 8084 C CA . ALA D 1 251 ? 115.627 110.736 157.710 1.00 36.28 256 ALA D CA 1
ATOM 8085 C C . ALA D 1 251 ? 115.281 109.334 157.235 1.00 36.28 256 ALA D C 1
ATOM 8086 O O . ALA D 1 251 ? 115.590 108.961 156.096 1.00 36.28 256 ALA D O 1
ATOM 8088 N N . ARG D 1 252 ? 114.641 108.539 158.087 1.00 38.60 257 ARG D N 1
ATOM 8089 C CA . ARG D 1 252 ? 114.264 107.197 157.660 1.00 38.60 257 ARG D CA 1
ATOM 8090 C C . ARG D 1 252 ? 113.303 107.241 156.480 1.00 38.60 257 ARG D C 1
ATOM 8091 O O . ARG D 1 252 ? 113.377 106.400 155.576 1.00 38.60 257 ARG D O 1
ATOM 8099 N N . LEU D 1 253 ? 112.410 108.228 156.454 1.00 35.74 258 LEU D N 1
ATOM 8100 C CA . LEU D 1 253 ? 111.508 108.368 155.320 1.00 35.74 258 LEU D CA 1
ATOM 8101 C C . LEU D 1 253 ? 112.268 108.709 154.049 1.00 35.74 258 LEU D C 1
ATOM 8102 O O . LEU D 1 253 ? 111.992 108.145 152.989 1.00 35.74 258 LEU D O 1
ATOM 8107 N N . ALA D 1 254 ? 113.207 109.652 154.126 1.00 32.42 259 ALA D N 1
ATOM 8108 C CA . ALA D 1 254 ? 113.988 109.990 152.941 1.00 32.42 259 ALA D CA 1
ATOM 8109 C C . ALA D 1 254 ? 114.722 108.771 152.413 1.00 32.42 259 ALA D C 1
ATOM 8110 O O . ALA D 1 254 ? 114.813 108.559 151.198 1.00 32.42 259 ALA D O 1
ATOM 8112 N N . PHE D 1 255 ? 115.238 107.942 153.305 1.00 31.97 260 PHE D N 1
ATOM 8113 C CA . PHE D 1 255 ? 115.897 106.737 152.827 1.00 31.97 260 PHE D CA 1
ATOM 8114 C C . PHE D 1 255 ? 114.905 105.792 152.167 1.00 31.97 260 PHE D C 1
ATOM 8115 O O . PHE D 1 255 ? 115.215 105.180 151.143 1.00 31.97 260 PHE D O 1
ATOM 8123 N N . ILE D 1 256 ? 113.705 105.661 152.723 1.00 32.34 261 ILE D N 1
ATOM 8124 C CA . ILE D 1 256 ? 112.739 104.761 152.102 1.00 32.34 261 ILE D CA 1
ATOM 8125 C C . ILE D 1 256 ? 112.341 105.264 150.723 1.00 32.34 261 ILE D C 1
ATOM 8126 O O . ILE D 1 256 ? 112.092 104.470 149.804 1.00 32.34 261 ILE D O 1
ATOM 8131 N N . LEU D 1 257 ? 112.300 106.580 150.539 1.00 30.99 262 LEU D N 1
ATOM 8132 C CA . LEU D 1 257 ? 112.040 107.121 149.210 1.00 30.99 262 LEU D CA 1
ATOM 8133 C C . LEU D 1 257 ? 113.174 106.803 148.252 1.00 30.99 262 LEU D C 1
ATOM 8134 O O . LEU D 1 257 ? 112.937 106.378 147.123 1.00 30.99 262 LEU D O 1
ATOM 8139 N N . PHE D 1 258 ? 114.415 106.996 148.675 1.00 28.81 263 PHE D N 1
ATOM 8140 C CA . PHE D 1 258 ? 115.501 106.627 147.778 1.00 28.81 263 PHE D CA 1
ATOM 8141 C C . PHE D 1 258 ? 115.521 105.145 147.515 1.00 28.81 263 PHE D C 1
ATOM 8142 O O . PHE D 1 258 ? 116.179 104.704 146.577 1.00 28.81 263 PHE D O 1
ATOM 8150 N N . LEU D 1 259 ? 114.851 104.364 148.343 1.00 31.83 264 LEU D N 1
ATOM 8151 C CA . LEU D 1 259 ? 114.733 102.949 148.042 1.00 31.83 264 LEU D CA 1
ATOM 8152 C C . LEU D 1 259 ? 113.718 102.712 146.937 1.00 31.83 264 LEU D C 1
ATOM 8153 O O . LEU D 1 259 ? 114.009 102.018 145.963 1.00 31.83 264 LEU D O 1
ATOM 8158 N N . ILE D 1 260 ? 112.522 103.284 147.066 1.00 32.46 265 ILE D N 1
ATOM 8159 C CA . ILE D 1 260 ? 111.469 102.926 146.118 1.00 32.46 265 ILE D CA 1
ATOM 8160 C C . ILE D 1 260 ? 111.617 103.686 144.809 1.00 32.46 265 ILE D C 1
ATOM 8161 O O . ILE D 1 260 ? 111.455 103.111 143.732 1.00 32.46 265 ILE D O 1
ATOM 8166 N N . PHE D 1 261 ? 111.938 104.970 144.863 1.00 32.58 266 PHE D N 1
ATOM 8167 C CA . PHE D 1 261 ? 111.832 105.834 143.699 1.00 32.58 266 PHE D CA 1
ATOM 8168 C C . PHE D 1 261 ? 113.138 106.069 142.969 1.00 32.58 266 PHE D C 1
ATOM 8169 O O . PHE D 1 261 ? 113.160 106.869 142.037 1.00 32.58 266 PHE D O 1
ATOM 8177 N N . SER D 1 262 ? 114.229 105.432 143.364 1.00 31.31 267 SER D N 1
ATOM 8178 C CA . SER D 1 262 ? 115.474 105.655 142.648 1.00 31.31 267 SER D CA 1
ATOM 8179 C C . SER D 1 262 ? 115.691 104.598 141.587 1.00 31.31 267 SER D C 1
ATOM 8180 O O . SER D 1 262 ? 116.529 104.763 140.700 1.00 31.31 267 SER D O 1
ATOM 8183 N N . LEU D 1 263 ? 114.971 103.485 141.681 1.00 33.22 268 LEU D N 1
ATOM 8184 C CA . LEU D 1 263 ? 115.133 102.419 140.693 1.00 33.22 268 LEU D CA 1
ATOM 8185 C C . LEU D 1 263 ? 114.344 102.666 139.411 1.00 33.22 268 LEU D C 1
ATOM 8186 O O . LEU D 1 263 ? 114.904 102.482 138.318 1.00 33.22 268 LEU D O 1
ATOM 8191 N N . PRO D 1 264 ? 113.065 103.055 139.451 1.00 33.05 269 PRO D N 1
ATOM 8192 C CA . PRO D 1 264 ? 112.297 103.141 138.208 1.00 33.05 269 PRO D CA 1
ATOM 8193 C C . PRO D 1 264 ? 112.596 104.354 137.368 1.00 33.05 269 PRO D C 1
ATOM 8194 O O . PRO D 1 264 ? 111.890 104.577 136.385 1.00 33.05 269 PRO D O 1
ATOM 8198 N N . VAL D 1 265 ? 113.607 105.153 137.704 1.00 32.81 270 VAL D N 1
ATOM 8199 C CA . VAL D 1 265 ? 113.746 106.476 137.115 1.00 32.81 270 VAL D CA 1
ATOM 8200 C C . VAL D 1 265 ? 114.737 106.506 135.962 1.00 32.81 270 VAL D C 1
ATOM 8201 O O . VAL D 1 265 ? 114.857 107.527 135.278 1.00 32.81 270 VAL D O 1
ATOM 8205 N N . GLY D 1 266 ? 115.395 105.396 135.669 1.00 32.06 271 GLY D N 1
ATOM 8206 C CA . GLY D 1 266 ? 116.575 105.458 134.828 1.00 32.06 271 GLY D CA 1
ATOM 8207 C C . GLY D 1 266 ? 116.296 105.747 133.368 1.00 32.06 271 GLY D C 1
ATOM 8208 O O . GLY D 1 266 ? 117.221 105.826 132.564 1.00 32.06 271 GLY D O 1
ATOM 8209 N N . LEU D 1 267 ? 115.033 105.893 132.991 1.00 34.52 272 LEU D N 1
ATOM 8210 C CA . LEU D 1 267 ? 114.764 106.119 131.574 1.00 34.52 272 LEU D CA 1
ATOM 8211 C C . LEU D 1 267 ? 114.879 107.589 131.233 1.00 34.52 272 LEU D C 1
ATOM 8212 O O . LEU D 1 267 ? 114.728 107.977 130.075 1.00 34.52 272 LEU D O 1
ATOM 8217 N N . HIS D 1 268 ? 115.134 108.417 132.225 1.00 32.62 273 HIS D N 1
ATOM 8218 C CA . HIS D 1 268 ? 115.282 109.830 131.956 1.00 32.62 273 HIS D CA 1
ATOM 8219 C C . HIS D 1 268 ? 116.695 110.211 131.593 1.00 32.62 273 HIS D C 1
ATOM 8220 O O . HIS D 1 268 ? 116.993 111.398 131.522 1.00 32.62 273 HIS D O 1
ATOM 8227 N N . HIS D 1 269 ? 117.563 109.239 131.372 1.00 30.52 274 HIS D N 1
ATOM 8228 C CA . HIS D 1 269 ? 118.865 109.513 130.796 1.00 30.52 274 HIS D CA 1
ATOM 8229 C C . HIS D 1 269 ? 118.831 109.354 129.293 1.00 30.52 274 HIS D C 1
ATOM 8230 O O . HIS D 1 269 ? 119.522 110.074 128.578 1.00 30.52 274 HIS D O 1
ATOM 8237 N N . GLN D 1 270 ? 118.050 108.406 128.796 1.00 34.05 275 GLN D N 1
ATOM 8238 C CA . GLN D 1 270 ? 117.799 108.297 127.370 1.00 34.05 275 GLN D CA 1
ATOM 8239 C C . GLN D 1 270 ? 116.422 108.875 127.075 1.00 34.05 275 GLN D C 1
ATOM 8240 O O . GLN D 1 270 ? 115.454 108.163 126.837 1.00 34.05 275 GLN D O 1
ATOM 8246 N N . PHE D 1 271 ? 116.338 110.199 127.088 1.00 33.05 276 PHE D N 1
ATOM 8247 C CA . PHE D 1 271 ? 115.106 110.838 126.656 1.00 33.05 276 PHE D CA 1
ATOM 8248 C C . PHE D 1 271 ? 115.042 110.997 125.163 1.00 33.05 276 PHE D C 1
ATOM 8249 O O . PHE D 1 271 ? 113.946 111.034 124.597 1.00 33.05 276 PHE D O 1
ATOM 8257 N N . THR D 1 272 ? 116.183 111.106 124.517 1.00 32.98 277 THR D N 1
ATOM 8258 C CA . THR D 1 272 ? 116.233 111.380 123.100 1.00 32.98 277 THR D CA 1
ATOM 8259 C C . THR D 1 272 ? 116.502 110.142 122.272 1.00 32.98 277 THR D C 1
ATOM 8260 O O . THR D 1 272 ? 116.486 110.224 121.047 1.00 32.98 277 THR D O 1
ATOM 8264 N N . ASP D 1 273 ? 116.755 109.008 122.900 1.00 38.47 278 ASP D N 1
ATOM 8265 C CA . ASP D 1 273 ? 116.860 107.777 122.140 1.00 38.47 278 ASP D CA 1
ATOM 8266 C C . ASP D 1 273 ? 115.556 107.521 121.392 1.00 38.47 278 ASP D C 1
ATOM 8267 O O . ASP D 1 273 ? 114.471 107.744 121.936 1.00 38.47 278 ASP D O 1
ATOM 8272 N N . PRO D 1 274 ? 115.627 107.063 120.170 1.00 39.88 279 PRO D N 1
ATOM 8273 C CA . PRO D 1 274 ? 114.445 107.049 119.315 1.00 39.88 279 PRO D CA 1
ATOM 8274 C C . PRO D 1 274 ? 113.600 105.800 119.428 1.00 39.88 279 PRO D C 1
ATOM 8275 O O . PRO D 1 274 ? 112.448 105.792 118.986 1.00 39.88 279 PRO D O 1
ATOM 8279 N N . GLY D 1 275 ? 114.146 104.734 119.984 1.00 43.92 280 GLY D N 1
ATOM 8280 C CA . GLY D 1 275 ? 113.373 103.519 120.096 1.00 43.92 280 GLY D CA 1
ATOM 8281 C C . GLY D 1 275 ? 112.270 103.620 121.124 1.00 43.92 280 GLY D C 1
ATOM 8282 O O . GLY D 1 275 ? 111.092 103.535 120.780 1.00 43.92 280 GLY D O 1
ATOM 8283 N N . ILE D 1 276 ? 112.656 103.818 122.385 1.00 42.37 281 ILE D N 1
ATOM 8284 C CA . ILE D 1 276 ? 111.744 103.799 123.523 1.00 42.37 281 ILE D CA 1
ATOM 8285 C C . ILE D 1 276 ? 110.489 104.579 123.204 1.00 42.37 281 ILE D C 1
ATOM 8286 O O . ILE D 1 276 ? 110.554 105.722 122.750 1.00 42.37 281 ILE D O 1
ATOM 8291 N N . THR D 1 277 ? 109.340 103.963 123.424 1.00 45.47 282 THR D N 1
ATOM 8292 C CA . THR D 1 277 ? 108.088 104.646 123.156 1.00 45.47 282 THR D CA 1
ATOM 8293 C C . THR D 1 277 ? 107.939 105.823 124.091 1.00 45.47 282 THR D C 1
ATOM 8294 O O . THR D 1 277 ? 107.968 105.660 125.311 1.00 45.47 282 THR D O 1
ATOM 8298 N N . ASN D 1 278 ? 107.773 107.007 123.521 1.00 43.98 283 ASN D N 1
ATOM 8299 C CA . ASN D 1 278 ? 107.404 108.169 124.306 1.00 43.98 283 ASN D CA 1
ATOM 8300 C C . ASN D 1 278 ? 106.132 107.849 125.081 1.00 43.98 283 ASN D C 1
ATOM 8301 O O . ASN D 1 278 ? 105.429 106.893 124.740 1.00 43.98 283 ASN D O 1
ATOM 8306 N N . THR D 1 279 ? 105.821 108.636 126.112 1.00 43.39 284 THR D N 1
ATOM 8307 C CA . THR D 1 279 ? 104.820 108.385 127.151 1.00 43.39 284 THR D CA 1
ATOM 8308 C C . THR D 1 279 ? 105.248 107.291 128.104 1.00 43.39 284 THR D C 1
ATOM 8309 O O . THR D 1 279 ? 104.490 106.958 129.006 1.00 43.39 284 THR D O 1
ATOM 8313 N N . TRP D 1 280 ? 106.412 106.687 127.906 1.00 40.84 285 TRP D N 1
ATOM 8314 C CA . TRP D 1 280 ? 107.122 106.038 128.993 1.00 40.84 285 TRP D CA 1
ATOM 8315 C C . TRP D 1 280 ? 108.240 106.915 129.507 1.00 40.84 285 TRP D C 1
ATOM 8316 O O . TRP D 1 280 ? 108.472 106.991 130.719 1.00 40.84 285 TRP D O 1
ATOM 8327 N N . LYS D 1 281 ? 108.923 107.603 128.600 1.00 37.20 286 LYS D N 1
ATOM 8328 C CA . LYS D 1 281 ? 109.828 108.652 129.028 1.00 37.20 286 LYS D CA 1
ATOM 8329 C C . LYS D 1 281 ? 109.097 109.684 129.864 1.00 37.20 286 LYS D C 1
ATOM 8330 O O . LYS D 1 281 ? 109.699 110.298 130.741 1.00 37.20 286 LYS D O 1
ATOM 8336 N N . LEU D 1 282 ? 107.794 109.860 129.651 1.00 37.66 287 LEU D N 1
ATOM 8337 C CA . LEU D 1 282 ? 107.061 110.825 130.465 1.00 37.66 287 LEU D CA 1
ATOM 8338 C C . LEU D 1 282 ? 106.830 110.292 131.871 1.00 37.66 287 LEU D C 1
ATOM 8339 O O . LEU D 1 282 ? 107.016 111.015 132.855 1.00 37.66 287 LEU D O 1
ATOM 8344 N N . ILE D 1 283 ? 106.442 109.025 131.990 1.00 36.92 288 ILE D N 1
ATOM 8345 C CA . ILE D 1 283 ? 106.307 108.415 133.307 1.00 36.92 288 ILE D CA 1
ATOM 8346 C C . ILE D 1 283 ? 107.622 108.491 134.065 1.00 36.92 288 ILE D C 1
ATOM 8347 O O . ILE D 1 283 ? 107.638 108.676 135.284 1.00 36.92 288 ILE D O 1
ATOM 8352 N N . HIS D 1 284 ? 108.743 108.364 133.365 1.00 35.22 289 HIS D N 1
ATOM 8353 C CA . HIS D 1 284 ? 110.007 108.424 134.089 1.00 35.22 289 HIS D CA 1
ATOM 8354 C C . HIS D 1 284 ? 110.483 109.844 134.344 1.00 35.22 289 HIS D C 1
ATOM 8355 O O . HIS D 1 284 ? 111.192 110.074 135.322 1.00 35.22 289 HIS D O 1
ATOM 8362 N N . ALA D 1 285 ? 110.074 110.809 133.539 1.00 34.45 290 ALA D N 1
ATOM 8363 C CA . ALA D 1 285 ? 110.248 112.192 133.945 1.00 34.45 290 ALA D CA 1
ATOM 8364 C C . ALA D 1 285 ? 109.254 112.604 135.015 1.00 34.45 290 ALA D C 1
ATOM 8365 O O . ALA D 1 285 ? 109.308 113.743 135.476 1.00 34.45 290 ALA D O 1
ATOM 8367 N N . LEU D 1 286 ? 108.321 111.727 135.376 1.00 34.99 291 LEU D N 1
ATOM 8368 C CA . LEU D 1 286 ? 107.504 111.911 136.571 1.00 34.99 291 LEU D CA 1
ATOM 8369 C C . LEU D 1 286 ? 108.149 111.278 137.795 1.00 34.99 291 LEU D C 1
ATOM 8370 O O . LEU D 1 286 ? 108.250 111.901 138.851 1.00 34.99 291 LEU D O 1
ATOM 8375 N N . PHE D 1 287 ? 108.591 110.032 137.669 1.00 33.43 292 PHE D N 1
ATOM 8376 C CA . PHE D 1 287 ? 109.327 109.408 138.760 1.00 33.43 292 PHE D CA 1
ATOM 8377 C C . PHE D 1 287 ? 110.623 110.125 139.049 1.00 33.43 292 PHE D C 1
ATOM 8378 O O . PHE D 1 287 ? 111.152 109.987 140.148 1.00 33.43 292 PHE D O 1
ATOM 8386 N N . THR D 1 288 ? 111.148 110.905 138.110 1.00 32.31 293 THR D N 1
ATOM 8387 C CA . THR D 1 288 ? 112.321 111.697 138.444 1.00 32.31 293 THR D CA 1
ATOM 8388 C C . THR D 1 288 ? 111.958 112.883 139.312 1.00 32.31 293 THR D C 1
ATOM 8389 O O . THR D 1 288 ? 112.650 113.179 140.289 1.00 32.31 293 THR D O 1
ATOM 8393 N N . PHE D 1 289 ? 110.881 113.578 138.979 1.00 32.98 294 PHE D N 1
ATOM 8394 C CA . PHE D 1 289 ? 110.397 114.592 139.894 1.00 32.98 294 PHE D CA 1
ATOM 8395 C C . PHE D 1 289 ? 109.870 113.988 141.182 1.00 32.98 294 PHE D C 1
ATOM 8396 O O . PHE D 1 289 ? 109.550 114.727 142.112 1.00 32.98 294 PHE D O 1
ATOM 8404 N N . GLY D 1 290 ? 109.749 112.676 141.248 1.00 31.37 295 GLY D N 1
ATOM 8405 C CA . GLY D 1 290 ? 109.427 112.034 142.501 1.00 31.37 295 GLY D CA 1
ATOM 8406 C C . GLY D 1 290 ? 110.644 111.678 143.325 1.00 31.37 295 GLY D C 1
ATOM 8407 O O . GLY D 1 290 ? 110.614 111.793 144.548 1.00 31.37 295 GLY D O 1
ATOM 8408 N N . VAL D 1 291 ? 111.717 111.220 142.681 1.00 30.37 296 VAL D N 1
ATOM 8409 C CA . VAL D 1 291 ? 112.931 110.882 143.420 1.00 30.37 296 VAL D CA 1
ATOM 8410 C C . VAL D 1 291 ? 113.768 112.110 143.709 1.00 30.37 296 VAL D C 1
ATOM 8411 O O . VAL D 1 291 ? 114.727 112.032 144.479 1.00 30.37 296 VAL D O 1
ATOM 8415 N N . ALA D 1 292 ? 113.451 113.240 143.105 1.00 30.93 297 ALA D N 1
ATOM 8416 C CA . ALA D 1 292 ? 114.062 114.474 143.550 1.00 30.93 297 ALA D CA 1
ATOM 8417 C C . ALA D 1 292 ? 113.340 115.065 144.726 1.00 30.93 297 ALA D C 1
ATOM 8418 O O . ALA D 1 292 ? 113.658 116.180 145.128 1.00 30.93 297 ALA D O 1
ATOM 8420 N N . LEU D 1 293 ? 112.351 114.374 145.253 1.00 32.94 298 LEU D N 1
ATOM 8421 C CA . LEU D 1 293 ? 111.661 114.833 146.443 1.00 32.94 298 LEU D CA 1
ATOM 8422 C C . LEU D 1 293 ? 112.427 114.472 147.708 1.00 32.94 298 LEU D C 1
ATOM 8423 O O . LEU D 1 293 ? 112.661 115.355 148.535 1.00 32.94 298 LEU D O 1
ATOM 8428 N N . PRO D 1 294 ? 112.846 113.219 147.908 1.00 31.79 299 PRO D N 1
ATOM 8429 C CA . PRO D 1 294 ? 113.578 112.907 149.135 1.00 31.79 299 PRO D CA 1
ATOM 8430 C C . PRO D 1 294 ? 114.792 113.768 149.333 1.00 31.79 299 PRO D C 1
ATOM 8431 O O . PRO D 1 294 ? 115.160 114.051 150.474 1.00 31.79 299 PRO D O 1
ATOM 8435 N N . SER D 1 295 ? 115.431 114.216 148.264 1.00 30.74 300 SER D N 1
ATOM 8436 C CA . SER D 1 295 ? 116.520 115.143 148.468 1.00 30.74 300 SER D CA 1
ATOM 8437 C C . SER D 1 295 ? 116.022 116.505 148.906 1.00 30.74 300 SER D C 1
ATOM 8438 O O . SER D 1 295 ? 116.741 117.211 149.607 1.00 30.74 300 SER D O 1
ATOM 8441 N N . MET D 1 296 ? 114.792 116.874 148.586 1.00 33.71 301 MET D N 1
ATOM 8442 C CA . MET D 1 296 ? 114.244 118.103 149.139 1.00 33.71 301 MET D CA 1
ATOM 8443 C C . MET D 1 296 ? 113.612 117.901 150.504 1.00 33.71 301 MET D C 1
ATOM 8444 O O . MET D 1 296 ? 113.146 118.870 151.101 1.00 33.71 301 MET D O 1
ATOM 8449 N N . ILE D 1 297 ? 113.538 116.668 150.983 1.00 33.48 302 ILE D N 1
ATOM 8450 C CA . ILE D 1 297 ? 113.263 116.419 152.390 1.00 33.48 302 ILE D CA 1
ATOM 8451 C C . ILE D 1 297 ? 114.559 116.418 153.177 1.00 33.48 302 ILE D C 1
ATOM 8452 O O . ILE D 1 297 ? 114.588 116.836 154.337 1.00 33.48 302 ILE D O 1
ATOM 8457 N N . THR D 1 298 ? 115.635 115.956 152.564 1.00 31.24 303 THR D N 1
ATOM 8458 C CA . THR D 1 298 ? 116.930 116.046 153.208 1.00 31.24 303 THR D CA 1
ATOM 8459 C C . THR D 1 298 ? 117.393 117.489 153.296 1.00 31.24 303 THR D C 1
ATOM 8460 O O . THR D 1 298 ? 117.970 117.896 154.302 1.00 31.24 303 THR D O 1
ATOM 8464 N N . ALA D 1 299 ? 117.112 118.294 152.282 1.00 33.27 304 ALA D N 1
ATOM 8465 C CA . ALA D 1 299 ? 117.430 119.707 152.376 1.00 33.27 304 ALA D CA 1
ATOM 8466 C C . ALA D 1 299 ? 116.688 120.402 153.496 1.00 33.27 304 ALA D C 1
ATOM 8467 O O . ALA D 1 299 ? 116.978 121.568 153.771 1.00 33.27 304 ALA D O 1
ATOM 8469 N N . PHE D 1 300 ? 115.719 119.748 154.118 1.00 36.78 305 PHE D N 1
ATOM 8470 C CA . PHE D 1 300 ? 114.999 120.290 155.256 1.00 36.78 305 PHE D CA 1
ATOM 8471 C C . PHE D 1 300 ? 115.495 119.688 156.551 1.00 36.78 305 PHE D C 1
ATOM 8472 O O . PHE D 1 300 ? 115.740 120.397 157.520 1.00 36.78 305 PHE D O 1
ATOM 8480 N N . THR D 1 301 ? 115.668 118.378 156.579 1.00 34.20 306 THR D N 1
ATOM 8481 C CA . THR D 1 301 ? 116.136 117.757 157.805 1.00 34.20 306 THR D CA 1
ATOM 8482 C C . THR D 1 301 ? 117.562 118.173 158.129 1.00 34.20 306 THR D C 1
ATOM 8483 O O . THR D 1 301 ? 117.874 118.459 159.286 1.00 34.20 306 THR D O 1
ATOM 8487 N N . VAL D 1 302 ? 118.446 118.245 157.130 1.00 31.94 307 VAL D N 1
ATOM 8488 C CA . VAL D 1 302 ? 119.831 118.610 157.385 1.00 31.94 307 VAL D CA 1
ATOM 8489 C C . VAL D 1 302 ? 120.048 120.105 157.330 1.00 31.94 307 VAL D C 1
ATOM 8490 O O . VAL D 1 302 ? 121.188 120.569 157.428 1.00 31.94 307 VAL D O 1
ATOM 8494 N N . ALA D 1 303 ? 118.998 120.882 157.151 1.00 33.83 308 ALA D N 1
ATOM 8495 C CA . ALA D 1 303 ? 119.075 122.309 157.386 1.00 33.83 308 ALA D CA 1
ATOM 8496 C C . ALA D 1 303 ? 118.359 122.708 158.653 1.00 33.83 308 ALA D C 1
ATOM 8497 O O . ALA D 1 303 ? 118.461 123.861 159.058 1.00 33.83 308 ALA D O 1
ATOM 8499 N N . THR D 1 304 ? 117.612 121.795 159.260 1.00 36.39 309 THR D N 1
ATOM 8500 C CA . THR D 1 304 ? 117.110 121.997 160.607 1.00 36.39 309 THR D CA 1
ATOM 8501 C C . THR D 1 304 ? 118.084 121.461 161.640 1.00 36.39 309 THR D C 1
ATOM 8502 O O . THR D 1 304 ? 118.397 122.145 162.614 1.00 36.39 309 THR D O 1
ATOM 8506 N N . SER D 1 305 ? 118.575 120.243 161.446 1.00 34.85 310 SER D N 1
ATOM 8507 C CA . SER D 1 305 ? 119.612 119.741 162.325 1.00 34.85 310 SER D CA 1
ATOM 8508 C C . SER D 1 305 ? 120.834 120.633 162.308 1.00 34.85 310 SER D C 1
ATOM 8509 O O . SER D 1 305 ? 121.636 120.583 163.240 1.00 34.85 310 SER D O 1
ATOM 8512 N N . LEU D 1 306 ? 121.000 121.446 161.275 1.00 35.55 311 LEU D N 1
ATOM 8513 C CA . LEU D 1 306 ? 122.001 122.493 161.325 1.00 35.55 311 LEU D CA 1
ATOM 8514 C C . LEU D 1 306 ? 121.518 123.694 162.100 1.00 35.55 311 LEU D C 1
ATOM 8515 O O . LEU D 1 306 ? 122.337 124.422 162.657 1.00 35.55 311 LEU D O 1
ATOM 8520 N N . GLU D 1 307 ? 120.217 123.930 162.136 1.00 39.18 312 GLU D N 1
ATOM 8521 C CA . GLU D 1 307 ? 119.712 125.036 162.928 1.00 39.18 312 GLU D CA 1
ATOM 8522 C C . GLU D 1 307 ? 119.544 124.650 164.379 1.00 39.18 312 GLU D C 1
ATOM 8523 O O . GLU D 1 307 ? 119.910 125.420 165.264 1.00 39.18 312 GLU D O 1
ATOM 8529 N N . TYR D 1 308 ? 119.010 123.465 164.654 1.00 42.28 313 TYR D N 1
ATOM 8530 C CA . TYR D 1 308 ? 118.894 123.058 166.041 1.00 42.28 313 TYR D CA 1
ATOM 8531 C C . TYR D 1 308 ? 120.254 122.983 166.698 1.00 42.28 313 TYR D C 1
ATOM 8532 O O . TYR D 1 308 ? 120.402 123.334 167.869 1.00 42.28 313 TYR D O 1
ATOM 8541 N N . SER D 1 309 ? 121.258 122.503 165.978 1.00 40.54 314 SER D N 1
ATOM 8542 C CA . SER D 1 309 ? 122.567 122.376 166.594 1.00 40.54 314 SER D CA 1
ATOM 8543 C C . SER D 1 309 ? 123.149 123.743 166.900 1.00 40.54 314 SER D C 1
ATOM 8544 O O . SER D 1 309 ? 123.642 123.982 168.005 1.00 40.54 314 SER D O 1
ATOM 8547 N N . VAL D 1 310 ? 123.093 124.659 165.938 1.00 39.97 315 VAL D N 1
ATOM 8548 C CA . VAL D 1 310 ? 123.659 125.985 166.154 1.00 39.97 315 VAL D CA 1
ATOM 8549 C C . VAL D 1 310 ? 122.888 126.722 167.234 1.00 39.97 315 VAL D C 1
ATOM 8550 O O . VAL D 1 310 ? 123.470 127.212 168.204 1.00 39.97 315 VAL D O 1
ATOM 8554 N N . LYS D 1 311 ? 121.589 126.786 167.108 1.00 41.58 316 LYS D N 1
ATOM 8555 C CA . LYS D 1 311 ? 120.844 127.484 168.140 1.00 41.58 316 LYS D CA 1
ATOM 8556 C C . LYS D 1 311 ? 120.775 126.750 169.408 1.00 41.58 316 LYS D C 1
ATOM 8557 O O . LYS D 1 311 ? 120.055 127.207 170.285 1.00 41.58 316 LYS D O 1
ATOM 8563 N N . ALA D 1 312 ? 121.443 125.620 169.581 1.00 44.06 317 ALA D N 1
ATOM 8564 C CA . ALA D 1 312 ? 121.573 125.039 170.904 1.00 44.06 317 ALA D CA 1
ATOM 8565 C C . ALA D 1 312 ? 122.826 125.514 171.607 1.00 44.06 317 ALA D C 1
ATOM 8566 O O . ALA D 1 312 ? 122.835 125.599 172.836 1.00 44.06 317 ALA D O 1
ATOM 8568 N N . GLU D 1 313 ? 123.881 125.839 170.863 1.00 47.22 318 GLU D N 1
ATOM 8569 C CA . GLU D 1 313 ? 125.095 126.366 171.466 1.00 47.22 318 GLU D CA 1
ATOM 8570 C C . GLU D 1 313 ? 125.129 127.881 171.493 1.00 47.22 318 GLU D C 1
ATOM 8571 O O . GLU D 1 313 ? 126.144 128.455 171.893 1.00 47.22 318 GLU D O 1
ATOM 8577 N N . HIS D 1 314 ? 124.066 128.548 171.067 1.00 47.26 319 HIS D N 1
ATOM 8578 C CA . HIS D 1 314 ? 124.020 130.007 171.045 1.00 47.26 319 HIS D CA 1
ATOM 8579 C C . HIS D 1 314 ? 122.619 130.455 171.398 1.00 47.26 319 HIS D C 1
ATOM 8580 O O . HIS D 1 314 ? 121.905 131.032 170.575 1.00 47.26 319 HIS D O 1
ATOM 8587 N N . PRO D 1 315 ? 122.211 130.247 172.632 1.00 49.50 320 PRO D N 1
ATOM 8588 C CA . PRO D 1 315 ? 120.836 130.563 173.026 1.00 49.50 320 PRO D CA 1
ATOM 8589 C C . PRO D 1 315 ? 120.443 131.991 172.707 1.00 49.50 320 PRO D C 1
ATOM 8590 O O . PRO D 1 315 ? 119.260 132.331 172.723 1.00 49.50 320 PRO D O 1
ATOM 8594 N N . GLU D 1 316 ? 121.428 132.838 172.421 1.00 50.13 321 GLU D N 1
ATOM 8595 C CA . GLU D 1 316 ? 121.124 134.170 171.917 1.00 50.13 321 GLU D CA 1
ATOM 8596 C C . GLU D 1 316 ? 120.336 134.081 170.619 1.00 50.13 321 GLU D C 1
ATOM 8597 O O . GLU D 1 316 ? 119.307 134.743 170.454 1.00 50.13 321 GLU D O 1
ATOM 8603 N N . LEU D 1 317 ? 120.786 133.231 169.704 1.00 44.78 322 LEU D N 1
ATOM 8604 C CA . LEU D 1 317 ? 120.229 133.136 168.364 1.00 44.78 322 LEU D CA 1
ATOM 8605 C C . LEU D 1 317 ? 118.812 132.604 168.352 1.00 44.78 322 LEU D C 1
ATOM 8606 O O . LEU D 1 317 ? 118.231 132.434 167.278 1.00 44.78 322 LEU D O 1
ATOM 8611 N N . LYS D 1 318 ? 118.268 132.298 169.521 1.00 46.23 323 LYS D N 1
ATOM 8612 C CA . LYS D 1 318 ? 116.949 131.698 169.586 1.00 46.23 323 LYS D CA 1
ATOM 8613 C C . LYS D 1 318 ? 115.964 132.514 168.765 1.00 46.23 323 LYS D C 1
ATOM 8614 O O . LYS D 1 318 ? 116.051 133.739 168.704 1.00 46.23 323 LYS D O 1
ATOM 8620 N N . ASN D 1 319 ? 115.061 131.812 168.085 1.00 46.23 324 ASN D N 1
ATOM 8621 C CA . ASN D 1 319 ? 114.019 132.405 167.254 1.00 46.23 324 ASN D CA 1
ATOM 8622 C C . ASN D 1 319 ? 114.544 133.493 166.328 1.00 46.23 324 ASN D C 1
ATOM 8623 O O . ASN D 1 319 ? 113.874 134.506 166.107 1.00 46.23 324 ASN D O 1
ATOM 8628 N N . SER D 1 320 ? 115.719 133.284 165.751 1.00 42.29 325 SER D N 1
ATOM 8629 C CA . SER D 1 320 ? 116.277 134.203 164.771 1.00 42.29 325 SER D CA 1
ATOM 8630 C C . SER D 1 320 ? 116.472 133.453 163.469 1.00 42.29 325 SER D C 1
ATOM 8631 O O . SER D 1 320 ? 117.276 132.525 163.401 1.00 42.29 325 SER D O 1
ATOM 8634 N N . LYS D 1 321 ? 115.746 133.859 162.440 1.00 42.73 326 LYS D N 1
ATOM 8635 C CA . LYS D 1 321 ? 115.935 133.317 161.110 1.00 42.73 326 LYS D CA 1
ATOM 8636 C C . LYS D 1 321 ? 116.940 134.155 160.340 1.00 42.73 326 LYS D C 1
ATOM 8637 O O . LYS D 1 321 ? 116.897 135.384 160.380 1.00 42.73 326 LYS D O 1
ATOM 8643 N N . PHE D 1 322 ? 117.831 133.479 159.625 1.00 42.52 327 PHE D N 1
ATOM 8644 C CA . PHE D 1 322 ? 118.897 133.986 158.771 1.00 42.52 327 PHE D CA 1
ATOM 8645 C C . PHE D 1 322 ? 120.140 134.464 159.495 1.00 42.52 327 PHE D C 1
ATOM 8646 O O . PHE D 1 322 ? 121.131 134.704 158.829 1.00 42.52 327 PHE D O 1
ATOM 8654 N N . TYR D 1 323 ? 120.158 134.617 160.810 1.00 38.10 328 TYR D N 1
ATOM 8655 C CA . TYR D 1 323 ? 121.404 135.136 161.357 1.00 38.10 328 TYR D CA 1
ATOM 8656 C C . TYR D 1 323 ? 122.355 134.038 161.761 1.00 38.10 328 TYR D C 1
ATOM 8657 O O . TYR D 1 323 ? 123.568 134.234 161.715 1.00 38.10 328 TYR D O 1
ATOM 8666 N N . TRP D 1 324 ? 121.847 132.872 162.119 1.00 38.17 329 TRP D N 1
ATOM 8667 C CA . TRP D 1 324 ? 122.694 131.698 162.067 1.00 38.17 329 TRP D CA 1
ATOM 8668 C C . TRP D 1 324 ? 122.980 131.470 160.589 1.00 38.17 329 TRP D C 1
ATOM 8669 O O . TRP D 1 324 ? 122.536 132.262 159.760 1.00 38.17 329 TRP D O 1
ATOM 8680 N N . TRP D 1 325 ? 123.708 130.418 160.240 1.00 38.22 330 TRP D N 1
ATOM 8681 C CA . TRP D 1 325 ? 124.380 130.293 158.948 1.00 38.22 330 TRP D CA 1
ATOM 8682 C C . TRP D 1 325 ? 125.584 131.198 158.949 1.00 38.22 330 TRP D C 1
ATOM 8683 O O . TRP D 1 325 ? 126.396 131.158 158.026 1.00 38.22 330 TRP D O 1
ATOM 8694 N N . THR D 1 326 ? 125.707 132.026 159.970 1.00 36.70 331 THR D N 1
ATOM 8695 C CA . THR D 1 326 ? 126.909 132.799 160.176 1.00 36.70 331 THR D CA 1
ATOM 8696 C C . THR D 1 326 ? 127.707 132.287 161.352 1.00 36.70 331 THR D C 1
ATOM 8697 O O . THR D 1 326 ? 128.924 132.472 161.384 1.00 36.70 331 THR D O 1
ATOM 8701 N N . PHE D 1 327 ? 127.059 131.605 162.285 1.00 37.28 332 PHE D N 1
ATOM 8702 C CA . PHE D 1 327 ? 127.730 130.991 163.409 1.00 37.28 332 PHE D CA 1
ATOM 8703 C C . PHE D 1 327 ? 128.092 129.554 163.152 1.00 37.28 332 PHE D C 1
ATOM 8704 O O . PHE D 1 327 ? 128.307 128.803 164.104 1.00 37.28 332 PHE D O 1
ATOM 8712 N N . LEU D 1 328 ? 128.160 129.186 161.992 1.00 33.01 333 LEU D N 1
ATOM 8713 C CA . LEU D 1 328 ? 128.578 127.831 161.713 1.00 33.01 333 LEU D CA 1
ATOM 8714 C C . LEU D 1 328 ? 130.088 127.784 161.531 1.00 33.01 333 LEU D C 1
ATOM 8715 O O . LEU D 1 328 ? 130.689 128.742 161.046 1.00 33.01 333 LEU D O 1
ATOM 8720 N N . PRO D 1 329 ? 130.735 126.710 161.919 1.00 32.69 334 PRO D N 1
ATOM 8721 C CA . PRO D 1 329 ? 132.185 126.636 161.756 1.00 32.69 334 PRO D CA 1
ATOM 8722 C C . PRO D 1 329 ? 132.599 126.448 160.313 1.00 32.69 334 PRO D C 1
ATOM 8723 O O . PRO D 1 329 ? 132.957 125.336 159.922 1.00 32.69 334 PRO D O 1
ATOM 8727 N N . PHE D 1 330 ? 132.566 127.517 159.515 1.00 32.60 335 PHE D N 1
ATOM 8728 C CA . PHE D 1 330 ? 132.900 127.386 158.104 1.00 32.60 335 PHE D CA 1
ATOM 8729 C C . PHE D 1 330 ? 134.349 126.996 157.923 1.00 32.60 335 PHE D C 1
ATOM 8730 O O . PHE D 1 330 ? 134.664 126.094 157.149 1.00 32.60 335 PHE D O 1
ATOM 8738 N N . MET D 1 331 ? 135.249 127.662 158.622 1.00 36.64 336 MET D N 1
ATOM 8739 C CA . MET D 1 331 ? 136.671 127.419 158.450 1.00 36.64 336 MET D CA 1
ATOM 8740 C C . MET D 1 331 ? 137.351 127.264 159.791 1.00 36.64 336 MET D C 1
ATOM 8741 O O . MET D 1 331 ? 138.360 127.904 160.076 1.00 36.64 336 MET D O 1
ATOM 8746 N N . ARG D 1 332 ? 136.802 126.417 160.646 1.00 36.64 337 ARG D N 1
ATOM 8747 C CA . ARG D 1 332 ? 137.406 126.141 161.937 1.00 36.64 337 ARG D CA 1
ATOM 8748 C C . ARG D 1 332 ? 138.268 124.901 161.856 1.00 36.64 337 ARG D C 1
ATOM 8749 O O . ARG D 1 332 ? 137.844 123.874 161.326 1.00 36.64 337 ARG D O 1
ATOM 8757 N N . LEU D 1 333 ? 139.468 125.000 162.395 1.00 36.76 338 LEU D N 1
ATOM 8758 C CA . LEU D 1 333 ? 140.306 123.850 162.670 1.00 36.76 338 LEU D CA 1
ATOM 8759 C C . LEU D 1 333 ? 139.815 123.225 163.959 1.00 36.76 338 LEU D C 1
ATOM 8760 O O . LEU D 1 333 ? 138.647 123.375 164.314 1.00 36.76 338 LEU D O 1
ATOM 8765 N N . GLU D 1 334 ? 140.674 122.460 164.615 1.00 39.18 339 GLU D N 1
ATOM 8766 C CA . GLU D 1 334 ? 140.526 122.122 166.026 1.00 39.18 339 GLU D CA 1
ATOM 8767 C C . GLU D 1 334 ? 139.304 121.267 166.336 1.00 39.18 339 GLU D C 1
ATOM 8768 O O . GLU D 1 334 ? 138.382 121.678 167.045 1.00 39.18 339 GLU D O 1
ATOM 8774 N N . GLY D 1 335 ? 139.298 120.062 165.787 1.00 36.62 340 GLY D N 1
ATOM 8775 C CA . GLY D 1 335 ? 138.599 118.953 166.399 1.00 36.62 340 GLY D CA 1
ATOM 8776 C C . GLY D 1 335 ? 137.253 118.672 165.792 1.00 36.62 340 GLY D C 1
ATOM 8777 O O . GLY D 1 335 ? 136.253 119.272 166.188 1.00 36.62 340 GLY D O 1
ATOM 8778 N N . ASN D 1 336 ? 137.218 117.717 164.870 1.00 35.13 341 ASN D N 1
ATOM 8779 C CA . ASN D 1 336 ? 136.019 117.389 164.120 1.00 35.13 341 ASN D CA 1
ATOM 8780 C C . ASN D 1 336 ? 135.256 118.646 163.761 1.00 35.13 341 ASN D C 1
ATOM 8781 O O . ASN D 1 336 ? 134.040 118.697 163.916 1.00 35.13 341 ASN D O 1
ATOM 8786 N N . LYS D 1 337 ? 135.955 119.680 163.338 1.00 31.75 342 LYS D N 1
ATOM 8787 C CA . LYS D 1 337 ? 135.298 120.863 162.844 1.00 31.75 342 LYS D CA 1
ATOM 8788 C C . LYS D 1 337 ? 135.900 121.355 161.558 1.00 31.75 342 LYS D C 1
ATOM 8789 O O . LYS D 1 337 ? 135.364 122.294 160.974 1.00 31.75 342 LYS D O 1
ATOM 8795 N N . TRP D 1 338 ? 137.011 120.789 161.115 1.00 29.97 343 TRP D N 1
ATOM 8796 C CA . TRP D 1 338 ? 137.398 121.007 159.737 1.00 29.97 343 TRP D CA 1
ATOM 8797 C C . TRP D 1 338 ? 136.379 120.376 158.815 1.00 29.97 343 TRP D C 1
ATOM 8798 O O . TRP D 1 338 ? 136.035 120.942 157.776 1.00 29.97 343 TRP D O 1
ATOM 8809 N N . MET D 1 339 ? 135.844 119.227 159.216 1.00 28.54 344 MET D N 1
ATOM 8810 C CA . MET D 1 339 ? 134.909 118.496 158.385 1.00 28.54 344 MET D CA 1
ATOM 8811 C C . MET D 1 339 ? 133.702 119.328 158.014 1.00 28.54 344 MET D C 1
ATOM 8812 O O . MET D 1 339 ? 133.038 119.026 157.020 1.00 28.54 344 MET D O 1
ATOM 8817 N N . PHE D 1 340 ? 133.392 120.376 158.759 1.00 27.48 345 PHE D N 1
ATOM 8818 C CA . PHE D 1 340 ? 132.270 121.170 158.311 1.00 27.48 345 PHE D CA 1
ATOM 8819 C C . PHE D 1 340 ? 132.608 121.927 157.051 1.00 27.48 345 PHE D C 1
ATOM 8820 O O . PHE D 1 340 ? 131.715 122.208 156.256 1.00 27.48 345 PHE D O 1
ATOM 8828 N N . SER D 1 341 ? 133.870 122.258 156.829 1.00 24.91 346 SER D N 1
ATOM 8829 C CA . SER D 1 341 ? 134.202 122.896 155.565 1.00 24.91 346 SER D CA 1
ATOM 8830 C C . SER D 1 341 ? 133.813 122.005 154.400 1.00 24.91 346 SER D C 1
ATOM 8831 O O . SER D 1 341 ? 133.227 122.472 153.421 1.00 24.91 346 SER D O 1
ATOM 8834 N N . TYR D 1 342 ? 134.091 120.710 154.507 1.00 23.60 347 TYR D N 1
ATOM 8835 C CA . TYR D 1 342 ? 133.726 119.796 153.437 1.00 23.60 347 TYR D CA 1
ATOM 8836 C C . TYR D 1 342 ? 132.225 119.662 153.336 1.00 23.60 347 TYR D C 1
ATOM 8837 O O . TYR D 1 342 ? 131.662 119.753 152.246 1.00 23.60 347 TYR D O 1
ATOM 8846 N N . PHE D 1 343 ? 131.550 119.459 154.458 1.00 23.75 348 PHE D N 1
ATOM 8847 C CA . PHE D 1 343 ? 130.122 119.219 154.345 1.00 23.75 348 PHE D CA 1
ATOM 8848 C C . PHE D 1 343 ? 129.410 120.438 153.795 1.00 23.75 348 PHE D C 1
ATOM 8849 O O . PHE D 1 343 ? 128.449 120.298 153.039 1.00 23.75 348 PHE D O 1
ATOM 8857 N N . PHE D 1 344 ? 129.909 121.635 154.068 1.00 25.53 349 PHE D N 1
ATOM 8858 C CA . PHE D 1 344 ? 129.217 122.813 153.570 1.00 25.53 349 PHE D CA 1
ATOM 8859 C C . PHE D 1 344 ? 129.595 123.145 152.136 1.00 25.53 349 PHE D C 1
ATOM 8860 O O . PHE D 1 344 ? 128.722 123.471 151.324 1.00 25.53 349 PHE D O 1
ATOM 8868 N N . ALA D 1 345 ? 130.878 123.101 151.791 1.00 23.85 350 ALA D N 1
ATOM 8869 C CA . ALA D 1 345 ? 131.209 123.285 150.390 1.00 23.85 350 ALA D CA 1
ATOM 8870 C C . ALA D 1 345 ? 130.693 122.155 149.534 1.00 23.85 350 ALA D C 1
ATOM 8871 O O . ALA D 1 345 ? 130.788 122.237 148.313 1.00 23.85 350 ALA D O 1
ATOM 8873 N N . GLY D 1 346 ? 130.185 121.096 150.137 1.00 22.38 351 GLY D N 1
ATOM 8874 C CA . GLY D 1 346 ? 129.520 120.077 149.371 1.00 22.38 351 GLY D CA 1
ATOM 8875 C C . GLY D 1 346 ? 128.053 120.387 149.277 1.00 22.38 351 GLY D C 1
ATOM 8876 O O . GLY D 1 346 ? 127.436 120.173 148.240 1.00 22.38 351 GLY D O 1
ATOM 8877 N N . LEU D 1 347 ? 127.478 120.911 150.348 1.00 23.78 352 LEU D N 1
ATOM 8878 C CA . LEU D 1 347 ? 126.063 121.219 150.300 1.00 23.78 352 LEU D CA 1
ATOM 8879 C C . LEU D 1 347 ? 125.762 122.362 149.343 1.00 23.78 352 LEU D C 1
ATOM 8880 O O . LEU D 1 347 ? 124.692 122.381 148.743 1.00 23.78 352 LEU D O 1
ATOM 8885 N N . VAL D 1 348 ? 126.678 123.304 149.153 1.00 23.45 353 VAL D N 1
ATOM 8886 C CA . VAL D 1 348 ? 126.411 124.371 148.187 1.00 23.45 353 VAL D CA 1
ATOM 8887 C C . VAL D 1 348 ? 126.429 123.826 146.763 1.00 23.45 353 VAL D C 1
ATOM 8888 O O . VAL D 1 348 ? 125.500 124.044 145.969 1.00 23.45 353 VAL D O 1
ATOM 8892 N N . LEU D 1 349 ? 127.502 123.136 146.407 1.00 21.35 354 LEU D N 1
ATOM 8893 C CA . LEU D 1 349 ? 127.551 122.476 145.119 1.00 21.35 354 LEU D CA 1
ATOM 8894 C C . LEU D 1 349 ? 126.357 121.569 144.918 1.00 21.35 354 LEU D C 1
ATOM 8895 O O . LEU D 1 349 ? 125.882 121.412 143.795 1.00 21.35 354 LEU D O 1
ATOM 8900 N N . PHE D 1 350 ? 125.837 120.976 145.979 1.00 21.81 355 PHE D N 1
ATOM 8901 C CA . PHE D 1 350 ? 124.675 120.138 145.762 1.00 21.81 355 PHE D CA 1
ATOM 8902 C C . PHE D 1 350 ? 123.434 120.974 145.554 1.00 21.81 355 PHE D C 1
ATOM 8903 O O . PHE D 1 350 ? 122.560 120.592 144.783 1.00 21.81 355 PHE D O 1
ATOM 8911 N N . PHE D 1 351 ? 123.321 122.100 146.247 1.00 27.04 356 PHE D N 1
ATOM 8912 C CA . PHE D 1 351 ? 122.256 123.047 145.956 1.00 27.04 356 PHE D CA 1
ATOM 8913 C C . PHE D 1 351 ? 122.171 123.298 144.474 1.00 27.04 356 PHE D C 1
ATOM 8914 O O . PHE D 1 351 ? 121.079 123.357 143.909 1.00 27.04 356 PHE D O 1
ATOM 8922 N N . ILE D 1 352 ? 123.317 123.443 143.820 1.00 25.25 357 ILE D N 1
ATOM 8923 C CA . ILE D 1 352 ? 123.277 123.736 142.387 1.00 25.25 357 ILE D CA 1
ATOM 8924 C C . ILE D 1 352 ? 123.039 122.478 141.562 1.00 25.25 357 ILE D C 1
ATOM 8925 O O . ILE D 1 352 ? 122.302 122.504 140.568 1.00 25.25 357 ILE D O 1
ATOM 8930 N N . GLY D 1 353 ? 123.675 121.372 141.929 1.00 21.78 358 GLY D N 1
ATOM 8931 C CA . GLY D 1 353 ? 123.452 120.135 141.217 1.00 21.78 358 GLY D CA 1
ATOM 8932 C C . GLY D 1 353 ? 122.025 119.668 141.276 1.00 21.78 358 GLY D C 1
ATOM 8933 O O . GLY D 1 353 ? 121.574 118.973 140.372 1.00 21.78 358 GLY D O 1
ATOM 8934 N N . GLY D 1 354 ? 121.279 120.099 142.283 1.00 24.28 359 GLY D N 1
ATOM 8935 C CA . GLY D 1 354 ? 119.904 119.678 142.384 1.00 24.28 359 GLY D CA 1
ATOM 8936 C C . GLY D 1 354 ? 119.008 120.380 141.391 1.00 24.28 359 GLY D C 1
ATOM 8937 O O . GLY D 1 354 ? 118.214 119.742 140.701 1.00 24.28 359 GLY D O 1
ATOM 8938 N N . ILE D 1 355 ? 119.099 121.704 141.313 1.00 26.16 360 ILE D N 1
ATOM 8939 C CA . ILE D 1 355 ? 118.305 122.377 140.293 1.00 26.16 360 ILE D CA 1
ATOM 8940 C C . ILE D 1 355 ? 118.746 121.965 138.915 1.00 26.16 360 ILE D C 1
ATOM 8941 O O . ILE D 1 355 ? 117.927 121.839 138.006 1.00 26.16 360 ILE D O 1
ATOM 8946 N N . THR D 1 356 ? 120.034 121.737 138.723 1.00 22.60 361 THR D N 1
ATOM 8947 C CA . THR D 1 356 ? 120.472 121.334 137.405 1.00 22.60 361 THR D CA 1
ATOM 8948 C C . THR D 1 356 ? 119.920 119.966 137.052 1.00 22.60 361 THR D C 1
ATOM 8949 O O . THR D 1 356 ? 119.519 119.728 135.913 1.00 22.60 361 THR D O 1
ATOM 8953 N N . GLY D 1 357 ? 119.835 119.064 138.019 1.00 23.23 362 GLY D N 1
ATOM 8954 C CA . GLY D 1 357 ? 119.236 117.775 137.738 1.00 23.23 362 GLY D CA 1
ATOM 8955 C C . GLY D 1 357 ? 117.744 117.860 137.500 1.00 23.23 362 GLY D C 1
ATOM 8956 O O . GLY D 1 357 ? 117.207 117.182 136.622 1.00 23.23 362 GLY D O 1
ATOM 8957 N N . ILE D 1 358 ? 117.055 118.693 138.276 1.00 25.12 363 ILE D N 1
ATOM 8958 C CA . ILE D 1 358 ? 115.624 118.898 138.079 1.00 25.12 363 ILE D CA 1
ATOM 8959 C C . ILE D 1 358 ? 115.352 119.388 136.673 1.00 25.12 363 ILE D C 1
ATOM 8960 O O . ILE D 1 358 ? 114.437 118.910 135.999 1.00 25.12 363 ILE D O 1
ATOM 8965 N N . VAL D 1 359 ? 116.127 120.372 136.220 1.00 24.46 364 VAL D N 1
ATOM 8966 C CA . VAL D 1 359 ? 116.046 120.830 134.837 1.00 24.46 364 VAL D CA 1
ATOM 8967 C C . VAL D 1 359 ? 116.255 119.665 133.888 1.00 24.46 364 VAL D C 1
ATOM 8968 O O . VAL D 1 359 ? 115.358 119.288 133.132 1.00 24.46 364 VAL D O 1
ATOM 8972 N N . ASN D 1 360 ? 117.436 119.056 133.952 1.00 23.18 365 ASN D N 1
ATOM 8973 C CA . ASN D 1 360 ? 117.790 117.965 133.059 1.00 23.18 365 ASN D CA 1
ATOM 8974 C C . ASN D 1 360 ? 116.685 116.941 132.915 1.00 23.18 365 ASN D C 1
ATOM 8975 O O . ASN D 1 360 ? 116.555 116.323 131.859 1.00 23.18 365 ASN D O 1
ATOM 8980 N N . ALA D 1 361 ? 115.894 116.726 133.954 1.00 24.98 366 ALA D N 1
ATOM 8981 C CA . ALA D 1 361 ? 114.861 115.708 133.865 1.00 24.98 366 ALA D CA 1
ATOM 8982 C C . ALA D 1 361 ? 113.576 116.195 133.230 1.00 24.98 366 ALA D C 1
ATOM 8983 O O . ALA D 1 361 ? 112.746 115.368 132.859 1.00 24.98 366 ALA D O 1
ATOM 8985 N N . SER D 1 362 ? 113.390 117.499 133.072 1.00 27.77 367 SER D N 1
ATOM 8986 C CA . SER D 1 362 ? 112.125 117.997 132.550 1.00 27.77 367 SER D CA 1
ATOM 8987 C C . SER D 1 362 ? 111.993 117.647 131.079 1.00 27.77 367 SER D C 1
ATOM 8988 O O . SER D 1 362 ? 112.243 118.488 130.215 1.00 27.77 367 SER D O 1
ATOM 8991 N N . TYR D 1 363 ? 111.514 116.436 130.799 1.00 31.97 368 TYR D N 1
ATOM 8992 C CA . TYR D 1 363 ? 111.887 115.722 129.582 1.00 31.97 368 TYR D CA 1
ATOM 8993 C C . TYR D 1 363 ? 111.796 116.573 128.326 1.00 31.97 368 TYR D C 1
ATOM 8994 O O . TYR D 1 363 ? 112.596 116.402 127.404 1.00 31.97 368 TYR D O 1
ATOM 9003 N N . ASN D 1 364 ? 110.852 117.498 128.262 1.00 30.13 369 ASN D N 1
ATOM 9004 C CA . ASN D 1 364 ? 110.936 118.504 127.220 1.00 30.13 369 ASN D CA 1
ATOM 9005 C C . ASN D 1 364 ? 112.276 119.206 127.277 1.00 30.13 369 ASN D C 1
ATOM 9006 O O . ASN D 1 364 ? 113.046 119.187 126.314 1.00 30.13 369 ASN D O 1
ATOM 9011 N N . VAL D 1 365 ? 112.580 119.811 128.423 1.00 26.04 370 VAL D N 1
ATOM 9012 C CA . VAL D 1 365 ? 113.777 120.607 128.605 1.00 26.04 370 VAL D CA 1
ATOM 9013 C C . VAL D 1 365 ? 115.040 119.786 128.476 1.00 26.04 370 VAL D C 1
ATOM 9014 O O . VAL D 1 365 ? 116.131 120.337 128.442 1.00 26.04 370 VAL D O 1
ATOM 9018 N N . ASN D 1 366 ? 114.921 118.479 128.384 1.00 23.50 371 ASN D N 1
ATOM 9019 C CA . ASN D 1 366 ? 116.103 117.677 128.158 1.00 23.50 371 ASN D CA 1
ATOM 9020 C C . ASN D 1 366 ? 116.532 117.673 126.711 1.00 23.50 371 ASN D C 1
ATOM 9021 O O . ASN D 1 366 ? 117.465 116.956 126.374 1.00 23.50 371 ASN D O 1
ATOM 9026 N N . LEU D 1 367 ? 115.853 118.409 125.843 1.00 24.47 372 LEU D N 1
ATOM 9027 C CA . LEU D 1 367 ? 116.321 118.590 124.480 1.00 24.47 372 LEU D CA 1
ATOM 9028 C C . LEU D 1 367 ? 117.266 119.763 124.371 1.00 24.47 372 LEU D C 1
ATOM 9029 O O . LEU D 1 367 ? 118.152 119.767 123.515 1.00 24.47 372 LEU D O 1
ATOM 9034 N N . VAL D 1 368 ? 117.086 120.760 125.227 1.00 23.47 373 VAL D N 1
ATOM 9035 C CA . VAL D 1 368 ? 117.970 121.910 125.242 1.00 23.47 373 VAL D CA 1
ATOM 9036 C C . VAL D 1 368 ? 119.378 121.493 125.609 1.00 23.47 373 VAL D C 1
ATOM 9037 O O . 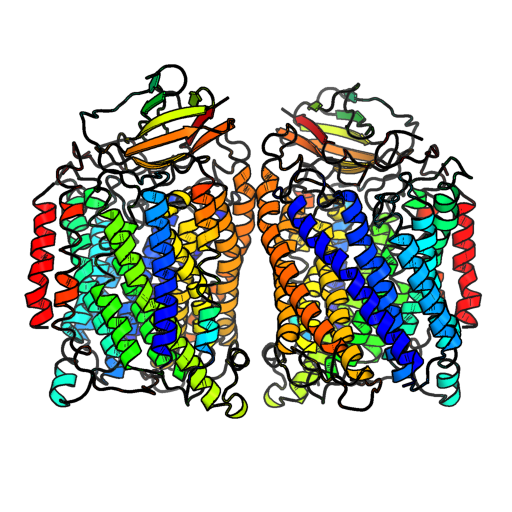VAL D 1 368 ? 120.353 122.025 125.077 1.00 23.47 373 VAL D O 1
ATOM 9041 N N . VAL D 1 369 ? 119.512 120.535 126.522 1.00 20.61 374 VAL D N 1
ATOM 9042 C CA . VAL D 1 369 ? 120.764 120.326 127.235 1.00 20.61 374 VAL D CA 1
ATOM 9043 C C . VAL D 1 369 ? 121.311 118.920 127.115 1.00 20.61 374 VAL D C 1
ATOM 9044 O O . VAL D 1 369 ? 122.388 118.659 127.653 1.00 20.61 374 VAL D O 1
ATOM 9048 N N . HIS D 1 370 ? 120.635 118.000 126.453 1.00 22.79 375 HIS D N 1
ATOM 9049 C CA . HIS D 1 370 ? 121.101 116.625 126.482 1.00 22.79 375 HIS D CA 1
ATOM 9050 C C . HIS D 1 370 ? 122.460 116.520 125.837 1.00 22.79 375 HIS D C 1
ATOM 9051 O O . HIS D 1 370 ? 122.683 117.044 124.751 1.00 22.79 375 HIS D O 1
ATOM 9058 N N . ASN D 1 371 ? 123.373 115.855 126.518 1.00 22.56 376 ASN D N 1
ATOM 9059 C CA . ASN D 1 371 ? 124.735 115.661 126.047 1.00 22.56 376 ASN D CA 1
ATOM 9060 C C . ASN D 1 371 ? 125.392 116.950 125.587 1.00 22.56 376 ASN D C 1
ATOM 9061 O O . ASN D 1 371 ? 126.338 116.916 124.814 1.00 22.56 376 ASN D O 1
ATOM 9066 N N . THR D 1 372 ? 124.937 118.098 126.055 1.00 19.22 377 THR D N 1
ATOM 9067 C CA . THR D 1 372 ? 125.719 119.307 125.906 1.00 19.22 377 THR D CA 1
ATOM 9068 C C . THR D 1 372 ? 126.698 119.371 127.062 1.00 19.22 377 THR D C 1
ATOM 9069 O O . THR D 1 372 ? 126.873 118.403 127.794 1.00 19.22 377 THR D O 1
ATOM 9073 N N . ALA D 1 373 ? 127.366 120.495 127.239 1.00 18.65 378 ALA D N 1
ATOM 9074 C CA . ALA D 1 373 ? 128.255 120.616 128.379 1.00 18.65 378 ALA D CA 1
ATOM 9075 C C . ALA D 1 373 ? 127.501 120.911 129.648 1.00 18.65 378 ALA D C 1
ATOM 9076 O O . ALA D 1 373 ? 128.118 121.071 130.697 1.00 18.65 378 ALA D O 1
ATOM 9078 N N . TYR D 1 374 ? 126.184 121.001 129.568 1.00 19.52 379 TYR D N 1
ATOM 9079 C CA . TYR D 1 374 ? 125.382 121.184 130.762 1.00 19.52 379 TYR D CA 1
ATOM 9080 C C . TYR D 1 374 ? 125.511 119.998 131.690 1.00 19.52 379 TYR D C 1
ATOM 9081 O O . TYR D 1 374 ? 125.682 120.154 132.903 1.00 19.52 379 TYR D O 1
ATOM 9090 N N . VAL D 1 375 ? 125.439 118.795 131.137 1.00 18.97 380 VAL D N 1
ATOM 9091 C CA . VAL D 1 375 ? 125.393 117.612 131.976 1.00 18.97 380 VAL D CA 1
ATOM 9092 C C . VAL D 1 375 ? 126.643 117.460 132.825 1.00 18.97 380 VAL D C 1
ATOM 9093 O O . VAL D 1 375 ? 126.520 117.028 133.977 1.00 18.97 380 VAL D O 1
ATOM 9097 N N . PRO D 1 376 ? 127.851 117.781 132.364 1.00 17.64 381 PRO D N 1
ATOM 9098 C CA . PRO D 1 376 ? 128.962 117.809 133.313 1.00 17.64 381 PRO D CA 1
ATOM 9099 C C . PRO D 1 376 ? 128.763 118.843 134.387 1.00 17.64 381 PRO D C 1
ATOM 9100 O O . PRO D 1 376 ? 129.242 118.658 135.506 1.00 17.64 381 PRO D O 1
ATOM 9104 N N . GLY D 1 377 ? 128.024 119.904 134.110 1.00 18.01 382 GLY D N 1
ATOM 9105 C CA . GLY D 1 377 ? 127.631 120.791 135.179 1.00 18.01 382 GLY D CA 1
ATOM 9106 C C . GLY D 1 377 ? 126.743 120.102 136.193 1.00 18.01 382 GLY D C 1
ATOM 9107 O O . GLY D 1 377 ? 126.843 120.355 137.388 1.00 18.01 382 GLY D O 1
ATOM 9108 N N . HIS D 1 378 ? 125.853 119.234 135.736 1.00 19.15 383 HIS D N 1
ATOM 9109 C CA . HIS D 1 378 ? 124.995 118.542 136.690 1.00 19.15 383 HIS D CA 1
ATOM 9110 C C . HIS D 1 378 ? 125.800 117.601 137.559 1.00 19.15 383 HIS D C 1
ATOM 9111 O O . HIS D 1 378 ? 125.774 117.689 138.789 1.00 19.15 383 HIS D O 1
ATOM 9118 N N . PHE D 1 379 ? 126.532 116.692 136.945 1.00 17.93 384 PHE D N 1
ATOM 9119 C CA . PHE D 1 379 ? 127.156 115.638 137.722 1.00 17.93 384 PHE D CA 1
ATOM 9120 C C . PHE D 1 379 ? 128.558 115.954 138.163 1.00 17.93 384 PHE D C 1
ATOM 9121 O O . PHE D 1 379 ? 129.246 115.059 138.645 1.00 17.93 384 PHE D O 1
ATOM 9129 N N . HIS D 1 380 ? 129.015 117.183 138.021 1.00 17.25 385 HIS D N 1
ATOM 9130 C CA . HIS D 1 380 ? 130.172 117.562 138.796 1.00 17.25 385 HIS D CA 1
ATOM 9131 C C . HIS D 1 380 ? 129.775 118.242 140.077 1.00 17.25 385 HIS D C 1
ATOM 9132 O O . HIS D 1 380 ? 130.279 117.871 141.125 1.00 17.25 385 HIS D O 1
ATOM 9139 N N . THR D 1 381 ? 128.811 119.151 140.032 1.00 17.84 386 THR D N 1
ATOM 9140 C CA . THR D 1 381 ? 128.328 119.716 141.271 1.00 17.84 386 THR D CA 1
ATOM 9141 C C . THR D 1 381 ? 127.565 118.712 142.118 1.00 17.84 386 THR D C 1
ATOM 9142 O O . THR D 1 381 ? 127.515 118.890 143.330 1.00 17.84 386 THR D O 1
ATOM 9146 N N . THR D 1 382 ? 126.979 117.655 141.555 1.00 19.48 387 THR D N 1
ATOM 9147 C CA . THR D 1 382 ? 126.449 116.633 142.459 1.00 19.48 387 THR D CA 1
ATOM 9148 C C . THR D 1 382 ? 127.547 115.697 142.934 1.00 19.48 387 THR D C 1
ATOM 9149 O O . THR D 1 382 ? 127.886 115.696 144.116 1.00 19.48 387 THR D O 1
ATOM 9153 N N . VAL D 1 383 ? 128.144 114.922 142.025 1.00 20.08 388 VAL D N 1
ATOM 9154 C CA . VAL D 1 383 ? 129.136 113.939 142.449 1.00 20.08 388 VAL D CA 1
ATOM 9155 C C . VAL D 1 383 ? 130.314 114.654 143.067 1.00 20.08 388 VAL D C 1
ATOM 9156 O O . VAL D 1 383 ? 130.473 114.638 144.289 1.00 20.08 388 VAL D O 1
ATOM 9160 N N . GLY D 1 384 ? 131.073 115.375 142.260 1.00 19.54 389 GLY D N 1
ATOM 9161 C CA . GLY D 1 384 ? 132.258 115.978 142.785 1.00 19.54 389 GLY D CA 1
ATOM 9162 C C . GLY D 1 384 ? 132.003 117.154 143.666 1.00 19.54 389 GLY D C 1
ATOM 9163 O O . GLY D 1 384 ? 132.952 117.805 144.098 1.00 19.54 389 GLY D O 1
ATOM 9164 N N . GLY D 1 385 ? 130.751 117.490 143.906 1.00 19.95 390 GLY D N 1
ATOM 9165 C CA . GLY D 1 385 ? 130.470 118.503 144.885 1.00 19.95 390 GLY D CA 1
ATOM 9166 C C . GLY D 1 385 ? 130.119 117.948 146.240 1.00 19.95 390 GLY D C 1
ATOM 9167 O O . GLY D 1 385 ? 130.805 118.226 147.216 1.00 19.95 390 GLY D O 1
ATOM 9168 N N . LEU D 1 386 ? 129.081 117.134 146.327 1.00 21.39 391 LEU D N 1
ATOM 9169 C CA . LEU D 1 386 ? 128.715 116.618 147.628 1.00 21.39 391 LEU D CA 1
ATOM 9170 C C . LEU D 1 386 ? 129.308 115.251 147.866 1.00 21.39 391 LEU D C 1
ATOM 9171 O O . LEU D 1 386 ? 129.926 115.021 148.899 1.00 21.39 391 LEU D O 1
ATOM 9176 N N . VAL D 1 387 ? 129.129 114.328 146.934 1.00 20.37 392 VAL D N 1
ATOM 9177 C CA . VAL D 1 387 ? 129.527 112.970 147.226 1.00 20.37 392 VAL D CA 1
ATOM 9178 C C . VAL D 1 387 ? 131.029 112.912 147.404 1.00 20.37 392 VAL D C 1
ATOM 9179 O O . VAL D 1 387 ? 131.539 112.327 148.363 1.00 20.37 392 VAL D O 1
ATOM 9183 N N . LEU D 1 388 ? 131.755 113.617 146.555 1.00 19.65 393 LEU D N 1
ATOM 9184 C CA . LEU D 1 388 ? 133.199 113.572 146.644 1.00 19.65 393 LEU D CA 1
ATOM 9185 C C . LEU D 1 388 ? 133.710 114.331 147.851 1.00 19.65 393 LEU D C 1
ATOM 9186 O O . LEU D 1 388 ? 134.666 113.900 148.492 1.00 19.65 393 LEU D O 1
ATOM 9191 N N . LEU D 1 389 ? 133.111 115.470 148.182 1.00 20.58 394 LEU D N 1
ATOM 9192 C CA . LEU D 1 389 ? 133.641 116.237 149.304 1.00 20.58 394 LEU D CA 1
ATOM 9193 C C . LEU D 1 389 ? 133.322 115.565 150.625 1.00 20.58 394 LEU D C 1
ATOM 9194 O O . LEU D 1 389 ? 134.149 115.560 151.538 1.00 20.58 394 LEU D O 1
ATOM 9199 N N . VAL D 1 390 ? 132.140 114.984 150.754 1.00 20.50 395 VAL D N 1
ATOM 9200 C CA . VAL D 1 390 ? 131.844 114.234 151.957 1.00 20.50 395 VAL D CA 1
ATOM 9201 C C . VAL D 1 390 ? 132.742 113.013 152.052 1.00 20.50 395 VAL D C 1
ATOM 9202 O O . VAL D 1 390 ? 133.211 112.657 153.137 1.00 20.50 395 VAL D O 1
ATOM 9206 N N . PHE D 1 391 ? 133.032 112.365 150.924 1.00 21.56 396 PHE D N 1
ATOM 9207 C CA . PHE D 1 391 ? 133.929 111.222 150.991 1.00 21.56 396 PHE D CA 1
ATOM 9208 C C . PHE D 1 391 ? 135.338 111.649 151.331 1.00 21.56 396 PHE D C 1
ATOM 9209 O O . PHE D 1 391 ? 136.057 110.914 152.002 1.00 21.56 396 PHE D O 1
ATOM 9217 N N . PHE D 1 392 ? 135.739 112.842 150.912 1.00 22.84 397 PHE D N 1
ATOM 9218 C CA . PHE D 1 392 ? 137.038 113.371 151.301 1.00 22.84 397 PHE D CA 1
ATOM 9219 C C . PHE D 1 392 ? 137.091 113.626 152.798 1.00 22.84 397 PHE D C 1
ATOM 9220 O O . PHE D 1 392 ? 138.070 113.277 153.469 1.00 22.84 397 PHE D O 1
ATOM 9228 N N . ALA D 1 393 ? 136.057 114.261 153.335 1.00 23.67 398 ALA D N 1
ATOM 9229 C CA . ALA D 1 393 ? 136.049 114.540 154.758 1.00 23.67 398 ALA D CA 1
ATOM 9230 C C . ALA D 1 393 ? 136.145 113.257 155.541 1.00 23.67 398 ALA D C 1
ATOM 9231 O O . ALA D 1 393 ? 136.960 113.137 156.456 1.00 23.67 398 ALA D O 1
ATOM 9233 N N . LEU D 1 394 ? 135.332 112.272 155.188 1.00 25.86 399 LEU D N 1
ATOM 9234 C CA . LEU D 1 394 ? 135.358 111.030 155.940 1.00 25.86 399 LEU D CA 1
ATOM 9235 C C . LEU D 1 394 ? 136.648 110.264 155.716 1.00 25.86 399 LEU D C 1
ATOM 9236 O O . LEU D 1 394 ? 137.081 109.534 156.603 1.00 25.86 399 LEU D O 1
ATOM 9241 N N . SER D 1 395 ? 137.295 110.429 154.566 1.00 27.76 400 SER D N 1
ATOM 9242 C CA . SER D 1 395 ? 138.598 109.811 154.382 1.00 27.76 400 SER D CA 1
ATOM 9243 C C . SER D 1 395 ? 139.598 110.377 155.366 1.00 27.76 400 SER D C 1
ATOM 9244 O O . SER D 1 395 ? 140.281 109.630 156.068 1.00 27.76 400 SER D O 1
ATOM 9247 N N . LEU D 1 396 ? 139.722 111.700 155.412 1.00 29.91 401 LEU D N 1
ATOM 9248 C CA . LEU D 1 396 ? 140.631 112.311 156.375 1.00 29.91 401 LEU D CA 1
ATOM 9249 C C . LEU D 1 396 ? 140.301 111.858 157.782 1.00 29.91 401 LEU D C 1
ATOM 9250 O O . LEU D 1 396 ? 141.181 111.436 158.539 1.00 29.91 401 LEU D O 1
ATOM 9255 N N . TYR D 1 397 ? 139.024 111.908 158.139 1.00 34.27 402 TYR D N 1
ATOM 9256 C CA . TYR D 1 397 ? 138.635 111.609 159.505 1.00 34.27 402 TYR D CA 1
ATOM 9257 C C . TYR D 1 397 ? 138.934 110.170 159.868 1.00 34.27 402 TYR D C 1
ATOM 9258 O O . TYR D 1 397 ? 139.456 109.907 160.948 1.00 34.27 402 TYR D O 1
ATOM 9267 N N . MET D 1 398 ? 138.619 109.220 158.992 1.00 35.29 403 MET D N 1
ATOM 9268 C CA . MET D 1 398 ? 138.819 107.825 159.351 1.00 35.29 403 MET D CA 1
ATOM 9269 C C . MET D 1 398 ? 140.282 107.442 159.303 1.00 35.29 403 MET D C 1
ATOM 9270 O O . MET D 1 398 ? 140.746 106.691 160.156 1.00 35.29 403 MET D O 1
ATOM 9275 N N . VAL D 1 399 ? 141.028 107.926 158.312 1.00 34.62 404 VAL D N 1
ATOM 9276 C CA . VAL D 1 399 ? 142.458 107.649 158.282 1.00 34.62 404 VAL D CA 1
ATOM 9277 C C . VAL D 1 399 ? 143.129 108.198 159.526 1.00 34.62 404 VAL D C 1
ATOM 9278 O O . VAL D 1 399 ? 144.056 107.591 160.071 1.00 34.62 404 VAL D O 1
ATOM 9282 N N . SER D 1 400 ? 142.672 109.342 160.005 1.00 37.98 405 SER D N 1
ATOM 9283 C CA . SER D 1 400 ? 143.124 109.794 161.303 1.00 37.98 405 SER D CA 1
ATOM 9284 C C . SER D 1 400 ? 142.729 108.796 162.372 1.00 37.98 405 SER D C 1
ATOM 9285 O O . SER D 1 400 ? 143.580 108.108 162.933 1.00 37.98 405 SER D O 1
ATOM 9288 N N . LYS D 1 401 ? 141.426 108.661 162.590 1.00 39.60 406 LYS D N 1
ATOM 9289 C CA . LYS D 1 401 ? 140.920 108.054 163.811 1.00 39.60 406 LYS D CA 1
ATOM 9290 C C . LYS D 1 401 ? 141.316 106.598 163.941 1.00 39.60 406 LYS D C 1
ATOM 9291 O O . LYS D 1 401 ? 141.442 106.093 165.057 1.00 39.60 406 LYS D O 1
ATOM 9297 N N . LEU D 1 402 ? 141.507 105.895 162.836 1.00 40.40 407 LEU D N 1
ATOM 9298 C CA . LEU D 1 402 ? 141.831 104.483 162.954 1.00 40.40 407 LEU D CA 1
ATOM 9299 C C . LEU D 1 402 ? 143.294 104.192 162.706 1.00 40.40 407 LEU D C 1
ATOM 9300 O O . LEU D 1 402 ? 143.677 103.024 162.677 1.00 40.40 407 LEU D O 1
ATOM 9305 N N . ARG D 1 403 ? 144.123 105.213 162.546 1.00 42.27 408 ARG D N 1
ATOM 9306 C CA . ARG D 1 403 ? 145.559 105.006 162.533 1.00 42.27 408 ARG D CA 1
ATOM 9307 C C . ARG D 1 403 ? 146.252 105.652 163.717 1.00 42.27 408 ARG D C 1
ATOM 9308 O O . ARG D 1 403 ? 147.330 105.204 164.107 1.00 42.27 408 ARG D O 1
ATOM 9316 N N . GLY D 1 404 ? 145.652 106.681 164.303 1.00 44.94 409 GLY D N 1
ATOM 9317 C CA . GLY D 1 404 ? 146.235 107.353 165.440 1.00 44.94 409 GLY D CA 1
ATOM 9318 C C . GLY D 1 404 ? 146.558 108.803 165.168 1.00 44.94 409 GLY D C 1
ATOM 9319 O O . GLY D 1 404 ? 146.338 109.655 166.029 1.00 44.94 409 GLY D O 1
ATOM 9320 N N . SER D 1 405 ? 147.089 109.091 163.983 1.00 44.84 410 SER D N 1
ATOM 9321 C CA . SER D 1 405 ? 147.432 110.457 163.617 1.00 44.84 410 SER D CA 1
ATOM 9322 C C . SER D 1 405 ? 146.261 111.380 163.899 1.00 44.84 410 SER D C 1
ATOM 9323 O O . SER D 1 405 ? 145.113 111.046 163.608 1.00 44.84 410 SER D O 1
ATOM 9326 N N . GLU D 1 406 ? 146.543 112.523 164.513 1.00 44.67 411 GLU D N 1
ATOM 9327 C CA . GLU D 1 406 ? 145.444 113.409 164.862 1.00 44.67 411 GLU D CA 1
ATOM 9328 C C . GLU D 1 406 ? 144.769 113.916 163.592 1.00 44.67 411 GLU D C 1
ATOM 9329 O O . GLU D 1 406 ? 143.645 113.510 163.295 1.00 44.67 411 GLU D O 1
ATOM 9335 N N . VAL D 1 407 ? 145.441 114.794 162.851 1.00 38.36 412 VAL D N 1
ATOM 9336 C CA . VAL D 1 407 ? 145.278 115.056 161.425 1.00 38.36 412 VAL D CA 1
ATOM 9337 C C . VAL D 1 407 ? 146.434 115.986 161.117 1.00 38.36 412 VAL D C 1
ATOM 9338 O O . VAL D 1 407 ? 146.766 116.851 161.931 1.00 38.36 412 VAL D O 1
ATOM 9342 N N . LYS D 1 408 ? 147.060 115.846 159.965 1.00 37.65 413 LYS D N 1
ATOM 9343 C CA . LYS D 1 408 ? 148.208 116.673 159.667 1.00 37.65 413 LYS D CA 1
ATOM 9344 C C . LYS D 1 408 ? 147.844 117.688 158.600 1.00 37.65 413 LYS D C 1
ATOM 9345 O O . LYS D 1 408 ? 146.943 117.463 157.795 1.00 37.65 413 LYS D O 1
ATOM 9351 N N . LEU D 1 409 ? 148.538 118.818 158.623 1.00 34.31 414 LEU D N 1
ATOM 9352 C CA . LEU D 1 409 ? 148.289 119.909 157.689 1.00 34.31 414 LEU D CA 1
ATOM 9353 C C . LEU D 1 409 ? 146.827 120.320 157.692 1.00 34.31 414 LEU D C 1
ATOM 9354 O O . LEU D 1 409 ? 146.291 120.733 156.669 1.00 34.31 414 LEU D O 1
ATOM 9359 N N . LYS D 1 410 ? 146.181 120.229 158.852 1.00 34.38 415 LYS D N 1
ATOM 9360 C CA . LYS D 1 410 ? 144.743 120.442 158.931 1.00 34.38 415 LYS D CA 1
ATOM 9361 C C . LYS D 1 410 ? 144.305 121.742 158.292 1.00 34.38 415 LYS D C 1
ATOM 9362 O O . LYS D 1 410 ? 143.159 121.841 157.854 1.00 34.38 415 LYS D O 1
ATOM 9368 N N . GLY D 1 411 ? 145.187 122.730 158.190 1.00 32.76 416 GLY D N 1
ATOM 9369 C CA . GLY D 1 411 ? 144.802 123.972 157.546 1.00 32.76 416 GLY D CA 1
ATOM 9370 C C . GLY D 1 411 ? 144.634 123.824 156.048 1.00 32.76 416 GLY D C 1
ATOM 9371 O O . GLY D 1 411 ? 143.681 124.346 155.464 1.00 32.76 416 GLY D O 1
ATOM 9372 N N . LEU D 1 412 ? 145.556 123.115 155.407 1.00 31.29 417 LEU D N 1
ATOM 9373 C CA . LEU D 1 412 ? 145.390 122.821 153.994 1.00 31.29 417 LEU D CA 1
ATOM 9374 C C . LEU D 1 412 ? 144.093 122.070 153.758 1.00 31.29 417 LEU D C 1
ATOM 9375 O O . LEU D 1 412 ? 143.357 122.361 152.810 1.00 31.29 417 LEU D O 1
ATOM 9380 N N . ALA D 1 413 ? 143.801 121.094 154.611 1.00 29.69 418 ALA D N 1
ATOM 9381 C CA . ALA D 1 413 ? 142.529 120.396 154.540 1.00 29.69 418 ALA D CA 1
ATOM 9382 C C . ALA D 1 413 ? 141.375 121.379 154.554 1.00 29.69 418 ALA D C 1
ATOM 9383 O O . ALA D 1 413 ? 140.605 121.454 153.600 1.00 29.69 418 ALA D O 1
ATOM 9385 N N . VAL D 1 414 ? 141.263 122.170 155.620 1.00 29.70 419 VAL D N 1
ATOM 9386 C CA . VAL D 1 414 ? 140.145 123.099 155.742 1.00 29.70 419 VAL D CA 1
ATOM 9387 C C . VAL D 1 414 ? 140.016 123.993 154.524 1.00 29.70 419 VAL D C 1
ATOM 9388 O O . VAL D 1 414 ? 138.909 124.391 154.156 1.00 29.70 419 VAL D O 1
ATOM 9392 N N . LEU D 1 415 ? 141.128 124.348 153.888 1.00 29.92 420 LEU D N 1
ATOM 9393 C CA . LEU D 1 415 ? 141.015 125.201 152.711 1.00 29.92 420 LEU D CA 1
ATOM 9394 C C . LEU D 1 415 ? 140.495 124.428 151.516 1.00 29.92 420 LEU D C 1
ATOM 9395 O O . LEU D 1 415 ? 139.732 124.969 150.716 1.00 29.92 420 LEU D O 1
ATOM 9400 N N . ALA D 1 416 ? 140.894 123.168 151.378 1.00 26.01 421 ALA D N 1
ATOM 9401 C CA . ALA D 1 416 ? 140.577 122.407 150.171 1.00 26.01 421 ALA D CA 1
ATOM 9402 C C . ALA D 1 416 ? 139.128 122.509 149.719 1.00 26.01 421 ALA D C 1
ATOM 9403 O O . ALA D 1 416 ? 138.903 122.719 148.522 1.00 26.01 421 ALA D O 1
ATOM 9405 N N . PRO D 1 417 ? 138.117 122.386 150.574 1.00 25.21 422 PRO D N 1
ATOM 9406 C CA . PRO D 1 417 ? 136.750 122.461 150.069 1.00 25.21 422 PRO D CA 1
ATOM 9407 C C . PRO D 1 417 ? 136.414 123.774 149.440 1.00 25.21 422 PRO D C 1
ATOM 9408 O O . PRO D 1 417 ? 135.529 123.809 148.592 1.00 25.21 422 PRO D O 1
ATOM 9412 N N . TYR D 1 418 ? 137.084 124.859 149.796 1.00 26.31 423 TYR D N 1
ATOM 9413 C CA . TYR D 1 418 ? 136.697 126.133 149.209 1.00 26.31 423 TYR D CA 1
ATOM 9414 C C . TYR D 1 418 ? 137.358 126.365 147.872 1.00 26.31 423 TYR D C 1
ATOM 9415 O O . TYR D 1 418 ? 136.717 126.869 146.951 1.00 26.31 423 TYR D O 1
ATOM 9424 N N . PHE D 1 419 ? 138.617 125.983 147.723 1.00 26.63 424 PHE D N 1
ATOM 9425 C CA . PHE D 1 419 ? 139.173 125.940 146.385 1.00 26.63 424 PHE D CA 1
ATOM 9426 C C . PHE D 1 419 ? 138.354 125.030 145.507 1.00 26.63 424 PHE D C 1
ATOM 9427 O O . PHE D 1 419 ? 138.140 125.324 144.336 1.00 26.63 424 PHE D O 1
ATOM 9435 N N . TRP D 1 420 ? 137.852 123.940 146.059 1.00 22.95 425 TRP D N 1
ATOM 9436 C CA . TRP D 1 420 ? 137.089 123.007 145.250 1.00 22.95 425 TRP D CA 1
ATOM 9437 C C . TRP D 1 420 ? 135.749 123.590 144.854 1.00 22.95 425 TRP D C 1
ATOM 9438 O O . TRP D 1 420 ? 135.366 123.536 143.690 1.00 22.95 425 TRP D O 1
ATOM 9449 N N . MET D 1 421 ? 135.015 124.145 145.807 1.00 26.51 426 MET D N 1
ATOM 9450 C CA . MET D 1 421 ? 133.730 124.741 145.483 1.00 26.51 426 MET D CA 1
ATOM 9451 C C . MET D 1 421 ? 133.888 125.893 144.513 1.00 26.51 426 MET D C 1
ATOM 9452 O O . MET D 1 421 ? 133.059 126.076 143.622 1.00 26.51 426 MET D O 1
ATOM 9457 N N . GLN D 1 422 ? 134.963 126.661 144.623 1.00 27.25 427 GLN D N 1
ATOM 9458 C CA . GLN D 1 422 ? 135.079 127.783 143.709 1.00 27.25 427 GLN D CA 1
ATOM 9459 C C . GLN D 1 422 ? 135.599 127.372 142.351 1.00 27.25 427 GLN D C 1
ATOM 9460 O O . GLN D 1 422 ? 135.208 127.962 141.350 1.00 27.25 427 GLN D O 1
ATOM 9466 N N . GLY D 1 423 ? 136.476 126.387 142.271 1.00 23.71 428 GLY D N 1
ATOM 9467 C CA . GLY D 1 423 ? 136.802 125.844 140.973 1.00 23.71 428 GLY D CA 1
ATOM 9468 C C . GLY D 1 423 ? 135.577 125.283 140.296 1.00 23.71 428 GLY D C 1
ATOM 9469 O O . GLY D 1 423 ? 135.330 125.551 139.123 1.00 23.71 428 GLY D O 1
ATOM 9470 N N . MET D 1 424 ? 134.770 124.536 141.037 1.00 22.29 429 MET D N 1
ATOM 9471 C CA . MET D 1 424 ? 133.593 123.947 140.431 1.00 22.29 429 MET D CA 1
ATOM 9472 C C . MET D 1 424 ? 132.594 125.008 140.034 1.00 22.29 429 MET D C 1
ATOM 9473 O O . MET D 1 424 ? 131.898 124.841 139.043 1.00 22.29 429 MET D O 1
ATOM 9478 N N . PHE D 1 425 ? 132.542 126.124 140.745 1.00 27.87 430 PHE D N 1
ATOM 9479 C CA . PHE D 1 425 ? 131.683 127.214 140.308 1.00 27.87 430 PHE D CA 1
ATOM 9480 C C . PHE D 1 425 ? 132.222 127.868 139.050 1.00 27.87 430 PHE D C 1
ATOM 9481 O O . PHE D 1 425 ? 131.522 127.959 138.043 1.00 27.87 430 PHE D O 1
ATOM 9489 N N . MET D 1 426 ? 133.470 128.328 139.084 1.00 27.30 431 MET D N 1
ATOM 9490 C CA . MET D 1 426 ? 134.058 129.006 137.935 1.00 27.30 431 MET D CA 1
ATOM 9491 C C . MET D 1 426 ? 134.085 128.129 136.698 1.00 27.30 431 MET D C 1
ATOM 9492 O O . MET D 1 426 ? 134.229 128.647 135.594 1.00 27.30 431 MET D O 1
ATOM 9497 N N . PHE D 1 427 ? 133.967 126.818 136.855 1.00 21.62 432 PHE D N 1
ATOM 9498 C CA . PHE D 1 427 ? 134.034 125.903 135.730 1.00 21.62 432 PHE D CA 1
ATOM 9499 C C . PHE D 1 427 ? 132.659 125.433 135.283 1.00 21.62 432 PHE D C 1
ATOM 9500 O O . PHE D 1 427 ? 132.326 125.522 134.100 1.00 21.62 432 PHE D O 1
ATOM 9508 N N . SER D 1 428 ? 131.843 124.947 136.208 1.00 21.14 433 SER D N 1
ATOM 9509 C CA . SER D 1 428 ? 130.490 124.564 135.872 1.00 21.14 433 SER D CA 1
ATOM 9510 C C . SER D 1 428 ? 129.690 125.737 135.366 1.00 21.14 433 SER D C 1
ATOM 9511 O O . SER D 1 428 ? 128.813 125.554 134.534 1.00 21.14 433 SER D O 1
ATOM 9514 N N . TYR D 1 429 ? 129.962 126.948 135.824 1.00 23.71 434 TYR D N 1
ATOM 9515 C CA . TYR D 1 429 ? 129.181 128.066 135.331 1.00 23.71 434 TYR D CA 1
ATOM 9516 C C . TYR D 1 429 ? 129.444 128.302 133.857 1.00 23.71 434 TYR D C 1
ATOM 9517 O O . TYR D 1 429 ? 128.508 128.380 133.051 1.00 23.71 434 TYR D O 1
ATOM 9526 N N . ALA D 1 430 ? 130.717 128.430 133.488 1.00 21.22 435 ALA D N 1
ATOM 9527 C CA . ALA D 1 430 ? 131.060 128.635 132.091 1.00 21.22 435 ALA D CA 1
ATOM 9528 C C . ALA D 1 430 ? 130.550 127.496 131.247 1.00 21.22 435 ALA D C 1
ATOM 9529 O O . ALA D 1 430 ? 129.978 127.724 130.183 1.00 21.22 435 ALA D O 1
ATOM 9531 N N . MET D 1 431 ? 130.703 126.262 131.715 1.00 20.92 436 MET D N 1
ATOM 9532 C CA . MET D 1 431 ? 130.285 125.143 130.884 1.00 20.92 436 MET D CA 1
ATOM 9533 C C . MET D 1 431 ? 128.773 125.056 130.769 1.00 20.92 436 MET D C 1
ATOM 9534 O O . MET D 1 431 ? 128.258 124.737 129.703 1.00 20.92 436 MET D O 1
ATOM 9539 N N . MET D 1 432 ? 128.037 125.348 131.832 1.00 20.88 437 MET D N 1
ATOM 9540 C CA . MET D 1 432 ? 126.588 125.284 131.748 1.00 20.88 437 MET D CA 1
ATOM 9541 C C . MET D 1 432 ? 126.052 126.339 130.803 1.00 20.88 437 MET D C 1
ATOM 9542 O O . MET D 1 432 ? 125.190 126.051 129.968 1.00 20.88 437 MET D O 1
ATOM 9547 N N . VAL D 1 433 ? 126.541 127.572 130.911 1.00 20.71 438 VAL D N 1
ATOM 9548 C CA . VAL D 1 433 ? 126.063 128.589 129.986 1.00 20.71 438 VAL D CA 1
ATOM 9549 C C . VAL D 1 433 ? 126.480 128.252 128.568 1.00 20.71 438 VAL D C 1
ATOM 9550 O O . VAL D 1 433 ? 125.703 128.408 127.623 1.00 20.71 438 VAL D O 1
ATOM 9554 N N . GLY D 1 434 ? 127.700 127.769 128.388 1.00 20.44 439 GLY D N 1
ATOM 9555 C CA . GLY D 1 434 ? 128.136 127.441 127.059 1.00 20.44 439 GLY D CA 1
ATOM 9556 C C . GLY D 1 434 ? 127.542 126.184 126.510 1.00 20.44 439 GLY D C 1
ATOM 9557 O O . GLY D 1 434 ? 127.728 125.904 125.329 1.00 20.44 439 GLY D O 1
ATOM 9558 N N . GLY D 1 435 ? 126.853 125.413 127.323 1.00 19.30 440 GLY D N 1
ATOM 9559 C CA . GLY D 1 435 ? 126.214 124.231 126.803 1.00 19.30 440 GLY D CA 1
ATOM 9560 C C . GLY D 1 435 ? 124.762 124.502 126.530 1.00 19.30 440 GLY D C 1
ATOM 9561 O O . GLY D 1 435 ? 124.143 123.852 125.691 1.00 19.30 440 GLY D O 1
ATOM 9562 N N . VAL D 1 436 ? 124.201 125.470 127.233 1.00 21.75 441 VAL D N 1
ATOM 9563 C CA . VAL D 1 436 ? 122.831 125.838 126.933 1.00 21.75 441 VAL D CA 1
ATOM 9564 C C . VAL D 1 436 ? 122.771 126.730 125.707 1.00 21.75 441 VAL D C 1
ATOM 9565 O O . VAL D 1 436 ? 121.988 126.471 124.791 1.00 21.75 441 VAL D O 1
ATOM 9569 N N . VAL D 1 437 ? 123.590 127.779 125.644 1.00 21.24 442 VAL D N 1
ATOM 9570 C CA . VAL D 1 437 ? 123.373 128.792 124.613 1.00 21.24 442 VAL D CA 1
ATOM 9571 C C . VAL D 1 437 ? 124.072 128.443 123.309 1.00 21.24 442 VAL D C 1
ATOM 9572 O O . VAL D 1 437 ? 123.547 128.734 122.235 1.00 21.24 442 VAL D O 1
ATOM 9576 N N . VAL D 1 438 ? 125.247 127.824 123.335 1.00 19.76 443 VAL D N 1
ATOM 9577 C CA . VAL D 1 438 ? 125.940 127.522 122.090 1.00 19.76 443 VAL D CA 1
ATOM 9578 C C . VAL D 1 438 ? 126.198 126.031 121.929 1.00 19.76 443 VAL D C 1
ATOM 9579 O O . VAL D 1 438 ? 127.070 125.642 121.183 1.00 19.76 443 VAL D O 1
ATOM 9583 N N . GLY D 1 439 ? 125.445 125.197 122.631 1.00 20.34 444 GLY D N 1
ATOM 9584 C CA . GLY D 1 439 ? 125.476 123.766 122.405 1.00 20.34 444 GLY D CA 1
ATOM 9585 C C . GLY D 1 439 ? 126.824 123.102 122.547 1.00 20.34 444 GLY D C 1
ATOM 9586 O O . GLY D 1 439 ? 127.064 122.080 121.906 1.00 20.34 444 GLY D O 1
ATOM 9587 N N . PHE D 1 440 ? 127.694 123.629 123.377 1.00 19.48 445 PHE D N 1
ATOM 9588 C CA . PHE D 1 440 ? 129.047 123.109 123.520 1.00 19.48 445 PHE D CA 1
ATOM 9589 C C . PHE D 1 440 ? 128.970 121.652 123.931 1.00 19.48 445 PHE D C 1
ATOM 9590 O O . PHE D 1 440 ? 128.628 121.365 125.075 1.00 19.48 445 PHE D O 1
ATOM 9598 N N . PRO D 1 441 ? 129.271 120.711 123.054 1.00 20.12 446 PRO D N 1
ATOM 9599 C CA . PRO D 1 441 ? 128.859 119.332 123.267 1.00 20.12 446 PRO D CA 1
ATOM 9600 C C . PRO D 1 441 ? 129.763 118.628 124.266 1.00 20.12 446 PRO D C 1
ATOM 9601 O O . PRO D 1 441 ? 130.769 119.152 124.719 1.00 20.12 446 PRO D O 1
ATOM 9605 N N . ARG D 1 442 ? 129.374 117.415 124.603 1.00 22.17 447 ARG D N 1
ATOM 9606 C CA . ARG D 1 442 ? 129.972 116.664 125.684 1.00 22.17 447 ARG D CA 1
ATOM 9607 C C . ARG D 1 442 ? 130.652 115.439 125.107 1.00 22.17 447 ARG D C 1
ATOM 9608 O O . ARG D 1 442 ? 130.188 114.877 124.119 1.00 22.17 447 ARG D O 1
ATOM 9616 N N . ARG D 1 443 ? 131.759 115.032 125.714 1.00 23.02 448 ARG D N 1
ATOM 9617 C CA . ARG D 1 443 ? 132.598 113.985 125.155 1.00 23.02 448 ARG D CA 1
ATOM 9618 C C . ARG D 1 443 ? 133.055 114.366 123.756 1.00 23.02 448 ARG D C 1
ATOM 9619 O O . ARG D 1 443 ? 132.745 113.696 122.775 1.00 23.02 448 ARG D O 1
ATOM 9627 N N . THR D 1 444 ? 133.779 115.464 123.656 1.00 21.44 449 THR D N 1
ATOM 9628 C CA . THR D 1 444 ? 134.338 115.839 122.375 1.00 21.44 449 THR D CA 1
ATOM 9629 C C . THR D 1 444 ? 135.632 116.592 122.594 1.00 21.44 449 THR D C 1
ATOM 9630 O O . THR D 1 444 ? 135.702 117.482 123.441 1.00 21.44 449 THR D O 1
ATOM 9634 N N . ASN D 1 445 ? 136.663 116.201 121.847 1.00 20.31 450 ASN D N 1
ATOM 9635 C CA . ASN D 1 445 ? 137.978 116.795 122.034 1.00 20.31 450 ASN D CA 1
ATOM 9636 C C . ASN D 1 445 ? 137.906 118.298 121.894 1.00 20.31 450 ASN D C 1
ATOM 9637 O O . ASN D 1 445 ? 138.584 119.025 122.616 1.00 20.31 450 ASN D O 1
ATOM 9642 N N . ALA D 1 446 ? 137.137 118.780 120.933 1.00 20.69 451 ALA D N 1
ATOM 9643 C CA . ALA D 1 446 ? 136.639 120.148 120.923 1.00 20.69 451 ALA D CA 1
ATOM 9644 C C . ALA D 1 446 ? 137.714 121.189 121.132 1.00 20.69 451 ALA D C 1
ATOM 9645 O O . ALA D 1 446 ? 137.404 122.350 121.381 1.00 20.69 451 ALA D O 1
ATOM 9647 N N . GLY D 1 447 ? 138.965 120.799 121.049 1.00 21.31 452 GLY D N 1
ATOM 9648 C CA . GLY D 1 447 ? 140.021 121.755 121.224 1.00 21.31 452 GLY D CA 1
ATOM 9649 C C . GLY D 1 447 ? 140.995 121.538 120.114 1.00 21.31 452 GLY D C 1
ATOM 9650 O O . GLY D 1 447 ? 141.877 122.355 119.871 1.00 21.31 452 GLY D O 1
ATOM 9651 N N . LEU D 1 448 ? 140.838 120.414 119.436 1.00 22.76 453 LEU D N 1
ATOM 9652 C CA . LEU D 1 448 ? 141.615 120.109 118.251 1.00 22.76 453 LEU D CA 1
ATOM 9653 C C . LEU D 1 448 ? 140.913 120.571 116.988 1.00 22.76 453 LEU D C 1
ATOM 9654 O O . LEU D 1 448 ? 141.573 121.040 116.063 1.00 22.76 453 LEU D O 1
ATOM 9659 N N . THR D 1 449 ? 139.592 120.453 116.914 1.00 24.34 454 THR D N 1
ATOM 9660 C CA . THR D 1 449 ? 138.878 120.963 115.755 1.00 24.34 454 THR D CA 1
ATOM 9661 C C . THR D 1 449 ? 137.913 122.083 116.093 1.00 24.34 454 THR D C 1
ATOM 9662 O O . THR D 1 449 ? 138.108 123.202 115.629 1.00 24.34 454 THR D O 1
ATOM 9666 N N . TYR D 1 450 ? 136.921 121.848 116.938 1.00 21.27 455 TYR D N 1
ATOM 9667 C CA . TYR D 1 450 ? 135.884 122.847 117.146 1.00 21.27 455 TYR D CA 1
ATOM 9668 C C . TYR D 1 450 ? 136.414 124.114 117.788 1.00 21.27 455 TYR D C 1
ATOM 9669 O O . TYR D 1 450 ? 135.642 125.019 118.085 1.00 21.27 455 TYR D O 1
ATOM 9678 N N . LEU D 1 451 ? 137.700 124.176 118.067 1.00 21.14 456 LEU D N 1
ATOM 9679 C CA . LEU D 1 451 ? 138.272 125.392 118.621 1.00 21.14 456 LEU D CA 1
ATOM 9680 C C . LEU D 1 451 ? 139.640 125.662 118.023 1.00 21.14 456 LEU D C 1
ATOM 9681 O O . LEU D 1 451 ? 140.405 126.450 118.579 1.00 21.14 456 LEU D O 1
ATOM 9686 N N . ASN D 1 452 ? 139.966 125.015 116.916 1.00 25.60 457 ASN D N 1
ATOM 9687 C CA . ASN D 1 452 ? 141.215 125.256 116.217 1.00 25.60 457 ASN D CA 1
ATOM 9688 C C . ASN D 1 452 ? 140.967 126.392 115.244 1.00 25.60 457 ASN D C 1
ATOM 9689 O O . ASN D 1 452 ? 140.285 126.181 114.235 1.00 25.60 457 ASN D O 1
ATOM 9694 N N . PRO D 1 453 ? 141.518 127.572 115.457 1.00 26.47 458 PRO D N 1
ATOM 9695 C CA . PRO D 1 453 ? 141.109 128.715 114.642 1.00 26.47 458 PRO D CA 1
ATOM 9696 C C . PRO D 1 453 ? 141.569 128.564 113.209 1.00 26.47 458 PRO D C 1
ATOM 9697 O O . PRO D 1 453 ? 141.471 129.488 112.401 1.00 26.47 458 PRO D O 1
ATOM 9701 N N . ASP D 1 454 ? 142.073 127.384 112.887 1.00 30.19 459 ASP D N 1
ATOM 9702 C CA . ASP D 1 454 ? 142.478 127.054 111.538 1.00 30.19 459 ASP D CA 1
ATOM 9703 C C . ASP D 1 454 ? 141.660 125.943 110.918 1.00 30.19 459 ASP D C 1
ATOM 9704 O O . ASP D 1 454 ? 141.523 125.909 109.697 1.00 30.19 459 ASP D O 1
ATOM 9709 N N . SER D 1 455 ? 141.104 125.049 111.720 1.00 28.21 460 SER D N 1
ATOM 9710 C CA . SER D 1 455 ? 140.410 123.906 111.158 1.00 28.21 460 SER D CA 1
ATOM 9711 C C . SER D 1 455 ? 139.120 124.359 110.480 1.00 28.21 460 SER D C 1
ATOM 9712 O O . SER D 1 455 ? 138.471 125.297 110.943 1.00 28.21 460 SER D O 1
ATOM 9715 N N . PRO D 1 456 ? 138.727 123.727 109.372 1.00 27.06 461 PRO D N 1
ATOM 9716 C CA . PRO D 1 456 ? 137.481 124.119 108.711 1.00 27.06 461 PRO D CA 1
ATOM 9717 C C . PRO D 1 456 ? 136.242 123.831 109.528 1.00 27.06 461 PRO D C 1
ATOM 9718 O O . PRO D 1 456 ? 135.139 124.129 109.066 1.00 27.06 461 PRO D O 1
ATOM 9722 N N . LEU D 1 457 ? 136.378 123.253 110.715 1.00 25.41 462 LEU D N 1
ATOM 9723 C CA . LEU D 1 457 ? 135.273 123.088 111.648 1.00 25.41 462 LEU D CA 1
ATOM 9724 C C . LEU D 1 457 ? 135.605 123.977 112.828 1.00 25.41 462 LEU D C 1
ATOM 9725 O O . LEU D 1 457 ? 136.047 123.500 113.864 1.00 25.41 462 LEU D O 1
ATOM 9730 N N . TYR D 1 458 ? 135.355 125.268 112.697 1.00 23.68 463 TYR D N 1
ATOM 9731 C CA . TYR D 1 458 ? 135.881 126.128 113.740 1.00 23.68 463 TYR D CA 1
ATOM 9732 C C . TYR D 1 458 ? 134.855 126.451 114.806 1.00 23.68 463 TYR D C 1
ATOM 9733 O O . TYR D 1 458 ? 135.132 126.257 115.983 1.00 23.68 463 TYR D O 1
ATOM 9742 N N . ARG D 1 459 ? 133.687 126.919 114.432 1.00 23.20 464 ARG D N 1
ATOM 9743 C CA . ARG D 1 459 ? 132.698 127.312 115.427 1.00 23.20 464 ARG D CA 1
ATOM 9744 C C . ARG D 1 459 ? 133.284 128.297 116.422 1.00 23.20 464 ARG D C 1
ATOM 9745 O O . ARG D 1 459 ? 133.592 127.917 117.551 1.00 23.20 464 ARG D O 1
ATOM 9753 N N . PRO D 1 460 ? 133.472 129.555 116.039 1.00 21.59 465 PRO D N 1
ATOM 9754 C CA . PRO D 1 460 ? 134.157 130.480 116.939 1.00 21.59 465 PRO D CA 1
ATOM 9755 C C . PRO D 1 460 ? 133.436 130.690 118.247 1.00 21.59 465 PRO D C 1
ATOM 9756 O O . PRO D 1 460 ? 134.097 130.798 119.280 1.00 21.59 465 PRO D O 1
ATOM 9760 N N . GLU D 1 461 ? 132.104 130.732 118.250 1.00 20.47 466 GLU D N 1
ATOM 9761 C CA . GLU D 1 461 ? 131.387 131.197 119.430 1.00 20.47 466 GLU D CA 1
ATOM 9762 C C . GLU D 1 461 ? 131.734 130.415 120.678 1.00 20.47 466 GLU D C 1
ATOM 9763 O O . GLU D 1 461 ? 131.433 130.877 121.774 1.00 20.47 466 GLU D O 1
ATOM 9769 N N . TRP D 1 462 ? 132.348 129.249 120.544 1.00 19.32 467 TRP D N 1
ATOM 9770 C CA . TRP D 1 462 ? 132.602 128.395 121.690 1.00 19.32 467 TRP D CA 1
ATOM 9771 C C . TRP D 1 462 ? 133.867 128.746 122.441 1.00 19.32 467 TRP D C 1
ATOM 9772 O O . TRP D 1 462 ? 134.086 128.187 123.514 1.00 19.32 467 TRP D O 1
ATOM 9783 N N . THR D 1 463 ? 134.726 129.606 121.906 1.00 19.47 468 THR D N 1
ATOM 9784 C CA . THR D 1 463 ? 136.013 129.804 122.552 1.00 19.47 468 THR D CA 1
ATOM 9785 C C . THR D 1 463 ? 135.862 130.495 123.890 1.00 19.47 468 THR D C 1
ATOM 9786 O O . THR D 1 463 ? 136.603 130.199 124.828 1.00 19.47 468 THR D O 1
ATOM 9790 N N . GLY D 1 464 ? 134.937 131.432 123.997 1.00 19.68 469 GLY D N 1
ATOM 9791 C CA . GLY D 1 464 ? 134.760 132.117 125.256 1.00 19.68 469 GLY D CA 1
ATOM 9792 C C . GLY D 1 464 ? 134.457 131.173 126.393 1.00 19.68 469 GLY D C 1
ATOM 9793 O O . GLY D 1 464 ? 135.173 131.131 127.398 1.00 19.68 469 GLY D O 1
ATOM 9794 N N . TYR D 1 465 ? 133.375 130.420 126.244 1.00 19.98 470 TYR D N 1
ATOM 9795 C CA . TYR D 1 465 ? 132.933 129.504 127.277 1.00 19.98 470 TYR D CA 1
ATOM 9796 C C . TYR D 1 465 ? 133.914 128.393 127.533 1.00 19.98 470 TYR D C 1
ATOM 9797 O O . TYR D 1 465 ? 133.777 127.692 128.531 1.00 19.98 470 TYR D O 1
ATOM 9806 N N . ALA D 1 466 ? 134.878 128.186 126.657 1.00 20.47 471 ALA D N 1
ATOM 9807 C CA . ALA D 1 466 ? 135.832 127.123 126.878 1.00 20.47 471 ALA D CA 1
ATOM 9808 C C . ALA D 1 466 ? 137.153 127.619 127.423 1.00 20.47 471 ALA D C 1
ATOM 9809 O O . ALA D 1 466 ? 137.908 126.822 127.980 1.00 20.47 471 ALA D O 1
ATOM 9811 N N . GLN D 1 467 ? 137.452 128.905 127.274 1.00 21.98 472 GLN D N 1
ATOM 9812 C CA . GLN D 1 467 ? 138.644 129.499 127.852 1.00 21.98 472 GLN D CA 1
ATOM 9813 C C . GLN D 1 467 ? 138.367 130.217 129.156 1.00 21.98 472 GLN D C 1
ATOM 9814 O O . GLN D 1 467 ? 139.310 130.700 129.781 1.00 21.98 472 GLN D O 1
ATOM 9820 N N . LEU D 1 468 ? 137.106 130.329 129.556 1.00 22.19 473 LEU D N 1
ATOM 9821 C CA . LEU D 1 468 ? 136.751 130.791 130.890 1.00 22.19 473 LEU D CA 1
ATOM 9822 C C . LEU D 1 468 ? 136.462 129.645 131.843 1.00 22.19 473 LEU D C 1
ATOM 9823 O O . LEU D 1 468 ? 135.900 129.868 132.914 1.00 22.19 473 LEU D O 1
ATOM 9828 N N . ALA D 1 469 ? 136.804 128.422 131.464 1.00 23.48 474 ALA D N 1
ATOM 9829 C CA . ALA D 1 469 ? 136.690 127.282 132.352 1.00 23.48 474 ALA D CA 1
ATOM 9830 C C . ALA D 1 469 ? 138.033 126.699 132.736 1.00 23.48 474 ALA D C 1
ATOM 9831 O O . ALA D 1 469 ? 138.116 125.977 133.733 1.00 23.48 474 ALA D O 1
ATOM 9833 N N . ALA D 1 470 ? 139.074 126.982 131.965 1.00 23.85 475 ALA D N 1
ATOM 9834 C CA . ALA D 1 470 ? 140.405 126.565 132.356 1.00 23.85 475 ALA D CA 1
ATOM 9835 C C . ALA D 1 470 ? 140.748 127.040 133.752 1.00 23.85 475 ALA D C 1
ATOM 9836 O O . ALA D 1 470 ? 141.487 126.357 134.468 1.00 23.85 475 ALA D O 1
ATOM 9838 N N . VAL D 1 471 ? 140.223 128.190 134.178 1.00 24.42 476 VAL D N 1
ATOM 9839 C CA . VAL D 1 471 ? 140.569 128.629 135.521 1.00 24.42 476 VAL D CA 1
ATOM 9840 C C . VAL D 1 471 ? 139.857 127.777 136.547 1.00 24.42 476 VAL D C 1
ATOM 9841 O O . VAL D 1 471 ? 140.400 127.517 137.618 1.00 24.42 476 VAL D O 1
ATOM 9845 N N . GLY D 1 472 ? 138.649 127.314 136.257 1.00 23.10 477 GLY D N 1
ATOM 9846 C CA . GLY D 1 472 ? 138.022 126.379 137.164 1.00 23.10 477 GLY D CA 1
ATOM 9847 C C . GLY D 1 472 ? 138.810 125.094 137.251 1.00 23.10 477 GLY D C 1
ATOM 9848 O O . GLY D 1 472 ? 138.998 124.534 138.330 1.00 23.10 477 GLY D O 1
ATOM 9849 N N . GLY D 1 473 ? 139.295 124.621 136.115 1.00 22.40 478 GLY D N 1
ATOM 9850 C CA . GLY D 1 473 ? 140.107 123.421 136.132 1.00 22.40 478 GLY D CA 1
ATOM 9851 C C . GLY D 1 473 ? 141.332 123.580 137.004 1.00 22.40 478 GLY D C 1
ATOM 9852 O O . GLY D 1 473 ? 141.611 122.746 137.862 1.00 22.40 478 GLY D O 1
ATOM 9853 N N . VAL D 1 474 ? 142.065 124.673 136.810 1.00 23.58 479 VAL D N 1
ATOM 9854 C CA . VAL D 1 474 ? 143.248 124.940 137.623 1.00 23.58 479 VAL D CA 1
ATOM 9855 C C . VAL D 1 474 ? 142.882 125.040 139.091 1.00 23.58 479 VAL D C 1
ATOM 9856 O O . VAL D 1 474 ? 143.558 124.488 139.967 1.00 23.58 479 VAL D O 1
ATOM 9860 N N . LEU D 1 475 ? 141.814 125.766 139.380 1.00 22.75 480 LEU D N 1
ATOM 9861 C CA . LEU D 1 475 ? 141.486 126.097 140.752 1.00 22.75 480 LEU D CA 1
ATOM 9862 C C . LEU D 1 475 ? 141.102 124.853 141.523 1.00 22.75 480 LEU D C 1
ATOM 9863 O O . LEU D 1 475 ? 141.531 124.665 142.660 1.00 22.75 480 LEU D O 1
ATOM 9868 N N . LEU D 1 476 ? 140.351 123.952 140.910 1.00 22.32 481 LEU D N 1
ATOM 9869 C CA . LEU D 1 476 ? 140.054 122.733 141.638 1.00 22.32 481 LEU D CA 1
ATOM 9870 C C . LEU D 1 476 ? 141.171 121.712 141.548 1.00 22.32 481 LEU D C 1
ATOM 9871 O O . LEU D 1 476 ? 141.213 120.806 142.375 1.00 22.32 481 LEU D O 1
ATOM 9876 N N . ALA D 1 477 ? 142.112 121.848 140.619 1.00 23.93 482 ALA D N 1
ATOM 9877 C CA . ALA D 1 477 ? 143.317 121.039 140.741 1.00 23.93 482 ALA D CA 1
ATOM 9878 C C . ALA D 1 477 ? 144.074 121.404 142.000 1.00 23.93 482 ALA D C 1
ATOM 9879 O O . ALA D 1 477 ? 144.550 120.527 142.721 1.00 23.93 482 ALA D O 1
ATOM 9881 N N . ILE D 1 478 ? 144.195 122.700 142.281 1.00 25.23 483 ILE D N 1
ATOM 9882 C CA . ILE D 1 478 ? 144.816 123.125 143.533 1.00 25.23 483 ILE D CA 1
ATOM 9883 C C . ILE D 1 478 ? 143.979 122.676 144.718 1.00 25.23 483 ILE D C 1
ATOM 9884 O O . ILE D 1 478 ? 144.507 122.227 145.739 1.00 25.23 483 ILE D O 1
ATOM 9889 N N . GLY D 1 479 ? 142.664 122.781 144.600 1.00 23.69 484 GLY D N 1
ATOM 9890 C CA . GLY D 1 479 ? 141.805 122.374 145.690 1.00 23.69 484 GLY D CA 1
ATOM 9891 C C . GLY D 1 479 ? 141.890 120.901 146.007 1.00 23.69 484 GLY D C 1
ATOM 9892 O O . GLY D 1 479 ? 141.713 120.503 147.154 1.00 23.69 484 GLY D O 1
ATOM 9893 N N . PHE D 1 480 ? 142.142 120.072 145.010 1.00 24.26 485 PHE D N 1
ATOM 9894 C CA . PHE D 1 480 ? 142.337 118.669 145.321 1.00 24.26 485 PHE D CA 1
ATOM 9895 C C . PHE D 1 480 ? 143.749 118.384 145.779 1.00 24.26 485 PHE D C 1
ATOM 9896 O O . PHE D 1 480 ? 143.949 117.495 146.604 1.00 24.26 485 PHE D O 1
ATOM 9904 N N . ALA D 1 481 ? 144.744 119.088 145.246 1.00 26.42 486 ALA D N 1
ATOM 9905 C CA . ALA D 1 481 ? 146.103 118.870 145.719 1.00 26.42 486 ALA D CA 1
ATOM 9906 C C . ALA D 1 481 ? 146.215 119.186 147.197 1.00 26.42 486 ALA D C 1
ATOM 9907 O O . ALA D 1 481 ? 146.967 118.533 147.920 1.00 26.42 486 ALA D O 1
ATOM 9909 N N . PHE D 1 482 ? 145.465 120.177 147.668 1.00 27.06 487 PHE D N 1
ATOM 9910 C CA . PHE D 1 482 ? 145.459 120.481 149.093 1.00 27.06 487 PHE D CA 1
ATOM 9911 C C . PHE D 1 482 ? 144.989 119.291 149.909 1.00 27.06 487 PHE D C 1
ATOM 9912 O O . PHE D 1 482 ? 145.691 118.821 150.810 1.00 27.06 487 PHE D O 1
ATOM 9920 N N . TYR D 1 483 ? 143.782 118.811 149.630 1.00 25.48 488 TYR D N 1
ATOM 9921 C CA . TYR D 1 483 ? 143.266 117.675 150.374 1.00 25.48 488 TYR D CA 1
ATOM 9922 C C . TYR D 1 483 ? 144.190 116.488 150.262 1.00 25.48 488 TYR D C 1
ATOM 9923 O O . TYR D 1 483 ? 144.314 115.706 151.201 1.00 25.48 488 TYR D O 1
ATOM 9932 N N . PHE D 1 484 ? 144.831 116.316 149.117 1.00 28.17 489 PHE D N 1
ATOM 9933 C CA . PHE D 1 484 ? 145.679 115.147 148.947 1.00 28.17 489 PHE D CA 1
ATOM 9934 C C . PHE D 1 484 ? 146.942 115.253 149.782 1.00 28.17 489 PHE D C 1
ATOM 9935 O O . PHE D 1 484 ? 147.383 114.266 150.374 1.00 28.17 489 PHE D O 1
ATOM 9943 N N . ALA D 1 485 ? 147.556 116.433 149.825 1.00 30.14 490 ALA D N 1
ATOM 9944 C CA . ALA D 1 485 ? 148.655 116.643 150.754 1.00 30.14 490 ALA D CA 1
ATOM 9945 C C . ALA D 1 485 ? 148.216 116.348 152.173 1.00 30.14 490 ALA D C 1
ATOM 9946 O O . ALA D 1 485 ? 148.935 115.695 152.933 1.00 30.14 490 ALA D O 1
ATOM 9948 N N . SER D 1 486 ? 147.027 116.806 152.544 1.00 29.96 491 SER D N 1
ATOM 9949 C CA . SER D 1 486 ? 146.557 116.583 153.902 1.00 29.96 491 SER D CA 1
ATOM 9950 C C . SER D 1 486 ? 146.354 115.103 154.177 1.00 29.96 491 SER D C 1
ATOM 9951 O O . SER D 1 486 ? 146.742 114.606 155.236 1.00 29.96 491 SER D O 1
ATOM 9954 N N . LEU D 1 487 ? 145.784 114.373 153.225 1.00 29.79 492 LEU D N 1
ATOM 9955 C CA . LEU D 1 487 ? 145.564 112.944 153.408 1.00 29.79 492 LEU D CA 1
ATOM 9956 C C . LEU D 1 487 ? 146.869 112.178 153.488 1.00 29.79 492 LEU D C 1
ATOM 9957 O O . LEU D 1 487 ? 147.000 111.264 154.300 1.00 29.79 492 LEU D O 1
ATOM 9962 N N . ILE D 1 488 ? 147.836 112.505 152.635 1.00 32.36 493 ILE D N 1
ATOM 9963 C CA . ILE D 1 488 ? 149.095 111.775 152.666 1.00 32.36 493 ILE D CA 1
ATOM 9964 C C . ILE D 1 488 ? 149.842 112.071 153.954 1.00 32.36 493 ILE D C 1
ATOM 9965 O O . ILE D 1 488 ? 150.401 111.169 154.583 1.00 32.36 493 ILE D O 1
ATOM 9970 N N . ALA D 1 489 ? 149.846 113.327 154.384 1.00 34.10 494 ALA D N 1
ATOM 9971 C CA . ALA D 1 489 ? 150.490 113.646 155.644 1.00 34.10 494 ALA D CA 1
ATOM 9972 C C . ALA D 1 489 ? 149.772 112.997 156.811 1.00 34.10 494 ALA D C 1
ATOM 9973 O O . ALA D 1 489 ? 150.402 112.673 157.819 1.00 34.10 494 ALA D O 1
ATOM 9975 N N . THR D 1 490 ? 148.462 112.794 156.700 1.00 35.57 495 THR D N 1
ATOM 9976 C CA . THR D 1 490 ? 147.729 112.150 157.780 1.00 35.57 495 THR D CA 1
ATOM 9977 C C . THR D 1 490 ? 148.013 110.664 157.819 1.00 35.57 495 THR D C 1
ATOM 9978 O O . THR D 1 490 ? 148.254 110.094 158.885 1.00 35.57 495 THR D O 1
ATOM 9982 N N . ALA D 1 491 ? 147.983 110.017 156.663 1.00 36.32 496 ALA D N 1
ATOM 9983 C CA . ALA D 1 491 ? 148.255 108.593 156.619 1.00 36.32 496 ALA D CA 1
ATOM 9984 C C . ALA D 1 491 ? 149.669 108.302 157.077 1.00 36.32 496 ALA D C 1
ATOM 9985 O O . ALA D 1 491 ? 149.903 107.322 157.789 1.00 36.32 496 ALA D O 1
ATOM 9987 N N . LEU D 1 492 ? 150.625 109.147 156.696 1.00 38.24 497 LEU D N 1
ATOM 9988 C CA . LEU D 1 492 ? 152.027 108.821 156.925 1.00 38.24 497 LEU D CA 1
ATOM 9989 C C . LEU D 1 492 ? 152.348 108.715 158.407 1.00 38.24 497 LEU D C 1
ATOM 9990 O O . LEU D 1 492 ? 152.711 107.641 158.898 1.00 38.24 497 LEU D O 1
ATOM 9995 N N . ALA D 1 493 ? 152.224 109.805 159.141 1.00 42.59 498 ALA D N 1
ATOM 9996 C CA . ALA D 1 493 ? 152.788 109.733 160.477 1.00 42.59 498 ALA D CA 1
ATOM 9997 C C . ALA D 1 493 ? 152.245 110.825 161.382 1.00 42.59 498 ALA D C 1
ATOM 9998 O O . ALA D 1 493 ? 151.566 111.739 160.903 1.00 42.59 498 ALA D O 1
ATOM 10000 N N . PRO D 1 494 ? 152.523 110.778 162.695 1.00 48.72 499 PRO D N 1
ATOM 10001 C CA . PRO D 1 494 ? 153.019 109.671 163.516 1.00 48.72 499 PRO D CA 1
ATOM 10002 C C . PRO D 1 494 ? 151.966 109.148 164.472 1.00 48.72 499 PRO D C 1
ATOM 10003 O O . PRO D 1 494 ? 151.113 109.917 164.894 1.00 48.72 499 PRO D O 1
ATOM 10007 N N . LYS D 1 495 ? 152.034 107.877 164.844 1.00 53.80 500 LYS D N 1
ATOM 10008 C CA . LYS D 1 495 ? 151.006 107.325 165.716 1.00 53.80 500 LYS D CA 1
ATOM 10009 C C . LYS D 1 495 ? 151.143 107.892 167.121 1.00 53.80 500 LYS D C 1
ATOM 10010 O O . LYS D 1 495 ? 152.234 107.888 167.698 1.00 53.80 500 LYS D O 1
ATOM 10016 N N . VAL D 1 496 ? 150.035 108.380 167.674 1.00 54.02 501 VAL D N 1
ATOM 10017 C CA . VAL D 1 496 ? 150.075 109.026 168.978 1.00 54.02 501 VAL D CA 1
ATOM 10018 C C . VAL D 1 496 ? 149.240 108.265 170.000 1.00 54.02 501 VAL D C 1
ATOM 10019 O O . VAL D 1 496 ? 149.554 108.278 171.194 1.00 54.02 501 VAL D O 1
ATOM 10023 N N . ARG D 1 497 ? 148.186 107.587 169.558 1.00 54.85 502 ARG D N 1
ATOM 10024 C CA . ARG D 1 497 ? 147.272 106.963 170.501 1.00 54.85 502 ARG D CA 1
ATOM 10025 C C . ARG D 1 497 ? 146.647 105.723 169.878 1.00 54.85 502 ARG D C 1
ATOM 10026 O O . ARG D 1 497 ? 146.969 105.330 168.756 1.00 54.85 502 ARG D O 1
ATOM 10034 N N . GLU D 1 498 ? 145.743 105.109 170.631 1.00 53.39 503 GLU D N 1
ATOM 10035 C CA . GLU D 1 498 ? 145.134 103.858 170.217 1.00 53.39 503 GLU D CA 1
ATOM 10036 C C . GLU D 1 498 ? 144.292 104.060 168.968 1.00 53.39 503 GLU D C 1
ATOM 10037 O O . GLU D 1 498 ? 143.511 105.008 168.867 1.00 53.39 503 GLU D O 1
ATOM 10043 N N . SER D 1 499 ? 144.425 103.132 168.033 1.00 48.84 504 SER D N 1
ATOM 10044 C CA . SER D 1 499 ? 143.715 103.190 166.760 1.00 48.84 504 SER D CA 1
ATOM 10045 C C . SER D 1 499 ? 142.308 102.647 166.946 1.00 48.84 504 SER D C 1
ATOM 10046 O O . SER D 1 499 ? 142.089 101.437 166.913 1.00 48.84 504 SER D O 1
ATOM 10049 N N . THR D 1 500 ? 141.347 103.540 167.133 1.00 48.26 505 THR D N 1
ATOM 10050 C CA . THR D 1 500 ? 139.956 103.176 167.345 1.00 48.26 505 THR D CA 1
ATOM 10051 C C . THR D 1 500 ? 139.141 103.474 166.098 1.00 48.26 505 THR D C 1
ATOM 10052 O O . THR D 1 500 ? 139.647 103.999 165.114 1.00 48.26 505 THR D O 1
ATOM 10056 N N . LEU D 1 501 ? 137.856 103.163 166.155 1.00 46.13 506 LEU D N 1
ATOM 10057 C CA . LEU D 1 501 ? 136.977 103.310 165.006 1.00 46.13 506 LEU D CA 1
ATOM 10058 C C . LEU D 1 501 ? 135.840 104.271 165.304 1.00 46.13 506 LEU D C 1
ATOM 10059 O O . LEU D 1 501 ? 134.691 104.032 164.937 1.00 46.13 506 LEU D O 1
ATOM 10064 N N . GLU D 1 502 ? 136.147 105.377 165.967 1.00 45.31 507 GLU D N 1
ATOM 10065 C CA . GLU D 1 502 ? 135.104 106.285 166.399 1.00 45.31 507 GLU D CA 1
ATOM 10066 C C . GLU D 1 502 ? 134.430 106.949 165.207 1.00 45.31 507 GLU D C 1
ATOM 10067 O O . GLU D 1 502 ? 134.845 106.820 164.057 1.00 45.31 507 GLU D O 1
ATOM 10073 N N . PHE D 1 503 ? 133.358 107.653 165.511 1.00 38.95 508 PHE D N 1
ATOM 10074 C CA . PHE D 1 503 ? 132.552 108.408 164.572 1.00 38.95 508 PHE D CA 1
ATOM 10075 C C . PHE D 1 503 ? 131.648 109.311 165.392 1.00 38.95 508 PHE D C 1
ATOM 10076 O O . PHE D 1 503 ? 130.981 108.832 166.310 1.00 38.95 508 PHE D O 1
ATOM 10084 N N . PRO D 1 504 ? 131.594 110.585 165.120 1.00 35.48 509 PRO D N 1
ATOM 10085 C CA . PRO D 1 504 ? 130.610 111.428 165.800 1.00 35.48 509 PRO D CA 1
ATOM 10086 C C . PRO D 1 504 ? 129.237 111.164 165.212 1.00 35.48 509 PRO D C 1
ATOM 10087 O O . PRO D 1 504 ? 128.929 111.608 164.105 1.00 35.48 509 PRO D O 1
ATOM 10091 N N . ILE D 1 505 ? 128.406 110.441 165.947 1.00 36.73 510 ILE D N 1
ATOM 10092 C CA . ILE D 1 505 ? 127.068 110.110 165.485 1.00 36.73 510 ILE D CA 1
ATOM 10093 C C . ILE D 1 505 ? 126.059 110.908 166.294 1.00 36.73 510 ILE D C 1
ATOM 10094 O O . ILE D 1 505 ? 125.879 110.670 167.492 1.00 36.73 510 ILE D O 1
ATOM 10099 N N . ALA D 1 506 ? 125.394 111.853 165.636 1.00 37.98 511 ALA D N 1
ATOM 10100 C CA . ALA D 1 506 ? 124.334 112.605 166.276 1.00 37.98 511 ALA D CA 1
ATOM 10101 C C . ALA D 1 506 ? 123.122 111.716 166.490 1.00 37.98 511 ALA D C 1
ATOM 10102 O O . ALA D 1 506 ? 123.020 110.624 165.930 1.00 37.98 511 ALA D O 1
ATOM 10104 N N . ASP D 1 507 ? 122.180 112.196 167.301 1.00 42.95 512 ASP D N 1
ATOM 10105 C CA . ASP D 1 507 ? 121.110 111.294 167.723 1.00 42.95 512 ASP D CA 1
ATOM 10106 C C . ASP D 1 507 ? 119.800 112.047 167.957 1.00 42.95 512 ASP D C 1
ATOM 10107 O O . ASP D 1 507 ? 119.520 112.501 169.065 1.00 42.95 512 ASP D O 1
ATOM 10112 N N . ALA D 1 508 ? 118.991 112.138 166.905 1.00 46.17 513 ALA D N 1
ATOM 10113 C CA . ALA D 1 508 ? 117.546 111.993 167.023 1.00 46.17 513 ALA D CA 1
ATOM 10114 C C . ALA D 1 508 ? 116.925 112.999 167.995 1.00 46.17 513 ALA D C 1
ATOM 10115 O O . ALA D 1 508 ? 116.562 112.665 169.122 1.00 46.17 513 ALA D O 1
ATOM 10117 N N . TYR D 1 509 ? 116.858 114.255 167.562 1.00 47.55 514 TYR D N 1
ATOM 10118 C CA . TYR D 1 509 ? 116.044 115.185 168.332 1.00 47.55 514 TYR D CA 1
ATOM 10119 C C . TYR D 1 509 ? 114.627 114.656 168.469 1.00 47.55 514 TYR D C 1
ATOM 10120 O O . TYR D 1 509 ? 114.202 114.285 169.565 1.00 47.55 514 TYR D O 1
ATOM 10129 N N . HIS D 1 510 ? 113.898 114.586 167.364 1.00 49.30 515 HIS D N 1
ATOM 10130 C CA . HIS D 1 510 ? 112.572 113.979 167.354 1.00 49.30 515 HIS D CA 1
ATOM 10131 C C . HIS D 1 510 ? 112.717 112.519 166.973 1.00 49.30 515 HIS D C 1
ATOM 10132 O O . HIS D 1 510 ? 112.933 112.196 165.806 1.00 49.30 515 HIS D O 1
ATOM 10139 N N . ASP D 1 511 ? 112.588 111.639 167.946 1.00 52.77 516 ASP D N 1
ATOM 10140 C CA . ASP D 1 511 ? 112.719 110.215 167.712 1.00 52.77 516 ASP D CA 1
ATOM 10141 C C . ASP D 1 511 ? 111.342 109.573 167.676 1.00 52.77 516 ASP D C 1
ATOM 10142 O O . ASP D 1 511 ? 110.413 110.024 168.349 1.00 52.77 516 ASP D O 1
ATOM 10147 N N . ALA D 1 512 ? 111.210 108.517 166.877 1.00 55.75 517 ALA D N 1
ATOM 10148 C CA . ALA D 1 512 ? 109.945 107.823 166.800 1.00 55.75 517 ALA D CA 1
ATOM 10149 C C . ALA D 1 512 ? 110.207 106.372 166.446 1.00 55.75 517 ALA D C 1
ATOM 10150 O O . ALA D 1 512 ? 111.103 106.095 165.640 1.00 55.75 517 ALA D O 1
ATOM 10152 N N . PRO D 1 513 ? 109.467 105.444 167.026 1.00 53.82 518 PRO D N 1
ATOM 10153 C CA . PRO D 1 513 ? 109.673 104.023 166.729 1.00 53.82 518 PRO D CA 1
ATOM 10154 C C . PRO D 1 513 ? 108.918 103.550 165.498 1.00 53.82 518 PRO D C 1
ATOM 10155 O O . PRO D 1 513 ? 108.659 102.351 165.366 1.00 53.82 518 PRO D O 1
ATOM 10159 N N . ALA D 1 514 ? 108.538 104.483 164.610 1.00 53.26 519 ALA D N 1
ATOM 10160 C CA . ALA D 1 514 ? 107.658 104.260 163.463 1.00 53.26 519 ALA D CA 1
ATOM 10161 C C . ALA D 1 514 ? 107.936 102.944 162.758 1.00 53.26 519 ALA D C 1
ATOM 10162 O O . ALA D 1 514 ? 108.998 102.772 162.155 1.00 53.26 519 ALA D O 1
ATOM 10164 N N . PRO D 1 515 ? 106.999 102.001 162.805 1.00 54.16 520 PRO D N 1
ATOM 10165 C CA . PRO D 1 515 ? 107.212 100.683 162.191 1.00 54.16 520 PRO D CA 1
ATOM 10166 C C . PRO D 1 515 ? 106.646 100.516 160.787 1.00 54.16 520 PRO D C 1
ATOM 10167 O O . PRO D 1 515 ? 106.849 99.452 160.200 1.00 54.16 520 PRO D O 1
ATOM 10171 N N . LEU D 1 516 ? 105.953 101.512 160.240 1.00 50.84 521 LEU D N 1
ATOM 10172 C CA . LEU D 1 516 ? 105.574 101.442 158.835 1.00 50.84 521 LEU D CA 1
ATOM 10173 C C . LEU D 1 516 ? 106.811 101.416 157.955 1.00 50.84 521 LEU D C 1
ATOM 10174 O O . LEU D 1 516 ? 106.968 100.537 157.105 1.00 50.84 521 LEU D O 1
ATOM 10179 N N . LEU D 1 517 ? 107.683 102.401 158.131 1.00 50.47 522 LEU D N 1
ATOM 10180 C CA . LEU D 1 517 ? 109.079 102.317 157.727 1.00 50.47 522 LEU D CA 1
ATOM 10181 C C . LEU D 1 517 ? 109.830 101.558 158.809 1.00 50.47 522 LEU D C 1
ATOM 10182 O O . LEU D 1 517 ? 109.195 100.871 159.609 1.00 50.47 522 LEU D O 1
ATOM 10187 N N . ASN D 1 518 ? 111.161 101.616 158.813 1.00 50.38 523 ASN D N 1
ATOM 10188 C CA . ASN D 1 518 ? 111.977 100.742 159.658 1.00 50.38 523 ASN D CA 1
ATOM 10189 C C . ASN D 1 518 ? 111.801 99.295 159.234 1.00 50.38 523 ASN D C 1
ATOM 10190 O O . ASN D 1 518 ? 112.367 98.389 159.849 1.00 50.38 523 ASN D O 1
ATOM 10195 N N . ASN D 1 519 ? 111.007 99.080 158.192 1.00 49.73 524 ASN D N 1
ATOM 10196 C CA . ASN D 1 519 ? 110.589 97.764 157.733 1.00 49.73 524 ASN D CA 1
ATOM 10197 C C . ASN D 1 519 ? 111.093 97.646 156.307 1.00 49.73 524 ASN D C 1
ATOM 10198 O O . ASN D 1 519 ? 110.399 98.015 155.363 1.00 49.73 524 ASN D O 1
ATOM 10203 N N . LEU D 1 520 ? 112.317 97.163 156.148 1.00 44.47 525 LEU D N 1
ATOM 10204 C CA . LEU D 1 520 ? 112.900 97.129 154.818 1.00 44.47 525 LEU D CA 1
ATOM 10205 C C . LEU D 1 520 ? 112.257 96.044 153.976 1.00 44.47 525 LEU D C 1
ATOM 10206 O O . LEU D 1 520 ? 112.089 96.207 152.763 1.00 44.47 525 LEU D O 1
ATOM 10211 N N . LYS D 1 521 ? 111.893 94.933 154.595 1.00 50.20 526 LYS D N 1
ATOM 10212 C CA . LYS D 1 521 ? 110.911 94.062 153.981 1.00 50.20 526 LYS D CA 1
ATOM 10213 C C . LYS D 1 521 ? 109.600 94.825 153.860 1.00 50.20 526 LYS D C 1
ATOM 10214 O O . LYS D 1 521 ? 109.273 95.664 154.699 1.00 50.20 526 LYS D O 1
ATOM 10220 N N . THR D 1 522 ? 108.845 94.543 152.804 1.00 48.96 527 THR D N 1
ATOM 10221 C CA . THR D 1 522 ? 107.618 95.258 152.460 1.00 48.96 527 THR D CA 1
ATOM 10222 C C . THR D 1 522 ? 107.869 96.700 152.069 1.00 48.96 527 THR D C 1
ATOM 10223 O O . THR D 1 522 ? 106.917 97.466 151.936 1.00 48.96 527 THR D O 1
ATOM 10227 N N . TRP D 1 523 ? 109.121 97.100 151.937 1.00 45.22 528 TRP D N 1
ATOM 10228 C CA . TRP D 1 523 ? 109.520 98.279 151.185 1.00 45.22 528 TRP D CA 1
ATOM 10229 C C . TRP D 1 523 ? 110.538 97.940 150.116 1.00 45.22 528 TRP D C 1
ATOM 10230 O O . TRP D 1 523 ? 110.494 98.502 149.022 1.00 45.22 528 TRP D O 1
ATOM 10241 N N . THR D 1 524 ? 111.436 96.999 150.393 1.00 42.61 529 THR D N 1
ATOM 10242 C CA . THR D 1 524 ? 112.234 96.422 149.325 1.00 42.61 529 THR D CA 1
ATOM 10243 C C . THR D 1 524 ? 111.352 95.778 148.277 1.00 42.61 529 THR D C 1
ATOM 10244 O O . THR D 1 524 ? 111.615 95.894 147.078 1.00 42.61 529 THR D O 1
ATOM 10248 N N . VAL D 1 525 ? 110.316 95.065 148.709 1.00 43.50 530 VAL D N 1
ATOM 10249 C CA . VAL D 1 525 ? 109.399 94.453 147.759 1.00 43.50 530 VAL D CA 1
ATOM 10250 C C . VAL D 1 525 ? 108.723 95.518 146.919 1.00 43.50 530 VAL D C 1
ATOM 10251 O O . VAL D 1 525 ? 108.511 95.341 145.718 1.00 43.50 530 VAL D O 1
ATOM 10255 N N . ALA D 1 526 ? 108.371 96.641 147.534 1.00 41.48 531 ALA D N 1
ATOM 10256 C CA . ALA D 1 526 ? 107.817 97.738 146.759 1.00 41.48 531 ALA D CA 1
ATOM 10257 C C . ALA D 1 526 ? 108.818 98.222 145.729 1.00 41.48 531 ALA D C 1
ATOM 10258 O O . ALA D 1 526 ? 108.481 98.415 144.558 1.00 41.48 531 ALA D O 1
ATOM 10260 N N . ALA D 1 527 ? 110.062 98.418 146.147 1.00 40.91 532 ALA D N 1
ATOM 10261 C CA . ALA D 1 527 ? 111.072 98.925 145.229 1.00 40.91 532 ALA D CA 1
ATOM 10262 C C . ALA D 1 527 ? 111.362 97.945 144.104 1.00 40.91 532 ALA D C 1
ATOM 10263 O O . ALA D 1 527 ? 111.807 98.356 143.031 1.00 40.91 532 ALA D O 1
ATOM 10265 N N . ILE D 1 528 ? 111.135 96.657 144.328 1.00 42.71 533 ILE D N 1
ATOM 10266 C CA . ILE D 1 528 ? 111.376 95.678 143.280 1.00 42.71 533 ILE D CA 1
ATOM 10267 C C . ILE D 1 528 ? 110.172 95.516 142.367 1.00 42.71 533 ILE D C 1
ATOM 10268 O O . ILE D 1 528 ? 110.335 95.302 141.166 1.00 42.71 533 ILE D O 1
ATOM 10273 N N . ILE D 1 529 ? 108.957 95.618 142.895 1.00 40.17 534 ILE D N 1
ATOM 10274 C CA . ILE D 1 529 ? 107.786 95.489 142.039 1.00 40.17 534 ILE D CA 1
ATOM 10275 C C . ILE D 1 529 ? 107.625 96.731 141.181 1.00 40.17 534 ILE D C 1
ATOM 10276 O O . ILE D 1 529 ? 107.430 96.636 139.964 1.00 40.17 534 ILE D O 1
ATOM 10281 N N . LEU D 1 530 ? 107.688 97.907 141.790 1.00 36.80 535 LEU D N 1
ATOM 10282 C CA . LEU D 1 530 ? 108.018 99.074 141.002 1.00 36.80 535 LEU D CA 1
ATOM 10283 C C . LEU D 1 530 ? 109.414 98.873 140.439 1.00 36.80 535 LEU D C 1
ATOM 10284 O O . LEU D 1 530 ? 110.190 98.061 140.937 1.00 36.80 535 LEU D O 1
ATOM 10289 N N . ALA D 1 531 ? 109.723 99.594 139.369 1.00 37.75 536 ALA D N 1
ATOM 10290 C CA . ALA D 1 531 ? 110.965 99.457 138.620 1.00 37.75 536 ALA D CA 1
ATOM 10291 C C . ALA D 1 531 ? 111.030 98.162 137.847 1.00 37.75 536 ALA D C 1
ATOM 10292 O O . ALA D 1 531 ? 112.005 97.926 137.149 1.00 37.75 536 ALA D O 1
ATOM 10294 N N . VAL D 1 532 ? 110.048 97.295 137.987 1.00 39.30 537 VAL D N 1
ATOM 10295 C CA . VAL D 1 532 ? 109.733 96.289 136.992 1.00 39.30 537 VAL D CA 1
ATOM 10296 C C . VAL D 1 532 ? 108.453 96.652 136.269 1.00 39.30 537 VAL D C 1
ATOM 10297 O O . VAL D 1 532 ? 108.385 96.615 135.039 1.00 39.30 537 VAL D O 1
ATOM 10301 N N . LEU D 1 533 ? 107.438 97.065 137.021 1.00 39.50 538 LEU D N 1
ATOM 10302 C CA . LEU D 1 533 ? 106.257 97.636 136.399 1.00 39.50 538 LEU D CA 1
ATOM 10303 C C . LEU D 1 533 ? 106.541 98.958 135.733 1.00 39.50 538 LEU D C 1
ATOM 10304 O O . LEU D 1 533 ? 105.604 99.598 135.255 1.00 39.50 538 LEU D O 1
ATOM 10309 N N . SER D 1 534 ? 107.789 99.404 135.729 1.00 39.02 539 SER D N 1
ATOM 10310 C CA . SER D 1 534 ? 108.181 100.609 135.025 1.00 39.02 539 SER D CA 1
ATOM 10311 C C . SER D 1 534 ? 109.315 100.379 134.050 1.00 39.02 539 SER D C 1
ATOM 10312 O O . SER D 1 534 ? 109.861 101.349 133.523 1.00 39.02 539 SER D O 1
ATOM 10315 N N . TYR D 1 535 ? 109.708 99.135 133.829 1.00 39.09 540 TYR D N 1
ATOM 10316 C CA . TYR D 1 535 ? 110.623 98.769 132.768 1.00 39.09 540 TYR D CA 1
ATOM 10317 C C . TYR D 1 535 ? 110.075 97.723 131.827 1.00 39.09 540 TYR D C 1
ATOM 10318 O O . TYR D 1 535 ? 110.693 97.478 130.790 1.00 39.09 540 TYR D O 1
ATOM 10327 N N . ILE D 1 536 ? 108.951 97.100 132.142 1.00 41.34 541 ILE D N 1
ATOM 10328 C CA . ILE D 1 536 ? 108.285 96.284 131.135 1.00 41.34 541 ILE D CA 1
ATOM 10329 C C . ILE D 1 536 ? 108.101 97.036 129.820 1.00 41.34 541 ILE D C 1
ATOM 10330 O O . ILE D 1 536 ? 108.422 96.472 128.769 1.00 41.34 541 ILE D O 1
ATOM 10335 N N . PRO D 1 537 ? 107.618 98.274 129.794 1.00 41.42 542 PRO D N 1
ATOM 10336 C CA . PRO D 1 537 ? 107.414 98.942 128.508 1.00 41.42 542 PRO D CA 1
ATOM 10337 C C . PRO D 1 537 ? 108.718 99.225 127.777 1.00 41.42 542 PRO D C 1
ATOM 10338 O O . PRO D 1 537 ? 108.858 98.830 126.609 1.00 41.42 542 PRO D O 1
ATOM 10342 N N . PRO D 1 538 ? 109.692 99.915 128.388 1.00 42.07 543 PRO D N 1
ATOM 10343 C CA . PRO D 1 538 ? 110.904 100.229 127.630 1.00 42.07 543 PRO D CA 1
ATOM 10344 C C . PRO D 1 538 ? 111.711 99.015 127.276 1.00 42.07 543 PRO D C 1
ATOM 10345 O O . PRO D 1 538 ? 112.438 99.053 126.281 1.00 42.07 543 PRO D O 1
ATOM 10349 N N . LEU D 1 539 ? 111.626 97.943 128.046 1.00 43.18 544 LEU D N 1
ATOM 10350 C CA . LEU D 1 539 ? 112.307 96.723 127.655 1.00 43.18 544 LEU D CA 1
ATOM 10351 C C . LEU D 1 539 ? 111.504 95.902 126.666 1.00 43.18 544 LEU D C 1
ATOM 10352 O O . LEU D 1 539 ? 112.078 95.060 125.974 1.00 43.18 544 LEU D O 1
ATOM 10357 N N . TYR D 1 540 ? 110.198 96.125 126.571 1.00 48.19 545 TYR D N 1
ATOM 10358 C CA . TYR D 1 540 ? 109.473 95.574 125.442 1.00 48.19 545 TYR D CA 1
ATOM 10359 C C . TYR D 1 540 ? 109.931 96.248 124.171 1.00 48.19 545 TYR D C 1
ATOM 10360 O O . TYR D 1 540 ? 110.251 95.581 123.184 1.00 48.19 545 TYR D O 1
ATOM 10369 N N . ASP D 1 541 ? 109.972 97.575 124.182 1.00 47.28 546 ASP D N 1
ATOM 10370 C CA . ASP D 1 541 ? 110.750 98.268 123.174 1.00 47.28 546 ASP D CA 1
ATOM 10371 C C . ASP D 1 541 ? 112.213 97.888 123.333 1.00 47.28 546 ASP D C 1
ATOM 10372 O O . ASP D 1 541 ? 112.599 97.174 124.256 1.00 47.28 546 ASP D O 1
ATOM 10377 N N . ALA D 1 542 ? 113.021 98.300 122.370 1.00 46.60 547 ALA D N 1
ATOM 10378 C CA . ALA D 1 542 ? 114.454 98.079 122.454 1.00 46.60 547 ALA D CA 1
ATOM 10379 C C . ALA D 1 542 ? 114.775 96.595 122.389 1.00 46.60 547 ALA D C 1
ATOM 10380 O O . ALA D 1 542 ? 115.939 96.206 122.283 1.00 46.60 547 ALA D O 1
ATOM 10382 N N . SER D 1 543 ? 113.747 95.764 122.432 1.00 48.66 548 SER D N 1
ATOM 10383 C CA . SER D 1 543 ? 113.873 94.328 122.264 1.00 48.66 548 SER D CA 1
ATOM 10384 C C . SER D 1 543 ? 113.033 93.831 121.104 1.00 48.66 548 SER D C 1
ATOM 10385 O O . SER D 1 543 ? 113.534 93.105 120.240 1.00 48.66 548 SER D O 1
ATOM 10388 N N . VAL D 1 544 ? 111.761 94.212 121.059 1.00 51.35 549 VAL D N 1
ATOM 10389 C CA . VAL D 1 544 ? 110.950 94.125 119.859 1.00 51.35 549 VAL D CA 1
ATOM 10390 C C . VAL D 1 544 ? 110.299 95.487 119.711 1.00 51.35 549 VAL D C 1
ATOM 10391 O O . VAL D 1 544 ? 110.338 96.313 120.621 1.00 51.35 549 VAL D O 1
ATOM 10395 N N . ARG D 1 545 ? 109.745 95.751 118.537 1.00 54.99 550 ARG D N 1
ATOM 10396 C CA . ARG D 1 545 ? 109.045 97.000 118.276 1.00 54.99 550 ARG D CA 1
ATOM 10397 C C . ARG D 1 545 ? 109.975 98.204 118.334 1.00 54.99 550 ARG D C 1
ATOM 10398 O O . ARG D 1 545 ? 109.528 99.326 118.091 1.00 54.99 550 ARG D O 1
ATOM 10406 N N . GLY D 1 546 ? 111.254 98.013 118.637 1.00 54.76 551 GLY D N 1
ATOM 10407 C CA . GLY D 1 546 ? 112.164 99.133 118.763 1.00 54.76 551 GLY D CA 1
ATOM 10408 C C . GLY D 1 546 ? 113.343 99.110 117.815 1.00 54.76 551 GLY D C 1
ATOM 10409 O O . GLY D 1 546 ? 113.869 100.162 117.458 1.00 54.76 551 GLY D O 1
ATOM 10410 N N . VAL D 1 547 ? 113.776 97.924 117.404 1.00 54.75 552 VAL D N 1
ATOM 10411 C CA . VAL D 1 547 ? 114.912 97.795 116.507 1.00 54.75 552 VAL D CA 1
ATOM 10412 C C . VAL D 1 547 ? 114.515 96.958 115.302 1.00 54.75 552 VAL D C 1
ATOM 10413 O O . VAL D 1 547 ? 113.530 96.216 115.319 1.00 54.75 552 VAL D O 1
ATOM 10417 N N . PHE D 1 548 ? 115.308 97.084 114.244 1.00 57.66 553 PHE D N 1
ATOM 10418 C CA . PHE D 1 548 ? 115.042 96.400 112.993 1.00 57.66 553 PHE D CA 1
ATOM 10419 C C . PHE D 1 548 ? 116.198 95.535 112.530 1.00 57.66 553 PHE D C 1
ATOM 10420 O O . PHE D 1 548 ? 116.092 94.910 111.470 1.00 57.66 553 PHE D O 1
ATOM 10428 N N . PHE D 1 549 ? 117.297 95.501 113.277 1.00 51.84 554 PHE D N 1
ATOM 10429 C CA . PHE D 1 549 ? 118.385 94.551 113.086 1.00 51.84 554 PHE D CA 1
ATOM 10430 C C . PHE D 1 549 ? 119.399 94.781 114.193 1.00 51.84 554 PHE D C 1
ATOM 10431 O O . PHE D 1 549 ? 119.345 95.780 114.910 1.00 51.84 554 PHE D O 1
ATOM 10439 N N . LYS D 1 550 ? 120.312 93.836 114.331 1.00 45.97 555 LYS D N 1
ATOM 10440 C CA . LYS D 1 550 ? 121.334 93.894 115.357 1.00 45.97 555 LYS D CA 1
ATOM 10441 C C . LYS D 1 550 ? 122.673 94.237 114.729 1.00 45.97 555 LYS D C 1
ATOM 10442 O O . LYS D 1 550 ? 122.918 93.971 113.555 1.00 45.97 555 LYS D O 1
ATOM 10448 N N . SER D 1 551 ? 123.544 94.829 115.535 1.00 40.07 556 SER D N 1
ATOM 10449 C CA . SER D 1 551 ? 124.718 95.521 115.050 1.00 40.07 556 SER D CA 1
ATOM 10450 C C . SER D 1 551 ? 126.002 94.824 115.471 1.00 40.07 556 SER D C 1
ATOM 10451 O O . SER D 1 551 ? 126.136 94.432 116.629 1.00 40.07 556 SER D O 1
ATOM 10454 N N . PRO D 1 552 ? 126.959 94.667 114.576 1.00 37.00 557 PRO D N 1
ATOM 10455 C CA . PRO D 1 552 ? 128.246 94.095 114.974 1.00 37.00 557 PRO D CA 1
ATOM 10456 C C . PRO D 1 552 ? 129.016 95.057 115.853 1.00 37.00 557 PRO D C 1
ATOM 10457 O O . PRO D 1 552 ? 128.505 96.122 116.198 1.00 37.00 557 PRO D O 1
ATOM 10461 N N . ALA D 1 553 ? 130.241 94.710 116.218 1.00 34.18 558 ALA D N 1
ATOM 10462 C CA . ALA D 1 553 ? 131.006 95.473 117.187 1.00 34.18 558 ALA D CA 1
ATOM 10463 C C . ALA D 1 553 ? 132.088 96.267 116.487 1.00 34.18 558 ALA D C 1
ATOM 10464 O O . ALA D 1 553 ? 132.843 95.710 115.691 1.00 34.18 558 ALA D O 1
ATOM 10466 N N . TYR D 1 554 ? 132.182 97.551 116.804 1.00 33.98 559 TYR D N 1
ATOM 10467 C CA . TYR D 1 554 ? 133.149 98.444 116.191 1.00 33.98 559 TYR D CA 1
ATOM 10468 C C . TYR D 1 554 ? 134.167 98.891 117.218 1.00 33.98 559 TYR D C 1
ATOM 10469 O O . TYR D 1 554 ? 133.799 99.387 118.281 1.00 33.98 559 TYR D O 1
ATOM 10478 N N . ASN D 1 555 ? 135.438 98.734 116.892 1.00 33.87 560 ASN D N 1
ATOM 10479 C CA . ASN D 1 555 ? 136.487 99.342 117.681 1.00 33.87 560 ASN D CA 1
ATOM 10480 C C . ASN D 1 555 ? 136.418 100.855 117.530 1.00 33.87 560 ASN D C 1
ATOM 10481 O O . ASN D 1 555 ? 135.764 101.382 116.635 1.00 33.87 560 ASN D O 1
ATOM 10486 N N . GLU D 1 556 ? 137.093 101.557 118.418 1.00 32.78 561 GLU D N 1
ATOM 10487 C CA . GLU D 1 556 ? 137.004 103.005 118.430 1.00 32.78 561 GLU D CA 1
ATOM 10488 C C . GLU D 1 556 ? 137.821 103.668 117.337 1.00 32.78 561 GLU D C 1
ATOM 10489 O O . GLU D 1 556 ? 137.689 104.876 117.149 1.00 32.78 561 GLU D O 1
ATOM 10495 N N . LYS D 1 557 ? 138.664 102.931 116.621 1.00 35.03 562 LYS D N 1
ATOM 10496 C CA . LYS D 1 557 ? 139.554 103.525 115.631 1.00 35.03 562 LYS D CA 1
ATOM 10497 C C . LYS D 1 557 ? 139.351 102.964 114.236 1.00 35.03 562 LYS D C 1
ATOM 10498 O O . LYS D 1 557 ? 140.265 103.046 113.416 1.00 35.03 562 LYS D O 1
ATOM 10504 N N . PHE D 1 558 ? 138.207 102.395 113.947 1.00 36.51 563 PHE D N 1
ATOM 10505 C CA . PHE D 1 558 ? 138.041 101.674 112.700 1.00 36.51 563 PHE D CA 1
ATOM 10506 C C . PHE D 1 558 ? 136.569 101.508 112.377 1.00 36.51 563 PHE D C 1
ATOM 10507 O O . PHE D 1 558 ? 135.823 100.956 113.190 1.00 36.51 563 PHE D O 1
ATOM 10515 N N . PRO D 1 559 ? 136.116 101.924 111.226 1.00 35.24 564 PRO D N 1
ATOM 10516 C CA . PRO D 1 559 ? 134.764 101.539 110.801 1.00 35.24 564 PRO D CA 1
ATOM 10517 C C . PRO D 1 559 ? 134.671 100.081 110.359 1.00 35.24 564 PRO D C 1
ATOM 10518 O O . PRO D 1 559 ? 134.853 99.764 109.181 1.00 35.24 564 PRO D O 1
ATOM 10522 N N . MET D 1 560 ? 134.426 99.184 111.316 1.00 35.03 565 MET D N 1
ATOM 10523 C CA . MET D 1 560 ? 134.232 97.753 111.065 1.00 35.03 565 MET D CA 1
ATOM 10524 C C . MET D 1 560 ? 132.928 97.469 110.347 1.00 35.03 565 MET D C 1
ATOM 10525 O O . MET D 1 560 ? 132.085 96.732 110.850 1.00 35.03 565 MET D O 1
ATOM 10530 N N . GLY D 1 567 ? 114.825 90.199 124.017 1.00 47.24 572 GLY D N 1
ATOM 10531 C CA . GLY D 1 567 ? 114.115 88.935 124.056 1.00 47.24 572 GLY D CA 1
ATOM 10532 C C . GLY D 1 567 ? 114.389 88.189 125.342 1.00 47.24 572 GLY D C 1
ATOM 10533 O O . GLY D 1 567 ? 114.147 88.706 126.436 1.00 47.24 572 GLY D O 1
ATOM 10534 N N . ALA D 1 568 ? 114.892 86.960 125.214 1.00 47.38 573 ALA D N 1
ATOM 10535 C CA . ALA D 1 568 ? 115.312 86.223 126.397 1.00 47.38 573 ALA D CA 1
ATOM 10536 C C . ALA D 1 568 ? 116.328 87.014 127.196 1.00 47.38 573 ALA D C 1
ATOM 10537 O O . ALA D 1 568 ? 116.311 86.983 128.428 1.00 47.38 573 ALA D O 1
ATOM 10539 N N . GLU D 1 569 ? 117.202 87.744 126.514 1.00 46.73 574 GLU D N 1
ATOM 10540 C CA . GLU D 1 569 ? 118.182 88.626 127.136 1.00 46.73 574 GLU D CA 1
ATOM 10541 C C . GLU D 1 569 ? 117.547 89.752 127.942 1.00 46.73 574 GLU D C 1
ATOM 10542 O O . GLU D 1 569 ? 118.273 90.490 128.610 1.00 46.73 574 GLU D O 1
ATOM 10548 N N . LYS D 1 570 ? 116.225 89.913 127.872 1.00 48.68 575 LYS D N 1
ATOM 10549 C CA . LYS D 1 570 ? 115.454 90.781 128.754 1.00 48.68 575 LYS D CA 1
ATOM 10550 C C . LYS D 1 570 ? 114.688 89.997 129.803 1.00 48.68 575 LYS D C 1
ATOM 10551 O O . LYS D 1 570 ? 114.818 90.265 131.006 1.00 48.68 575 LYS D O 1
ATOM 10557 N N . LYS D 1 571 ? 113.870 89.042 129.360 1.00 49.42 576 LYS D N 1
ATOM 10558 C CA . LYS D 1 571 ? 113.106 88.230 130.295 1.00 49.42 576 LYS D CA 1
ATOM 10559 C C . LYS D 1 571 ? 113.995 87.647 131.372 1.00 49.42 576 LYS D C 1
ATOM 10560 O O . LYS D 1 571 ? 113.532 87.396 132.486 1.00 49.42 576 LYS D O 1
ATOM 10566 N N . GLU D 1 572 ? 115.278 87.455 131.079 1.00 50.89 577 GLU D N 1
ATOM 10567 C CA . GLU D 1 572 ? 116.171 86.956 132.107 1.00 50.89 577 GLU D CA 1
ATOM 10568 C C . GLU D 1 572 ? 116.335 87.969 133.221 1.00 50.89 577 GLU D C 1
ATOM 10569 O O . GLU D 1 572 ? 116.222 87.623 134.398 1.00 50.89 577 GLU D O 1
ATOM 10575 N N . GLU D 1 573 ? 116.555 89.235 132.884 1.00 49.85 578 GLU D N 1
ATOM 10576 C CA . GLU D 1 573 ? 116.740 90.202 133.955 1.00 49.85 578 GLU D CA 1
ATOM 10577 C C . GLU D 1 573 ? 115.417 90.496 134.645 1.00 49.85 578 GLU D C 1
ATOM 10578 O O . GLU D 1 573 ? 115.390 90.838 135.830 1.00 49.85 578 GLU D O 1
ATOM 10584 N N . LYS D 1 574 ? 114.307 90.329 133.931 1.00 48.95 579 LYS D N 1
ATOM 10585 C CA . LYS D 1 574 ? 113.003 90.519 134.559 1.00 48.95 579 LYS D CA 1
ATOM 10586 C C . LYS D 1 574 ? 112.732 89.443 135.597 1.00 48.95 579 LYS D C 1
ATOM 10587 O O . LYS D 1 574 ? 112.465 89.742 136.766 1.00 48.95 579 LYS D O 1
ATOM 10593 N N . LYS D 1 575 ? 112.764 88.181 135.175 1.00 53.19 580 LYS D N 1
ATOM 10594 C CA . LYS D 1 575 ? 112.619 87.057 136.082 1.00 53.19 580 LYS D CA 1
ATOM 10595 C C . LYS D 1 575 ? 113.820 86.880 136.974 1.00 53.19 580 LYS D C 1
ATOM 10596 O O . LYS D 1 575 ? 113.888 85.884 137.687 1.00 53.19 580 LYS D O 1
ATOM 10602 N N . GLU D 1 576 ? 114.793 87.779 136.912 1.00 50.01 581 GLU D N 1
ATOM 10603 C CA . GLU D 1 576 ? 115.847 87.819 137.906 1.00 50.01 581 GLU D CA 1
ATOM 10604 C C . GLU D 1 576 ? 115.558 88.836 139.001 1.00 50.01 581 GLU D C 1
ATOM 10605 O O . GLU D 1 576 ? 115.681 88.520 140.188 1.00 50.01 581 GLU D O 1
ATOM 10611 N N . LEU D 1 577 ? 115.176 90.058 138.628 1.00 48.96 582 LEU D N 1
ATOM 10612 C CA . LEU D 1 577 ? 114.724 91.020 139.625 1.00 48.96 582 LEU D CA 1
ATOM 10613 C C . LEU D 1 577 ? 113.558 90.463 140.420 1.00 48.96 582 LEU D C 1
ATOM 10614 O O . LEU D 1 577 ? 113.607 90.396 141.650 1.00 48.96 582 LEU D O 1
ATOM 10619 N N . SER D 1 578 ? 112.503 90.029 139.732 1.00 48.37 583 SER D N 1
ATOM 10620 C CA . SER D 1 578 ? 111.307 89.609 140.449 1.00 48.37 583 SER D CA 1
ATOM 10621 C C . SER D 1 578 ? 111.578 88.390 141.315 1.00 48.37 583 SER D C 1
ATOM 10622 O O . SER D 1 578 ? 110.738 88.001 142.130 1.00 48.37 583 SER D O 1
ATOM 10625 N N . LYS D 1 579 ? 112.738 87.761 141.149 1.00 50.18 584 LYS D N 1
ATOM 10626 C CA . LYS D 1 579 ? 113.062 86.635 142.015 1.00 50.18 584 LYS D CA 1
ATOM 10627 C C . LYS D 1 579 ? 114.105 87.013 143.054 1.00 50.18 584 LYS D C 1
ATOM 10628 O O . LYS D 1 579 ? 114.389 86.233 143.968 1.00 50.18 584 LYS D O 1
ATOM 10634 N N . ALA D 1 580 ? 114.686 88.205 142.934 1.00 51.79 585 ALA D N 1
ATOM 10635 C CA . ALA D 1 580 ? 115.518 88.729 144.013 1.00 51.79 585 ALA D CA 1
ATOM 10636 C C . ALA D 1 580 ? 114.689 88.993 145.267 1.00 51.79 585 ALA D C 1
ATOM 10637 O O . ALA D 1 580 ? 115.237 89.342 146.319 1.00 51.79 585 ALA D O 1
ATOM 10639 N N . GLU D 1 581 ? 113.370 88.812 145.181 1.00 52.19 586 GLU D N 1
ATOM 10640 C CA . GLU D 1 581 ? 112.520 89.055 146.341 1.00 52.19 586 GLU D CA 1
ATOM 10641 C C . GLU D 1 581 ? 112.664 87.966 147.387 1.00 52.19 586 GLU D C 1
ATOM 10642 O O . GLU D 1 581 ? 112.706 88.263 148.581 1.00 52.19 586 GLU D O 1
ATOM 10648 N N . GLY D 1 582 ? 112.702 86.702 146.978 1.00 52.80 587 GLY D N 1
ATOM 10649 C CA . GLY D 1 582 ? 113.024 85.660 147.936 1.00 52.80 587 GLY D CA 1
ATOM 10650 C C . GLY D 1 582 ? 114.310 85.962 148.679 1.00 52.80 587 GLY D C 1
ATOM 10651 O O . GLY D 1 582 ? 114.379 85.856 149.909 1.00 52.80 587 GLY D O 1
ATOM 10652 N N . GLY D 1 583 ? 115.339 86.383 147.938 1.00 52.17 588 GLY D N 1
ATOM 10653 C CA . GLY D 1 583 ? 116.603 86.730 148.557 1.00 52.17 588 GLY D CA 1
ATOM 10654 C C . GLY D 1 583 ? 116.465 87.829 149.588 1.00 52.17 588 GLY D C 1
ATOM 10655 O O . GLY D 1 583 ? 116.792 87.635 150.759 1.00 52.17 588 GLY D O 1
ATOM 10656 N N . ILE D 1 584 ? 115.950 88.989 149.180 1.00 49.80 589 ILE D N 1
ATOM 10657 C CA . ILE D 1 584 ? 115.905 90.130 150.085 1.00 49.80 589 ILE D CA 1
ATOM 10658 C C . ILE D 1 584 ? 114.776 90.022 151.107 1.00 49.80 589 ILE D C 1
ATOM 10659 O O . ILE D 1 584 ? 114.675 90.871 152.000 1.00 49.80 589 ILE D O 1
ATOM 10664 N N . THR D 1 585 ? 113.943 88.986 151.032 1.00 52.08 590 THR D N 1
ATOM 10665 C CA . THR D 1 585 ? 112.967 88.746 152.089 1.00 52.08 590 THR D CA 1
ATOM 10666 C C . THR D 1 585 ? 113.494 87.804 153.154 1.00 52.08 590 THR D C 1
ATOM 10667 O O . THR D 1 585 ? 113.359 88.089 154.345 1.00 52.08 590 THR D O 1
ATOM 10671 N N . GLN D 1 586 ? 114.075 86.672 152.756 1.00 54.18 591 GLN D N 1
ATOM 10672 C CA . GLN D 1 586 ? 114.767 85.857 153.744 1.00 54.18 591 GLN D CA 1
ATOM 10673 C C . GLN D 1 586 ? 115.866 86.659 154.418 1.00 54.18 591 GLN D C 1
ATOM 10674 O O . GLN D 1 586 ? 116.158 86.453 155.600 1.00 54.18 591 GLN D O 1
ATOM 10680 N N . LYS D 1 587 ? 116.479 87.582 153.683 1.00 48.72 592 LYS D N 1
ATOM 10681 C CA . LYS D 1 587 ? 117.424 88.540 154.242 1.00 48.72 592 LYS D CA 1
ATOM 10682 C C . LYS D 1 587 ? 118.634 87.841 154.814 1.00 48.72 592 LYS D C 1
ATOM 10683 O O . LYS D 1 587 ? 119.261 87.038 154.129 1.00 48.72 592 LYS D O 1
ATOM 10689 N N . PHE E 2 1 ? 110.569 123.804 169.967 1.00 48.86 10 PHE F N 1
ATOM 10690 C CA . PHE E 2 1 ? 111.494 124.353 168.983 1.00 48.86 10 PHE F CA 1
ATOM 10691 C C . PHE E 2 1 ? 110.935 124.268 167.576 1.00 48.86 10 PHE F C 1
ATOM 10692 O O . PHE E 2 1 ? 110.587 123.196 167.104 1.00 48.86 10 PHE F O 1
ATOM 10700 N N . PHE E 2 2 ? 110.869 125.405 166.902 1.00 48.73 11 PHE F N 1
ATOM 10701 C CA . PHE E 2 2 ? 110.274 125.488 165.576 1.00 48.73 11 PHE F CA 1
ATOM 10702 C C . PHE E 2 2 ? 111.343 125.876 164.572 1.00 48.73 11 PHE F C 1
ATOM 10703 O O . PHE E 2 2 ? 111.856 127.002 164.632 1.00 48.73 11 PHE F O 1
ATOM 10711 N N . PRO E 2 3 ? 111.695 125.013 163.630 1.00 45.47 12 PRO F N 1
ATOM 10712 C CA . PRO E 2 3 ? 112.778 125.338 162.699 1.00 45.47 12 PRO F CA 1
ATOM 10713 C C . PRO E 2 3 ? 112.400 126.464 161.766 1.00 45.47 12 PRO F C 1
ATOM 10714 O O . PRO E 2 3 ? 112.174 126.257 160.574 1.00 45.47 12 PRO F O 1
ATOM 10718 N N . SER E 2 4 ? 112.333 127.671 162.316 1.00 42.61 13 SER F N 1
ATOM 10719 C CA . SER E 2 4 ? 111.902 128.838 161.573 1.00 42.61 13 SER F CA 1
ATOM 10720 C C . SER E 2 4 ? 112.915 129.296 160.542 1.00 42.61 13 SER F C 1
ATOM 10721 O O . SER E 2 4 ? 112.597 130.173 159.739 1.00 42.61 13 SER F O 1
ATOM 10724 N N . GLY E 2 5 ? 114.109 128.736 160.531 1.00 39.52 14 GLY F N 1
ATOM 10725 C CA . GLY E 2 5 ? 115.097 129.200 159.586 1.00 39.52 14 GLY F CA 1
ATOM 10726 C C . GLY E 2 5 ? 115.081 128.435 158.283 1.00 39.52 14 GLY F C 1
ATOM 10727 O O . GLY E 2 5 ? 115.233 129.016 157.205 1.00 39.52 14 GLY F O 1
ATOM 10728 N N . THR E 2 6 ? 114.900 127.121 158.365 1.00 38.81 15 THR F N 1
ATOM 10729 C CA . THR E 2 6 ? 114.918 126.319 157.155 1.00 38.81 15 THR F CA 1
ATOM 10730 C C . THR E 2 6 ? 113.725 126.607 156.273 1.00 38.81 15 THR F C 1
ATOM 10731 O O . THR E 2 6 ? 113.808 126.423 155.065 1.00 38.81 15 THR F O 1
ATOM 10735 N N . ILE E 2 7 ? 112.598 127.014 156.847 1.00 40.11 16 ILE F N 1
ATOM 10736 C CA . ILE E 2 7 ? 111.449 127.361 156.019 1.00 40.11 16 ILE F CA 1
ATOM 10737 C C . ILE E 2 7 ? 111.787 128.538 155.119 1.00 40.11 16 ILE F C 1
ATOM 10738 O O . ILE E 2 7 ? 111.462 128.544 153.926 1.00 40.11 16 ILE F O 1
ATOM 10743 N N . ALA E 2 8 ? 112.472 129.534 155.661 1.00 38.17 17 ALA F N 1
ATOM 10744 C CA . ALA E 2 8 ? 112.885 130.648 154.828 1.00 38.17 17 ALA F CA 1
ATOM 10745 C C . ALA E 2 8 ? 114.007 130.251 153.884 1.00 38.17 17 ALA F C 1
ATOM 10746 O O . ALA E 2 8 ? 114.077 130.746 152.754 1.00 38.17 17 ALA F O 1
ATOM 10748 N N . PHE E 2 9 ? 114.873 129.335 154.303 1.00 34.97 18 PHE F N 1
ATOM 10749 C CA . PHE E 2 9 ? 115.889 128.846 153.378 1.00 34.97 18 PHE F CA 1
ATOM 10750 C C . PHE E 2 9 ? 115.255 128.103 152.212 1.00 34.97 18 PHE F C 1
ATOM 10751 O O . PHE E 2 9 ? 115.718 128.212 151.077 1.00 34.97 18 PHE F O 1
ATOM 10759 N N . PHE E 2 10 ? 114.196 127.344 152.463 1.00 37.53 19 PHE F N 1
ATOM 10760 C CA . PHE E 2 10 ? 113.464 126.750 151.356 1.00 37.53 19 PHE F CA 1
ATOM 10761 C C . PHE E 2 10 ? 112.858 127.811 150.468 1.00 37.53 19 PHE F C 1
ATOM 10762 O O . PHE E 2 10 ? 113.028 127.770 149.255 1.00 37.53 19 PHE F O 1
ATOM 10770 N N . ILE E 2 11 ? 112.135 128.758 151.047 1.00 37.55 20 ILE F N 1
ATOM 10771 C CA . ILE E 2 11 ? 111.554 129.821 150.241 1.00 37.55 20 ILE F CA 1
ATOM 10772 C C . ILE E 2 11 ? 112.629 130.389 149.324 1.00 37.55 20 ILE F C 1
ATOM 10773 O O . ILE E 2 11 ? 112.350 130.744 148.178 1.00 37.55 20 ILE F O 1
ATOM 10778 N N . PHE E 2 12 ? 113.879 130.423 149.790 1.00 38.86 21 PHE F N 1
ATOM 10779 C CA . PHE E 2 12 ? 114.965 130.863 148.913 1.00 38.86 21 PHE F CA 1
ATOM 10780 C C . PHE E 2 12 ? 115.291 129.815 147.856 1.00 38.86 21 PHE F C 1
ATOM 10781 O O . PHE E 2 12 ? 115.454 130.140 146.675 1.00 38.86 21 PHE F O 1
ATOM 10789 N N . MET E 2 13 ? 115.410 128.555 148.253 1.00 37.24 22 MET F N 1
ATOM 10790 C CA . MET E 2 13 ? 115.336 127.486 147.272 1.00 37.24 22 MET F CA 1
ATOM 10791 C C . MET E 2 13 ? 114.009 127.588 146.528 1.00 37.24 22 MET F C 1
ATOM 10792 O O . MET E 2 13 ? 113.130 128.373 146.877 1.00 37.24 22 MET F O 1
ATOM 10797 N N . MET E 2 14 ? 113.907 126.876 145.418 1.00 38.72 23 MET F N 1
ATOM 10798 C CA . MET E 2 14 ? 112.635 126.724 144.724 1.00 38.72 23 MET F CA 1
ATOM 10799 C C . MET E 2 14 ? 112.018 128.069 144.346 1.00 38.72 23 MET F C 1
ATOM 10800 O O . MET E 2 14 ? 110.957 128.127 143.721 1.00 38.72 23 MET F O 1
ATOM 10805 N N . VAL E 2 15 ? 112.687 129.152 144.723 1.00 35.70 24 VAL F N 1
ATOM 10806 C CA . VAL E 2 15 ? 112.666 130.397 143.970 1.00 35.70 24 VAL F CA 1
ATOM 10807 C C . VAL E 2 15 ? 114.020 130.682 143.352 1.00 35.70 24 VAL F C 1
ATOM 10808 O O . VAL E 2 15 ? 114.125 131.564 142.494 1.00 35.70 24 VAL F O 1
ATOM 10812 N N . PHE E 2 16 ? 115.058 129.957 143.750 1.00 34.81 25 PHE F N 1
ATOM 10813 C CA . PHE E 2 16 ? 116.236 129.873 142.903 1.00 34.81 25 PHE F CA 1
ATOM 10814 C C . PHE E 2 16 ? 116.034 128.839 141.811 1.00 34.81 25 PHE F C 1
ATOM 10815 O O . PHE E 2 16 ? 116.310 129.093 140.632 1.00 34.81 25 PHE F O 1
ATOM 10823 N N . TYR E 2 17 ? 115.539 127.668 142.192 1.00 32.42 26 TYR F N 1
ATOM 10824 C CA . TYR E 2 17 ? 114.862 126.802 141.247 1.00 32.42 26 TYR F CA 1
ATOM 10825 C C . TYR E 2 17 ? 113.687 127.627 140.757 1.00 32.42 26 TYR F C 1
ATOM 10826 O O . TYR E 2 17 ? 113.435 128.705 141.299 1.00 32.42 26 TYR F O 1
ATOM 10835 N N . ALA E 2 18 ? 112.958 127.188 139.749 1.00 33.60 27 ALA F N 1
ATOM 10836 C CA . ALA E 2 18 ? 111.846 127.982 139.241 1.00 33.60 27 ALA F CA 1
ATOM 10837 C C . ALA E 2 18 ? 112.282 129.371 138.811 1.00 33.60 27 ALA F C 1
ATOM 10838 O O . ALA E 2 18 ? 111.435 130.226 138.557 1.00 33.60 27 ALA F O 1
ATOM 10840 N N . VAL E 2 19 ? 113.586 129.626 138.802 1.00 32.76 28 VAL F N 1
ATOM 10841 C CA . VAL E 2 19 ? 114.203 130.699 138.038 1.00 32.76 28 VAL F CA 1
ATOM 10842 C C . VAL E 2 19 ? 115.262 130.147 137.101 1.00 32.76 28 VAL F C 1
ATOM 10843 O O . VAL E 2 19 ? 115.244 130.420 135.902 1.00 32.76 28 VAL F O 1
ATOM 10847 N N . LEU E 2 20 ? 116.165 129.321 137.625 1.00 32.04 29 LEU F N 1
ATOM 10848 C CA . LEU E 2 20 ? 117.062 128.583 136.742 1.00 32.04 29 LEU F CA 1
ATOM 10849 C C . LEU E 2 20 ? 116.271 127.694 135.797 1.00 32.04 29 LEU F C 1
ATOM 10850 O O . LEU E 2 20 ? 116.487 127.700 134.574 1.00 32.04 29 LEU F O 1
ATOM 10855 N N . TRP E 2 21 ? 115.340 126.924 136.349 1.00 31.96 30 TRP F N 1
ATOM 10856 C CA . TRP E 2 21 ? 114.533 126.060 135.509 1.00 31.96 30 TRP F CA 1
ATOM 10857 C C . TRP E 2 21 ? 113.751 126.870 134.498 1.00 31.96 30 TRP F C 1
ATOM 10858 O O . TRP E 2 21 ? 113.604 126.452 133.352 1.00 31.96 30 TRP F O 1
ATOM 10869 N N . PHE E 2 22 ? 113.244 128.030 134.891 1.00 32.96 31 PHE F N 1
ATOM 10870 C CA . PHE E 2 22 ? 112.440 128.781 133.944 1.00 32.96 31 PHE F CA 1
ATOM 10871 C C . PHE E 2 22 ? 113.292 129.420 132.871 1.00 32.96 31 PHE F C 1
ATOM 10872 O O . PHE E 2 22 ? 112.824 129.594 131.748 1.00 32.96 31 PHE F O 1
ATOM 10880 N N . MET E 2 23 ? 114.547 129.738 133.168 1.00 31.72 32 MET F N 1
ATOM 10881 C CA . MET E 2 23 ? 115.428 130.220 132.114 1.00 31.72 32 MET F CA 1
ATOM 10882 C C . MET E 2 23 ? 115.688 129.130 131.089 1.00 31.72 32 MET F C 1
ATOM 10883 O O . MET E 2 23 ? 115.620 129.372 129.881 1.00 31.72 32 MET F O 1
ATOM 10888 N N . ILE E 2 24 ? 115.971 127.914 131.545 1.00 28.41 33 ILE F N 1
ATOM 10889 C CA . ILE E 2 24 ? 116.229 126.882 130.545 1.00 28.41 33 ILE F CA 1
ATOM 10890 C C . ILE E 2 24 ? 114.948 126.500 129.819 1.00 28.41 33 ILE F C 1
ATOM 10891 O O . ILE E 2 24 ? 114.973 126.195 128.626 1.00 28.41 33 ILE F O 1
ATOM 10896 N N . TYR E 2 25 ? 113.807 126.552 130.492 1.00 32.19 34 TYR F N 1
ATOM 10897 C CA . TYR E 2 25 ? 112.548 126.318 129.802 1.00 32.19 34 TYR F CA 1
ATOM 10898 C C . TYR E 2 25 ? 112.296 127.375 128.745 1.00 32.19 34 TYR F C 1
ATOM 10899 O O . TYR E 2 25 ? 111.775 127.080 127.665 1.00 32.19 34 TYR F O 1
ATOM 10908 N N . TRP E 2 26 ? 112.628 128.621 129.038 1.00 32.86 35 TRP F N 1
ATOM 10909 C CA . TRP E 2 26 ? 112.409 129.636 128.029 1.00 32.86 35 TRP F CA 1
ATOM 10910 C C . TRP E 2 26 ? 113.389 129.488 126.881 1.00 32.86 35 TRP F C 1
ATOM 10911 O O . TRP E 2 26 ? 113.062 129.849 125.751 1.00 32.86 35 TRP F O 1
ATOM 10922 N N . VAL E 2 27 ? 114.583 128.957 127.135 1.00 29.91 36 VAL F N 1
ATOM 10923 C CA . VAL E 2 27 ? 115.449 128.584 126.018 1.00 29.91 36 VAL F CA 1
ATOM 10924 C C . VAL E 2 27 ? 114.796 127.495 125.195 1.00 29.91 36 VAL F C 1
ATOM 10925 O O . VAL E 2 27 ? 114.912 127.470 123.969 1.00 29.91 36 VAL F O 1
ATOM 10929 N N . LEU E 2 28 ? 114.094 126.580 125.850 1.00 29.33 37 LEU F N 1
ATOM 10930 C CA . LEU E 2 28 ? 113.400 125.537 125.105 1.00 29.33 37 LEU F CA 1
ATOM 10931 C C . LEU E 2 28 ? 112.364 126.137 124.177 1.00 29.33 37 LEU F C 1
ATOM 10932 O O . LEU E 2 28 ? 112.314 125.810 122.992 1.00 29.33 37 LEU F O 1
ATOM 10937 N N . LEU E 2 29 ? 111.533 127.027 124.697 1.00 30.15 38 LEU F N 1
ATOM 10938 C CA . LEU E 2 29 ? 110.482 127.603 123.865 1.00 30.15 38 LEU F CA 1
ATOM 10939 C C . LEU E 2 29 ? 111.055 128.489 122.765 1.00 30.15 38 LEU F C 1
ATOM 10940 O O . LEU E 2 29 ? 110.587 128.446 121.626 1.00 30.15 38 LEU F O 1
ATOM 10945 N N . GLU E 2 30 ? 112.065 129.295 123.083 1.00 33.44 39 GLU F N 1
ATOM 10946 C CA . GLU E 2 30 ? 112.651 130.231 122.130 1.00 33.44 39 GLU F CA 1
ATOM 10947 C C . GLU E 2 30 ? 113.381 129.536 120.990 1.00 33.44 39 GLU F C 1
ATOM 10948 O O . GLU E 2 30 ? 113.852 130.210 120.070 1.00 33.44 39 GLU F O 1
ATOM 10954 N N . ARG E 2 31 ? 113.477 128.216 121.006 1.00 32.08 40 ARG F N 1
ATOM 10955 C CA . ARG E 2 31 ? 114.216 127.477 119.995 1.00 32.08 40 ARG F CA 1
ATOM 10956 C C . ARG E 2 31 ? 113.239 126.797 119.051 1.00 32.08 40 ARG F C 1
ATOM 10957 O O . ARG E 2 31 ? 112.601 125.804 119.410 1.00 32.08 40 ARG F O 1
ATOM 10965 N N . GLY E 2 32 ? 113.131 127.330 117.843 1.00 40.96 41 GLY F N 1
ATOM 10966 C CA . GLY E 2 32 ? 112.342 126.703 116.805 1.00 40.96 41 GLY F CA 1
ATOM 10967 C C . GLY E 2 32 ? 113.165 126.395 115.571 1.00 40.96 41 GLY F C 1
ATOM 10968 O O . GLY E 2 32 ? 114.018 127.178 115.156 1.00 40.96 41 GLY F O 1
ATOM 10970 N N . ARG F 3 1 ? 103.242 120.875 161.421 1.00 61.74 3 ARG E N 1
ATOM 10971 C CA . ARG F 3 1 ? 104.635 121.104 161.770 1.00 61.74 3 ARG E CA 1
ATOM 10972 C C . ARG F 3 1 ? 105.266 122.104 160.836 1.00 61.74 3 ARG E C 1
ATOM 10973 O O . ARG F 3 1 ? 104.600 122.982 160.294 1.00 61.74 3 ARG E O 1
ATOM 10981 N N . ALA F 3 2 ? 106.574 121.953 160.659 1.00 55.21 4 ALA E N 1
ATOM 10982 C CA . ALA F 3 2 ? 107.317 122.658 159.630 1.00 55.21 4 ALA E CA 1
ATOM 10983 C C . ALA F 3 2 ? 107.730 121.761 158.481 1.00 55.21 4 ALA E C 1
ATOM 10984 O O . ALA F 3 2 ? 107.917 122.255 157.365 1.00 55.21 4 ALA E O 1
ATOM 10986 N N . GLU F 3 3 ? 107.886 120.458 158.727 1.00 55.15 5 GLU E N 1
ATOM 10987 C CA . GLU F 3 3 ? 108.168 119.546 157.627 1.00 55.15 5 GLU E CA 1
ATOM 10988 C C . GLU F 3 3 ? 107.034 119.556 156.615 1.00 55.15 5 GLU E C 1
ATOM 10989 O O . GLU F 3 3 ? 107.267 119.445 155.411 1.00 55.15 5 GLU E O 1
ATOM 10995 N N . LYS F 3 4 ? 105.799 119.709 157.086 1.00 56.82 6 LYS E N 1
ATOM 10996 C CA . LYS F 3 4 ? 104.679 119.787 156.162 1.00 56.82 6 LYS E CA 1
ATOM 10997 C C . LYS F 3 4 ? 104.746 121.045 155.319 1.00 56.82 6 LYS E C 1
ATOM 10998 O O . LYS F 3 4 ? 104.355 121.020 154.151 1.00 56.82 6 LYS E O 1
ATOM 11004 N N . THR F 3 5 ? 105.255 122.145 155.873 1.00 52.07 7 THR E N 1
ATOM 11005 C CA . THR F 3 5 ? 105.390 123.358 155.076 1.00 52.07 7 THR E CA 1
ATOM 11006 C C . THR F 3 5 ? 106.490 123.207 154.038 1.00 52.07 7 THR E C 1
ATOM 11007 O O . THR F 3 5 ? 106.311 123.559 152.864 1.00 52.07 7 THR E O 1
ATOM 11011 N N . GLY F 3 6 ? 107.633 122.673 154.445 1.00 49.40 8 GLY E N 1
ATOM 11012 C CA . GLY F 3 6 ? 108.670 122.387 153.470 1.00 49.40 8 GLY E CA 1
ATOM 11013 C C . GLY F 3 6 ? 108.178 121.461 152.377 1.00 49.40 8 GLY E C 1
ATOM 11014 O O . GLY F 3 6 ? 108.488 121.649 151.199 1.00 49.40 8 GLY E O 1
ATOM 11015 N N . LEU F 3 7 ? 107.365 120.475 152.751 1.00 48.19 9 LEU E N 1
ATOM 11016 C CA . LEU F 3 7 ? 106.920 119.473 151.794 1.00 48.19 9 LEU E CA 1
ATOM 11017 C C . LEU F 3 7 ? 105.871 120.034 150.852 1.00 48.19 9 LEU E C 1
ATOM 11018 O O . LEU F 3 7 ? 105.875 119.710 149.665 1.00 48.19 9 LEU E O 1
ATOM 11023 N N . THR F 3 8 ? 104.966 120.877 151.346 1.00 47.60 10 THR E N 1
ATOM 11024 C CA . THR F 3 8 ? 104.012 121.472 150.424 1.00 47.60 10 THR E CA 1
ATOM 11025 C C . THR F 3 8 ? 104.696 122.474 149.512 1.00 47.60 10 THR E C 1
ATOM 11026 O O . THR F 3 8 ? 104.272 122.647 148.366 1.00 47.60 10 THR E O 1
ATOM 11030 N N . LEU F 3 9 ? 105.779 123.099 149.974 1.00 44.81 11 LEU E N 1
ATOM 11031 C CA . LEU F 3 9 ? 106.543 123.968 149.086 1.00 44.81 11 LEU E CA 1
ATOM 11032 C C . LEU F 3 9 ? 107.219 123.167 147.979 1.00 44.81 11 LEU E C 1
ATOM 11033 O O . LEU F 3 9 ? 107.101 123.500 146.795 1.00 44.81 11 LEU E O 1
ATOM 11038 N N . ALA F 3 10 ? 107.928 122.101 148.343 1.00 44.43 12 ALA E N 1
ATOM 11039 C CA . ALA F 3 10 ? 108.555 121.261 147.328 1.00 44.43 12 ALA E CA 1
ATOM 11040 C C . ALA F 3 10 ? 107.517 120.693 146.374 1.00 44.43 12 ALA E C 1
ATOM 11041 O O . ALA F 3 10 ? 107.746 120.611 145.162 1.00 44.43 12 ALA E O 1
ATOM 11043 N N . LEU F 3 11 ? 106.359 120.313 146.896 1.00 44.10 13 LEU E N 1
ATOM 11044 C CA . LEU F 3 11 ? 105.352 119.706 146.047 1.00 44.10 13 LEU E CA 1
ATOM 11045 C C . LEU F 3 11 ? 104.747 120.719 145.090 1.00 44.10 13 LEU E C 1
ATOM 11046 O O . LEU F 3 11 ? 104.572 120.414 143.912 1.00 44.10 13 LEU E O 1
ATOM 11051 N N . ILE F 3 12 ? 104.428 121.932 145.553 1.00 44.15 14 ILE E N 1
ATOM 11052 C CA . ILE F 3 12 ? 103.892 122.918 144.616 1.00 44.15 14 ILE E CA 1
ATOM 11053 C C . ILE F 3 12 ? 104.942 123.270 143.575 1.00 44.15 14 ILE E C 1
ATOM 11054 O O . ILE F 3 12 ? 104.628 123.442 142.389 1.00 44.15 14 ILE E O 1
ATOM 11059 N N . LEU F 3 13 ? 106.212 123.300 143.975 1.00 39.94 15 LEU E N 1
ATOM 11060 C CA . LEU F 3 13 ? 107.273 123.543 143.007 1.00 39.94 15 LEU E CA 1
ATOM 11061 C C . LEU F 3 13 ? 107.267 122.487 141.912 1.00 39.94 15 LEU E C 1
ATOM 11062 O O . LEU F 3 13 ? 107.105 122.798 140.728 1.00 39.94 15 LEU E O 1
ATOM 11067 N N . LEU F 3 14 ? 107.440 121.223 142.295 1.00 39.02 16 LEU E N 1
ATOM 11068 C CA . LEU F 3 14 ? 107.580 120.175 141.296 1.00 39.02 16 LEU E CA 1
ATOM 11069 C C . LEU F 3 14 ? 106.298 119.972 140.496 1.00 39.02 16 LEU E C 1
ATOM 11070 O O . LEU F 3 14 ? 106.365 119.658 139.305 1.00 39.02 16 LEU E O 1
ATOM 11075 N N . LEU F 3 15 ? 105.127 120.169 141.101 1.00 39.91 17 LEU E N 1
ATOM 11076 C CA . LEU F 3 15 ? 103.899 120.102 140.321 1.00 39.91 17 LEU E CA 1
ATOM 11077 C C . LEU F 3 15 ? 103.855 121.204 139.279 1.00 39.91 17 LEU E C 1
ATOM 11078 O O . LEU F 3 15 ? 103.369 120.984 138.168 1.00 39.91 17 LEU E O 1
ATOM 11083 N N . THR F 3 16 ? 104.355 122.396 139.608 1.00 38.32 18 THR E N 1
ATOM 11084 C CA . THR F 3 16 ? 104.385 123.457 138.608 1.00 38.32 18 THR E CA 1
ATOM 11085 C C . THR F 3 16 ? 105.339 123.115 137.476 1.00 38.32 18 THR E C 1
ATOM 11086 O O . THR F 3 16 ? 105.003 123.264 136.292 1.00 38.32 18 THR E O 1
ATOM 11090 N N . PHE F 3 17 ? 106.539 122.656 137.829 1.00 36.18 19 PHE E N 1
ATOM 11091 C CA . PHE F 3 17 ? 107.506 122.213 136.832 1.00 36.18 19 PHE E CA 1
ATOM 11092 C C . PHE F 3 17 ? 106.890 121.204 135.883 1.00 36.18 19 PHE E C 1
ATOM 11093 O O . PHE F 3 17 ? 106.998 121.325 134.658 1.00 36.18 19 PHE E O 1
ATOM 11101 N N . PHE F 3 18 ? 106.214 120.206 136.438 1.00 37.29 20 PHE E N 1
ATOM 11102 C CA . PHE F 3 18 ? 105.705 119.120 135.621 1.00 37.29 20 PHE E CA 1
ATOM 11103 C C . PHE F 3 18 ? 104.488 119.528 134.809 1.00 37.29 20 PHE E C 1
ATOM 11104 O O . PHE F 3 18 ? 104.354 119.123 133.652 1.00 37.29 20 PHE E O 1
ATOM 11112 N N . SER F 3 19 ? 103.579 120.301 135.393 1.00 37.25 21 SER E N 1
ATOM 11113 C CA . SER F 3 19 ? 102.460 120.793 134.612 1.00 37.25 21 SER E CA 1
ATOM 11114 C C . SER F 3 19 ? 102.951 121.573 133.411 1.00 37.25 21 SER E C 1
ATOM 11115 O O . SER F 3 19 ? 102.408 121.433 132.314 1.00 37.25 21 SER E O 1
ATOM 11118 N N . LEU F 3 20 ? 104.006 122.367 133.578 1.00 35.88 22 LEU E N 1
ATOM 11119 C CA . LEU F 3 20 ? 104.507 123.113 132.428 1.00 35.88 22 LEU E CA 1
ATOM 11120 C C . LEU F 3 20 ? 105.199 122.219 131.404 1.00 35.88 22 LEU E C 1
ATOM 11121 O O . LEU F 3 20 ? 105.054 122.442 130.200 1.00 35.88 22 LEU E O 1
ATOM 11126 N N . ILE F 3 21 ? 105.983 121.230 131.833 1.00 36.42 23 ILE E N 1
ATOM 11127 C CA . ILE F 3 21 ? 106.629 120.439 130.790 1.00 36.42 23 ILE E CA 1
ATOM 11128 C C . ILE F 3 21 ? 105.603 119.615 130.040 1.00 36.42 23 ILE E C 1
ATOM 11129 O O . ILE F 3 21 ? 105.718 119.439 128.825 1.00 36.42 23 ILE E O 1
ATOM 11134 N N . VAL F 3 22 ? 104.558 119.139 130.712 1.00 38.59 24 VAL E N 1
ATOM 11135 C CA . VAL F 3 22 ? 103.529 118.416 129.979 1.00 38.59 24 VAL E CA 1
ATOM 11136 C C . VAL F 3 22 ? 102.726 119.365 129.108 1.00 38.59 24 VAL E C 1
ATOM 11137 O O . VAL F 3 22 ? 102.297 118.997 128.009 1.00 38.59 24 VAL E O 1
ATOM 11141 N N . TYR F 3 23 ? 102.534 120.606 129.548 1.00 39.80 25 TYR E N 1
ATOM 11142 C CA . TYR F 3 23 ? 101.875 121.581 128.694 1.00 39.80 25 TYR E CA 1
ATOM 11143 C C . TYR F 3 23 ? 102.677 121.819 127.427 1.00 39.80 25 TYR E C 1
ATOM 11144 O O . TYR F 3 23 ? 102.143 121.749 126.319 1.00 39.80 25 TYR E O 1
ATOM 11153 N N . ALA F 3 24 ? 103.967 122.098 127.566 1.00 39.13 26 ALA E N 1
ATOM 11154 C CA . ALA F 3 24 ? 104.777 122.351 126.383 1.00 39.13 26 ALA E CA 1
ATOM 11155 C C . ALA F 3 24 ? 104.891 121.119 125.504 1.00 39.13 26 ALA E C 1
ATOM 11156 O O . ALA F 3 24 ? 105.076 121.245 124.293 1.00 39.13 26 ALA E O 1
ATOM 11158 N N . ALA F 3 25 ? 104.791 119.928 126.080 1.00 39.29 27 ALA E N 1
ATOM 11159 C CA . ALA F 3 25 ? 104.899 118.731 125.266 1.00 39.29 27 ALA E CA 1
ATOM 11160 C C . ALA F 3 25 ? 103.600 118.370 124.577 1.00 39.29 27 ALA E C 1
ATOM 11161 O O . ALA F 3 25 ? 103.635 117.657 123.573 1.00 39.29 27 ALA E O 1
ATOM 11163 N N . LYS F 3 26 ? 102.457 118.816 125.092 1.00 40.96 28 LYS E N 1
ATOM 11164 C CA . LYS F 3 26 ? 101.187 118.507 124.449 1.00 40.96 28 LYS E CA 1
ATOM 11165 C C . LYS F 3 26 ? 100.689 119.665 123.594 1.00 40.96 28 LYS E C 1
ATOM 11166 O O . LYS F 3 26 ? 100.499 119.507 122.386 1.00 40.96 28 LYS E O 1
ATOM 11172 N N . GLY F 3 27 ? 100.470 120.827 124.195 1.00 42.36 29 GLY E N 1
ATOM 11173 C CA . GLY F 3 27 ? 100.237 122.013 123.408 1.00 42.36 29 GLY E CA 1
ATOM 11174 C C . GLY F 3 27 ? 101.545 122.589 122.925 1.00 42.36 29 GLY E C 1
ATOM 11175 O O . GLY F 3 27 ? 102.591 122.355 123.523 1.00 42.36 29 GLY E O 1
ATOM 11176 N N . LEU F 3 28 ? 101.480 123.341 121.835 1.00 42.74 30 LEU E N 1
ATOM 11177 C CA . LEU F 3 28 ? 102.664 123.791 121.103 1.00 42.74 30 LEU E CA 1
ATOM 11178 C C . LEU F 3 28 ? 103.685 122.663 120.994 1.00 42.74 30 LEU E C 1
ATOM 11179 O O . LEU F 3 28 ? 104.807 122.749 121.483 1.00 42.74 30 LEU E O 1
ATOM 11184 N N . LYS F 3 29 ? 103.271 121.591 120.320 1.00 42.32 31 LYS E N 1
ATOM 11185 C CA . LYS F 3 29 ? 103.949 120.309 120.441 1.00 42.32 31 LYS E CA 1
ATOM 11186 C C . LYS F 3 29 ? 105.445 120.403 120.213 1.00 42.32 31 LYS E C 1
ATOM 11187 O O . LYS F 3 29 ? 105.894 120.631 119.089 1.00 42.32 31 LYS E O 1
ATOM 11193 N N . ILE F 3 30 ? 106.224 120.215 121.272 1.00 38.35 32 ILE E N 1
ATOM 11194 C CA . ILE F 3 30 ? 107.655 119.998 121.126 1.00 38.35 32 ILE E CA 1
ATOM 11195 C C . ILE F 3 30 ? 107.905 118.555 121.515 1.00 38.35 32 ILE E C 1
ATOM 11196 O O . ILE F 3 30 ? 108.340 118.265 122.632 1.00 38.35 32 ILE E O 1
ATOM 11201 N N . ASP F 3 31 ? 107.715 117.649 120.575 1.00 43.30 33 ASP E N 1
ATOM 11202 C CA . ASP F 3 31 ? 107.618 116.247 120.927 1.00 43.30 33 ASP E CA 1
ATOM 11203 C C . ASP F 3 31 ? 109.010 115.660 121.004 1.00 43.30 33 ASP E C 1
ATOM 11204 O O . ASP F 3 31 ? 109.810 115.814 120.080 1.00 43.30 33 ASP E O 1
ATOM 11209 N N . ILE F 3 32 ? 109.308 115.013 122.119 1.00 39.32 34 ILE E N 1
ATOM 11210 C CA . ILE F 3 32 ? 110.572 114.310 122.277 1.00 39.32 34 ILE E CA 1
ATOM 11211 C C . ILE F 3 32 ? 110.555 113.166 121.267 1.00 39.32 34 ILE E C 1
ATOM 11212 O O . ILE F 3 32 ? 109.471 112.735 120.859 1.00 39.32 34 ILE E O 1
ATOM 11217 N N . PRO F 3 33 ? 111.695 112.685 120.785 1.00 42.35 35 PRO E N 1
ATOM 11218 C CA . PRO F 3 33 ? 111.671 111.651 119.747 1.00 42.35 35 PRO E CA 1
ATOM 11219 C C . PRO F 3 33 ? 111.070 110.354 120.254 1.00 42.35 35 PRO E C 1
ATOM 11220 O O . PRO F 3 33 ? 111.507 109.803 121.264 1.00 42.35 35 PRO E O 1
ATOM 11224 N N . THR F 3 34 ? 110.084 109.859 119.529 1.00 49.94 36 THR E N 1
ATOM 11225 C CA . THR F 3 34 ? 109.364 108.650 119.874 1.00 49.94 36 THR E CA 1
ATOM 11226 C C . THR F 3 34 ? 109.666 107.539 118.880 1.00 49.94 36 THR E C 1
ATOM 11227 O O . THR F 3 34 ? 110.492 107.684 117.973 1.00 49.94 36 THR E O 1
ATOM 11231 N N . CYS F 3 35 ? 108.975 106.422 119.052 1.00 55.15 37 CYS E N 1
ATOM 11232 C CA . CYS F 3 35 ? 109.144 105.279 118.174 1.00 55.15 37 CYS E CA 1
ATOM 11233 C C . CYS F 3 35 ? 108.342 105.497 116.906 1.00 55.15 37 CYS E C 1
ATOM 11234 O O . CYS F 3 35 ? 107.127 105.704 116.963 1.00 55.15 37 CYS E O 1
ATOM 11237 N N . VAL F 3 36 ? 109.014 105.463 115.762 1.00 59.90 38 VAL E N 1
ATOM 11238 C CA . VAL F 3 36 ? 108.349 105.526 114.472 1.00 59.90 38 VAL E CA 1
ATOM 11239 C C . VAL F 3 36 ? 108.766 104.311 113.667 1.00 59.90 38 VAL E C 1
ATOM 11240 O O . VAL F 3 36 ? 109.928 103.894 113.714 1.00 59.90 38 VAL E O 1
ATOM 11244 N N . THR F 3 37 ? 107.814 103.724 112.946 1.00 68.49 39 THR E N 1
ATOM 11245 C CA . THR F 3 37 ? 108.087 102.499 112.199 1.00 68.49 39 THR E CA 1
ATOM 11246 C C . THR F 3 37 ? 107.133 102.437 111.014 1.00 68.49 39 THR E C 1
ATOM 11247 O O . THR F 3 37 ? 105.939 102.189 111.197 1.00 68.49 39 THR E O 1
ATOM 11251 N N . ASP F 3 38 ? 107.651 102.669 109.809 1.00 74.45 40 ASP E N 1
ATOM 11252 C CA . ASP F 3 38 ? 106.927 102.310 108.596 1.00 74.45 40 ASP E CA 1
ATOM 11253 C C . ASP F 3 38 ? 107.695 101.293 107.759 1.00 74.45 40 ASP E C 1
ATOM 11254 O O . ASP F 3 38 ? 107.243 100.155 107.612 1.00 74.45 40 ASP E O 1
ATOM 11259 N N . VAL F 3 39 ? 108.855 101.658 107.211 1.00 70.35 41 VAL E N 1
ATOM 11260 C CA . VAL F 3 39 ? 109.779 100.686 106.628 1.00 70.35 41 VAL E CA 1
ATOM 11261 C C . VAL F 3 39 ? 111.211 100.969 107.077 1.00 70.35 41 VAL E C 1
ATOM 11262 O O . VAL F 3 39 ? 111.877 100.114 107.674 1.00 70.35 41 VAL E O 1
ATOM 11266 N N . GLU F 3 40 ? 111.680 102.176 106.779 1.00 66.10 42 GLU E N 1
ATOM 11267 C CA . GLU F 3 40 ? 112.915 102.733 107.319 1.00 66.10 42 GLU E CA 1
ATOM 11268 C C . GLU F 3 40 ? 114.174 101.873 107.178 1.00 66.10 42 GLU E C 1
ATOM 11269 O O . GLU F 3 40 ? 114.834 101.560 108.177 1.00 66.10 42 GLU E O 1
ATOM 11275 N N . PRO F 3 41 ? 114.552 101.489 105.940 1.00 62.72 43 PRO E N 1
ATOM 11276 C CA . PRO F 3 41 ? 115.882 100.896 105.715 1.00 62.72 43 PRO E CA 1
ATOM 11277 C C . PRO F 3 41 ? 117.013 101.910 105.851 1.00 62.72 43 PRO E C 1
ATOM 11278 O O . PRO F 3 41 ? 117.985 101.685 106.579 1.00 62.72 43 PRO E O 1
ATOM 11282 N N . PHE F 3 42 ? 116.889 103.032 105.143 1.00 52.29 44 PHE E N 1
ATOM 11283 C CA . PHE F 3 42 ? 117.633 104.237 105.475 1.00 52.29 44 PHE E CA 1
ATOM 11284 C C . PHE F 3 42 ? 119.153 104.222 105.358 1.00 52.29 44 PHE E C 1
ATOM 11285 O O . PHE F 3 42 ? 119.830 104.180 106.385 1.00 52.29 44 PHE E O 1
ATOM 11293 N N . GLN F 3 43 ? 119.720 104.211 104.132 1.00 54.59 45 GLN E N 1
ATOM 11294 C CA . GLN F 3 43 ? 121.080 104.746 103.910 1.00 54.59 45 GLN E CA 1
ATOM 11295 C C . GLN F 3 43 ? 121.082 105.697 102.711 1.00 54.59 45 GLN E C 1
ATOM 11296 O O . GLN F 3 43 ? 121.561 105.312 101.644 1.00 54.59 45 GLN E O 1
ATOM 11302 N N . GLU F 3 44 ? 120.659 106.945 102.908 1.00 51.61 46 GLU E N 1
ATOM 11303 C CA . GLU F 3 44 ? 120.317 107.826 101.788 1.00 51.61 46 GLU E CA 1
ATOM 11304 C C . GLU F 3 44 ? 119.991 109.224 102.320 1.00 51.61 46 GLU E C 1
ATOM 11305 O O . GLU F 3 44 ? 120.291 109.556 103.472 1.00 51.61 46 GLU E O 1
ATOM 11311 N N . GLY F 3 45 ? 119.453 110.071 101.430 1.00 49.84 47 GLY E N 1
ATOM 11312 C CA . GLY F 3 45 ? 118.224 110.794 101.719 1.00 49.84 47 GLY E CA 1
ATOM 11313 C C . GLY F 3 45 ? 118.073 112.299 101.708 1.00 49.84 47 GLY E C 1
ATOM 11314 O O . GLY F 3 45 ? 118.721 112.982 102.496 1.00 49.84 47 GLY E O 1
ATOM 11315 N N . LYS F 3 46 ? 117.199 112.819 100.836 1.00 51.98 48 LYS E N 1
ATOM 11316 C CA . LYS F 3 46 ? 116.503 114.094 101.032 1.00 51.98 48 LYS E CA 1
ATOM 11317 C C . LYS F 3 46 ? 115.416 114.332 99.986 1.00 51.98 48 LYS E C 1
ATOM 11318 O O . LYS F 3 46 ? 115.692 114.249 98.786 1.00 51.98 48 LYS E O 1
ATOM 11324 N N . LEU F 3 47 ? 114.196 114.674 100.397 1.00 56.43 49 LEU E N 1
ATOM 11325 C CA . LEU F 3 47 ? 113.099 114.841 99.454 1.00 56.43 49 LEU E CA 1
ATOM 11326 C C . LEU F 3 47 ? 112.360 116.146 99.696 1.00 56.43 49 LEU E C 1
ATOM 11327 O O . LEU F 3 47 ? 112.026 116.480 100.832 1.00 56.43 49 LEU E O 1
ATOM 11332 N N . ILE F 3 48 ? 112.080 116.858 98.613 1.00 64.33 50 ILE E N 1
ATOM 11333 C CA . ILE F 3 48 ? 111.346 118.121 98.651 1.00 64.33 50 ILE E CA 1
ATOM 11334 C C . ILE F 3 48 ? 109.866 117.760 98.568 1.00 64.33 50 ILE E C 1
ATOM 11335 O O . ILE F 3 48 ? 109.250 117.770 97.505 1.00 64.33 50 ILE E O 1
ATOM 11340 N N . LYS F 3 49 ? 109.279 117.457 99.723 1.00 63.86 51 LYS E N 1
ATOM 11341 C CA . LYS F 3 49 ? 108.008 116.739 99.752 1.00 63.86 51 LYS E CA 1
ATOM 11342 C C . LYS F 3 49 ? 106.854 117.595 99.233 1.00 63.86 51 LYS E C 1
ATOM 11343 O O . LYS F 3 49 ? 106.237 117.269 98.213 1.00 63.86 51 LYS E O 1
ATOM 11349 N N . HIS F 3 50 ? 106.536 118.693 99.924 1.00 68.37 52 HIS E N 1
ATOM 11350 C CA . HIS F 3 50 ? 105.458 119.594 99.524 1.00 68.37 52 HIS E CA 1
ATOM 11351 C C . HIS F 3 50 ? 105.983 120.851 98.850 1.00 68.37 52 HIS E C 1
ATOM 11352 O O . HIS F 3 50 ? 105.330 121.898 98.897 1.00 68.37 52 HIS E O 1
ATOM 11359 N N . GLY F 3 51 ? 107.169 120.792 98.263 1.00 68.71 53 GLY E N 1
ATOM 11360 C CA . GLY F 3 51 ? 107.590 121.911 97.455 1.00 68.71 53 GLY E CA 1
ATOM 11361 C C . GLY F 3 51 ? 108.250 123.023 98.235 1.00 68.71 53 GLY E C 1
ATOM 11362 O O . GLY F 3 51 ? 109.457 122.996 98.478 1.00 68.71 53 GLY E O 1
ATOM 11363 N N . ASP F 3 52 ? 107.467 124.028 98.610 1.00 65.24 54 ASP E N 1
ATOM 11364 C CA . ASP F 3 52 ? 108.064 125.246 99.135 1.00 65.24 54 ASP E CA 1
ATOM 11365 C C . ASP F 3 52 ? 108.496 125.093 100.587 1.00 65.24 54 ASP E C 1
ATOM 11366 O O . ASP F 3 52 ? 109.590 125.528 100.959 1.00 65.24 54 ASP E O 1
ATOM 11371 N N . LYS F 3 53 ? 107.663 124.488 101.427 1.00 60.13 55 LYS E N 1
ATOM 11372 C CA . LYS F 3 53 ? 107.955 124.459 102.852 1.00 60.13 55 LYS E CA 1
ATOM 11373 C C . LYS F 3 53 ? 108.232 123.056 103.363 1.00 60.13 55 LYS E C 1
ATOM 11374 O O . LYS F 3 53 ? 109.313 122.816 103.899 1.00 60.13 55 LYS E O 1
ATOM 11380 N N . ARG F 3 54 ? 107.305 122.119 103.213 1.00 59.49 56 ARG E N 1
ATOM 11381 C CA . ARG F 3 54 ? 107.512 120.806 103.799 1.00 59.49 56 ARG E CA 1
ATOM 11382 C C . ARG F 3 54 ? 108.694 120.128 103.132 1.00 59.49 56 ARG E C 1
ATOM 11383 O O . ARG F 3 54 ? 108.931 120.297 101.937 1.00 59.49 56 ARG E O 1
ATOM 11391 N N . TYR F 3 55 ? 109.441 119.360 103.911 1.00 56.55 57 TYR E N 1
ATOM 11392 C CA . TYR F 3 55 ? 110.548 118.579 103.395 1.00 56.55 57 TYR E CA 1
ATOM 11393 C C . TYR F 3 55 ? 110.557 117.242 104.109 1.00 56.55 57 TYR E C 1
ATOM 11394 O O . TYR F 3 55 ? 109.723 116.968 104.973 1.00 56.55 57 TYR E O 1
ATOM 11403 N N . GLU F 3 56 ? 111.498 116.392 103.730 1.00 51.35 58 GLU E N 1
ATOM 11404 C CA . GLU F 3 56 ? 111.783 115.182 104.484 1.00 51.35 58 GLU E CA 1
ATOM 11405 C C . GLU F 3 56 ? 113.278 114.955 104.401 1.00 51.35 58 GLU E C 1
ATOM 11406 O O . GLU F 3 56 ? 113.807 114.665 103.328 1.00 51.35 58 GLU E O 1
ATOM 11412 N N . LEU F 3 57 ? 113.947 115.089 105.528 1.00 44.66 59 LEU E N 1
ATOM 11413 C CA . LEU F 3 57 ? 115.391 115.028 105.599 1.00 44.66 59 LEU E CA 1
ATOM 11414 C C . LEU F 3 57 ? 115.802 113.696 106.194 1.00 44.66 59 LEU E C 1
ATOM 11415 O O . LEU F 3 57 ? 115.219 113.243 107.178 1.00 44.66 59 LEU E O 1
ATOM 11420 N N . HIS F 3 58 ? 116.793 113.057 105.593 1.00 43.51 60 HIS E N 1
ATOM 11421 C CA . HIS F 3 58 ? 117.235 111.738 106.031 1.00 43.51 60 HIS E CA 1
ATOM 11422 C C . HIS F 3 58 ? 118.728 111.834 106.303 1.00 43.51 60 HIS E C 1
ATOM 11423 O O . HIS F 3 58 ? 119.529 111.549 105.415 1.00 43.51 60 HIS E O 1
ATOM 11430 N N . ILE F 3 59 ? 119.110 112.235 107.510 1.00 38.38 61 ILE E N 1
ATOM 11431 C CA . ILE F 3 59 ? 120.525 112.476 107.815 1.00 38.38 61 ILE E CA 1
ATOM 11432 C C . ILE F 3 59 ? 121.080 111.188 108.403 1.00 38.38 61 ILE E C 1
ATOM 11433 O O . ILE F 3 59 ? 121.263 111.034 109.607 1.00 38.38 61 ILE E O 1
ATOM 11438 N N . LEU F 3 60 ? 121.419 110.258 107.523 1.00 38.47 62 LEU E N 1
ATOM 11439 C CA . LEU F 3 60 ? 122.178 109.102 107.966 1.00 38.47 62 LEU E CA 1
ATOM 11440 C C . LEU F 3 60 ? 123.539 109.540 108.459 1.00 38.47 62 LEU E C 1
ATOM 11441 O O . LEU F 3 60 ? 124.198 110.363 107.832 1.00 38.47 62 LEU E O 1
ATOM 11446 N N . ALA F 3 61 ? 123.970 108.973 109.575 1.00 36.01 63 ALA E N 1
ATOM 11447 C CA . ALA F 3 61 ? 125.186 109.391 110.255 1.00 36.01 63 ALA E CA 1
ATOM 11448 C C . ALA F 3 61 ? 126.208 108.273 110.173 1.00 36.01 63 ALA E C 1
ATOM 11449 O O . ALA F 3 61 ? 126.301 107.449 111.080 1.00 36.01 63 ALA E O 1
ATOM 11451 N N . ARG F 3 62 ? 126.989 108.251 109.101 1.00 36.04 64 ARG E N 1
ATOM 11452 C CA . ARG F 3 62 ? 128.061 107.275 108.989 1.00 36.04 64 ARG E CA 1
ATOM 11453 C C . ARG F 3 62 ? 129.095 107.546 110.056 1.00 36.04 64 ARG E C 1
ATOM 11454 O O . ARG F 3 62 ? 128.982 108.519 110.797 1.00 36.04 64 ARG E O 1
ATOM 11462 N N . MET F 3 63 ? 130.114 106.709 110.145 1.00 34.88 65 MET E N 1
ATOM 11463 C CA . MET F 3 63 ? 131.138 106.928 111.148 1.00 34.88 65 MET E CA 1
ATOM 11464 C C . MET F 3 63 ? 132.027 108.081 110.710 1.00 34.88 65 MET E C 1
ATOM 11465 O O . MET F 3 63 ? 132.741 107.982 109.709 1.00 34.88 65 MET E O 1
ATOM 11470 N N . TRP F 3 64 ? 131.971 109.169 111.476 1.00 31.38 66 TRP E N 1
ATOM 11471 C CA . TRP F 3 64 ? 132.831 110.343 111.402 1.00 31.38 66 TRP E CA 1
ATOM 11472 C C . TRP F 3 64 ? 132.504 111.260 110.240 1.00 31.38 66 TRP E C 1
ATOM 11473 O O . TRP F 3 64 ? 133.400 111.935 109.729 1.00 31.38 66 TRP E O 1
ATOM 11484 N N . TYR F 3 65 ? 131.239 111.294 109.824 1.00 31.01 67 TYR E N 1
ATOM 11485 C CA . TYR F 3 65 ? 130.686 112.400 109.048 1.00 31.01 67 TYR E CA 1
ATOM 11486 C C . TYR F 3 65 ? 129.210 112.155 108.821 1.00 31.01 67 TYR E C 1
ATOM 11487 O O . TYR F 3 65 ? 128.783 111.003 108.788 1.00 31.01 67 TYR E O 1
ATOM 11496 N N . PHE F 3 66 ? 128.424 113.207 108.667 1.00 30.81 68 PHE E N 1
ATOM 11497 C CA . PHE F 3 66 ? 127.009 113.028 108.402 1.00 30.81 68 PHE E CA 1
ATOM 11498 C C . PHE F 3 66 ? 126.782 112.921 106.906 1.00 30.81 68 PHE E C 1
ATOM 11499 O O . PHE F 3 66 ? 127.678 113.146 106.104 1.00 30.81 68 PHE E O 1
ATOM 11507 N N . ASP F 3 67 ? 125.570 112.562 106.522 1.00 39.50 69 ASP E N 1
ATOM 11508 C CA . ASP F 3 67 ? 125.273 112.305 105.115 1.00 39.50 69 ASP E CA 1
ATOM 11509 C C . ASP F 3 67 ? 123.914 112.913 104.791 1.00 39.50 69 ASP E C 1
ATOM 11510 O O . ASP F 3 67 ? 122.901 112.222 104.826 1.00 39.50 69 ASP E O 1
ATOM 11515 N N . PHE F 3 68 ? 123.896 114.187 104.424 1.00 39.39 70 PHE E N 1
ATOM 11516 C CA . PHE F 3 68 ? 122.622 114.875 104.283 1.00 39.39 70 PHE E CA 1
ATOM 11517 C C . PHE F 3 68 ? 121.983 114.639 102.930 1.00 39.39 70 PHE E C 1
ATOM 11518 O O . PHE F 3 68 ? 120.772 114.465 102.840 1.00 39.39 70 PHE E O 1
ATOM 11526 N N . ASN F 3 69 ? 122.767 114.687 101.876 1.00 45.57 71 ASN E N 1
ATOM 11527 C CA . ASN F 3 69 ? 122.382 114.224 100.554 1.00 45.57 71 ASN E CA 1
ATOM 11528 C C . ASN F 3 69 ? 123.341 113.102 100.206 1.00 45.57 71 ASN E C 1
ATOM 11529 O O . ASN F 3 69 ? 124.053 112.602 101.071 1.00 45.57 71 ASN E O 1
ATOM 11534 N N . LYS F 3 70 ? 123.376 112.694 98.947 1.00 47.77 72 LYS E N 1
ATOM 11535 C CA . LYS F 3 70 ? 124.136 111.487 98.657 1.00 47.77 72 LYS E CA 1
ATOM 11536 C C . LYS F 3 70 ? 125.627 111.714 98.851 1.00 47.77 72 LYS E C 1
ATOM 11537 O O . LYS F 3 70 ? 126.395 111.698 97.888 1.00 47.77 72 LYS E O 1
ATOM 11543 N N . GLY F 3 71 ? 126.038 111.913 100.107 1.00 49.66 73 GLY E N 1
ATOM 11544 C CA . GLY F 3 71 ? 127.423 112.143 100.467 1.00 49.66 73 GLY E CA 1
ATOM 11545 C C . GLY F 3 71 ? 127.832 113.600 100.485 1.00 49.66 73 GLY E C 1
ATOM 11546 O O . GLY F 3 71 ? 128.861 113.961 99.911 1.00 49.66 73 GLY E O 1
ATOM 11547 N N . ALA F 3 72 ? 127.051 114.453 101.139 1.00 45.29 74 ALA E N 1
ATOM 11548 C CA . ALA F 3 72 ? 127.297 115.891 101.101 1.00 45.29 74 ALA E CA 1
ATOM 11549 C C . ALA F 3 72 ? 127.093 116.441 102.503 1.00 45.29 74 ALA E C 1
ATOM 11550 O O . ALA F 3 72 ? 125.964 116.738 102.892 1.00 45.29 74 ALA E O 1
ATOM 11552 N N . THR F 3 73 ? 128.188 116.615 103.234 1.00 42.60 75 THR E N 1
ATOM 11553 C CA . THR F 3 73 ? 128.114 117.027 104.627 1.00 42.60 75 THR E CA 1
ATOM 11554 C C . THR F 3 73 ? 127.344 118.318 104.842 1.00 42.60 75 THR E C 1
ATOM 11555 O O . THR F 3 73 ? 127.017 118.624 105.988 1.00 42.60 75 THR E O 1
ATOM 11559 N N . GLU F 3 74 ? 127.048 119.082 103.803 1.00 45.63 76 GLU E N 1
ATOM 11560 C CA . GLU F 3 74 ? 126.274 120.303 103.952 1.00 45.63 76 GLU E CA 1
ATOM 11561 C C . GLU F 3 74 ? 125.035 120.233 103.082 1.00 45.63 76 GLU E C 1
ATOM 11562 O O . GLU F 3 74 ? 124.909 119.373 102.212 1.00 45.63 76 GLU E O 1
ATOM 11568 N N . ILE F 3 75 ? 124.115 121.163 103.319 1.00 44.56 77 ILE E N 1
ATOM 11569 C CA . ILE F 3 75 ? 122.830 121.144 102.636 1.00 44.56 77 ILE E CA 1
ATOM 11570 C C . ILE F 3 75 ? 122.246 122.540 102.688 1.00 44.56 77 ILE E C 1
ATOM 11571 O O . ILE F 3 75 ? 122.514 123.306 103.617 1.00 44.56 77 ILE E O 1
ATOM 11576 N N . LYS F 3 76 ? 121.441 122.876 101.686 1.00 48.39 78 LYS E N 1
ATOM 11577 C CA . LYS F 3 76 ? 120.837 124.194 101.594 1.00 48.39 78 LYS E CA 1
ATOM 11578 C C . LYS F 3 76 ? 119.334 124.047 101.450 1.00 48.39 78 LYS E C 1
ATOM 11579 O O . LYS F 3 76 ? 118.852 123.228 100.668 1.00 48.39 78 LYS E O 1
ATOM 11585 N N . ILE F 3 77 ? 118.601 124.843 102.216 1.00 51.27 79 ILE E N 1
ATOM 11586 C CA . ILE F 3 77 ? 117.165 124.668 102.378 1.00 51.27 79 ILE E CA 1
ATOM 11587 C C . ILE F 3 77 ? 116.502 126.039 102.375 1.00 51.27 79 ILE E C 1
ATOM 11588 O O . ILE F 3 77 ? 117.013 126.963 103.016 1.00 51.27 79 ILE E O 1
ATOM 11593 N N . PRO F 3 78 ? 115.384 126.228 101.688 1.00 52.92 80 PRO E N 1
ATOM 11594 C CA . PRO F 3 78 ? 114.751 127.546 101.680 1.00 52.92 80 PRO E CA 1
ATOM 11595 C C . PRO F 3 78 ? 114.214 127.914 103.051 1.00 52.92 80 PRO E C 1
ATOM 11596 O O . PRO F 3 78 ? 113.858 127.051 103.854 1.00 52.92 80 PRO E O 1
ATOM 11600 N N . VAL F 3 79 ? 114.149 129.226 103.305 1.00 53.94 81 VAL E N 1
ATOM 11601 C CA . VAL F 3 79 ? 113.813 129.732 104.634 1.00 53.94 81 VAL E CA 1
ATOM 11602 C C . VAL F 3 79 ? 112.355 129.439 104.951 1.00 53.94 81 VAL E C 1
ATOM 11603 O O . VAL F 3 79 ? 111.510 129.282 104.065 1.00 53.94 81 VAL E O 1
ATOM 11607 N N . GLY F 3 80 ? 112.061 129.368 106.247 1.00 52.20 82 GLY E N 1
ATOM 11608 C CA . GLY F 3 80 ? 110.726 129.111 106.720 1.00 52.20 82 GLY E CA 1
ATOM 11609 C C . GLY F 3 80 ? 110.279 127.682 106.583 1.00 52.20 82 GLY E C 1
ATOM 11610 O O . GLY F 3 80 ? 109.279 127.303 107.195 1.00 52.20 82 GLY E O 1
ATOM 11611 N N . SER F 3 81 ? 111.000 126.874 105.816 1.00 51.77 83 SER E N 1
ATOM 11612 C CA . SER F 3 81 ? 110.589 125.512 105.556 1.00 51.77 83 SER E CA 1
ATOM 11613 C C . SER F 3 81 ? 110.423 124.741 106.855 1.00 51.77 83 SER E C 1
ATOM 11614 O O . SER F 3 81 ? 110.920 125.131 107.909 1.00 51.77 83 SER E O 1
ATOM 11617 N N . VAL F 3 82 ? 109.700 123.639 106.768 1.00 50.48 84 VAL E N 1
ATOM 11618 C CA . VAL F 3 82 ? 109.377 122.810 107.922 1.00 50.48 84 VAL E CA 1
ATOM 11619 C C . VAL F 3 82 ? 109.797 121.386 107.586 1.00 50.48 84 VAL E C 1
ATOM 11620 O O . VAL F 3 82 ? 109.049 120.595 107.017 1.00 50.48 84 VAL E O 1
ATOM 11624 N N . VAL F 3 83 ? 111.015 121.044 107.948 1.00 47.18 85 VAL E N 1
ATOM 11625 C CA . VAL F 3 83 ? 111.557 119.762 107.554 1.00 47.18 85 VAL E CA 1
ATOM 11626 C C . VAL F 3 83 ? 111.003 118.668 108.457 1.00 47.18 85 VAL E C 1
ATOM 11627 O O . VAL F 3 83 ? 110.496 118.914 109.546 1.00 47.18 85 VAL E O 1
ATOM 11631 N N . ASP F 3 84 ? 111.092 117.444 107.971 1.00 48.29 86 ASP E N 1
ATOM 11632 C CA . ASP F 3 84 ? 110.761 116.241 108.723 1.00 48.29 86 ASP E CA 1
ATOM 11633 C C . ASP F 3 84 ? 112.056 115.454 108.795 1.00 48.29 86 ASP E C 1
ATOM 11634 O O . ASP F 3 84 ? 112.409 114.752 107.847 1.00 48.29 86 ASP E O 1
ATOM 11639 N N . ILE F 3 85 ? 112.774 115.571 109.899 1.00 41.31 87 ILE E N 1
ATOM 11640 C CA . ILE F 3 85 ? 114.129 115.055 109.983 1.00 41.31 87 ILE E CA 1
ATOM 11641 C C . ILE F 3 85 ? 114.108 113.653 110.559 1.00 41.31 87 ILE E C 1
ATOM 11642 O O . ILE F 3 85 ? 113.668 113.451 111.693 1.00 41.31 87 ILE E O 1
ATOM 11647 N N . PHE F 3 86 ? 114.585 112.685 109.786 1.00 43.04 88 PHE E N 1
ATOM 11648 C CA . PHE F 3 86 ? 114.785 111.323 110.252 1.00 43.04 88 PHE E CA 1
ATOM 11649 C C . PHE F 3 86 ? 116.273 111.059 110.367 1.00 43.04 88 PHE E C 1
ATOM 11650 O O . PHE F 3 86 ? 117.039 111.442 109.487 1.00 43.04 88 PHE E O 1
ATOM 11658 N N . THR F 3 87 ? 116.682 110.376 111.426 1.00 39.86 89 THR E N 1
ATOM 11659 C CA . THR F 3 87 ? 118.098 110.157 111.665 1.00 39.86 89 THR E CA 1
ATOM 11660 C C . THR F 3 87 ? 118.333 108.709 112.046 1.00 39.86 89 THR E C 1
ATOM 11661 O O . THR F 3 87 ? 117.593 108.151 112.855 1.00 39.86 89 THR E O 1
ATOM 11665 N N . THR F 3 88 ? 119.365 108.106 111.473 1.00 41.96 90 THR E N 1
ATOM 11666 C CA . THR F 3 88 ? 119.671 106.705 111.742 1.00 41.96 90 THR E CA 1
ATOM 11667 C C . THR F 3 88 ? 121.130 106.466 111.446 1.00 41.96 90 THR E C 1
ATOM 11668 O O . THR F 3 88 ? 121.557 106.654 110.310 1.00 41.96 90 THR E O 1
ATOM 11672 N N . SER F 3 89 ? 121.886 106.027 112.433 1.00 37.11 91 SER E N 1
ATOM 11673 C CA . SER F 3 89 ? 123.279 105.802 112.150 1.00 37.11 91 SER E CA 1
ATOM 11674 C C . SER F 3 89 ? 123.459 104.547 111.318 1.00 37.11 91 SER E C 1
ATOM 11675 O O . SER F 3 89 ? 122.560 103.723 111.175 1.00 37.11 91 SER E O 1
ATOM 11678 N N . LYS F 3 90 ? 124.652 104.414 110.762 1.00 36.19 92 LYS E N 1
ATOM 11679 C CA . LYS F 3 90 ? 125.014 103.210 110.041 1.00 36.19 92 LYS E CA 1
ATOM 11680 C C . LYS F 3 90 ? 125.626 102.176 110.965 1.00 36.19 92 LYS E C 1
ATOM 11681 O O . LYS F 3 90 ? 125.293 100.993 110.878 1.00 36.19 92 LYS E O 1
ATOM 11687 N N . ASP F 3 91 ? 126.524 102.593 111.851 1.00 36.01 93 ASP E N 1
ATOM 11688 C CA . ASP F 3 91 ? 127.301 101.638 112.625 1.00 36.01 93 ASP E CA 1
ATOM 11689 C C . ASP F 3 91 ? 127.153 101.782 114.132 1.00 36.01 93 ASP E C 1
ATOM 11690 O O . ASP F 3 91 ? 126.791 100.806 114.790 1.00 36.01 93 ASP E O 1
ATOM 11695 N N . VAL F 3 92 ? 127.434 102.946 114.713 1.00 33.30 94 VAL E N 1
ATOM 11696 C CA . VAL F 3 92 ? 127.457 103.037 116.168 1.00 33.30 94 VAL E CA 1
ATOM 11697 C C . VAL F 3 92 ? 126.488 104.097 116.645 1.00 33.30 94 VAL E C 1
ATOM 11698 O O . VAL F 3 92 ? 125.828 104.753 115.838 1.00 33.30 94 VAL E O 1
ATOM 11702 N N . VAL F 3 93 ? 126.403 104.279 117.958 1.00 32.84 95 VAL E N 1
ATOM 11703 C CA . VAL F 3 93 ? 125.464 105.226 118.544 1.00 32.84 95 VAL E CA 1
ATOM 11704 C C . VAL F 3 93 ? 126.014 106.627 118.325 1.00 32.84 95 VAL E C 1
ATOM 11705 O O . VAL F 3 93 ? 127.128 106.938 118.737 1.00 32.84 95 VAL E O 1
ATOM 11709 N N . HIS F 3 94 ? 125.235 107.465 117.664 1.00 31.07 96 HIS E N 1
ATOM 11710 C CA . HIS F 3 94 ? 125.681 108.736 117.131 1.00 31.07 96 HIS E CA 1
ATOM 11711 C C . HIS F 3 94 ? 124.748 109.826 117.602 1.00 31.07 96 HIS E C 1
ATOM 11712 O O . HIS F 3 94 ? 123.536 109.705 117.455 1.00 31.07 96 HIS E O 1
ATOM 11719 N N . GLY F 3 95 ? 125.294 110.899 118.124 1.00 27.25 97 GLY E N 1
ATOM 11720 C CA . GLY F 3 95 ? 124.483 112.040 118.456 1.00 27.25 97 GLY E CA 1
ATOM 11721 C C . GLY F 3 95 ? 124.197 112.853 117.216 1.00 27.25 97 GLY E C 1
ATOM 11722 O O . GLY F 3 95 ? 124.981 112.867 116.290 1.00 27.25 97 GLY E O 1
ATOM 11723 N N . VAL F 3 96 ? 123.038 113.501 117.188 1.00 26.35 98 VAL E N 1
ATOM 11724 C CA . VAL F 3 96 ? 122.687 114.444 116.130 1.00 26.35 98 VAL E CA 1
ATOM 11725 C C . VAL F 3 96 ? 122.113 115.668 116.826 1.00 26.35 98 VAL E C 1
ATOM 11726 O O . VAL F 3 96 ? 120.920 115.732 117.111 1.00 26.35 98 VAL E O 1
ATOM 11730 N N . HIS F 3 97 ? 122.951 116.642 117.102 1.00 26.09 99 HIS E N 1
ATOM 11731 C CA . HIS F 3 97 ? 122.497 117.901 117.654 1.00 26.09 99 HIS E CA 1
ATOM 11732 C C . HIS F 3 97 ? 122.489 118.917 116.532 1.00 26.09 99 HIS E C 1
ATOM 11733 O O . HIS F 3 97 ? 123.464 119.012 115.788 1.00 26.09 99 HIS E O 1
ATOM 11740 N N . ILE F 3 98 ? 121.400 119.655 116.389 1.00 27.26 100 ILE E N 1
ATOM 11741 C CA . ILE F 3 98 ? 121.275 120.665 115.349 1.00 27.26 100 ILE E CA 1
ATOM 11742 C C . ILE F 3 98 ? 121.200 121.996 116.067 1.00 27.26 100 ILE E C 1
ATOM 11743 O O . ILE F 3 98 ? 120.152 122.362 116.600 1.00 27.26 100 ILE E O 1
ATOM 11748 N N . HIS F 3 99 ? 122.297 122.741 116.058 1.00 25.78 101 HIS E N 1
ATOM 11749 C CA . HIS F 3 99 ? 122.546 123.684 117.136 1.00 25.78 101 HIS E CA 1
ATOM 11750 C C . HIS F 3 99 ? 121.482 124.758 117.244 1.00 25.78 101 HIS E C 1
ATOM 11751 O O . HIS F 3 99 ? 121.130 125.171 118.350 1.00 25.78 101 HIS E O 1
ATOM 11758 N N . GLY F 3 100 ? 120.984 125.258 116.124 1.00 29.07 102 GLY E N 1
ATOM 11759 C CA . GLY F 3 100 ? 120.020 126.343 116.211 1.00 29.07 102 GLY E CA 1
ATOM 11760 C C . GLY F 3 100 ? 118.745 125.922 116.912 1.00 29.07 102 GLY E C 1
ATOM 11761 O O . GLY F 3 100 ? 118.260 126.606 117.811 1.00 29.07 102 GLY E O 1
ATOM 11762 N N . THR F 3 101 ? 118.207 124.778 116.521 1.00 31.70 103 THR E N 1
ATOM 11763 C CA . THR F 3 101 ? 116.916 124.289 116.964 1.00 31.70 103 THR E CA 1
ATOM 11764 C C . THR F 3 101 ? 117.085 123.328 118.121 1.00 31.70 103 THR E C 1
ATOM 11765 O O . THR F 3 101 ? 118.193 122.973 118.508 1.00 31.70 103 THR E O 1
ATOM 11769 N N . ASN F 3 102 ? 115.966 122.897 118.677 1.00 32.31 104 ASN E N 1
ATOM 11770 C CA . ASN F 3 102 ? 116.006 121.849 119.683 1.00 32.31 104 ASN E CA 1
ATOM 11771 C C . ASN F 3 102 ? 115.699 120.519 119.008 1.00 32.31 104 ASN E C 1
ATOM 11772 O O . ASN F 3 102 ? 114.642 119.922 119.159 1.00 32.31 104 ASN E O 1
ATOM 11777 N N . TYR F 3 103 ? 116.664 120.091 118.219 1.00 30.30 105 TYR E N 1
ATOM 11778 C CA . TYR F 3 103 ? 116.665 118.771 117.618 1.00 30.30 105 TYR E CA 1
ATOM 11779 C C . TYR F 3 103 ? 117.892 118.070 118.164 1.00 30.30 105 TYR E C 1
ATOM 11780 O O . TYR F 3 103 ? 119.009 118.317 117.713 1.00 30.30 105 TYR E O 1
ATOM 11789 N N . ASN F 3 104 ? 117.691 117.199 119.128 1.00 26.62 106 ASN E N 1
ATOM 11790 C CA . ASN F 3 104 ? 118.788 116.602 119.879 1.00 26.62 106 ASN E CA 1
ATOM 11791 C C . ASN F 3 104 ? 118.429 115.130 119.997 1.00 26.62 106 ASN E C 1
ATOM 11792 O O . ASN F 3 104 ? 117.755 114.733 120.938 1.00 26.62 106 ASN E O 1
ATOM 11797 N N . VAL F 3 105 ? 118.848 114.332 119.032 1.00 28.33 107 VAL E N 1
ATOM 11798 C CA . VAL F 3 105 ? 118.372 112.966 118.901 1.00 28.33 107 VAL E CA 1
ATOM 11799 C C . VAL F 3 105 ? 119.574 112.059 118.750 1.00 28.33 107 VAL E C 1
ATOM 11800 O O . VAL F 3 105 ? 120.584 112.458 118.169 1.00 28.33 107 VAL E O 1
ATOM 11804 N N . MET F 3 106 ? 119.476 110.844 119.260 1.00 32.06 108 MET E N 1
ATOM 11805 C CA . MET F 3 106 ? 120.518 109.860 119.035 1.00 32.06 108 MET E CA 1
ATOM 11806 C C . MET F 3 106 ? 120.212 109.046 117.794 1.00 32.06 108 MET E C 1
ATOM 11807 O O . MET F 3 106 ? 119.056 108.771 117.479 1.00 32.06 108 MET E O 1
ATOM 11812 N N . ALA F 3 107 ? 121.257 108.655 117.101 1.00 34.94 109 ALA E N 1
ATOM 11813 C CA . ALA F 3 107 ? 121.124 107.847 115.908 1.00 34.94 109 ALA E CA 1
ATOM 11814 C C . ALA F 3 107 ? 121.571 106.448 116.286 1.00 34.94 109 ALA E C 1
ATOM 11815 O O . ALA F 3 107 ? 122.732 106.093 116.137 1.00 34.94 109 ALA E O 1
ATOM 11817 N N . ILE F 3 108 ? 120.649 105.648 116.794 1.00 38.73 110 ILE E N 1
ATOM 11818 C CA . ILE F 3 108 ? 121.023 104.312 117.237 1.00 38.73 110 ILE E CA 1
ATOM 11819 C C . ILE F 3 108 ? 120.870 103.356 116.066 1.00 38.73 110 ILE E C 1
ATOM 11820 O O . ILE F 3 108 ? 119.854 103.404 115.363 1.00 38.73 110 ILE E O 1
ATOM 11825 N N . PRO F 3 109 ? 121.845 102.487 115.819 1.00 40.58 111 PRO E N 1
ATOM 11826 C CA . PRO F 3 109 ? 121.791 101.598 114.651 1.00 40.58 111 PRO E CA 1
ATOM 11827 C C . PRO F 3 109 ? 120.586 100.675 114.679 1.00 40.58 111 PRO E C 1
ATOM 11828 O O . PRO F 3 109 ? 120.408 99.880 115.599 1.00 40.58 111 PRO E O 1
ATOM 11832 N N . GLY F 3 110 ? 119.769 100.763 113.646 1.00 46.02 112 GLY E N 1
ATOM 11833 C CA . GLY F 3 110 ? 118.548 100.009 113.627 1.00 46.02 112 GLY E CA 1
ATOM 11834 C C . GLY F 3 110 ? 117.354 100.731 114.189 1.00 46.02 112 GLY E C 1
ATOM 11835 O O . GLY F 3 110 ? 116.347 100.088 114.480 1.00 46.02 112 GLY E O 1
ATOM 11836 N N . THR F 3 111 ? 117.435 102.042 114.359 1.00 43.30 113 THR E N 1
ATOM 11837 C CA . THR F 3 111 ? 116.333 102.861 114.833 1.00 43.30 113 THR E CA 1
ATOM 11838 C C . THR F 3 111 ? 116.266 104.104 113.966 1.00 43.30 113 THR E C 1
ATOM 11839 O O . THR F 3 111 ? 117.231 104.448 113.289 1.00 43.30 113 THR E O 1
ATOM 11843 N N . VAL F 3 112 ? 115.129 104.788 113.979 1.00 44.59 114 VAL E N 1
ATOM 11844 C CA . VAL F 3 112 ? 114.903 105.934 113.100 1.00 44.59 114 VAL E CA 1
ATOM 11845 C C . VAL F 3 112 ? 114.332 107.073 113.935 1.00 44.59 114 VAL E C 1
ATOM 11846 O O . VAL F 3 112 ? 113.120 107.188 114.116 1.00 44.59 114 VAL E O 1
ATOM 11850 N N . GLY F 3 113 ? 115.207 107.951 114.414 1.00 41.98 115 GLY E N 1
ATOM 11851 C CA . GLY F 3 113 ? 114.770 109.068 115.218 1.00 41.98 115 GLY E CA 1
ATOM 11852 C C . GLY F 3 113 ? 114.002 110.056 114.390 1.00 41.98 115 GLY E C 1
ATOM 11853 O O . GLY F 3 113 ? 114.557 110.653 113.456 1.00 41.98 115 GLY E O 1
ATOM 11854 N N . TYR F 3 114 ? 112.737 110.252 114.707 1.00 44.25 116 TYR E N 1
ATOM 11855 C CA . TYR F 3 114 ? 111.910 111.198 113.985 1.00 44.25 116 TYR E CA 1
ATOM 11856 C C . TYR F 3 114 ? 111.756 112.456 114.807 1.00 44.25 116 TYR E C 1
ATOM 11857 O O . TYR F 3 114 ? 111.537 112.395 116.015 1.00 44.25 116 TYR E O 1
ATOM 11866 N N . MET F 3 115 ? 111.873 113.594 114.150 1.00 40.56 117 MET E N 1
ATOM 11867 C CA . MET F 3 115 ? 111.485 114.837 114.781 1.00 40.56 117 MET E CA 1
ATOM 11868 C C . MET F 3 115 ? 111.275 115.856 113.683 1.00 40.56 117 MET E C 1
ATOM 11869 O O . MET F 3 115 ? 111.888 115.769 112.619 1.00 40.56 117 MET E O 1
ATOM 11874 N N . ARG F 3 116 ? 110.396 116.809 113.942 1.00 47.23 118 ARG E N 1
ATOM 11875 C CA . ARG F 3 116 ? 109.875 117.687 112.903 1.00 47.23 118 ARG E CA 1
ATOM 11876 C C . ARG F 3 116 ? 110.066 119.125 113.352 1.00 47.23 118 ARG E C 1
ATOM 11877 O O . ARG F 3 116 ? 109.325 119.617 114.203 1.00 47.23 118 ARG E O 1
ATOM 11885 N N . ILE F 3 117 ? 111.056 119.791 112.782 1.00 42.44 119 ILE E N 1
ATOM 11886 C CA . ILE F 3 117 ? 111.381 121.156 113.142 1.00 42.44 119 ILE E CA 1
ATOM 11887 C C . ILE F 3 117 ? 111.166 122.040 111.935 1.00 42.44 119 ILE E C 1
ATOM 11888 O O . ILE F 3 117 ? 111.109 121.576 110.799 1.00 42.44 119 ILE E O 1
ATOM 11893 N N . LYS F 3 118 ? 111.045 123.332 112.182 1.00 44.24 120 LYS E N 1
ATOM 11894 C CA . LYS F 3 118 ? 110.958 124.286 111.095 1.00 44.24 120 LYS E CA 1
ATOM 11895 C C . LYS F 3 118 ? 111.969 125.391 111.307 1.00 44.24 120 LYS E C 1
ATOM 11896 O O . LYS F 3 118 ? 112.145 125.878 112.424 1.00 44.24 120 LYS E O 1
ATOM 11902 N N . PHE F 3 119 ? 112.625 125.788 110.220 1.00 45.07 121 PHE E N 1
ATOM 11903 C CA . PHE F 3 119 ? 113.758 126.704 110.266 1.00 45.07 121 PHE E CA 1
ATOM 11904 C C . PHE F 3 119 ? 113.269 128.126 110.014 1.00 45.07 121 PHE E C 1
ATOM 11905 O O . PHE F 3 119 ? 113.401 128.679 108.927 1.00 45.07 121 PHE E O 1
ATOM 11913 N N . GLU F 3 120 ? 112.721 128.734 111.066 1.00 49.07 122 GLU E N 1
ATOM 11914 C CA . GLU F 3 120 ? 112.073 130.032 110.919 1.00 49.07 122 GLU E CA 1
ATOM 11915 C C . GLU F 3 120 ? 113.072 131.125 110.571 1.00 49.07 122 GLU E C 1
ATOM 11916 O O . GLU F 3 120 ? 112.807 131.957 109.700 1.00 49.07 122 GLU E O 1
ATOM 11922 N N . LYS F 3 121 ? 114.222 131.144 111.236 1.00 46.58 123 LYS E N 1
ATOM 11923 C CA . LYS F 3 121 ? 115.184 132.222 111.071 1.00 46.58 123 LYS E CA 1
ATOM 11924 C C . LYS F 3 121 ? 116.344 131.735 110.226 1.00 46.58 123 LYS E C 1
ATOM 11925 O O . LYS F 3 121 ? 116.969 130.727 110.581 1.00 46.58 123 LYS E O 1
ATOM 11931 N N . PRO F 3 122 ? 116.679 132.401 109.127 1.00 45.00 124 PRO E N 1
ATOM 11932 C CA . PRO F 3 122 ? 117.757 131.916 108.265 1.00 45.00 124 PRO E CA 1
ATOM 11933 C C . PRO F 3 122 ? 119.105 131.987 108.952 1.00 45.00 124 PRO E C 1
ATOM 11934 O O . PRO F 3 122 ? 119.253 132.457 110.078 1.00 45.00 124 PRO E O 1
ATOM 11938 N N . GLY F 3 123 ? 120.106 131.502 108.237 1.00 44.84 125 GLY E N 1
ATOM 11939 C CA . GLY F 3 123 ? 121.430 131.363 108.794 1.00 44.84 125 GLY E CA 1
ATOM 11940 C C . GLY F 3 123 ? 122.038 130.030 108.429 1.00 44.84 125 GLY E C 1
ATOM 11941 O O . GLY F 3 123 ? 121.701 129.457 107.393 1.00 44.84 125 GLY E O 1
ATOM 11942 N N . VAL F 3 124 ? 122.939 129.529 109.260 1.00 39.49 126 VAL E N 1
ATOM 11943 C CA . VAL F 3 124 ? 123.526 128.212 109.087 1.00 39.49 126 VAL E CA 1
ATOM 11944 C C . VAL F 3 124 ? 123.343 127.458 110.391 1.00 39.49 126 VAL E C 1
ATOM 11945 O O . VAL F 3 124 ? 123.519 128.024 111.472 1.00 39.49 126 VAL E O 1
ATOM 11949 N N . TYR F 3 125 ? 122.942 126.200 110.293 1.00 37.86 127 TYR E N 1
ATOM 11950 C CA . TYR F 3 125 ? 122.582 125.391 111.451 1.00 37.86 127 TYR E CA 1
ATOM 11951 C C . TYR F 3 125 ? 123.526 124.207 111.503 1.00 37.86 127 TYR E C 1
ATOM 11952 O O . TYR F 3 125 ? 123.312 123.222 110.799 1.00 37.86 127 TYR E O 1
ATOM 11961 N N . HIS F 3 126 ? 124.557 124.284 112.324 1.00 28.75 128 HIS E N 1
ATOM 11962 C CA . HIS F 3 126 ? 125.541 123.222 112.343 1.00 28.75 128 HIS E CA 1
ATOM 11963 C C . HIS F 3 126 ? 124.942 121.984 112.969 1.00 28.75 128 HIS E C 1
ATOM 11964 O O . HIS F 3 126 ? 124.294 122.067 114.009 1.00 28.75 128 HIS E O 1
ATOM 11971 N N . VAL F 3 127 ? 125.148 120.838 112.334 1.00 26.89 129 VAL E N 1
ATOM 11972 C CA . VAL F 3 127 ? 124.638 119.563 112.826 1.00 26.89 129 VAL E CA 1
ATOM 11973 C C . VAL F 3 127 ? 125.811 118.875 113.507 1.00 26.89 129 VAL E C 1
ATOM 11974 O O . VAL F 3 127 ? 126.533 118.095 112.901 1.00 26.89 129 VAL E O 1
ATOM 11978 N N . VAL F 3 128 ? 126.001 119.151 114.777 1.00 24.26 130 VAL E N 1
ATOM 11979 C CA . VAL F 3 128 ? 127.119 118.589 115.503 1.00 24.26 130 VAL E CA 1
ATOM 11980 C C . VAL F 3 128 ? 126.674 117.277 116.118 1.00 24.26 130 VAL E C 1
ATOM 11981 O O . VAL F 3 128 ? 125.486 117.018 116.272 1.00 24.26 130 VAL E O 1
ATOM 11985 N N . CYS F 3 129 ? 127.639 116.436 116.463 1.00 23.60 131 CYS E N 1
ATOM 11986 C CA . CYS F 3 129 ? 127.389 115.139 117.069 1.00 23.60 131 CYS E CA 1
ATOM 11987 C C . CYS F 3 129 ? 128.048 115.081 118.428 1.00 23.60 131 CYS E C 1
ATOM 11988 O O . CYS F 3 129 ? 129.260 115.266 118.524 1.00 23.60 131 CYS E O 1
ATOM 11991 N N . HIS F 3 130 ? 127.272 114.787 119.472 1.00 25.19 132 HIS E N 1
ATOM 11992 C CA . HIS F 3 130 ? 127.808 114.826 120.824 1.00 25.19 132 HIS E CA 1
ATOM 11993 C C . HIS F 3 130 ? 128.202 113.465 121.389 1.00 25.19 132 HIS E C 1
ATOM 11994 O O . HIS F 3 130 ? 129.307 113.337 121.915 1.00 25.19 132 HIS E O 1
ATOM 12001 N N . GLU F 3 131 ? 127.346 112.447 121.316 1.00 29.90 133 GLU E N 1
ATOM 12002 C CA . GLU F 3 131 ? 127.721 111.130 121.823 1.00 29.90 133 GLU E CA 1
ATOM 12003 C C . GLU F 3 131 ? 129.028 110.659 121.218 1.00 29.90 133 GLU E C 1
ATOM 12004 O O . GLU F 3 131 ? 129.379 111.020 120.103 1.00 29.90 133 GLU E O 1
ATOM 12010 N N . PHE F 3 132 ? 129.731 109.801 121.939 1.00 26.30 134 PHE E N 1
ATOM 12011 C CA . PHE F 3 132 ? 131.046 109.375 121.487 1.00 26.30 134 PHE E CA 1
ATOM 12012 C C . PHE F 3 132 ? 130.923 108.307 120.411 1.00 26.30 134 PHE E C 1
ATOM 12013 O O . PHE F 3 132 ? 130.092 107.404 120.507 1.00 26.30 134 PHE E O 1
ATOM 12021 N N . CYS F 3 133 ? 131.755 108.418 119.382 1.00 28.07 135 CYS E N 1
ATOM 12022 C CA . CYS F 3 133 ? 131.708 107.505 118.254 1.00 28.07 135 CYS E CA 1
ATOM 12023 C C . CYS F 3 133 ? 133.101 107.125 117.778 1.00 28.07 135 CYS E C 1
ATOM 12024 O O . CYS F 3 133 ? 133.290 106.815 116.603 1.00 28.07 135 CYS E O 1
ATOM 12027 N N . GLY F 3 134 ? 134.083 107.136 118.662 1.00 28.28 136 GLY E N 1
ATOM 12028 C CA . GLY F 3 134 ? 135.430 106.747 118.307 1.00 28.28 136 GLY E CA 1
ATOM 12029 C C . GLY F 3 134 ? 136.314 107.935 117.977 1.00 28.28 136 GLY E C 1
ATOM 12030 O O . GLY F 3 134 ? 135.866 109.070 117.870 1.00 28.28 136 GLY E O 1
ATOM 12031 N N . VAL F 3 135 ? 137.609 107.657 117.811 1.00 30.01 137 VAL E N 1
ATOM 12032 C CA . VAL F 3 135 ? 138.520 108.691 117.343 1.00 30.01 137 VAL E CA 1
ATOM 12033 C C . VAL F 3 135 ? 137.987 109.230 116.044 1.00 30.01 137 VAL E C 1
ATOM 12034 O O . VAL F 3 135 ? 137.216 108.564 115.353 1.00 30.01 137 VAL E O 1
ATOM 12038 N N . GLY F 3 136 ? 138.373 110.442 115.699 1.00 29.38 138 GLY E N 1
ATOM 12039 C CA . GLY F 3 136 ? 137.744 111.063 114.562 1.00 29.38 138 GLY E CA 1
ATOM 12040 C C . GLY F 3 136 ? 136.301 111.416 114.803 1.00 29.38 138 GLY E C 1
ATOM 12041 O O . GLY F 3 136 ? 135.536 111.529 113.844 1.00 29.38 138 GLY E O 1
ATOM 12042 N N . HIS F 3 137 ? 135.903 111.545 116.060 1.00 25.85 139 HIS E N 1
ATOM 12043 C CA . HIS F 3 137 ? 134.618 112.104 116.430 1.00 25.85 139 HIS E CA 1
ATOM 12044 C C . HIS F 3 137 ? 134.623 113.616 116.417 1.00 25.85 139 HIS E C 1
ATOM 12045 O O . HIS F 3 137 ? 133.651 114.230 115.979 1.00 25.85 139 HIS E O 1
ATOM 12052 N N . HIS F 3 138 ? 135.704 114.228 116.886 1.00 25.03 140 HIS E N 1
ATOM 12053 C CA . HIS F 3 138 ? 135.782 115.671 117.007 1.00 25.03 140 HIS E CA 1
ATOM 12054 C C . HIS F 3 138 ? 135.726 116.363 115.666 1.00 25.03 140 HIS E C 1
ATOM 12055 O O . HIS F 3 138 ? 135.593 117.585 115.628 1.00 25.03 140 HIS E O 1
ATOM 12062 N N . ALA F 3 139 ? 135.821 115.615 114.580 1.00 25.13 141 ALA E N 1
ATOM 12063 C CA . ALA F 3 139 ? 135.742 116.139 113.229 1.00 25.13 141 ALA E CA 1
ATOM 12064 C C . ALA F 3 139 ? 134.487 115.642 112.535 1.00 25.13 141 ALA E C 1
ATOM 12065 O O . ALA F 3 139 ? 134.509 115.288 111.359 1.00 25.13 141 ALA E O 1
ATOM 12067 N N . MET F 3 140 ? 133.381 115.580 113.269 1.00 26.59 142 MET E N 1
ATOM 12068 C CA . MET F 3 140 ? 132.117 115.083 112.742 1.00 26.59 142 MET E CA 1
ATOM 12069 C C . MET F 3 140 ? 131.073 116.156 112.943 1.00 26.59 142 MET E C 1
ATOM 12070 O O . MET F 3 140 ? 130.509 116.284 114.025 1.00 26.59 142 MET E O 1
ATOM 12075 N N . GLN F 3 141 ? 130.824 116.920 111.894 1.00 27.42 143 GLN E N 1
ATOM 12076 C CA . GLN F 3 141 ? 129.719 117.850 111.866 1.00 27.42 143 GLN E CA 1
ATOM 12077 C C . GLN F 3 141 ? 129.337 118.074 110.413 1.00 27.42 143 GLN E C 1
ATOM 12078 O O . GLN F 3 141 ? 129.865 117.434 109.504 1.00 27.42 143 GLN E O 1
ATOM 12084 N N . GLY F 3 142 ? 128.389 118.964 110.206 1.00 32.76 144 GLY E N 1
ATOM 12085 C CA . GLY F 3 142 ? 127.932 119.303 108.880 1.00 32.76 144 GLY E CA 1
ATOM 12086 C C . GLY F 3 142 ? 126.811 120.296 109.029 1.00 32.76 144 GLY E C 1
ATOM 12087 O O . GLY F 3 142 ? 126.103 120.301 110.034 1.00 32.76 144 GLY E O 1
ATOM 12088 N N . LYS F 3 143 ? 126.671 121.153 108.038 1.00 37.95 145 LYS E N 1
ATOM 12089 C CA . LYS F 3 143 ? 125.786 122.289 108.177 1.00 37.95 145 LYS E CA 1
ATOM 12090 C C . LYS F 3 143 ? 124.483 122.066 107.429 1.00 37.95 145 LYS E C 1
ATOM 12091 O O . LYS F 3 143 ? 124.442 121.375 106.414 1.00 37.95 145 LYS E O 1
ATOM 12097 N N . ILE F 3 144 ? 123.416 122.649 107.951 1.00 40.26 146 ILE E N 1
ATOM 12098 C CA . ILE F 3 144 ? 122.167 122.768 107.217 1.00 40.26 146 ILE E CA 1
ATOM 12099 C C . ILE F 3 144 ? 121.984 124.239 106.901 1.00 40.26 146 ILE E C 1
ATOM 12100 O O . ILE F 3 144 ? 121.403 124.975 107.700 1.00 40.26 146 ILE E O 1
ATOM 12105 N N . ILE F 3 145 ? 122.471 124.691 105.755 1.00 44.01 147 ILE E N 1
ATOM 12106 C CA . ILE F 3 145 ? 122.430 126.116 105.461 1.00 44.01 147 ILE E CA 1
ATOM 12107 C C . ILE F 3 145 ? 121.022 126.495 105.044 1.00 44.01 147 ILE E C 1
ATOM 12108 O O . ILE F 3 145 ? 120.456 125.899 104.126 1.00 44.01 147 ILE E O 1
ATOM 12113 N N . VAL F 3 146 ? 120.452 127.489 105.713 1.00 46.65 148 VAL E N 1
ATOM 12114 C CA . VAL F 3 146 ? 119.137 128.020 105.384 1.00 46.65 148 VAL E CA 1
ATOM 12115 C C . VAL F 3 146 ? 119.338 129.478 105.009 1.00 46.65 148 VAL E C 1
ATOM 12116 O O . VAL F 3 146 ? 119.455 130.337 105.886 1.00 46.65 148 VAL E O 1
ATOM 12120 N N . GLU F 3 147 ? 119.376 129.763 103.714 1.00 52.78 149 GLU E N 1
ATOM 12121 C CA . GLU F 3 147 ? 119.767 131.083 103.241 1.00 52.78 149 GLU E CA 1
ATOM 12122 C C . GLU F 3 147 ? 118.616 132.064 103.233 1.00 52.78 149 GLU E C 1
ATOM 12123 O O . GLU F 3 147 ? 118.744 133.164 102.703 1.00 52.78 149 GLU E O 1
#